Protein 2N99 (pdb70)

CATH classification: 2.10.60.10

Radius of gyration: 12.13 Å; Cα contacts (8 Å, |Δi|>4): 192; chains: 1; bounding box: 21×25×36 Å

Structure (mmCIF, N/CA/C/O backbone):
data_2N99
#
_entry.id   2N99
#
loop_
_atom_site.group_PDB
_atom_site.id
_atom_site.type_symbol
_atom_site.label_atom_id
_atom_site.label_alt_id
_atom_site.label_comp_id
_atom_site.label_asym_id
_atom_site.label_entity_id
_atom_site.label_seq_id
_atom_site.pdbx_PDB_ins_code
_atom_site.Cartn_x
_atom_site.Cartn_y
_atom_site.Cartn_z
_atom_site.occupancy
_atom_site.B_iso_or_equiv
_atom_site.auth_seq_id
_atom_site.auth_comp_id
_atom_site.auth_asym_id
_atom_site.auth_atom_id
_atom_site.pdbx_PDB_model_num
ATOM 1 N N . MET A 1 1 ? 1.329 0.000 0.000 1.00 0.00 100 MET A N 1
ATOM 2 C CA . MET A 1 1 ? 2.093 -0.001 -1.242 1.00 0.00 100 MET A CA 1
ATOM 3 C C . MET A 1 1 ? 2.100 -1.388 -1.875 1.00 0.00 100 MET A C 1
ATOM 4 O O . MET A 1 1 ? 2.326 -2.390 -1.195 1.00 0.00 100 MET A O 1
ATOM 18 N N . ILE A 1 2 ? 1.850 -1.440 -3.179 1.00 0.00 101 ILE A N 1
ATOM 19 C CA . ILE A 1 2 ? 1.829 -2.705 -3.903 1.00 0.00 101 ILE A CA 1
ATOM 20 C C . ILE A 1 2 ? 2.439 -2.554 -5.292 1.00 0.00 101 ILE A C 1
ATOM 21 O O . ILE A 1 2 ? 2.808 -1.454 -5.703 1.00 0.00 101 ILE A O 1
ATOM 37 N N . TRP A 1 3 ? 2.541 -3.666 -6.011 1.00 0.00 102 TRP A N 1
ATOM 38 C CA . TRP A 1 3 ? 3.105 -3.657 -7.356 1.00 0.00 102 TRP A CA 1
ATOM 39 C C . TRP A 1 3 ? 2.003 -3.671 -8.409 1.00 0.00 102 TRP A C 1
ATOM 40 O O . TRP A 1 3 ? 1.027 -4.413 -8.291 1.00 0.00 102 TRP A O 1
ATOM 61 N N . CYS A 1 4 ? 2.163 -2.846 -9.438 1.00 0.00 103 CYS A N 1
ATOM 62 C CA . CYS A 1 4 ? 1.181 -2.762 -10.513 1.00 0.00 103 CYS A CA 1
ATOM 63 C C . CYS A 1 4 ? 1.861 -2.482 -11.850 1.00 0.00 103 CYS A C 1
ATOM 64 O O . CYS A 1 4 ? 3.088 -2.499 -11.951 1.00 0.00 103 CYS A O 1
ATOM 71 N N . HIS A 1 5 ? 1.054 -2.223 -12.875 1.00 0.00 104 HIS A N 1
ATOM 72 C CA . HIS A 1 5 ? 1.577 -1.938 -14.206 1.00 0.00 104 HIS A CA 1
ATOM 73 C C . HIS A 1 5 ? 1.684 -0.433 -14.437 1.00 0.00 104 HIS A C 1
ATOM 74 O O . HIS A 1 5 ? 0.702 0.295 -14.298 1.00 0.00 104 HIS A O 1
ATOM 88 N N . GLN A 1 6 ? 2.881 0.023 -14.788 1.00 0.00 105 GLN A N 1
ATOM 89 C CA . GLN A 1 6 ? 3.115 1.441 -15.035 1.00 0.00 105 GLN A CA 1
ATOM 90 C C . GLN A 1 6 ? 3.615 1.670 -16.458 1.00 0.00 105 GLN A C 1
ATOM 91 O O . GLN A 1 6 ? 4.537 2.453 -16.685 1.00 0.00 105 GLN A O 1
ATOM 105 N N . CYS A 1 7 ? 2.999 0.981 -17.414 1.00 0.00 106 CYS A N 1
ATOM 106 C CA . CYS A 1 7 ? 3.381 1.108 -18.815 1.00 0.00 106 CYS A CA 1
ATOM 107 C C . CYS A 1 7 ? 2.755 2.352 -19.439 1.00 0.00 106 CYS A C 1
ATOM 108 O O . CYS A 1 7 ? 1.835 2.948 -18.876 1.00 0.00 106 CYS A O 1
ATOM 115 N N . THR A 1 8 ? 3.259 2.739 -20.607 1.00 0.00 107 THR A N 1
ATOM 116 C CA . THR A 1 8 ? 2.750 3.912 -21.307 1.00 0.00 107 THR A CA 1
ATOM 117 C C . THR A 1 8 ? 1.441 3.600 -22.023 1.00 0.00 107 THR A C 1
ATOM 118 O O . THR A 1 8 ? 0.431 4.268 -21.808 1.00 0.00 107 THR A O 1
ATOM 129 N N . GLY A 1 9 ? 1.466 2.579 -22.875 1.00 0.00 108 GLY A N 1
ATOM 130 C CA . GLY A 1 9 ? 0.274 2.197 -23.608 1.00 0.00 108 GLY A CA 1
ATOM 131 C C . GLY A 1 9 ? 0.596 1.543 -24.938 1.00 0.00 108 GLY A C 1
ATOM 132 O O . GLY A 1 9 ? 1.192 0.467 -24.980 1.00 0.00 108 GLY A O 1
ATOM 136 N N . PHE A 1 10 ? 0.199 2.193 -26.026 1.00 0.00 109 PHE A N 1
ATOM 137 C CA . PHE A 1 10 ? 0.447 1.667 -27.364 1.00 0.00 109 PHE A CA 1
ATOM 138 C C . PHE A 1 10 ? -0.268 0.335 -27.565 1.00 0.00 109 PHE A C 1
ATOM 139 O O . PHE A 1 10 ? 0.278 -0.591 -28.164 1.00 0.00 109 PHE A O 1
ATOM 156 N N . GLY A 1 11 ? -1.494 0.245 -27.059 1.00 0.00 110 GLY A N 1
ATOM 157 C CA . GLY A 1 11 ? -2.265 -0.978 -27.192 1.00 0.00 110 GLY A CA 1
ATOM 158 C C . GLY A 1 11 ? -2.590 -1.607 -25.852 1.00 0.00 110 GLY A C 1
ATOM 159 O O . GLY A 1 11 ? -3.516 -2.409 -25.744 1.00 0.00 110 GLY A O 1
ATOM 163 N N . GLY A 1 12 ? -1.824 -1.244 -24.827 1.00 0.00 111 GLY A N 1
ATOM 164 C CA . GLY A 1 12 ? -2.051 -1.789 -23.502 1.00 0.00 111 GLY A CA 1
ATOM 165 C C . GLY A 1 12 ? -0.914 -2.678 -23.039 1.00 0.00 111 GLY A C 1
ATOM 166 O O . GLY A 1 12 ? -1.142 -3.736 -22.452 1.00 0.00 111 GLY A O 1
ATOM 170 N N . CYS A 1 13 ? 0.316 -2.249 -23.304 1.00 0.00 112 CYS A N 1
ATOM 171 C CA . CYS A 1 13 ? 1.494 -3.014 -22.912 1.00 0.00 112 CYS A CA 1
ATOM 172 C C . CYS A 1 13 ? 1.478 -3.310 -21.415 1.00 0.00 112 CYS A C 1
ATOM 173 O O . CYS A 1 13 ? 0.584 -2.867 -20.694 1.00 0.00 112 CYS A O 1
ATOM 180 N N . SER A 1 14 ? 2.473 -4.062 -20.956 1.00 0.00 113 SER A N 1
ATOM 181 C CA . SER A 1 14 ? 2.572 -4.420 -19.546 1.00 0.00 113 SER A CA 1
ATOM 182 C C . SER A 1 14 ? 3.952 -4.077 -18.994 1.00 0.00 113 SER A C 1
ATOM 183 O O . SER A 1 14 ? 4.931 -4.004 -19.738 1.00 0.00 113 SER A O 1
ATOM 191 N N . HIS A 1 15 ? 4.023 -3.866 -17.683 1.00 0.00 114 HIS A N 1
ATOM 192 C CA . HIS A 1 15 ? 5.283 -3.531 -17.029 1.00 0.00 114 HIS A CA 1
ATOM 193 C C . HIS A 1 15 ? 5.108 -3.466 -15.515 1.00 0.00 114 HIS A C 1
ATOM 194 O O . HIS A 1 15 ? 4.762 -2.422 -14.964 1.00 0.00 114 HIS A O 1
ATOM 208 N N . GLY A 1 16 ? 5.351 -4.590 -14.847 1.00 0.00 115 GLY A N 1
ATOM 209 C CA . GLY A 1 16 ? 5.214 -4.639 -13.403 1.00 0.00 115 GLY A CA 1
ATOM 210 C C . GLY A 1 16 ? 6.251 -3.790 -12.694 1.00 0.00 115 GLY A C 1
ATOM 211 O O . GLY A 1 16 ? 7.425 -4.155 -12.633 1.00 0.00 115 GLY A O 1
ATOM 215 N N . SER A 1 17 ? 5.817 -2.654 -12.157 1.00 0.00 116 SER A N 1
ATOM 216 C CA . SER A 1 17 ? 6.717 -1.748 -11.454 1.00 0.00 116 SER A CA 1
ATOM 217 C C . SER A 1 17 ? 6.204 -1.457 -10.047 1.00 0.00 116 SER A C 1
ATOM 218 O O . SER A 1 17 ? 5.006 -1.549 -9.779 1.00 0.00 116 SER A O 1
ATOM 226 N N . ARG A 1 18 ? 7.120 -1.105 -9.150 1.00 0.00 117 ARG A N 1
ATOM 227 C CA . ARG A 1 18 ? 6.762 -0.802 -7.770 1.00 0.00 117 ARG A CA 1
ATOM 228 C C . ARG A 1 18 ? 6.066 0.553 -7.675 1.00 0.00 117 ARG A C 1
ATOM 229 O O . ARG A 1 18 ? 6.599 1.570 -8.119 1.00 0.00 117 ARG A O 1
ATOM 250 N N . CYS A 1 19 ? 4.871 0.558 -7.093 1.00 0.00 118 CYS A N 1
ATOM 251 C CA . CYS A 1 19 ? 4.100 1.786 -6.939 1.00 0.00 118 CYS A CA 1
ATOM 252 C C . CYS A 1 19 ? 4.679 2.656 -5.827 1.00 0.00 118 CYS A C 1
ATOM 253 O O . CYS A 1 19 ? 5.733 2.349 -5.268 1.00 0.00 118 CYS A O 1
ATOM 260 N N . LEU A 1 20 ? 3.983 3.742 -5.511 1.00 0.00 119 LEU A N 1
ATOM 261 C CA . LEU A 1 20 ? 4.426 4.658 -4.465 1.00 0.00 119 LEU A CA 1
ATOM 262 C C . LEU A 1 20 ? 4.079 4.114 -3.082 1.00 0.00 119 LEU A C 1
ATOM 263 O O . LEU A 1 20 ? 3.041 3.479 -2.897 1.00 0.00 119 LEU A O 1
ATOM 279 N N . ARG A 1 21 ? 4.953 4.370 -2.115 1.00 0.00 120 ARG A N 1
ATOM 280 C CA . ARG A 1 21 ? 4.738 3.908 -0.749 1.00 0.00 120 ARG A CA 1
ATOM 281 C C . ARG A 1 21 ? 3.365 4.335 -0.240 1.00 0.00 120 ARG A C 1
ATOM 282 O O . ARG A 1 21 ? 2.750 3.643 0.571 1.00 0.00 120 ARG A O 1
ATOM 303 N N . ASP A 1 22 ? 2.891 5.479 -0.721 1.00 0.00 121 ASP A N 1
ATOM 304 C CA . ASP A 1 22 ? 1.590 5.999 -0.316 1.00 0.00 121 ASP A CA 1
ATOM 305 C C . ASP A 1 22 ? 0.474 5.389 -1.159 1.00 0.00 121 ASP A C 1
ATOM 306 O O . ASP A 1 22 ? -0.630 5.154 -0.669 1.00 0.00 121 ASP A O 1
ATOM 315 N N . SER A 1 23 ? 0.771 5.136 -2.430 1.00 0.00 122 SER A N 1
ATOM 316 C CA . SER A 1 23 ? -0.209 4.559 -3.343 1.00 0.00 122 SER A CA 1
ATOM 317 C C . SER A 1 23 ? -0.334 3.054 -3.124 1.00 0.00 122 SER A C 1
ATOM 318 O O . SER A 1 23 ? 0.630 2.307 -3.294 1.00 0.00 122 SER A O 1
ATOM 326 N N . THR A 1 24 ? -1.531 2.615 -2.745 1.00 0.00 123 THR A N 1
ATOM 327 C CA . THR A 1 24 ? -1.784 1.201 -2.501 1.00 0.00 123 THR A CA 1
ATOM 328 C C . THR A 1 24 ? -2.835 0.657 -3.462 1.00 0.00 123 THR A C 1
ATOM 329 O O . THR A 1 24 ? -3.479 -0.356 -3.185 1.00 0.00 123 THR A O 1
ATOM 340 N N . HIS A 1 25 ? -3.005 1.336 -4.592 1.00 0.00 124 HIS A N 1
ATOM 341 C CA . HIS A 1 25 ? -3.979 0.919 -5.595 1.00 0.00 124 HIS A CA 1
ATOM 342 C C . HIS A 1 25 ? -3.445 1.160 -7.004 1.00 0.00 124 HIS A C 1
ATOM 343 O O . HIS A 1 25 ? -2.496 1.921 -7.197 1.00 0.00 124 HIS A O 1
ATOM 357 N N . CYS A 1 26 ? -4.060 0.507 -7.984 1.00 0.00 125 CYS A N 1
ATOM 358 C CA . CYS A 1 26 ? -3.646 0.649 -9.375 1.00 0.00 125 CYS A CA 1
ATOM 359 C C . CYS A 1 26 ? -4.731 1.336 -10.198 1.00 0.00 125 CYS A C 1
ATOM 360 O O . CYS A 1 26 ? -5.916 1.255 -9.874 1.00 0.00 125 CYS A O 1
ATOM 367 N N . VAL A 1 27 ? -4.318 2.014 -11.264 1.00 0.00 126 VAL A N 1
ATOM 368 C CA . VAL A 1 27 ? -5.254 2.715 -12.135 1.00 0.00 126 VAL A CA 1
ATOM 369 C C . VAL A 1 27 ? -4.996 2.382 -13.600 1.00 0.00 126 VAL A C 1
ATOM 370 O O . VAL A 1 27 ? -3.850 2.208 -14.017 1.00 0.00 126 VAL A O 1
ATOM 383 N N . THR A 1 28 ? -6.069 2.296 -14.380 1.00 0.00 127 THR A N 1
ATOM 384 C CA . THR A 1 28 ? -5.960 1.984 -15.799 1.00 0.00 127 THR A CA 1
ATOM 385 C C . THR A 1 28 ? -6.767 2.965 -16.642 1.00 0.00 127 THR A C 1
ATOM 386 O O . THR A 1 28 ? -7.996 2.996 -16.571 1.00 0.00 127 THR A O 1
ATOM 397 N N . THR A 1 29 ? -6.069 3.766 -17.441 1.00 0.00 128 THR A N 1
ATOM 398 C CA . THR A 1 29 ? -6.722 4.749 -18.297 1.00 0.00 128 THR A CA 1
ATOM 399 C C . THR A 1 29 ? -6.643 4.339 -19.763 1.00 0.00 128 THR A C 1
ATOM 400 O O . THR A 1 29 ? -5.583 4.413 -20.383 1.00 0.00 128 THR A O 1
ATOM 411 N N . ALA A 1 30 ? -7.773 3.906 -20.313 1.00 0.00 129 ALA A N 1
ATOM 412 C CA . ALA A 1 30 ? -7.833 3.487 -21.708 1.00 0.00 129 ALA A CA 1
ATOM 413 C C . ALA A 1 30 ? -8.592 4.502 -22.554 1.00 0.00 129 ALA A C 1
ATOM 414 O O . ALA A 1 30 ? -9.821 4.576 -22.502 1.00 0.00 129 ALA A O 1
ATOM 421 N N . THR A 1 31 ? -7.854 5.285 -23.335 1.00 0.00 130 THR A N 1
ATOM 422 C CA . THR A 1 31 ? -8.458 6.298 -24.191 1.00 0.00 130 THR A CA 1
ATOM 423 C C . THR A 1 31 ? -7.509 6.708 -25.312 1.00 0.00 130 THR A C 1
ATOM 424 O O . THR A 1 31 ? -6.356 6.277 -25.350 1.00 0.00 130 THR A O 1
ATOM 435 N N . ARG A 1 32 ? -8.000 7.542 -26.222 1.00 0.00 131 ARG A N 1
ATOM 436 C CA . ARG A 1 32 ? -7.195 8.009 -27.344 1.00 0.00 131 ARG A CA 1
ATOM 437 C C . ARG A 1 32 ? -6.222 9.098 -26.899 1.00 0.00 131 ARG A C 1
ATOM 438 O O . ARG A 1 32 ? -6.152 9.438 -25.718 1.00 0.00 131 ARG A O 1
ATOM 459 N N . VAL A 1 33 ? -5.473 9.640 -27.853 1.00 0.00 132 VAL A N 1
ATOM 460 C CA . VAL A 1 33 ? -4.505 10.691 -27.561 1.00 0.00 132 VAL A CA 1
ATOM 461 C C . VAL A 1 33 ? -4.785 11.942 -28.385 1.00 0.00 132 VAL A C 1
ATOM 462 O O . VAL A 1 33 ? -5.785 12.016 -29.100 1.00 0.00 132 VAL A O 1
ATOM 475 N N . LEU A 1 34 ? -3.896 12.924 -28.281 1.00 0.00 133 LEU A N 1
ATOM 476 C CA . LEU A 1 34 ? -4.047 14.174 -29.018 1.00 0.00 133 LEU A CA 1
ATOM 477 C C . LEU A 1 34 ? -3.694 13.984 -30.490 1.00 0.00 133 LEU A C 1
ATOM 478 O O . LEU A 1 34 ? -4.075 14.790 -31.339 1.00 0.00 133 LEU A O 1
ATOM 494 N N . SER A 1 35 ? -2.965 12.913 -30.785 1.00 0.00 134 SER A N 1
ATOM 495 C CA . SER A 1 35 ? -2.559 12.618 -32.154 1.00 0.00 134 SER A CA 1
ATOM 496 C C . SER A 1 35 ? -3.777 12.411 -33.050 1.00 0.00 134 SER A C 1
ATOM 497 O O . SER A 1 35 ? -4.745 11.760 -32.659 1.00 0.00 134 SER A O 1
ATOM 505 N N . ASN A 1 36 ? -3.720 12.971 -34.254 1.00 0.00 135 ASN A N 1
ATOM 506 C CA . ASN A 1 36 ? -4.818 12.850 -35.206 1.00 0.00 135 ASN A CA 1
ATOM 507 C C . ASN A 1 36 ? -4.677 11.579 -36.039 1.00 0.00 135 ASN A C 1
ATOM 508 O O . ASN A 1 36 ? -5.575 11.221 -36.802 1.00 0.00 135 ASN A O 1
ATOM 519 N N . THR A 1 37 ? -3.544 10.901 -35.888 1.00 0.00 136 THR A N 1
ATOM 520 C CA . THR A 1 37 ? -3.285 9.671 -36.626 1.00 0.00 136 THR A CA 1
ATOM 521 C C . THR A 1 37 ? -2.713 8.592 -35.713 1.00 0.00 136 THR A C 1
ATOM 522 O O . THR A 1 37 ? -1.533 8.624 -35.364 1.00 0.00 136 THR A O 1
ATOM 533 N N . GLU A 1 38 ? -3.556 7.639 -35.331 1.00 0.00 137 GLU A N 1
ATOM 534 C CA . GLU A 1 38 ? -3.133 6.550 -34.458 1.00 0.00 137 GLU A CA 1
ATOM 535 C C . GLU A 1 38 ? -3.669 5.212 -34.958 1.00 0.00 137 GLU A C 1
ATOM 536 O O . GLU A 1 38 ? -4.737 5.147 -35.567 1.00 0.00 137 GLU A O 1
ATOM 548 N N . ASP A 1 39 ? -2.920 4.146 -34.697 1.00 0.00 138 ASP A N 1
ATOM 549 C CA . ASP A 1 39 ? -3.319 2.809 -35.119 1.00 0.00 138 ASP A CA 1
ATOM 550 C C . ASP A 1 39 ? -4.048 2.079 -33.995 1.00 0.00 138 ASP A C 1
ATOM 551 O O . ASP A 1 39 ? -4.847 1.174 -34.243 1.00 0.00 138 ASP A O 1
ATOM 560 N N . LEU A 1 40 ? -3.767 2.476 -32.759 1.00 0.00 139 LEU A N 1
ATOM 561 C CA . LEU A 1 40 ? -4.395 1.859 -31.596 1.00 0.00 139 LEU A CA 1
ATOM 562 C C . LEU A 1 40 ? -4.588 2.877 -30.477 1.00 0.00 139 LEU A C 1
ATOM 563 O O . LEU A 1 40 ? -3.909 3.903 -30.414 1.00 0.00 139 LEU A O 1
ATOM 579 N N . PRO A 1 41 ? -5.534 2.589 -29.571 1.00 0.00 140 PRO A N 1
ATOM 580 C CA . PRO A 1 41 ? -5.836 3.466 -28.436 1.00 0.00 140 PRO A CA 1
ATOM 581 C C . PRO A 1 41 ? -4.714 3.485 -27.403 1.00 0.00 140 PRO A C 1
ATOM 582 O O . PRO A 1 41 ? -3.966 2.516 -27.266 1.00 0.00 140 PRO A O 1
ATOM 593 N N . LEU A 1 42 ? -4.602 4.593 -26.678 1.00 0.00 141 LEU A N 1
ATOM 594 C CA . LEU A 1 42 ? -3.572 4.738 -25.656 1.00 0.00 141 LEU A CA 1
ATOM 595 C C . LEU A 1 42 ? -4.040 4.161 -24.324 1.00 0.00 141 LEU A C 1
ATOM 596 O O . LEU A 1 42 ? -5.195 4.333 -23.934 1.00 0.00 141 LEU A O 1
ATOM 612 N N . VAL A 1 43 ? -3.136 3.478 -23.630 1.00 0.00 142 VAL A N 1
ATOM 613 C CA . VAL A 1 43 ? -3.456 2.879 -22.339 1.00 0.00 142 VAL A CA 1
ATOM 614 C C . VAL A 1 43 ? -2.371 3.178 -21.311 1.00 0.00 142 VAL A C 1
ATOM 615 O O . VAL A 1 43 ? -1.360 2.477 -21.236 1.00 0.00 142 VAL A O 1
ATOM 628 N N . THR A 1 44 ? -2.586 4.222 -20.518 1.00 0.00 143 THR A N 1
ATOM 629 C CA . THR A 1 44 ? -1.626 4.615 -19.493 1.00 0.00 143 THR A CA 1
ATOM 630 C C . THR A 1 44 ? -2.017 4.055 -18.130 1.00 0.00 143 THR A C 1
ATOM 631 O O . THR A 1 44 ? -3.093 4.351 -17.611 1.00 0.00 143 THR A O 1
ATOM 642 N N . LYS A 1 45 ? -1.136 3.244 -17.554 1.00 0.00 144 LYS A N 1
ATOM 643 C CA . LYS A 1 45 ? -1.387 2.644 -16.250 1.00 0.00 144 LYS A CA 1
ATOM 644 C C . LYS A 1 45 ? -0.480 3.254 -15.186 1.00 0.00 144 LYS A C 1
ATOM 645 O O . LYS A 1 45 ? 0.639 3.674 -15.478 1.00 0.00 144 LYS A O 1
ATOM 664 N N . MET A 1 46 ? -0.971 3.299 -13.951 1.00 0.00 145 MET A N 1
ATOM 665 C CA . MET A 1 46 ? -0.203 3.856 -12.844 1.00 0.00 145 MET A CA 1
ATOM 666 C C . MET A 1 46 ? -0.789 3.424 -11.504 1.00 0.00 145 MET A C 1
ATOM 667 O O . MET A 1 46 ? -1.632 2.528 -11.444 1.00 0.00 145 MET A O 1
ATOM 681 N N . CYS A 1 47 ? -0.338 4.065 -10.431 1.00 0.00 146 CYS A N 1
ATOM 682 C CA . CYS A 1 47 ? -0.817 3.747 -9.091 1.00 0.00 146 CYS A CA 1
ATOM 683 C C . CYS A 1 47 ? -1.267 5.008 -8.361 1.00 0.00 146 CYS A C 1
ATOM 684 O O . CYS A 1 47 ? -0.842 6.116 -8.691 1.00 0.00 146 CYS A O 1
ATOM 691 N N . HIS A 1 48 ? -2.130 4.833 -7.365 1.00 0.00 147 HIS A N 1
ATOM 692 C CA . HIS A 1 48 ? -2.638 5.956 -6.586 1.00 0.00 147 HIS A CA 1
ATOM 693 C C . HIS A 1 48 ? -3.312 5.470 -5.307 1.00 0.00 147 HIS A C 1
ATOM 694 O O . HIS A 1 48 ? -3.494 4.269 -5.108 1.00 0.00 147 HIS A O 1
ATOM 708 N N . ILE A 1 49 ? -3.679 6.411 -4.443 1.00 0.00 148 ILE A N 1
ATOM 709 C CA . ILE A 1 49 ? -4.332 6.078 -3.183 1.00 0.00 148 ILE A CA 1
ATOM 710 C C . ILE A 1 49 ? -5.849 6.056 -3.340 1.00 0.00 148 ILE A C 1
ATOM 711 O O . ILE A 1 49 ? -6.578 6.567 -2.491 1.00 0.00 148 ILE A O 1
ATOM 727 N N . GLY A 1 50 ? -6.317 5.459 -4.431 1.00 0.00 149 GLY A N 1
ATOM 728 C CA . GLY A 1 50 ? -7.745 5.380 -4.679 1.00 0.00 149 GLY A CA 1
ATOM 729 C C . GLY A 1 50 ? -8.070 5.211 -6.150 1.00 0.00 149 GLY A C 1
ATOM 730 O O . GLY A 1 50 ? -7.789 4.167 -6.739 1.00 0.00 149 GLY A O 1
ATOM 734 N N . CYS A 1 51 ? -8.666 6.239 -6.744 1.00 0.00 150 CYS A N 1
ATOM 735 C CA . CYS A 1 51 ? -9.032 6.200 -8.155 1.00 0.00 150 CYS A CA 1
ATOM 736 C C . CYS A 1 51 ? -9.346 7.600 -8.675 1.00 0.00 150 CYS A C 1
ATOM 737 O O . CYS A 1 51 ? -10.503 7.973 -8.868 1.00 0.00 150 CYS A O 1
ATOM 744 N N . PRO A 1 52 ? -8.290 8.395 -8.907 1.00 0.00 151 PRO A N 1
ATOM 745 C CA . PRO A 1 52 ? -8.427 9.765 -9.408 1.00 0.00 151 PRO A CA 1
ATOM 746 C C . PRO A 1 52 ? -8.903 9.808 -10.857 1.00 0.00 151 PRO A C 1
ATOM 747 O O . PRO A 1 52 ? -9.303 8.789 -11.419 1.00 0.00 151 PRO A O 1
ATOM 758 N N . ASP A 1 53 ? -8.856 10.994 -11.455 1.00 0.00 152 ASP A N 1
ATOM 759 C CA . ASP A 1 53 ? -9.281 11.169 -12.839 1.00 0.00 152 ASP A CA 1
ATOM 760 C C . ASP A 1 53 ? -8.480 12.277 -13.517 1.00 0.00 152 ASP A C 1
ATOM 761 O O . ASP A 1 53 ? -8.305 13.360 -12.958 1.00 0.00 152 ASP A O 1
ATOM 770 N N . ILE A 1 54 ? -7.996 11.997 -14.722 1.00 0.00 153 ILE A N 1
ATOM 771 C CA . ILE A 1 54 ? -7.215 12.970 -15.475 1.00 0.00 153 ILE A CA 1
ATOM 772 C C . ILE A 1 54 ? -7.474 12.842 -16.973 1.00 0.00 153 ILE A C 1
ATOM 773 O O . ILE A 1 54 ? -6.671 12.284 -17.721 1.00 0.00 153 ILE A O 1
ATOM 789 N N . PRO A 1 55 ? -8.621 13.372 -17.422 1.00 0.00 154 PRO A N 1
ATOM 790 C CA . PRO A 1 55 ? -9.011 13.332 -18.835 1.00 0.00 154 PRO A CA 1
ATOM 791 C C . PRO A 1 55 ? -8.140 14.233 -19.703 1.00 0.00 154 PRO A C 1
ATOM 792 O O . PRO A 1 55 ? -8.257 14.232 -20.928 1.00 0.00 154 PRO A O 1
ATOM 803 N N . SER A 1 56 ? -7.267 15.002 -19.060 1.00 0.00 155 SER A N 1
ATOM 804 C CA . SER A 1 56 ? -6.378 15.911 -19.774 1.00 0.00 155 SER A CA 1
ATOM 805 C C . SER A 1 56 ? -5.368 15.135 -20.614 1.00 0.00 155 SER A C 1
ATOM 806 O O . SER A 1 56 ? -4.705 15.698 -21.486 1.00 0.00 155 SER A O 1
ATOM 814 N N . LEU A 1 57 ? -5.255 13.839 -20.344 1.00 0.00 156 LEU A N 1
ATOM 815 C CA . LEU A 1 57 ? -4.326 12.983 -21.075 1.00 0.00 156 LEU A CA 1
ATOM 816 C C . LEU A 1 57 ? -4.707 12.900 -22.549 1.00 0.00 156 LEU A C 1
ATOM 817 O O . LEU A 1 57 ? -3.911 12.470 -23.383 1.00 0.00 156 LEU A O 1
ATOM 833 N N . GLY A 1 58 ? -5.930 13.316 -22.864 1.00 0.00 157 GLY A N 1
ATOM 834 C CA . GLY A 1 58 ? -6.395 13.281 -24.238 1.00 0.00 157 GLY A CA 1
ATOM 835 C C . GLY A 1 58 ? -7.117 14.553 -24.638 1.00 0.00 157 GLY A C 1
ATOM 836 O O . GLY A 1 58 ? -6.553 15.646 -24.564 1.00 0.00 157 GLY A O 1
ATOM 840 N N . LEU A 1 59 ? -8.367 14.412 -25.065 1.00 0.00 158 LEU A N 1
ATOM 841 C CA . LEU A 1 59 ? -9.168 15.559 -25.480 1.00 0.00 158 LEU A CA 1
ATOM 842 C C . LEU A 1 59 ? -10.239 15.879 -24.442 1.00 0.00 158 LEU A C 1
ATOM 843 O O . LEU A 1 59 ? -11.003 16.831 -24.598 1.00 0.00 158 LEU A O 1
ATOM 859 N N . GLY A 1 60 ? -10.286 15.079 -23.381 1.00 0.00 159 GLY A N 1
ATOM 860 C CA . GLY A 1 60 ? -11.266 15.295 -22.333 1.00 0.00 159 GLY A CA 1
ATOM 861 C C . GLY A 1 60 ? -12.205 14.117 -22.164 1.00 0.00 159 GLY A C 1
ATOM 862 O O . GLY A 1 60 ? -11.983 13.232 -21.337 1.00 0.00 159 GLY A O 1
ATOM 866 N N . PRO A 1 61 ? -13.283 14.096 -22.961 1.00 0.00 160 PRO A N 1
ATOM 867 C CA . PRO A 1 61 ? -14.282 13.024 -22.914 1.00 0.00 160 PRO A CA 1
ATOM 868 C C . PRO A 1 61 ? -13.739 11.703 -23.450 1.00 0.00 160 PRO A C 1
ATOM 869 O O . PRO A 1 61 ? -12.527 11.524 -23.576 1.00 0.00 160 PRO A O 1
ATOM 880 N N . TYR A 1 62 ? -14.643 10.782 -23.764 1.00 0.00 161 TYR A N 1
ATOM 881 C CA . TYR A 1 62 ? -14.254 9.476 -24.285 1.00 0.00 161 TYR A CA 1
ATOM 882 C C . TYR A 1 62 ? -13.097 8.891 -23.480 1.00 0.00 161 TYR A C 1
ATOM 883 O O . TYR A 1 62 ? -12.216 8.229 -24.029 1.00 0.00 161 TYR A O 1
ATOM 901 N N . VAL A 1 63 ? -13.108 9.140 -22.174 1.00 0.00 162 VAL A N 1
ATOM 902 C CA . VAL A 1 63 ? -12.061 8.638 -21.292 1.00 0.00 162 VAL A CA 1
ATOM 903 C C . VAL A 1 63 ? -12.611 7.593 -20.327 1.00 0.00 162 VAL A C 1
ATOM 904 O O . VAL A 1 63 ? -13.679 7.774 -19.743 1.00 0.00 162 VAL A O 1
ATOM 917 N N . SER A 1 64 ? -11.873 6.500 -20.165 1.00 0.00 163 SER A N 1
ATOM 918 C CA . SER A 1 64 ? -12.288 5.423 -19.273 1.00 0.00 163 SER A CA 1
ATOM 919 C C . SER A 1 64 ? -11.244 5.185 -18.186 1.00 0.00 163 SER A C 1
ATOM 920 O O . SER A 1 64 ? -10.048 5.097 -18.468 1.00 0.00 163 SER A O 1
ATOM 928 N N . ILE A 1 65 ? -11.704 5.081 -16.944 1.00 0.00 164 ILE A N 1
ATOM 929 C CA . ILE A 1 65 ? -10.811 4.852 -15.816 1.00 0.00 164 ILE A CA 1
ATOM 930 C C . ILE A 1 65 ? -11.229 3.617 -15.025 1.00 0.00 164 ILE A C 1
ATOM 931 O O . ILE A 1 65 ? -12.345 3.545 -14.512 1.00 0.00 164 ILE A O 1
ATOM 947 N N . ALA A 1 66 ? -10.325 2.647 -14.931 1.00 0.00 165 ALA A N 1
ATOM 948 C CA . ALA A 1 66 ? -10.599 1.416 -14.200 1.00 0.00 165 ALA A CA 1
ATOM 949 C C . ALA A 1 66 ? -9.569 1.192 -13.098 1.00 0.00 165 ALA A C 1
ATOM 950 O O . ALA A 1 66 ? -8.433 0.799 -13.366 1.00 0.00 165 ALA A O 1
ATOM 957 N N . CYS A 1 67 ? -9.973 1.444 -11.857 1.00 0.00 166 CYS A N 1
ATOM 958 C CA . CYS A 1 67 ? -9.086 1.271 -10.713 1.00 0.00 166 CYS A CA 1
ATOM 959 C C . CYS A 1 67 ? -9.508 0.068 -9.874 1.00 0.00 166 CYS A C 1
ATOM 960 O O . CYS A 1 67 ? -10.607 -0.463 -10.039 1.00 0.00 166 CYS A O 1
ATOM 967 N N . CYS A 1 68 ? -8.628 -0.356 -8.974 1.00 0.00 167 CYS A N 1
ATOM 968 C CA . CYS A 1 68 ? -8.907 -1.496 -8.109 1.00 0.00 167 CYS A CA 1
ATOM 969 C C . CYS A 1 68 ? -7.875 -1.594 -6.989 1.00 0.00 167 CYS A C 1
ATOM 970 O O . CYS A 1 68 ? -6.730 -1.174 -7.149 1.00 0.00 167 CYS A O 1
ATOM 977 N N . GLN A 1 69 ? -8.291 -2.153 -5.857 1.00 0.00 168 GLN A N 1
ATOM 978 C CA . GLN A 1 69 ? -7.403 -2.306 -4.710 1.00 0.00 168 GLN A CA 1
ATOM 979 C C . GLN A 1 69 ? -6.710 -3.665 -4.736 1.00 0.00 168 GLN A C 1
ATOM 980 O O . GLN A 1 69 ? -6.695 -4.386 -3.739 1.00 0.00 168 GLN A O 1
ATOM 994 N N . THR A 1 70 ? -6.135 -4.008 -5.885 1.00 0.00 169 THR A N 1
ATOM 995 C CA . THR A 1 70 ? -5.441 -5.280 -6.042 1.00 0.00 169 THR A CA 1
ATOM 996 C C . THR A 1 70 ? -4.140 -5.105 -6.817 1.00 0.00 169 THR A C 1
ATOM 997 O O . THR A 1 70 ? -4.095 -4.396 -7.822 1.00 0.00 169 THR A O 1
ATOM 1008 N N . SER A 1 71 ? -3.082 -5.756 -6.343 1.00 0.00 170 SER A N 1
ATOM 1009 C CA . SER A 1 71 ? -1.778 -5.670 -6.991 1.00 0.00 170 SER A CA 1
ATOM 1010 C C . SER A 1 71 ? -1.860 -6.135 -8.441 1.00 0.00 170 SER A C 1
ATOM 1011 O O . SER A 1 71 ? -2.466 -7.164 -8.743 1.00 0.00 170 SER A O 1
ATOM 1019 N N . LEU A 1 72 ? -1.246 -5.369 -9.337 1.00 0.00 171 LEU A N 1
ATOM 1020 C CA . LEU A 1 72 ? -1.248 -5.701 -10.757 1.00 0.00 171 LEU A CA 1
ATOM 1021 C C . LEU A 1 72 ? -2.653 -6.058 -11.231 1.00 0.00 171 LEU A C 1
ATOM 1022 O O . LEU A 1 72 ? -2.835 -6.976 -12.032 1.00 0.00 171 LEU A O 1
ATOM 1038 N N . CYS A 1 73 ? -3.643 -5.326 -10.733 1.00 0.00 172 CYS A N 1
ATOM 1039 C CA . CYS A 1 73 ? -5.033 -5.563 -11.106 1.00 0.00 172 CYS A CA 1
ATOM 1040 C C . CYS A 1 73 ? -5.356 -4.904 -12.444 1.00 0.00 172 CYS A C 1
ATOM 1041 O O . CYS A 1 73 ? -6.517 -4.631 -12.749 1.00 0.00 172 CYS A O 1
ATOM 1048 N N . ASN A 1 74 ? -4.321 -4.652 -13.239 1.00 0.00 173 ASN A N 1
ATOM 1049 C CA . ASN A 1 74 ? -4.495 -4.026 -14.545 1.00 0.00 173 ASN A CA 1
ATOM 1050 C C . ASN A 1 74 ? -4.375 -5.057 -15.663 1.00 0.00 173 ASN A C 1
ATOM 1051 O O . ASN A 1 74 ? -4.435 -4.716 -16.845 1.00 0.00 173 ASN A O 1
ATOM 1062 N N . HIS A 1 75 ? -4.207 -6.319 -15.281 1.00 0.00 174 HIS A N 1
ATOM 1063 C CA . HIS A 1 75 ? -4.079 -7.400 -16.252 1.00 0.00 174 HIS A CA 1
ATOM 1064 C C . HIS A 1 75 ? -5.358 -7.548 -17.072 1.00 0.00 174 HIS A C 1
ATOM 1065 O O . HIS A 1 75 ? -6.306 -6.781 -16.903 1.00 0.00 174 HIS A O 1
ATOM 1079 N N . ASP A 1 76 ? -5.375 -8.536 -17.959 1.00 0.00 175 ASP A N 1
ATOM 1080 C CA . ASP A 1 76 ? -6.537 -8.784 -18.805 1.00 0.00 175 ASP A CA 1
ATOM 1081 C C . ASP A 1 76 ? -7.389 -9.916 -18.240 1.00 0.00 175 ASP A C 1
ATOM 1082 O O . ASP A 1 76 ? -6.890 -10.783 -17.521 1.00 0.00 175 ASP A O 1
ATOM 1091 N N . MET A 1 1 ? 1.273 -0.448 0.171 1.00 0.00 100 MET A N 2
ATOM 1092 C CA . MET A 1 1 ? 2.018 -0.409 -1.082 1.00 0.00 100 MET A CA 2
ATOM 1093 C C . MET A 1 1 ? 1.953 -1.756 -1.796 1.00 0.00 100 MET A C 2
ATOM 1094 O O . MET A 1 1 ? 2.149 -2.804 -1.181 1.00 0.00 100 MET A O 2
ATOM 1108 N N . ILE A 1 2 ? 1.675 -1.719 -3.094 1.00 0.00 101 ILE A N 2
ATOM 1109 C CA . ILE A 1 2 ? 1.584 -2.936 -3.891 1.00 0.00 101 ILE A CA 2
ATOM 1110 C C . ILE A 1 2 ? 2.302 -2.774 -5.226 1.00 0.00 101 ILE A C 2
ATOM 1111 O O . ILE A 1 2 ? 2.848 -1.712 -5.524 1.00 0.00 101 ILE A O 2
ATOM 1127 N N . TRP A 1 3 ? 2.295 -3.833 -6.027 1.00 0.00 102 TRP A N 2
ATOM 1128 C CA . TRP A 1 3 ? 2.944 -3.808 -7.333 1.00 0.00 102 TRP A CA 2
ATOM 1129 C C . TRP A 1 3 ? 1.916 -3.665 -8.450 1.00 0.00 102 TRP A C 2
ATOM 1130 O O . TRP A 1 3 ? 0.886 -4.340 -8.449 1.00 0.00 102 TRP A O 2
ATOM 1151 N N . CYS A 1 4 ? 2.201 -2.783 -9.402 1.00 0.00 103 CYS A N 2
ATOM 1152 C CA . CYS A 1 4 ? 1.301 -2.552 -10.525 1.00 0.00 103 CYS A CA 2
ATOM 1153 C C . CYS A 1 4 ? 2.086 -2.281 -11.805 1.00 0.00 103 CYS A C 2
ATOM 1154 O O . CYS A 1 4 ? 3.310 -2.413 -11.835 1.00 0.00 103 CYS A O 2
ATOM 1161 N N . HIS A 1 5 ? 1.374 -1.902 -12.861 1.00 0.00 104 HIS A N 2
ATOM 1162 C CA . HIS A 1 5 ? 2.004 -1.611 -14.144 1.00 0.00 104 HIS A CA 2
ATOM 1163 C C . HIS A 1 5 ? 2.271 -0.116 -14.292 1.00 0.00 104 HIS A C 2
ATOM 1164 O O . HIS A 1 5 ? 1.351 0.698 -14.217 1.00 0.00 104 HIS A O 2
ATOM 1178 N N . GLN A 1 6 ? 3.535 0.236 -14.502 1.00 0.00 105 GLN A N 2
ATOM 1179 C CA . GLN A 1 6 ? 3.923 1.633 -14.659 1.00 0.00 105 GLN A CA 2
ATOM 1180 C C . GLN A 1 6 ? 4.357 1.919 -16.092 1.00 0.00 105 GLN A C 2
ATOM 1181 O O . GLN A 1 6 ? 5.287 2.692 -16.327 1.00 0.00 105 GLN A O 2
ATOM 1195 N N . CYS A 1 7 ? 3.679 1.293 -17.047 1.00 0.00 106 CYS A N 2
ATOM 1196 C CA . CYS A 1 7 ? 3.994 1.480 -18.458 1.00 0.00 106 CYS A CA 2
ATOM 1197 C C . CYS A 1 7 ? 3.360 2.761 -18.993 1.00 0.00 106 CYS A C 2
ATOM 1198 O O . CYS A 1 7 ? 2.515 3.370 -18.336 1.00 0.00 106 CYS A O 2
ATOM 1205 N N . THR A 1 8 ? 3.774 3.165 -20.190 1.00 0.00 107 THR A N 2
ATOM 1206 C CA . THR A 1 8 ? 3.248 4.373 -20.813 1.00 0.00 107 THR A CA 2
ATOM 1207 C C . THR A 1 8 ? 1.993 4.072 -21.624 1.00 0.00 107 THR A C 2
ATOM 1208 O O . THR A 1 8 ? 0.955 4.705 -21.437 1.00 0.00 107 THR A O 2
ATOM 1219 N N . GLY A 1 9 ? 2.096 3.100 -22.526 1.00 0.00 108 GLY A N 2
ATOM 1220 C CA . GLY A 1 9 ? 0.961 2.732 -23.351 1.00 0.00 108 GLY A CA 2
ATOM 1221 C C . GLY A 1 9 ? 1.380 2.168 -24.695 1.00 0.00 108 GLY A C 2
ATOM 1222 O O . GLY A 1 9 ? 2.054 1.140 -24.762 1.00 0.00 108 GLY A O 2
ATOM 1226 N N . PHE A 1 10 ? 0.979 2.842 -25.768 1.00 0.00 109 PHE A N 2
ATOM 1227 C CA . PHE A 1 10 ? 1.315 2.401 -27.117 1.00 0.00 109 PHE A CA 2
ATOM 1228 C C . PHE A 1 10 ? 0.678 1.048 -27.421 1.00 0.00 109 PHE A C 2
ATOM 1229 O O . PHE A 1 10 ? 1.314 0.165 -27.995 1.00 0.00 109 PHE A O 2
ATOM 1246 N N . GLY A 1 11 ? -0.584 0.893 -27.031 1.00 0.00 110 GLY A N 2
ATOM 1247 C CA . GLY A 1 11 ? -1.286 -0.354 -27.269 1.00 0.00 110 GLY A CA 2
ATOM 1248 C C . GLY A 1 11 ? -1.559 -1.120 -25.989 1.00 0.00 110 GLY A C 2
ATOM 1249 O O . GLY A 1 11 ? -2.142 -2.203 -26.018 1.00 0.00 110 GLY A O 2
ATOM 1253 N N . GLY A 1 12 ? -1.136 -0.556 -24.862 1.00 0.00 111 GLY A N 2
ATOM 1254 C CA . GLY A 1 12 ? -1.345 -1.207 -23.582 1.00 0.00 111 GLY A CA 2
ATOM 1255 C C . GLY A 1 12 ? -0.204 -2.132 -23.209 1.00 0.00 111 GLY A C 2
ATOM 1256 O O . GLY A 1 12 ? -0.428 -3.269 -22.791 1.00 0.00 111 GLY A O 2
ATOM 1260 N N . CYS A 1 13 ? 1.023 -1.646 -23.360 1.00 0.00 112 CYS A N 2
ATOM 1261 C CA . CYS A 1 13 ? 2.205 -2.437 -23.038 1.00 0.00 112 CYS A CA 2
ATOM 1262 C C . CYS A 1 13 ? 2.146 -2.942 -21.599 1.00 0.00 112 CYS A C 2
ATOM 1263 O O . CYS A 1 13 ? 1.206 -2.641 -20.863 1.00 0.00 112 CYS A O 2
ATOM 1270 N N . SER A 1 14 ? 3.156 -3.710 -21.205 1.00 0.00 113 SER A N 2
ATOM 1271 C CA . SER A 1 14 ? 3.218 -4.260 -19.856 1.00 0.00 113 SER A CA 2
ATOM 1272 C C . SER A 1 14 ? 4.539 -3.899 -19.183 1.00 0.00 113 SER A C 2
ATOM 1273 O O . SER A 1 14 ? 5.562 -3.730 -19.848 1.00 0.00 113 SER A O 2
ATOM 1281 N N . HIS A 1 15 ? 4.509 -3.784 -17.859 1.00 0.00 114 HIS A N 2
ATOM 1282 C CA . HIS A 1 15 ? 5.704 -3.444 -17.094 1.00 0.00 114 HIS A CA 2
ATOM 1283 C C . HIS A 1 15 ? 5.416 -3.473 -15.596 1.00 0.00 114 HIS A C 2
ATOM 1284 O O . HIS A 1 15 ? 5.068 -2.454 -15.001 1.00 0.00 114 HIS A O 2
ATOM 1298 N N . GLY A 1 16 ? 5.564 -4.648 -14.992 1.00 0.00 115 GLY A N 2
ATOM 1299 C CA . GLY A 1 16 ? 5.315 -4.788 -13.569 1.00 0.00 115 GLY A CA 2
ATOM 1300 C C . GLY A 1 16 ? 6.372 -4.104 -12.726 1.00 0.00 115 GLY A C 2
ATOM 1301 O O . GLY A 1 16 ? 7.520 -4.545 -12.680 1.00 0.00 115 GLY A O 2
ATOM 1305 N N . SER A 1 17 ? 5.985 -3.022 -12.058 1.00 0.00 116 SER A N 2
ATOM 1306 C CA . SER A 1 17 ? 6.910 -2.272 -11.216 1.00 0.00 116 SER A CA 2
ATOM 1307 C C . SER A 1 17 ? 6.289 -1.979 -9.854 1.00 0.00 116 SER A C 2
ATOM 1308 O O . SER A 1 17 ? 5.078 -2.102 -9.672 1.00 0.00 116 SER A O 2
ATOM 1316 N N . ARG A 1 18 ? 7.128 -1.590 -8.899 1.00 0.00 117 ARG A N 2
ATOM 1317 C CA . ARG A 1 18 ? 6.663 -1.280 -7.553 1.00 0.00 117 ARG A CA 2
ATOM 1318 C C . ARG A 1 18 ? 5.991 0.089 -7.511 1.00 0.00 117 ARG A C 2
ATOM 1319 O O . ARG A 1 18 ? 6.429 1.028 -8.177 1.00 0.00 117 ARG A O 2
ATOM 1340 N N . CYS A 1 19 ? 4.925 0.196 -6.725 1.00 0.00 118 CYS A N 2
ATOM 1341 C CA . CYS A 1 19 ? 4.191 1.449 -6.597 1.00 0.00 118 CYS A CA 2
ATOM 1342 C C . CYS A 1 19 ? 4.782 2.314 -5.487 1.00 0.00 118 CYS A C 2
ATOM 1343 O O . CYS A 1 19 ? 5.817 1.980 -4.908 1.00 0.00 118 CYS A O 2
ATOM 1350 N N . LEU A 1 20 ? 4.119 3.428 -5.197 1.00 0.00 119 LEU A N 2
ATOM 1351 C CA . LEU A 1 20 ? 4.578 4.342 -4.156 1.00 0.00 119 LEU A CA 2
ATOM 1352 C C . LEU A 1 20 ? 4.083 3.898 -2.784 1.00 0.00 119 LEU A C 2
ATOM 1353 O O . LEU A 1 20 ? 2.977 3.372 -2.652 1.00 0.00 119 LEU A O 2
ATOM 1369 N N . ARG A 1 21 ? 4.907 4.114 -1.764 1.00 0.00 120 ARG A N 2
ATOM 1370 C CA . ARG A 1 21 ? 4.553 3.737 -0.401 1.00 0.00 120 ARG A CA 2
ATOM 1371 C C . ARG A 1 21 ? 3.171 4.269 -0.032 1.00 0.00 120 ARG A C 2
ATOM 1372 O O . ARG A 1 21 ? 2.457 3.666 0.769 1.00 0.00 120 ARG A O 2
ATOM 1393 N N . ASP A 1 22 ? 2.802 5.401 -0.621 1.00 0.00 121 ASP A N 2
ATOM 1394 C CA . ASP A 1 22 ? 1.506 6.014 -0.354 1.00 0.00 121 ASP A CA 2
ATOM 1395 C C . ASP A 1 22 ? 0.408 5.340 -1.171 1.00 0.00 121 ASP A C 2
ATOM 1396 O O . ASP A 1 22 ? -0.685 5.082 -0.667 1.00 0.00 121 ASP A O 2
ATOM 1405 N N . SER A 1 23 ? 0.706 5.060 -2.436 1.00 0.00 122 SER A N 2
ATOM 1406 C CA . SER A 1 23 ? -0.258 4.420 -3.325 1.00 0.00 122 SER A CA 2
ATOM 1407 C C . SER A 1 23 ? -0.440 2.950 -2.961 1.00 0.00 122 SER A C 2
ATOM 1408 O O . SER A 1 23 ? 0.525 2.248 -2.658 1.00 0.00 122 SER A O 2
ATOM 1416 N N . THR A 1 24 ? -1.687 2.490 -2.992 1.00 0.00 123 THR A N 2
ATOM 1417 C CA . THR A 1 24 ? -1.998 1.104 -2.664 1.00 0.00 123 THR A CA 2
ATOM 1418 C C . THR A 1 24 ? -2.932 0.491 -3.701 1.00 0.00 123 THR A C 2
ATOM 1419 O O . THR A 1 24 ? -3.418 -0.628 -3.530 1.00 0.00 123 THR A O 2
ATOM 1430 N N . HIS A 1 25 ? -3.179 1.229 -4.779 1.00 0.00 124 HIS A N 2
ATOM 1431 C CA . HIS A 1 25 ? -4.055 0.756 -5.845 1.00 0.00 124 HIS A CA 2
ATOM 1432 C C . HIS A 1 25 ? -3.420 0.989 -7.213 1.00 0.00 124 HIS A C 2
ATOM 1433 O O . HIS A 1 25 ? -2.333 1.559 -7.316 1.00 0.00 124 HIS A O 2
ATOM 1447 N N . CYS A 1 26 ? -4.104 0.544 -8.261 1.00 0.00 125 CYS A N 2
ATOM 1448 C CA . CYS A 1 26 ? -3.608 0.702 -9.623 1.00 0.00 125 CYS A CA 2
ATOM 1449 C C . CYS A 1 26 ? -4.658 1.362 -10.512 1.00 0.00 125 CYS A C 2
ATOM 1450 O O . CYS A 1 26 ? -5.838 1.015 -10.460 1.00 0.00 125 CYS A O 2
ATOM 1457 N N . VAL A 1 27 ? -4.219 2.316 -11.327 1.00 0.00 126 VAL A N 2
ATOM 1458 C CA . VAL A 1 27 ? -5.120 3.024 -12.229 1.00 0.00 126 VAL A CA 2
ATOM 1459 C C . VAL A 1 27 ? -4.846 2.654 -13.682 1.00 0.00 126 VAL A C 2
ATOM 1460 O O . VAL A 1 27 ? -3.695 2.483 -14.085 1.00 0.00 126 VAL A O 2
ATOM 1473 N N . THR A 1 28 ? -5.912 2.532 -14.467 1.00 0.00 127 THR A N 2
ATOM 1474 C CA . THR A 1 28 ? -5.787 2.182 -15.877 1.00 0.00 127 THR A CA 2
ATOM 1475 C C . THR A 1 28 ? -6.563 3.155 -16.756 1.00 0.00 127 THR A C 2
ATOM 1476 O O . THR A 1 28 ? -7.788 3.074 -16.860 1.00 0.00 127 THR A O 2
ATOM 1487 N N . THR A 1 29 ? -5.844 4.077 -17.389 1.00 0.00 128 THR A N 2
ATOM 1488 C CA . THR A 1 29 ? -6.465 5.067 -18.260 1.00 0.00 128 THR A CA 2
ATOM 1489 C C . THR A 1 29 ? -6.290 4.695 -19.728 1.00 0.00 128 THR A C 2
ATOM 1490 O O . THR A 1 29 ? -5.197 4.812 -20.281 1.00 0.00 128 THR A O 2
ATOM 1501 N N . ALA A 1 30 ? -7.374 4.248 -20.353 1.00 0.00 129 ALA A N 2
ATOM 1502 C CA . ALA A 1 30 ? -7.340 3.862 -21.759 1.00 0.00 129 ALA A CA 2
ATOM 1503 C C . ALA A 1 30 ? -8.010 4.916 -22.634 1.00 0.00 129 ALA A C 2
ATOM 1504 O O . ALA A 1 30 ? -9.237 5.020 -22.670 1.00 0.00 129 ALA A O 2
ATOM 1511 N N . THR A 1 31 ? -7.197 5.698 -23.338 1.00 0.00 130 THR A N 2
ATOM 1512 C CA . THR A 1 31 ? -7.711 6.745 -24.212 1.00 0.00 130 THR A CA 2
ATOM 1513 C C . THR A 1 31 ? -7.377 6.457 -25.671 1.00 0.00 130 THR A C 2
ATOM 1514 O O . THR A 1 31 ? -6.564 5.582 -25.970 1.00 0.00 130 THR A O 2
ATOM 1525 N N . ARG A 1 32 ? -8.007 7.199 -26.575 1.00 0.00 131 ARG A N 2
ATOM 1526 C CA . ARG A 1 32 ? -7.776 7.023 -28.004 1.00 0.00 131 ARG A CA 2
ATOM 1527 C C . ARG A 1 32 ? -7.128 8.266 -28.607 1.00 0.00 131 ARG A C 2
ATOM 1528 O O . ARG A 1 32 ? -6.967 9.284 -27.934 1.00 0.00 131 ARG A O 2
ATOM 1549 N N . VAL A 1 33 ? -6.757 8.175 -29.880 1.00 0.00 132 VAL A N 2
ATOM 1550 C CA . VAL A 1 33 ? -6.128 9.292 -30.575 1.00 0.00 132 VAL A CA 2
ATOM 1551 C C . VAL A 1 33 ? -6.556 9.342 -32.037 1.00 0.00 132 VAL A C 2
ATOM 1552 O O . VAL A 1 33 ? -6.085 8.557 -32.861 1.00 0.00 132 VAL A O 2
ATOM 1565 N N . LEU A 1 34 ? -7.453 10.270 -32.353 1.00 0.00 133 LEU A N 2
ATOM 1566 C CA . LEU A 1 34 ? -7.946 10.423 -33.718 1.00 0.00 133 LEU A CA 2
ATOM 1567 C C . LEU A 1 34 ? -6.825 10.856 -34.657 1.00 0.00 133 LEU A C 2
ATOM 1568 O O . LEU A 1 34 ? -6.899 10.647 -35.867 1.00 0.00 133 LEU A O 2
ATOM 1584 N N . SER A 1 35 ? -5.785 11.459 -34.089 1.00 0.00 134 SER A N 2
ATOM 1585 C CA . SER A 1 35 ? -4.648 11.923 -34.876 1.00 0.00 134 SER A CA 2
ATOM 1586 C C . SER A 1 35 ? -3.965 10.757 -35.584 1.00 0.00 134 SER A C 2
ATOM 1587 O O . SER A 1 35 ? -3.760 9.695 -34.998 1.00 0.00 134 SER A O 2
ATOM 1595 N N . ASN A 1 36 ? -3.616 10.965 -36.850 1.00 0.00 135 ASN A N 2
ATOM 1596 C CA . ASN A 1 36 ? -2.957 9.931 -37.640 1.00 0.00 135 ASN A CA 2
ATOM 1597 C C . ASN A 1 36 ? -1.579 9.608 -37.072 1.00 0.00 135 ASN A C 2
ATOM 1598 O O . ASN A 1 36 ? -0.994 8.569 -37.383 1.00 0.00 135 ASN A O 2
ATOM 1609 N N . THR A 1 37 ? -1.064 10.504 -36.235 1.00 0.00 136 THR A N 2
ATOM 1610 C CA . THR A 1 37 ? 0.245 10.315 -35.624 1.00 0.00 136 THR A CA 2
ATOM 1611 C C . THR A 1 37 ? 0.252 9.101 -34.702 1.00 0.00 136 THR A C 2
ATOM 1612 O O . THR A 1 37 ? 1.312 8.609 -34.316 1.00 0.00 136 THR A O 2
ATOM 1623 N N . GLU A 1 38 ? -0.938 8.621 -34.355 1.00 0.00 137 GLU A N 2
ATOM 1624 C CA . GLU A 1 38 ? -1.068 7.463 -33.478 1.00 0.00 137 GLU A CA 2
ATOM 1625 C C . GLU A 1 38 ? -2.142 6.508 -33.992 1.00 0.00 137 GLU A C 2
ATOM 1626 O O . GLU A 1 38 ? -3.237 6.931 -34.362 1.00 0.00 137 GLU A O 2
ATOM 1638 N N . ASP A 1 39 ? -1.820 5.220 -34.012 1.00 0.00 138 ASP A N 2
ATOM 1639 C CA . ASP A 1 39 ? -2.756 4.205 -34.480 1.00 0.00 138 ASP A CA 2
ATOM 1640 C C . ASP A 1 39 ? -3.518 3.588 -33.311 1.00 0.00 138 ASP A C 2
ATOM 1641 O O . ASP A 1 39 ? -4.739 3.719 -33.213 1.00 0.00 138 ASP A O 2
ATOM 1650 N N . LEU A 1 40 ? -2.791 2.915 -32.427 1.00 0.00 139 LEU A N 2
ATOM 1651 C CA . LEU A 1 40 ? -3.398 2.276 -31.264 1.00 0.00 139 LEU A CA 2
ATOM 1652 C C . LEU A 1 40 ? -3.694 3.300 -30.173 1.00 0.00 139 LEU A C 2
ATOM 1653 O O . LEU A 1 40 ? -3.042 4.340 -30.070 1.00 0.00 139 LEU A O 2
ATOM 1669 N N . PRO A 1 41 ? -4.699 3.001 -29.337 1.00 0.00 140 PRO A N 2
ATOM 1670 C CA . PRO A 1 41 ? -5.103 3.881 -28.237 1.00 0.00 140 PRO A CA 2
ATOM 1671 C C . PRO A 1 41 ? -4.062 3.932 -27.124 1.00 0.00 140 PRO A C 2
ATOM 1672 O O . PRO A 1 41 ? -3.404 2.934 -26.829 1.00 0.00 140 PRO A O 2
ATOM 1683 N N . LEU A 1 42 ? -3.918 5.101 -26.508 1.00 0.00 141 LEU A N 2
ATOM 1684 C CA . LEU A 1 42 ? -2.956 5.282 -25.426 1.00 0.00 141 LEU A CA 2
ATOM 1685 C C . LEU A 1 42 ? -3.465 4.649 -24.134 1.00 0.00 141 LEU A C 2
ATOM 1686 O O . LEU A 1 42 ? -4.639 4.779 -23.787 1.00 0.00 141 LEU A O 2
ATOM 1702 N N . VAL A 1 43 ? -2.573 3.966 -23.425 1.00 0.00 142 VAL A N 2
ATOM 1703 C CA . VAL A 1 43 ? -2.930 3.316 -22.169 1.00 0.00 142 VAL A CA 2
ATOM 1704 C C . VAL A 1 43 ? -1.854 3.533 -21.112 1.00 0.00 142 VAL A C 2
ATOM 1705 O O . VAL A 1 43 ? -0.836 2.840 -21.094 1.00 0.00 142 VAL A O 2
ATOM 1718 N N . THR A 1 44 ? -2.085 4.500 -20.230 1.00 0.00 143 THR A N 2
ATOM 1719 C CA . THR A 1 44 ? -1.135 4.810 -19.169 1.00 0.00 143 THR A CA 2
ATOM 1720 C C . THR A 1 44 ? -1.520 4.118 -17.867 1.00 0.00 143 THR A C 2
ATOM 1721 O O . THR A 1 44 ? -2.627 4.297 -17.360 1.00 0.00 143 THR A O 2
ATOM 1732 N N . LYS A 1 45 ? -0.599 3.326 -17.328 1.00 0.00 144 LYS A N 2
ATOM 1733 C CA . LYS A 1 45 ? -0.840 2.607 -16.083 1.00 0.00 144 LYS A CA 2
ATOM 1734 C C . LYS A 1 45 ? 0.029 3.160 -14.958 1.00 0.00 144 LYS A C 2
ATOM 1735 O O . LYS A 1 45 ? 1.212 3.438 -15.155 1.00 0.00 144 LYS A O 2
ATOM 1754 N N . MET A 1 46 ? -0.564 3.315 -13.779 1.00 0.00 145 MET A N 2
ATOM 1755 C CA . MET A 1 46 ? 0.159 3.832 -12.623 1.00 0.00 145 MET A CA 2
ATOM 1756 C C . MET A 1 46 ? -0.519 3.407 -11.324 1.00 0.00 145 MET A C 2
ATOM 1757 O O . MET A 1 46 ? -1.413 2.560 -11.327 1.00 0.00 145 MET A O 2
ATOM 1771 N N . CYS A 1 47 ? -0.087 3.999 -10.215 1.00 0.00 146 CYS A N 2
ATOM 1772 C CA . CYS A 1 47 ? -0.651 3.681 -8.909 1.00 0.00 146 CYS A CA 2
ATOM 1773 C C . CYS A 1 47 ? -1.192 4.936 -8.231 1.00 0.00 146 CYS A C 2
ATOM 1774 O O . CYS A 1 47 ? -0.747 6.049 -8.513 1.00 0.00 146 CYS A O 2
ATOM 1781 N N . HIS A 1 48 ? -2.155 4.749 -7.334 1.00 0.00 147 HIS A N 2
ATOM 1782 C CA . HIS A 1 48 ? -2.757 5.866 -6.614 1.00 0.00 147 HIS A CA 2
ATOM 1783 C C . HIS A 1 48 ? -3.544 5.371 -5.403 1.00 0.00 147 HIS A C 2
ATOM 1784 O O . HIS A 1 48 ? -3.842 4.182 -5.289 1.00 0.00 147 HIS A O 2
ATOM 1798 N N . ILE A 1 49 ? -3.875 6.291 -4.503 1.00 0.00 148 ILE A N 2
ATOM 1799 C CA . ILE A 1 49 ? -4.626 5.947 -3.302 1.00 0.00 148 ILE A CA 2
ATOM 1800 C C . ILE A 1 49 ? -6.127 6.075 -3.538 1.00 0.00 148 ILE A C 2
ATOM 1801 O O . ILE A 1 49 ? -6.851 6.628 -2.711 1.00 0.00 148 ILE A O 2
ATOM 1817 N N . GLY A 1 50 ? -6.589 5.558 -4.672 1.00 0.00 149 GLY A N 2
ATOM 1818 C CA . GLY A 1 50 ? -8.002 5.623 -4.996 1.00 0.00 149 GLY A CA 2
ATOM 1819 C C . GLY A 1 50 ? -8.267 5.443 -6.478 1.00 0.00 149 GLY A C 2
ATOM 1820 O O . GLY A 1 50 ? -7.940 4.404 -7.052 1.00 0.00 149 GLY A O 2
ATOM 1824 N N . CYS A 1 51 ? -8.861 6.456 -7.099 1.00 0.00 150 CYS A N 2
ATOM 1825 C CA . CYS A 1 51 ? -9.172 6.405 -8.522 1.00 0.00 150 CYS A CA 2
ATOM 1826 C C . CYS A 1 51 ? -9.464 7.800 -9.066 1.00 0.00 150 CYS A C 2
ATOM 1827 O O . CYS A 1 51 ? -10.608 8.156 -9.350 1.00 0.00 150 CYS A O 2
ATOM 1834 N N . PRO A 1 52 ? -8.405 8.611 -9.214 1.00 0.00 151 PRO A N 2
ATOM 1835 C CA . PRO A 1 52 ? -8.522 9.980 -9.726 1.00 0.00 151 PRO A CA 2
ATOM 1836 C C . PRO A 1 52 ? -8.882 10.017 -11.207 1.00 0.00 151 PRO A C 2
ATOM 1837 O O . PRO A 1 52 ? -9.022 8.975 -11.848 1.00 0.00 151 PRO A O 2
ATOM 1848 N N . ASP A 1 53 ? -9.030 11.222 -11.745 1.00 0.00 152 ASP A N 2
ATOM 1849 C CA . ASP A 1 53 ? -9.372 11.395 -13.152 1.00 0.00 152 ASP A CA 2
ATOM 1850 C C . ASP A 1 53 ? -8.275 12.158 -13.888 1.00 0.00 152 ASP A C 2
ATOM 1851 O O . ASP A 1 53 ? -7.780 13.175 -13.402 1.00 0.00 152 ASP A O 2
ATOM 1860 N N . ILE A 1 54 ? -7.901 11.660 -15.062 1.00 0.00 153 ILE A N 2
ATOM 1861 C CA . ILE A 1 54 ? -6.863 12.295 -15.864 1.00 0.00 153 ILE A CA 2
ATOM 1862 C C . ILE A 1 54 ? -7.253 12.332 -17.338 1.00 0.00 153 ILE A C 2
ATOM 1863 O O . ILE A 1 54 ? -6.730 11.582 -18.163 1.00 0.00 153 ILE A O 2
ATOM 1879 N N . PRO A 1 55 ? -8.193 13.225 -17.680 1.00 0.00 154 PRO A N 2
ATOM 1880 C CA . PRO A 1 55 ? -8.673 13.383 -19.056 1.00 0.00 154 PRO A CA 2
ATOM 1881 C C . PRO A 1 55 ? -7.619 13.997 -19.970 1.00 0.00 154 PRO A C 2
ATOM 1882 O O . PRO A 1 55 ? -7.757 13.978 -21.193 1.00 0.00 154 PRO A O 2
ATOM 1893 N N . SER A 1 56 ? -6.565 14.541 -19.370 1.00 0.00 155 SER A N 2
ATOM 1894 C CA . SER A 1 56 ? -5.488 15.163 -20.130 1.00 0.00 155 SER A CA 2
ATOM 1895 C C . SER A 1 56 ? -4.715 14.120 -20.931 1.00 0.00 155 SER A C 2
ATOM 1896 O O . SER A 1 56 ? -4.035 14.447 -21.905 1.00 0.00 155 SER A O 2
ATOM 1904 N N . LEU A 1 57 ? -4.824 12.864 -20.514 1.00 0.00 156 LEU A N 2
ATOM 1905 C CA . LEU A 1 57 ? -4.136 11.770 -21.192 1.00 0.00 156 LEU A CA 2
ATOM 1906 C C . LEU A 1 57 ? -4.839 11.409 -22.496 1.00 0.00 156 LEU A C 2
ATOM 1907 O O . LEU A 1 57 ? -4.222 10.882 -23.421 1.00 0.00 156 LEU A O 2
ATOM 1923 N N . GLY A 1 58 ? -6.135 11.697 -22.563 1.00 0.00 157 GLY A N 2
ATOM 1924 C CA . GLY A 1 58 ? -6.901 11.397 -23.759 1.00 0.00 157 GLY A CA 2
ATOM 1925 C C . GLY A 1 58 ? -7.099 12.614 -24.641 1.00 0.00 157 GLY A C 2
ATOM 1926 O O . GLY A 1 58 ? -6.132 13.262 -25.044 1.00 0.00 157 GLY A O 2
ATOM 1930 N N . LEU A 1 59 ? -8.355 12.925 -24.943 1.00 0.00 158 LEU A N 2
ATOM 1931 C CA . LEU A 1 59 ? -8.677 14.072 -25.785 1.00 0.00 158 LEU A CA 2
ATOM 1932 C C . LEU A 1 59 ? -9.552 15.071 -25.033 1.00 0.00 158 LEU A C 2
ATOM 1933 O O . LEU A 1 59 ? -9.367 16.282 -25.146 1.00 0.00 158 LEU A O 2
ATOM 1949 N N . GLY A 1 60 ? -10.505 14.553 -24.264 1.00 0.00 159 GLY A N 2
ATOM 1950 C CA . GLY A 1 60 ? -11.393 15.413 -23.504 1.00 0.00 159 GLY A CA 2
ATOM 1951 C C . GLY A 1 60 ? -11.708 14.852 -22.131 1.00 0.00 159 GLY A C 2
ATOM 1952 O O . GLY A 1 60 ? -11.005 13.983 -21.616 1.00 0.00 159 GLY A O 2
ATOM 1956 N N . PRO A 1 61 ? -12.789 15.355 -21.516 1.00 0.00 160 PRO A N 2
ATOM 1957 C CA . PRO A 1 61 ? -13.219 14.913 -20.186 1.00 0.00 160 PRO A CA 2
ATOM 1958 C C . PRO A 1 61 ? -13.767 13.490 -20.196 1.00 0.00 160 PRO A C 2
ATOM 1959 O O . PRO A 1 61 ? -13.653 12.764 -19.209 1.00 0.00 160 PRO A O 2
ATOM 1970 N N . TYR A 1 62 ? -14.360 13.098 -21.318 1.00 0.00 161 TYR A N 2
ATOM 1971 C CA . TYR A 1 62 ? -14.927 11.761 -21.456 1.00 0.00 161 TYR A CA 2
ATOM 1972 C C . TYR A 1 62 ? -13.853 10.753 -21.853 1.00 0.00 161 TYR A C 2
ATOM 1973 O O . TYR A 1 62 ? -13.381 10.745 -22.990 1.00 0.00 161 TYR A O 2
ATOM 1991 N N . VAL A 1 63 ? -13.471 9.901 -20.906 1.00 0.00 162 VAL A N 2
ATOM 1992 C CA . VAL A 1 63 ? -12.454 8.886 -21.155 1.00 0.00 162 VAL A CA 2
ATOM 1993 C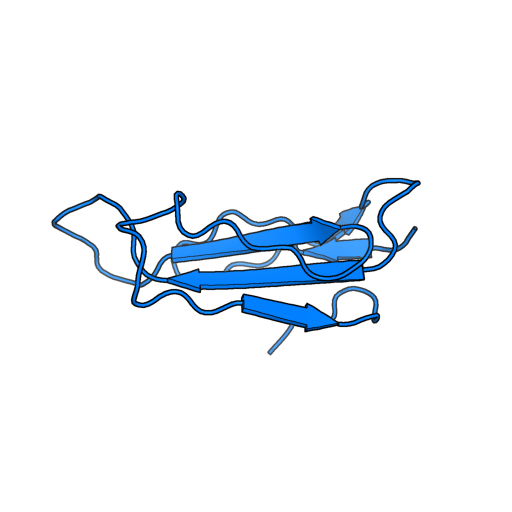 C . VAL A 1 63 ? -12.803 7.577 -20.457 1.00 0.00 162 VAL A C 2
ATOM 1994 O O . VAL A 1 63 ? -13.876 7.441 -19.869 1.00 0.00 162 VAL A O 2
ATOM 2007 N N . SER A 1 64 ? -11.889 6.614 -20.526 1.00 0.00 163 SER A N 2
ATOM 2008 C CA . SER A 1 64 ? -12.101 5.313 -19.903 1.00 0.00 163 SER A CA 2
ATOM 2009 C C . SER A 1 64 ? -11.170 5.124 -18.709 1.00 0.00 163 SER A C 2
ATOM 2010 O O . SER A 1 64 ? -9.970 4.899 -18.873 1.00 0.00 163 SER A O 2
ATOM 2018 N N . ILE A 1 65 ? -11.731 5.217 -17.508 1.00 0.00 164 ILE A N 2
ATOM 2019 C CA . ILE A 1 65 ? -10.953 5.056 -16.287 1.00 0.00 164 ILE A CA 2
ATOM 2020 C C . ILE A 1 65 ? -11.319 3.762 -15.568 1.00 0.00 164 ILE A C 2
ATOM 2021 O O . ILE A 1 65 ? -12.485 3.521 -15.257 1.00 0.00 164 ILE A O 2
ATOM 2037 N N . ALA A 1 66 ? -10.315 2.932 -15.307 1.00 0.00 165 ALA A N 2
ATOM 2038 C CA . ALA A 1 66 ? -10.530 1.663 -14.621 1.00 0.00 165 ALA A CA 2
ATOM 2039 C C . ALA A 1 66 ? -9.541 1.484 -13.475 1.00 0.00 165 ALA A C 2
ATOM 2040 O O . ALA A 1 66 ? -8.349 1.267 -13.698 1.00 0.00 165 ALA A O 2
ATOM 2047 N N . CYS A 1 67 ? -10.041 1.575 -12.248 1.00 0.00 166 CYS A N 2
ATOM 2048 C CA . CYS A 1 67 ? -9.201 1.424 -11.066 1.00 0.00 166 CYS A CA 2
ATOM 2049 C C . CYS A 1 67 ? -9.641 0.221 -10.237 1.00 0.00 166 CYS A C 2
ATOM 2050 O O . CYS A 1 67 ? -10.809 -0.169 -10.259 1.00 0.00 166 CYS A O 2
ATOM 2057 N N . CYS A 1 68 ? -8.697 -0.363 -9.506 1.00 0.00 167 CYS A N 2
ATOM 2058 C CA . CYS A 1 68 ? -8.985 -1.522 -8.669 1.00 0.00 167 CYS A CA 2
ATOM 2059 C C . CYS A 1 68 ? -7.973 -1.638 -7.533 1.00 0.00 167 CYS A C 2
ATOM 2060 O O . CYS A 1 68 ? -6.839 -1.176 -7.650 1.00 0.00 167 CYS A O 2
ATOM 2067 N N . GLN A 1 69 ? -8.394 -2.257 -6.434 1.00 0.00 168 GLN A N 2
ATOM 2068 C CA . GLN A 1 69 ? -7.524 -2.432 -5.277 1.00 0.00 168 GLN A CA 2
ATOM 2069 C C . GLN A 1 69 ? -6.786 -3.764 -5.348 1.00 0.00 168 GLN A C 2
ATOM 2070 O O . GLN A 1 69 ? -6.758 -4.525 -4.379 1.00 0.00 168 GLN A O 2
ATOM 2084 N N . THR A 1 70 ? -6.187 -4.043 -6.502 1.00 0.00 169 THR A N 2
ATOM 2085 C CA . THR A 1 70 ? -5.449 -5.284 -6.700 1.00 0.00 169 THR A CA 2
ATOM 2086 C C . THR A 1 70 ? -4.144 -5.034 -7.449 1.00 0.00 169 THR A C 2
ATOM 2087 O O . THR A 1 70 ? -4.111 -4.284 -8.423 1.00 0.00 169 THR A O 2
ATOM 2098 N N . SER A 1 71 ? -3.072 -5.669 -6.987 1.00 0.00 170 SER A N 2
ATOM 2099 C CA . SER A 1 71 ? -1.763 -5.513 -7.612 1.00 0.00 170 SER A CA 2
ATOM 2100 C C . SER A 1 71 ? -1.803 -5.955 -9.072 1.00 0.00 170 SER A C 2
ATOM 2101 O O . SER A 1 71 ? -2.362 -7.001 -9.401 1.00 0.00 170 SER A O 2
ATOM 2109 N N . LEU A 1 72 ? -1.204 -5.150 -9.943 1.00 0.00 171 LEU A N 2
ATOM 2110 C CA . LEU A 1 72 ? -1.169 -5.456 -11.369 1.00 0.00 171 LEU A CA 2
ATOM 2111 C C . LEU A 1 72 ? -2.558 -5.823 -11.881 1.00 0.00 171 LEU A C 2
ATOM 2112 O O . LEU A 1 72 ? -2.706 -6.704 -12.728 1.00 0.00 171 LEU A O 2
ATOM 2128 N N . CYS A 1 73 ? -3.574 -5.141 -11.363 1.00 0.00 172 CYS A N 2
ATOM 2129 C CA . CYS A 1 73 ? -4.952 -5.393 -11.768 1.00 0.00 172 CYS A CA 2
ATOM 2130 C C . CYS A 1 73 ? -5.272 -4.680 -13.078 1.00 0.00 172 CYS A C 2
ATOM 2131 O O . CYS A 1 73 ? -6.434 -4.421 -13.387 1.00 0.00 172 CYS A O 2
ATOM 2138 N N . ASN A 1 74 ? -4.233 -4.366 -13.845 1.00 0.00 173 ASN A N 2
ATOM 2139 C CA . ASN A 1 74 ? -4.403 -3.683 -15.122 1.00 0.00 173 ASN A CA 2
ATOM 2140 C C . ASN A 1 74 ? -4.453 -4.684 -16.272 1.00 0.00 173 ASN A C 2
ATOM 2141 O O . ASN A 1 74 ? -4.987 -4.390 -17.342 1.00 0.00 173 ASN A O 2
ATOM 2152 N N . HIS A 1 75 ? -3.893 -5.868 -16.043 1.00 0.00 174 HIS A N 2
ATOM 2153 C CA . HIS A 1 75 ? -3.875 -6.913 -17.060 1.00 0.00 174 HIS A CA 2
ATOM 2154 C C . HIS A 1 75 ? -4.047 -8.291 -16.426 1.00 0.00 174 HIS A C 2
ATOM 2155 O O . HIS A 1 75 ? -3.476 -8.575 -15.373 1.00 0.00 174 HIS A O 2
ATOM 2169 N N . ASP A 1 76 ? -4.836 -9.140 -17.074 1.00 0.00 175 ASP A N 2
ATOM 2170 C CA . ASP A 1 76 ? -5.083 -10.488 -16.574 1.00 0.00 175 ASP A CA 2
ATOM 2171 C C . ASP A 1 76 ? -3.772 -11.239 -16.367 1.00 0.00 175 ASP A C 2
ATOM 2172 O O . ASP A 1 76 ? -3.771 -12.425 -16.033 1.00 0.00 175 ASP A O 2
ATOM 2181 N N . MET A 1 1 ? 0.428 0.072 -0.762 1.00 0.00 100 MET A N 3
ATOM 2182 C CA . MET A 1 1 ? 1.728 -0.274 -1.326 1.00 0.00 100 MET A CA 3
ATOM 2183 C C . MET A 1 1 ? 1.694 -1.662 -1.958 1.00 0.00 100 MET A C 3
ATOM 2184 O O . MET A 1 1 ? 1.882 -2.669 -1.276 1.00 0.00 100 MET A O 3
ATOM 2198 N N . ILE A 1 2 ? 1.454 -1.706 -3.264 1.00 0.00 101 ILE A N 3
ATOM 2199 C CA . ILE A 1 2 ? 1.397 -2.970 -3.988 1.00 0.00 101 ILE A CA 3
ATOM 2200 C C . ILE A 1 2 ? 2.118 -2.870 -5.328 1.00 0.00 101 ILE A C 3
ATOM 2201 O O . ILE A 1 2 ? 2.738 -1.853 -5.635 1.00 0.00 101 ILE A O 3
ATOM 2217 N N . TRP A 1 3 ? 2.030 -3.932 -6.121 1.00 0.00 102 TRP A N 3
ATOM 2218 C CA . TRP A 1 3 ? 2.672 -3.962 -7.430 1.00 0.00 102 TRP A CA 3
ATOM 2219 C C . TRP A 1 3 ? 1.648 -3.773 -8.544 1.00 0.00 102 TRP A C 3
ATOM 2220 O O . TRP A 1 3 ? 0.615 -4.441 -8.570 1.00 0.00 102 TRP A O 3
ATOM 2241 N N . CYS A 1 4 ? 1.941 -2.858 -9.462 1.00 0.00 103 CYS A N 3
ATOM 2242 C CA . CYS A 1 4 ? 1.046 -2.581 -10.578 1.00 0.00 103 CYS A CA 3
ATOM 2243 C C . CYS A 1 4 ? 1.836 -2.209 -11.830 1.00 0.00 103 CYS A C 3
ATOM 2244 O O . CYS A 1 4 ? 3.066 -2.141 -11.804 1.00 0.00 103 CYS A O 3
ATOM 2251 N N . HIS A 1 5 ? 1.122 -1.970 -12.925 1.00 0.00 104 HIS A N 3
ATOM 2252 C CA . HIS A 1 5 ? 1.756 -1.604 -14.187 1.00 0.00 104 HIS A CA 3
ATOM 2253 C C . HIS A 1 5 ? 1.953 -0.094 -14.278 1.00 0.00 104 HIS A C 3
ATOM 2254 O O . HIS A 1 5 ? 1.033 0.678 -14.009 1.00 0.00 104 HIS A O 3
ATOM 2268 N N . GLN A 1 6 ? 3.158 0.319 -14.657 1.00 0.00 105 GLN A N 3
ATOM 2269 C CA . GLN A 1 6 ? 3.475 1.737 -14.782 1.00 0.00 105 GLN A CA 3
ATOM 2270 C C . GLN A 1 6 ? 4.048 2.047 -16.161 1.00 0.00 105 GLN A C 3
ATOM 2271 O O . GLN A 1 6 ? 4.891 2.933 -16.310 1.00 0.00 105 GLN A O 3
ATOM 2285 N N . CYS A 1 7 ? 3.584 1.314 -17.167 1.00 0.00 106 CYS A N 3
ATOM 2286 C CA . CYS A 1 7 ? 4.050 1.510 -18.535 1.00 0.00 106 CYS A CA 3
ATOM 2287 C C . CYS A 1 7 ? 3.311 2.667 -19.200 1.00 0.00 106 CYS A C 3
ATOM 2288 O O . CYS A 1 7 ? 2.080 2.685 -19.251 1.00 0.00 106 CYS A O 3
ATOM 2295 N N . THR A 1 8 ? 4.070 3.631 -19.711 1.00 0.00 107 THR A N 3
ATOM 2296 C CA . THR A 1 8 ? 3.488 4.792 -20.372 1.00 0.00 107 THR A CA 3
ATOM 2297 C C . THR A 1 8 ? 3.667 4.710 -21.884 1.00 0.00 107 THR A C 3
ATOM 2298 O O . THR A 1 8 ? 3.705 5.730 -22.571 1.00 0.00 107 THR A O 3
ATOM 2309 N N . GLY A 1 9 ? 3.774 3.488 -22.397 1.00 0.00 108 GLY A N 3
ATOM 2310 C CA . GLY A 1 9 ? 3.947 3.296 -23.825 1.00 0.00 108 GLY A CA 3
ATOM 2311 C C . GLY A 1 9 ? 2.643 3.420 -24.589 1.00 0.00 108 GLY A C 3
ATOM 2312 O O . GLY A 1 9 ? 1.918 4.404 -24.439 1.00 0.00 108 GLY A O 3
ATOM 2316 N N . PHE A 1 10 ? 2.344 2.420 -25.412 1.00 0.00 109 PHE A N 3
ATOM 2317 C CA . PHE A 1 10 ? 1.119 2.423 -26.204 1.00 0.00 109 PHE A CA 3
ATOM 2318 C C . PHE A 1 10 ? 0.605 1.002 -26.414 1.00 0.00 109 PHE A C 3
ATOM 2319 O O . PHE A 1 10 ? 1.163 0.043 -25.883 1.00 0.00 109 PHE A O 3
ATOM 2336 N N . GLY A 1 11 ? -0.465 0.875 -27.193 1.00 0.00 110 GLY A N 3
ATOM 2337 C CA . GLY A 1 11 ? -1.038 -0.431 -27.460 1.00 0.00 110 GLY A CA 3
ATOM 2338 C C . GLY A 1 11 ? -1.262 -1.235 -26.195 1.00 0.00 110 GLY A C 3
ATOM 2339 O O . GLY A 1 11 ? -1.218 -2.465 -26.216 1.00 0.00 110 GLY A O 3
ATOM 2343 N N . GLY A 1 12 ? -1.502 -0.539 -25.088 1.00 0.00 111 GLY A N 3
ATOM 2344 C CA . GLY A 1 12 ? -1.728 -1.213 -23.822 1.00 0.00 111 GLY A CA 3
ATOM 2345 C C . GLY A 1 12 ? -0.435 -1.588 -23.126 1.00 0.00 111 GLY A C 3
ATOM 2346 O O . GLY A 1 12 ? -0.388 -2.558 -22.368 1.00 0.00 111 GLY A O 3
ATOM 2350 N N . CYS A 1 13 ? 0.618 -0.819 -23.382 1.00 0.00 112 CYS A N 3
ATOM 2351 C CA . CYS A 1 13 ? 1.919 -1.076 -22.777 1.00 0.00 112 CYS A CA 3
ATOM 2352 C C . CYS A 1 13 ? 1.770 -1.435 -21.301 1.00 0.00 112 CYS A C 3
ATOM 2353 O O . CYS A 1 13 ? 1.006 -0.803 -20.572 1.00 0.00 112 CYS A O 3
ATOM 2360 N N . SER A 1 14 ? 2.507 -2.453 -20.868 1.00 0.00 113 SER A N 3
ATOM 2361 C CA . SER A 1 14 ? 2.455 -2.899 -19.481 1.00 0.00 113 SER A CA 3
ATOM 2362 C C . SER A 1 14 ? 3.860 -3.080 -18.915 1.00 0.00 113 SER A C 3
ATOM 2363 O O . SER A 1 14 ? 4.823 -3.262 -19.661 1.00 0.00 113 SER A O 3
ATOM 2371 N N . HIS A 1 15 ? 3.970 -3.027 -17.592 1.00 0.00 114 HIS A N 3
ATOM 2372 C CA . HIS A 1 15 ? 5.257 -3.185 -16.924 1.00 0.00 114 HIS A CA 3
ATOM 2373 C C . HIS A 1 15 ? 5.083 -3.218 -15.409 1.00 0.00 114 HIS A C 3
ATOM 2374 O O . HIS A 1 15 ? 4.951 -2.178 -14.766 1.00 0.00 114 HIS A O 3
ATOM 2388 N N . GLY A 1 16 ? 5.085 -4.422 -14.844 1.00 0.00 115 GLY A N 3
ATOM 2389 C CA . GLY A 1 16 ? 4.925 -4.568 -13.409 1.00 0.00 115 GLY A CA 3
ATOM 2390 C C . GLY A 1 16 ? 6.056 -3.924 -12.631 1.00 0.00 115 GLY A C 3
ATOM 2391 O O . GLY A 1 16 ? 7.192 -4.395 -12.671 1.00 0.00 115 GLY A O 3
ATOM 2395 N N . SER A 1 17 ? 5.745 -2.843 -11.924 1.00 0.00 116 SER A N 3
ATOM 2396 C CA . SER A 1 17 ? 6.745 -2.129 -11.138 1.00 0.00 116 SER A CA 3
ATOM 2397 C C . SER A 1 17 ? 6.229 -1.845 -9.731 1.00 0.00 116 SER A C 3
ATOM 2398 O O . SER A 1 17 ? 5.025 -1.891 -9.478 1.00 0.00 116 SER A O 3
ATOM 2406 N N . ARG A 1 18 ? 7.149 -1.552 -8.818 1.00 0.00 117 ARG A N 3
ATOM 2407 C CA . ARG A 1 18 ? 6.788 -1.262 -7.435 1.00 0.00 117 ARG A CA 3
ATOM 2408 C C . ARG A 1 18 ? 6.196 0.138 -7.311 1.00 0.00 117 ARG A C 3
ATOM 2409 O O . ARG A 1 18 ? 6.821 1.126 -7.698 1.00 0.00 117 ARG A O 3
ATOM 2430 N N . CYS A 1 19 ? 4.985 0.217 -6.768 1.00 0.00 118 CYS A N 3
ATOM 2431 C CA . CYS A 1 19 ? 4.306 1.495 -6.592 1.00 0.00 118 CYS A CA 3
ATOM 2432 C C . CYS A 1 19 ? 4.856 2.240 -5.379 1.00 0.00 118 CYS A C 3
ATOM 2433 O O . CYS A 1 19 ? 5.817 1.799 -4.748 1.00 0.00 118 CYS A O 3
ATOM 2440 N N . LEU A 1 20 ? 4.239 3.373 -5.059 1.00 0.00 119 LEU A N 3
ATOM 2441 C CA . LEU A 1 20 ? 4.665 4.180 -3.921 1.00 0.00 119 LEU A CA 3
ATOM 2442 C C . LEU A 1 20 ? 4.042 3.669 -2.627 1.00 0.00 119 LEU A C 3
ATOM 2443 O O . LEU A 1 20 ? 2.907 3.193 -2.618 1.00 0.00 119 LEU A O 3
ATOM 2459 N N . ARG A 1 21 ? 4.792 3.772 -1.534 1.00 0.00 120 ARG A N 3
ATOM 2460 C CA . ARG A 1 21 ? 4.313 3.320 -0.233 1.00 0.00 120 ARG A CA 3
ATOM 2461 C C . ARG A 1 21 ? 2.930 3.892 0.065 1.00 0.00 120 ARG A C 3
ATOM 2462 O O . ARG A 1 21 ? 2.121 3.262 0.746 1.00 0.00 120 ARG A O 3
ATOM 2483 N N . ASP A 1 22 ? 2.667 5.088 -0.449 1.00 0.00 121 ASP A N 3
ATOM 2484 C CA . ASP A 1 22 ? 1.382 5.745 -0.238 1.00 0.00 121 ASP A CA 3
ATOM 2485 C C . ASP A 1 22 ? 0.310 5.145 -1.143 1.00 0.00 121 ASP A C 3
ATOM 2486 O O . ASP A 1 22 ? -0.820 4.913 -0.714 1.00 0.00 121 ASP A O 3
ATOM 2495 N N . SER A 1 23 ? 0.673 4.898 -2.398 1.00 0.00 122 SER A N 3
ATOM 2496 C CA . SER A 1 23 ? -0.259 4.330 -3.365 1.00 0.00 122 SER A CA 3
ATOM 2497 C C . SER A 1 23 ? -0.467 2.841 -3.110 1.00 0.00 122 SER A C 3
ATOM 2498 O O . SER A 1 23 ? 0.479 2.053 -3.153 1.00 0.00 122 SER A O 3
ATOM 2506 N N . THR A 1 24 ? -1.713 2.460 -2.844 1.00 0.00 123 THR A N 3
ATOM 2507 C CA . THR A 1 24 ? -2.046 1.066 -2.580 1.00 0.00 123 THR A CA 3
ATOM 2508 C C . THR A 1 24 ? -3.036 0.534 -3.609 1.00 0.00 123 THR A C 3
ATOM 2509 O O . THR A 1 24 ? -3.582 -0.559 -3.453 1.00 0.00 123 THR A O 3
ATOM 2520 N N . HIS A 1 25 ? -3.264 1.312 -4.663 1.00 0.00 124 HIS A N 3
ATOM 2521 C CA . HIS A 1 25 ? -4.189 0.917 -5.719 1.00 0.00 124 HIS A CA 3
ATOM 2522 C C . HIS A 1 25 ? -3.625 1.267 -7.093 1.00 0.00 124 HIS A C 3
ATOM 2523 O O . HIS A 1 25 ? -2.719 2.092 -7.212 1.00 0.00 124 HIS A O 3
ATOM 2537 N N . CYS A 1 26 ? -4.167 0.634 -8.128 1.00 0.00 125 CYS A N 3
ATOM 2538 C CA . CYS A 1 26 ? -3.718 0.877 -9.494 1.00 0.00 125 CYS A CA 3
ATOM 2539 C C . CYS A 1 26 ? -4.768 1.655 -10.282 1.00 0.00 125 CYS A C 3
ATOM 2540 O O . CYS A 1 26 ? -5.949 1.653 -9.933 1.00 0.00 125 CYS A O 3
ATOM 2547 N N . VAL A 1 27 ? -4.330 2.318 -11.347 1.00 0.00 126 VAL A N 3
ATOM 2548 C CA . VAL A 1 27 ? -5.231 3.100 -12.185 1.00 0.00 126 VAL A CA 3
ATOM 2549 C C . VAL A 1 27 ? -4.994 2.812 -13.664 1.00 0.00 126 VAL A C 3
ATOM 2550 O O . VAL A 1 27 ? -3.854 2.655 -14.102 1.00 0.00 126 VAL A O 3
ATOM 2563 N N . THR A 1 28 ? -6.079 2.744 -14.429 1.00 0.00 127 THR A N 3
ATOM 2564 C CA . THR A 1 28 ? -5.989 2.475 -15.859 1.00 0.00 127 THR A CA 3
ATOM 2565 C C . THR A 1 28 ? -6.580 3.621 -16.672 1.00 0.00 127 THR A C 3
ATOM 2566 O O . THR A 1 28 ? -7.782 3.885 -16.612 1.00 0.00 127 THR A O 3
ATOM 2577 N N . THR A 1 29 ? -5.729 4.301 -17.434 1.00 0.00 128 THR A N 3
ATOM 2578 C CA . THR A 1 29 ? -6.167 5.419 -18.259 1.00 0.00 128 THR A CA 3
ATOM 2579 C C . THR A 1 29 ? -5.854 5.173 -19.731 1.00 0.00 128 THR A C 3
ATOM 2580 O O . THR A 1 29 ? -4.848 4.548 -20.065 1.00 0.00 128 THR A O 3
ATOM 2591 N N . ALA A 1 30 ? -6.722 5.667 -20.607 1.00 0.00 129 ALA A N 3
ATOM 2592 C CA . ALA A 1 30 ? -6.537 5.503 -22.043 1.00 0.00 129 ALA A CA 3
ATOM 2593 C C . ALA A 1 30 ? -7.118 6.685 -22.811 1.00 0.00 129 ALA A C 3
ATOM 2594 O O . ALA A 1 30 ? -8.245 7.111 -22.557 1.00 0.00 129 ALA A O 3
ATOM 2601 N N . THR A 1 31 ? -6.341 7.213 -23.752 1.00 0.00 130 THR A N 3
ATOM 2602 C CA . THR A 1 31 ? -6.777 8.348 -24.555 1.00 0.00 130 THR A CA 3
ATOM 2603 C C . THR A 1 31 ? -7.304 7.891 -25.911 1.00 0.00 130 THR A C 3
ATOM 2604 O O . THR A 1 31 ? -6.603 7.217 -26.665 1.00 0.00 130 THR A O 3
ATOM 2615 N N . ARG A 1 32 ? -8.544 8.263 -26.215 1.00 0.00 131 ARG A N 3
ATOM 2616 C CA . ARG A 1 32 ? -9.165 7.890 -27.480 1.00 0.00 131 ARG A CA 3
ATOM 2617 C C . ARG A 1 32 ? -8.594 8.716 -28.629 1.00 0.00 131 ARG A C 3
ATOM 2618 O O . ARG A 1 32 ? -8.752 9.936 -28.669 1.00 0.00 131 ARG A O 3
ATOM 2639 N N . VAL A 1 33 ? -7.930 8.041 -29.563 1.00 0.00 132 VAL A N 3
ATOM 2640 C CA . VAL A 1 33 ? -7.337 8.712 -30.713 1.00 0.00 132 VAL A CA 3
ATOM 2641 C C . VAL A 1 33 ? -7.156 7.746 -31.879 1.00 0.00 132 VAL A C 3
ATOM 2642 O O . VAL A 1 33 ? -6.305 6.856 -31.837 1.00 0.00 132 VAL A O 3
ATOM 2655 N N . LEU A 1 34 ? -7.961 7.927 -32.920 1.00 0.00 133 LEU A N 3
ATOM 2656 C CA . LEU A 1 34 ? -7.890 7.072 -34.100 1.00 0.00 133 LEU A CA 3
ATOM 2657 C C . LEU A 1 34 ? -6.542 7.218 -34.798 1.00 0.00 133 LEU A C 3
ATOM 2658 O O . LEU A 1 34 ? -6.033 6.268 -35.393 1.00 0.00 133 LEU A O 3
ATOM 2674 N N . SER A 1 35 ? -5.968 8.414 -34.721 1.00 0.00 134 SER A N 3
ATOM 2675 C CA . SER A 1 35 ? -4.679 8.686 -35.347 1.00 0.00 134 SER A CA 3
ATOM 2676 C C . SER A 1 35 ? -3.542 8.518 -34.344 1.00 0.00 134 SER A C 3
ATOM 2677 O O . SER A 1 35 ? -2.854 7.498 -34.334 1.00 0.00 134 SER A O 3
ATOM 2685 N N . ASN A 1 36 ? -3.351 9.528 -33.501 1.00 0.00 135 ASN A N 3
ATOM 2686 C CA . ASN A 1 36 ? -2.297 9.494 -32.493 1.00 0.00 135 ASN A CA 3
ATOM 2687 C C . ASN A 1 36 ? -0.938 9.237 -33.137 1.00 0.00 135 ASN A C 3
ATOM 2688 O O . ASN A 1 36 ? -0.007 8.767 -32.482 1.00 0.00 135 ASN A O 3
ATOM 2699 N N . THR A 1 37 ? -0.830 9.549 -34.424 1.00 0.00 136 THR A N 3
ATOM 2700 C CA . THR A 1 37 ? 0.414 9.352 -35.157 1.00 0.00 136 THR A CA 3
ATOM 2701 C C . THR A 1 37 ? 0.909 7.917 -35.025 1.00 0.00 136 THR A C 3
ATOM 2702 O O . THR A 1 37 ? 2.102 7.647 -35.162 1.00 0.00 136 THR A O 3
ATOM 2713 N N . GLU A 1 38 ? -0.015 6.999 -34.758 1.00 0.00 137 GLU A N 3
ATOM 2714 C CA . GLU A 1 38 ? 0.329 5.590 -34.607 1.00 0.00 137 GLU A CA 3
ATOM 2715 C C . GLU A 1 38 ? -0.798 4.697 -35.117 1.00 0.00 137 GLU A C 3
ATOM 2716 O O . GLU A 1 38 ? -1.808 5.184 -35.627 1.00 0.00 137 GLU A O 3
ATOM 2728 N N . ASP A 1 39 ? -0.618 3.389 -34.975 1.00 0.00 138 ASP A N 3
ATOM 2729 C CA . ASP A 1 39 ? -1.620 2.426 -35.420 1.00 0.00 138 ASP A CA 3
ATOM 2730 C C . ASP A 1 39 ? -2.536 2.023 -34.269 1.00 0.00 138 ASP A C 3
ATOM 2731 O O . ASP A 1 39 ? -3.451 1.218 -34.442 1.00 0.00 138 ASP A O 3
ATOM 2740 N N . LEU A 1 40 ? -2.283 2.588 -33.093 1.00 0.00 139 LEU A N 3
ATOM 2741 C CA . LEU A 1 40 ? -3.084 2.287 -31.912 1.00 0.00 139 LEU A CA 3
ATOM 2742 C C . LEU A 1 40 ? -3.235 3.520 -31.027 1.00 0.00 139 LEU A C 3
ATOM 2743 O O . LEU A 1 40 ? -2.448 4.465 -31.097 1.00 0.00 139 LEU A O 3
ATOM 2759 N N . PRO A 1 41 ? -4.269 3.514 -30.174 1.00 0.00 140 PRO A N 3
ATOM 2760 C CA . PRO A 1 41 ? -4.547 4.624 -29.257 1.00 0.00 140 PRO A CA 3
ATOM 2761 C C . PRO A 1 41 ? -3.506 4.734 -28.148 1.00 0.00 140 PRO A C 3
ATOM 2762 O O . PRO A 1 41 ? -2.508 4.012 -28.146 1.00 0.00 140 PRO A O 3
ATOM 2773 N N . LEU A 1 42 ? -3.744 5.640 -27.207 1.00 0.00 141 LEU A N 3
ATOM 2774 C CA . LEU A 1 42 ? -2.827 5.844 -26.091 1.00 0.00 141 LEU A CA 3
ATOM 2775 C C . LEU A 1 42 ? -3.345 5.163 -24.829 1.00 0.00 141 LEU A C 3
ATOM 2776 O O . LEU A 1 42 ? -4.526 5.265 -24.496 1.00 0.00 141 LEU A O 3
ATOM 2792 N N . VAL A 1 43 ? -2.454 4.469 -24.128 1.00 0.00 142 VAL A N 3
ATOM 2793 C CA . VAL A 1 43 ? -2.820 3.774 -22.901 1.00 0.00 142 VAL A CA 3
ATOM 2794 C C . VAL A 1 43 ? -1.688 3.826 -21.881 1.00 0.00 142 VAL A C 3
ATOM 2795 O O . VAL A 1 43 ? -0.579 3.357 -22.142 1.00 0.00 142 VAL A O 3
ATOM 2808 N N . THR A 1 44 ? -1.974 4.400 -20.716 1.00 0.00 143 THR A N 3
ATOM 2809 C CA . THR A 1 44 ? -0.980 4.514 -19.656 1.00 0.00 143 THR A CA 3
ATOM 2810 C C . THR A 1 44 ? -1.522 3.983 -18.334 1.00 0.00 143 THR A C 3
ATOM 2811 O O . THR A 1 44 ? -2.699 4.161 -18.017 1.00 0.00 143 THR A O 3
ATOM 2822 N N . LYS A 1 45 ? -0.658 3.331 -17.565 1.00 0.00 144 LYS A N 3
ATOM 2823 C CA . LYS A 1 45 ? -1.049 2.775 -16.275 1.00 0.00 144 LYS A CA 3
ATOM 2824 C C . LYS A 1 45 ? -0.185 3.343 -15.153 1.00 0.00 144 LYS A C 3
ATOM 2825 O O . LYS A 1 45 ? 0.960 3.733 -15.377 1.00 0.00 144 LYS A O 3
ATOM 2844 N N . MET A 1 46 ? -0.741 3.384 -13.947 1.00 0.00 145 MET A N 3
ATOM 2845 C CA . MET A 1 46 ? -0.020 3.902 -12.790 1.00 0.00 145 MET A CA 3
ATOM 2846 C C . MET A 1 46 ? -0.693 3.469 -11.492 1.00 0.00 145 MET A C 3
ATOM 2847 O O . MET A 1 46 ? -1.580 2.615 -11.495 1.00 0.00 145 MET A O 3
ATOM 2861 N N . CYS A 1 47 ? -0.265 4.063 -10.382 1.00 0.00 146 CYS A N 3
ATOM 2862 C CA . CYS A 1 47 ? -0.825 3.739 -9.076 1.00 0.00 146 CYS A CA 3
ATOM 2863 C C . CYS A 1 47 ? -1.331 4.996 -8.374 1.00 0.00 146 CYS A C 3
ATOM 2864 O O . CYS A 1 47 ? -0.902 6.108 -8.684 1.00 0.00 146 CYS A O 3
ATOM 2871 N N . HIS A 1 48 ? -2.244 4.811 -7.426 1.00 0.00 147 HIS A N 3
ATOM 2872 C CA . HIS A 1 48 ? -2.808 5.929 -6.678 1.00 0.00 147 HIS A CA 3
ATOM 2873 C C . HIS A 1 48 ? -3.544 5.436 -5.436 1.00 0.00 147 HIS A C 3
ATOM 2874 O O . HIS A 1 48 ? -3.822 4.245 -5.300 1.00 0.00 147 HIS A O 3
ATOM 2888 N N . ILE A 1 49 ? -3.857 6.360 -4.534 1.00 0.00 148 ILE A N 3
ATOM 2889 C CA . ILE A 1 49 ? -4.561 6.019 -3.305 1.00 0.00 148 ILE A CA 3
ATOM 2890 C C . ILE A 1 49 ? -6.071 6.139 -3.484 1.00 0.00 148 ILE A C 3
ATOM 2891 O O . ILE A 1 49 ? -6.774 6.632 -2.604 1.00 0.00 148 ILE A O 3
ATOM 2907 N N . GLY A 1 50 ? -6.563 5.682 -4.632 1.00 0.00 149 GLY A N 3
ATOM 2908 C CA . GLY A 1 50 ? -7.986 5.746 -4.907 1.00 0.00 149 GLY A CA 3
ATOM 2909 C C . GLY A 1 50 ? -8.301 5.582 -6.380 1.00 0.00 149 GLY A C 3
ATOM 2910 O O . GLY A 1 50 ? -8.100 4.509 -6.950 1.00 0.00 149 GLY A O 3
ATOM 2914 N N . CYS A 1 51 ? -8.797 6.648 -7.000 1.00 0.00 150 CYS A N 3
ATOM 2915 C CA . CYS A 1 51 ? -9.142 6.618 -8.416 1.00 0.00 150 CYS A CA 3
ATOM 2916 C C . CYS A 1 51 ? -9.335 8.031 -8.958 1.00 0.00 150 CYS A C 3
ATOM 2917 O O . CYS A 1 51 ? -10.457 8.510 -9.128 1.00 0.00 150 CYS A O 3
ATOM 2924 N N . PRO A 1 52 ? -8.217 8.716 -9.237 1.00 0.00 151 PRO A N 3
ATOM 2925 C CA . PRO A 1 52 ? -8.236 10.084 -9.765 1.00 0.00 151 PRO A CA 3
ATOM 2926 C C . PRO A 1 52 ? -8.748 10.144 -11.200 1.00 0.00 151 PRO A C 3
ATOM 2927 O O . PRO A 1 52 ? -8.582 9.196 -11.968 1.00 0.00 151 PRO A O 3
ATOM 2938 N N . ASP A 1 53 ? -9.368 11.263 -11.556 1.00 0.00 152 ASP A N 3
ATOM 2939 C CA . ASP A 1 53 ? -9.903 11.447 -12.900 1.00 0.00 152 ASP A CA 3
ATOM 2940 C C . ASP A 1 53 ? -8.815 11.927 -13.856 1.00 0.00 152 ASP A C 3
ATOM 2941 O O . ASP A 1 53 ? -8.637 11.369 -14.940 1.00 0.00 152 ASP A O 3
ATOM 2950 N N . ILE A 1 54 ? -8.092 12.964 -13.449 1.00 0.00 153 ILE A N 3
ATOM 2951 C CA . ILE A 1 54 ? -7.022 13.519 -14.269 1.00 0.00 153 ILE A CA 3
ATOM 2952 C C . ILE A 1 54 ? -7.506 13.796 -15.689 1.00 0.00 153 ILE A C 3
ATOM 2953 O O . ILE A 1 54 ? -7.220 13.049 -16.625 1.00 0.00 153 ILE A O 3
ATOM 2969 N N . PRO A 1 55 ? -8.255 14.896 -15.854 1.00 0.00 154 PRO A N 3
ATOM 2970 C CA . PRO A 1 55 ? -8.792 15.299 -17.157 1.00 0.00 154 PRO A CA 3
ATOM 2971 C C . PRO A 1 55 ? -7.703 15.778 -18.110 1.00 0.00 154 PRO A C 3
ATOM 2972 O O . PRO A 1 55 ? -7.951 15.985 -19.298 1.00 0.00 154 PRO A O 3
ATOM 2983 N N . SER A 1 56 ? -6.495 15.953 -17.582 1.00 0.00 155 SER A N 3
ATOM 2984 C CA . SER A 1 56 ? -5.368 16.411 -18.386 1.00 0.00 155 SER A CA 3
ATOM 2985 C C . SER A 1 56 ? -4.957 15.349 -19.400 1.00 0.00 155 SER A C 3
ATOM 2986 O O . SER A 1 56 ? -4.272 15.643 -20.381 1.00 0.00 155 SER A O 3
ATOM 2994 N N . LEU A 1 57 ? -5.379 14.113 -19.158 1.00 0.00 156 LEU A N 3
ATOM 2995 C CA . LEU A 1 57 ? -5.055 13.005 -20.049 1.00 0.00 156 LEU A CA 3
ATOM 2996 C C . LEU A 1 57 ? -5.896 13.065 -21.321 1.00 0.00 156 LEU A C 3
ATOM 2997 O O . LEU A 1 57 ? -5.481 12.585 -22.375 1.00 0.00 156 LEU A O 3
ATOM 3013 N N . GLY A 1 58 ? -7.080 13.661 -21.214 1.00 0.00 157 GLY A N 3
ATOM 3014 C CA . GLY A 1 58 ? -7.959 13.776 -22.362 1.00 0.00 157 GLY A CA 3
ATOM 3015 C C . GLY A 1 58 ? -8.983 14.882 -22.201 1.00 0.00 157 GLY A C 3
ATOM 3016 O O . GLY A 1 58 ? -8.627 16.044 -22.000 1.00 0.00 157 GLY A O 3
ATOM 3020 N N . LEU A 1 59 ? -10.259 14.522 -22.290 1.00 0.00 158 LEU A N 3
ATOM 3021 C CA . LEU A 1 59 ? -11.339 15.494 -22.153 1.00 0.00 158 LEU A CA 3
ATOM 3022 C C . LEU A 1 59 ? -12.279 15.107 -21.017 1.00 0.00 158 LEU A C 3
ATOM 3023 O O . LEU A 1 59 ? -12.694 15.952 -20.225 1.00 0.00 158 LEU A O 3
ATOM 3039 N N . GLY A 1 60 ? -12.611 13.821 -20.942 1.00 0.00 159 GLY A N 3
ATOM 3040 C CA . GLY A 1 60 ? -13.499 13.344 -19.898 1.00 0.00 159 GLY A CA 3
ATOM 3041 C C . GLY A 1 60 ? -14.315 12.143 -20.334 1.00 0.00 159 GLY A C 3
ATOM 3042 O O . GLY A 1 60 ? -14.108 11.022 -19.869 1.00 0.00 159 GLY A O 3
ATOM 3046 N N . PRO A 1 61 ? -15.269 12.373 -21.248 1.00 0.00 160 PRO A N 3
ATOM 3047 C CA . PRO A 1 61 ? -16.140 11.313 -21.767 1.00 0.00 160 PRO A CA 3
ATOM 3048 C C . PRO A 1 61 ? -15.388 10.329 -22.656 1.00 0.00 160 PRO A C 3
ATOM 3049 O O . PRO A 1 61 ? -15.670 9.130 -22.648 1.00 0.00 160 PRO A O 3
ATOM 3060 N N . TYR A 1 62 ? -14.430 10.841 -23.420 1.00 0.00 161 TYR A N 3
ATOM 3061 C CA . TYR A 1 62 ? -13.638 10.007 -24.316 1.00 0.00 161 TYR A CA 3
ATOM 3062 C C . TYR A 1 62 ? -12.618 9.184 -23.536 1.00 0.00 161 TYR A C 3
ATOM 3063 O O . TYR A 1 62 ? -12.660 7.954 -23.540 1.00 0.00 161 TYR A O 3
ATOM 3081 N N . VAL A 1 63 ? -11.701 9.874 -22.864 1.00 0.00 162 VAL A N 3
ATOM 3082 C CA . VAL A 1 63 ? -10.670 9.210 -22.076 1.00 0.00 162 VAL A CA 3
ATOM 3083 C C . VAL A 1 63 ? -11.282 8.215 -21.097 1.00 0.00 162 VAL A C 3
ATOM 3084 O O . VAL A 1 63 ? -12.158 8.566 -20.306 1.00 0.00 162 VAL A O 3
ATOM 3097 N N . SER A 1 64 ? -10.815 6.972 -21.154 1.00 0.00 163 SER A N 3
ATOM 3098 C CA . SER A 1 64 ? -11.319 5.924 -20.274 1.00 0.00 163 SER A CA 3
ATOM 3099 C C . SER A 1 64 ? -10.551 5.906 -18.956 1.00 0.00 163 SER A C 3
ATOM 3100 O O . SER A 1 64 ? -9.365 6.235 -18.912 1.00 0.00 163 SER A O 3
ATOM 3108 N N . ILE A 1 65 ? -11.235 5.519 -17.885 1.00 0.00 164 ILE A N 3
ATOM 3109 C CA . ILE A 1 65 ? -10.618 5.457 -16.566 1.00 0.00 164 ILE A CA 3
ATOM 3110 C C . ILE A 1 65 ? -11.142 4.267 -15.770 1.00 0.00 164 ILE A C 3
ATOM 3111 O O . ILE A 1 65 ? -12.323 4.207 -15.428 1.00 0.00 164 ILE A O 3
ATOM 3127 N N . ALA A 1 66 ? -10.255 3.322 -15.475 1.00 0.00 165 ALA A N 3
ATOM 3128 C CA . ALA A 1 66 ? -10.627 2.135 -14.715 1.00 0.00 165 ALA A CA 3
ATOM 3129 C C . ALA A 1 66 ? -9.639 1.876 -13.583 1.00 0.00 165 ALA A C 3
ATOM 3130 O O . ALA A 1 66 ? -8.474 1.557 -13.822 1.00 0.00 165 ALA A O 3
ATOM 3137 N N . CYS A 1 67 ? -10.111 2.017 -12.349 1.00 0.00 166 CYS A N 3
ATOM 3138 C CA . CYS A 1 67 ? -9.269 1.800 -11.178 1.00 0.00 166 CYS A CA 3
ATOM 3139 C C . CYS A 1 67 ? -9.713 0.557 -10.412 1.00 0.00 166 CYS A C 3
ATOM 3140 O O . CYS A 1 67 ? -10.813 0.045 -10.621 1.00 0.00 166 CYS 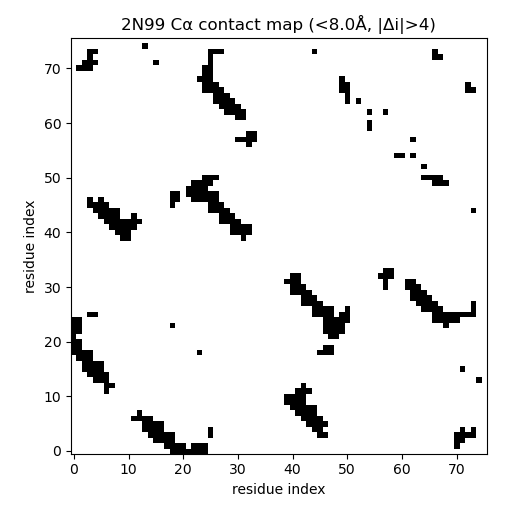A O 3
ATOM 3147 N N . CYS A 1 68 ? -8.850 0.077 -9.523 1.00 0.00 167 CYS A N 3
ATOM 3148 C CA . CYS A 1 68 ? -9.151 -1.105 -8.725 1.00 0.00 167 CYS A CA 3
ATOM 3149 C C . CYS A 1 68 ? -8.132 -1.278 -7.603 1.00 0.00 167 CYS A C 3
ATOM 3150 O O . CYS A 1 68 ? -6.971 -0.895 -7.742 1.00 0.00 167 CYS A O 3
ATOM 3157 N N . GLN A 1 69 ? -8.576 -1.857 -6.492 1.00 0.00 168 GLN A N 3
ATOM 3158 C CA . GLN A 1 69 ? -7.703 -2.079 -5.345 1.00 0.00 168 GLN A CA 3
ATOM 3159 C C . GLN A 1 69 ? -7.041 -3.451 -5.424 1.00 0.00 168 GLN A C 3
ATOM 3160 O O . GLN A 1 69 ? -7.004 -4.192 -4.441 1.00 0.00 168 GLN A O 3
ATOM 3174 N N . THR A 1 70 ? -6.518 -3.784 -6.600 1.00 0.00 169 THR A N 3
ATOM 3175 C CA . THR A 1 70 ? -5.858 -5.067 -6.807 1.00 0.00 169 THR A CA 3
ATOM 3176 C C . THR A 1 70 ? -4.529 -4.891 -7.533 1.00 0.00 169 THR A C 3
ATOM 3177 O O . THR A 1 70 ? -4.429 -4.120 -8.487 1.00 0.00 169 THR A O 3
ATOM 3188 N N . SER A 1 71 ? -3.510 -5.611 -7.074 1.00 0.00 170 SER A N 3
ATOM 3189 C CA . SER A 1 71 ? -2.185 -5.531 -7.678 1.00 0.00 170 SER A CA 3
ATOM 3190 C C . SER A 1 71 ? -2.240 -5.897 -9.158 1.00 0.00 170 SER A C 3
ATOM 3191 O O . SER A 1 71 ? -2.872 -6.881 -9.544 1.00 0.00 170 SER A O 3
ATOM 3199 N N . LEU A 1 72 ? -1.575 -5.096 -9.984 1.00 0.00 171 LEU A N 3
ATOM 3200 C CA . LEU A 1 72 ? -1.546 -5.334 -11.423 1.00 0.00 171 LEU A CA 3
ATOM 3201 C C . LEU A 1 72 ? -2.948 -5.612 -11.956 1.00 0.00 171 LEU A C 3
ATOM 3202 O O . LEU A 1 72 ? -3.137 -6.468 -12.821 1.00 0.00 171 LEU A O 3
ATOM 3218 N N . CYS A 1 73 ? -3.929 -4.880 -11.437 1.00 0.00 172 CYS A N 3
ATOM 3219 C CA . CYS A 1 73 ? -5.314 -5.046 -11.862 1.00 0.00 172 CYS A CA 3
ATOM 3220 C C . CYS A 1 73 ? -5.586 -4.265 -13.144 1.00 0.00 172 CYS A C 3
ATOM 3221 O O . CYS A 1 73 ? -6.731 -3.934 -13.450 1.00 0.00 172 CYS A O 3
ATOM 3228 N N . ASN A 1 74 ? -4.526 -3.974 -13.890 1.00 0.00 173 ASN A N 3
ATOM 3229 C CA . ASN A 1 74 ? -4.650 -3.231 -15.139 1.00 0.00 173 ASN A CA 3
ATOM 3230 C C . ASN A 1 74 ? -4.510 -4.160 -16.341 1.00 0.00 173 ASN A C 3
ATOM 3231 O O . ASN A 1 74 ? -4.641 -3.733 -17.488 1.00 0.00 173 ASN A O 3
ATOM 3242 N N . HIS A 1 75 ? -4.244 -5.434 -16.069 1.00 0.00 174 HIS A N 3
ATOM 3243 C CA . HIS A 1 75 ? -4.087 -6.425 -17.128 1.00 0.00 174 HIS A CA 3
ATOM 3244 C C . HIS A 1 75 ? -4.671 -7.769 -16.705 1.00 0.00 174 HIS A C 3
ATOM 3245 O O . HIS A 1 75 ? -4.623 -8.136 -15.531 1.00 0.00 174 HIS A O 3
ATOM 3259 N N . ASP A 1 76 ? -5.224 -8.498 -17.669 1.00 0.00 175 ASP A N 3
ATOM 3260 C CA . ASP A 1 76 ? -5.817 -9.802 -17.396 1.00 0.00 175 ASP A CA 3
ATOM 3261 C C . ASP A 1 76 ? -4.820 -10.716 -16.692 1.00 0.00 175 ASP A C 3
ATOM 3262 O O . ASP A 1 76 ? -3.844 -11.166 -17.293 1.00 0.00 175 ASP A O 3
ATOM 3271 N N . MET A 1 1 ? 1.678 -0.470 0.185 1.00 0.00 100 MET A N 4
ATOM 3272 C CA . MET A 1 1 ? 1.916 -0.392 -1.252 1.00 0.00 100 MET A CA 4
ATOM 3273 C C . MET A 1 1 ? 1.886 -1.780 -1.884 1.00 0.00 100 MET A C 4
ATOM 3274 O O . MET A 1 1 ? 2.135 -2.782 -1.215 1.00 0.00 100 MET A O 4
ATOM 3288 N N . ILE A 1 2 ? 1.579 -1.830 -3.176 1.00 0.00 101 ILE A N 4
ATOM 3289 C CA . ILE A 1 2 ? 1.518 -3.095 -3.898 1.00 0.00 101 ILE A CA 4
ATOM 3290 C C . ILE A 1 2 ? 2.171 -2.977 -5.271 1.00 0.00 101 ILE A C 4
ATOM 3291 O O . ILE A 1 2 ? 2.654 -1.910 -5.650 1.00 0.00 101 ILE A O 4
ATOM 3307 N N . TRP A 1 3 ? 2.180 -4.079 -6.011 1.00 0.00 102 TRP A N 4
ATOM 3308 C CA . TRP A 1 3 ? 2.773 -4.099 -7.344 1.00 0.00 102 TRP A CA 4
ATOM 3309 C C . TRP A 1 3 ? 1.703 -3.929 -8.418 1.00 0.00 102 TRP A C 4
ATOM 3310 O O . TRP A 1 3 ? 0.669 -4.596 -8.388 1.00 0.00 102 TRP A O 4
ATOM 3331 N N . CYS A 1 4 ? 1.959 -3.034 -9.365 1.00 0.00 103 CYS A N 4
ATOM 3332 C CA . CYS A 1 4 ? 1.018 -2.776 -10.449 1.00 0.00 103 CYS A CA 4
ATOM 3333 C C . CYS A 1 4 ? 1.756 -2.430 -11.739 1.00 0.00 103 CYS A C 4
ATOM 3334 O O . CYS A 1 4 ? 2.986 -2.396 -11.773 1.00 0.00 103 CYS A O 4
ATOM 3341 N N . HIS A 1 5 ? 0.995 -2.175 -12.799 1.00 0.00 104 HIS A N 4
ATOM 3342 C CA . HIS A 1 5 ? 1.576 -1.831 -14.092 1.00 0.00 104 HIS A CA 4
ATOM 3343 C C . HIS A 1 5 ? 1.638 -0.317 -14.274 1.00 0.00 104 HIS A C 4
ATOM 3344 O O . HIS A 1 5 ? 0.635 0.378 -14.108 1.00 0.00 104 HIS A O 4
ATOM 3358 N N . GLN A 1 6 ? 2.820 0.186 -14.615 1.00 0.00 105 GLN A N 4
ATOM 3359 C CA . GLN A 1 6 ? 3.011 1.617 -14.817 1.00 0.00 105 GLN A CA 4
ATOM 3360 C C . GLN A 1 6 ? 3.604 1.897 -16.194 1.00 0.00 105 GLN A C 4
ATOM 3361 O O . GLN A 1 6 ? 4.460 2.769 -16.348 1.00 0.00 105 GLN A O 4
ATOM 3375 N N . CYS A 1 7 ? 3.144 1.153 -17.194 1.00 0.00 106 CYS A N 4
ATOM 3376 C CA . CYS A 1 7 ? 3.628 1.320 -18.559 1.00 0.00 106 CYS A CA 4
ATOM 3377 C C . CYS A 1 7 ? 2.904 2.468 -19.256 1.00 0.00 106 CYS A C 4
ATOM 3378 O O . CYS A 1 7 ? 1.876 2.950 -18.780 1.00 0.00 106 CYS A O 4
ATOM 3385 N N . THR A 1 8 ? 3.449 2.903 -20.388 1.00 0.00 107 THR A N 4
ATOM 3386 C CA . THR A 1 8 ? 2.857 3.995 -21.151 1.00 0.00 107 THR A CA 4
ATOM 3387 C C . THR A 1 8 ? 1.857 3.471 -22.175 1.00 0.00 107 THR A C 4
ATOM 3388 O O . THR A 1 8 ? 1.597 2.270 -22.246 1.00 0.00 107 THR A O 4
ATOM 3399 N N . GLY A 1 9 ? 1.297 4.379 -22.968 1.00 0.00 108 GLY A N 4
ATOM 3400 C CA . GLY A 1 9 ? 0.331 3.989 -23.978 1.00 0.00 108 GLY A CA 4
ATOM 3401 C C . GLY A 1 9 ? 0.951 3.153 -25.081 1.00 0.00 108 GLY A C 4
ATOM 3402 O O . GLY A 1 9 ? 1.695 2.210 -24.811 1.00 0.00 108 GLY A O 4
ATOM 3406 N N . PHE A 1 10 ? 0.644 3.498 -26.326 1.00 0.00 109 PHE A N 4
ATOM 3407 C CA . PHE A 1 10 ? 1.174 2.772 -27.474 1.00 0.00 109 PHE A CA 4
ATOM 3408 C C . PHE A 1 10 ? 0.616 1.352 -27.525 1.00 0.00 109 PHE A C 4
ATOM 3409 O O . PHE A 1 10 ? 1.286 0.426 -27.979 1.00 0.00 109 PHE A O 4
ATOM 3426 N N . GLY A 1 11 ? -0.617 1.191 -27.053 1.00 0.00 110 GLY A N 4
ATOM 3427 C CA . GLY A 1 11 ? -1.245 -0.117 -27.053 1.00 0.00 110 GLY A CA 4
ATOM 3428 C C . GLY A 1 11 ? -1.332 -0.719 -25.664 1.00 0.00 110 GLY A C 4
ATOM 3429 O O . GLY A 1 11 ? -1.441 -1.935 -25.512 1.00 0.00 110 GLY A O 4
ATOM 3433 N N . GLY A 1 12 ? -1.281 0.136 -24.647 1.00 0.00 111 GLY A N 4
ATOM 3434 C CA . GLY A 1 12 ? -1.354 -0.337 -23.277 1.00 0.00 111 GLY A CA 4
ATOM 3435 C C . GLY A 1 12 ? -0.332 -1.417 -22.981 1.00 0.00 111 GLY A C 4
ATOM 3436 O O . GLY A 1 12 ? -0.687 -2.523 -22.572 1.00 0.00 111 GLY A O 4
ATOM 3440 N N . CYS A 1 13 ? 0.941 -1.097 -23.189 1.00 0.00 112 CYS A N 4
ATOM 3441 C CA . CYS A 1 13 ? 2.018 -2.048 -22.945 1.00 0.00 112 CYS A CA 4
ATOM 3442 C C . CYS A 1 13 ? 2.002 -2.528 -21.496 1.00 0.00 112 CYS A C 4
ATOM 3443 O O . CYS A 1 13 ? 1.310 -1.961 -20.651 1.00 0.00 112 CYS A O 4
ATOM 3450 N N . SER A 1 14 ? 2.770 -3.577 -21.218 1.00 0.00 113 SER A N 4
ATOM 3451 C CA . SER A 1 14 ? 2.842 -4.136 -19.873 1.00 0.00 113 SER A CA 4
ATOM 3452 C C . SER A 1 14 ? 4.188 -3.825 -19.226 1.00 0.00 113 SER A C 4
ATOM 3453 O O . SER A 1 14 ? 5.209 -3.723 -19.908 1.00 0.00 113 SER A O 4
ATOM 3461 N N . HIS A 1 15 ? 4.183 -3.675 -17.905 1.00 0.00 114 HIS A N 4
ATOM 3462 C CA . HIS A 1 15 ? 5.403 -3.376 -17.165 1.00 0.00 114 HIS A CA 4
ATOM 3463 C C . HIS A 1 15 ? 5.140 -3.374 -15.662 1.00 0.00 114 HIS A C 4
ATOM 3464 O O . HIS A 1 15 ? 4.646 -2.393 -15.110 1.00 0.00 114 HIS A O 4
ATOM 3478 N N . GLY A 1 16 ? 5.474 -4.482 -15.006 1.00 0.00 115 GLY A N 4
ATOM 3479 C CA . GLY A 1 16 ? 5.266 -4.587 -13.574 1.00 0.00 115 GLY A CA 4
ATOM 3480 C C . GLY A 1 16 ? 6.277 -3.782 -12.780 1.00 0.00 115 GLY A C 4
ATOM 3481 O O . GLY A 1 16 ? 7.478 -4.042 -12.849 1.00 0.00 115 GLY A O 4
ATOM 3485 N N . SER A 1 17 ? 5.790 -2.802 -12.026 1.00 0.00 116 SER A N 4
ATOM 3486 C CA . SER A 1 17 ? 6.660 -1.953 -11.221 1.00 0.00 116 SER A CA 4
ATOM 3487 C C . SER A 1 17 ? 6.043 -1.687 -9.851 1.00 0.00 116 SER A C 4
ATOM 3488 O O . SER A 1 17 ? 4.822 -1.696 -9.696 1.00 0.00 116 SER A O 4
ATOM 3496 N N . ARG A 1 18 ? 6.897 -1.451 -8.860 1.00 0.00 117 ARG A N 4
ATOM 3497 C CA . ARG A 1 18 ? 6.437 -1.183 -7.503 1.00 0.00 117 ARG A CA 4
ATOM 3498 C C . ARG A 1 18 ? 5.882 0.233 -7.386 1.00 0.00 117 ARG A C 4
ATOM 3499 O O . ARG A 1 18 ? 6.482 1.189 -7.880 1.00 0.00 117 ARG A O 4
ATOM 3520 N N . CYS A 1 19 ? 4.734 0.362 -6.730 1.00 0.00 118 CYS A N 4
ATOM 3521 C CA . CYS A 1 19 ? 4.097 1.661 -6.549 1.00 0.00 118 CYS A CA 4
ATOM 3522 C C . CYS A 1 19 ? 4.621 2.353 -5.294 1.00 0.00 118 CYS A C 4
ATOM 3523 O O . CYS A 1 19 ? 5.306 1.740 -4.474 1.00 0.00 118 CYS A O 4
ATOM 3530 N N . LEU A 1 20 ? 4.295 3.633 -5.151 1.00 0.00 119 LEU A N 4
ATOM 3531 C CA . LEU A 1 20 ? 4.732 4.409 -3.996 1.00 0.00 119 LEU A CA 4
ATOM 3532 C C . LEU A 1 20 ? 4.223 3.790 -2.699 1.00 0.00 119 LEU A C 4
ATOM 3533 O O . LEU A 1 20 ? 3.136 3.213 -2.660 1.00 0.00 119 LEU A O 4
ATOM 3549 N N . ARG A 1 21 ? 5.016 3.914 -1.639 1.00 0.00 120 ARG A N 4
ATOM 3550 C CA . ARG A 1 21 ? 4.645 3.367 -0.340 1.00 0.00 120 ARG A CA 4
ATOM 3551 C C . ARG A 1 21 ? 3.238 3.808 0.054 1.00 0.00 120 ARG A C 4
ATOM 3552 O O . ARG A 1 21 ? 2.464 3.027 0.609 1.00 0.00 120 ARG A O 4
ATOM 3573 N N . ASP A 1 22 ? 2.914 5.063 -0.236 1.00 0.00 121 ASP A N 4
ATOM 3574 C CA . ASP A 1 22 ? 1.601 5.608 0.088 1.00 0.00 121 ASP A CA 4
ATOM 3575 C C . ASP A 1 22 ? 0.541 5.077 -0.872 1.00 0.00 121 ASP A C 4
ATOM 3576 O O . ASP A 1 22 ? -0.604 4.845 -0.482 1.00 0.00 121 ASP A O 4
ATOM 3585 N N . SER A 1 23 ? 0.929 4.888 -2.129 1.00 0.00 122 SER A N 4
ATOM 3586 C CA . SER A 1 23 ? 0.011 4.389 -3.146 1.00 0.00 122 SER A CA 4
ATOM 3587 C C . SER A 1 23 ? -0.173 2.880 -3.019 1.00 0.00 122 SER A C 4
ATOM 3588 O O . SER A 1 23 ? 0.771 2.109 -3.197 1.00 0.00 122 SER A O 4
ATOM 3596 N N . THR A 1 24 ? -1.397 2.463 -2.709 1.00 0.00 123 THR A N 4
ATOM 3597 C CA . THR A 1 24 ? -1.707 1.047 -2.556 1.00 0.00 123 THR A CA 4
ATOM 3598 C C . THR A 1 24 ? -2.797 0.615 -3.529 1.00 0.00 123 THR A C 4
ATOM 3599 O O . THR A 1 24 ? -3.529 -0.342 -3.272 1.00 0.00 123 THR A O 4
ATOM 3610 N N . HIS A 1 25 ? -2.900 1.324 -4.649 1.00 0.00 124 HIS A N 4
ATOM 3611 C CA . HIS A 1 25 ? -3.901 1.012 -5.663 1.00 0.00 124 HIS A CA 4
ATOM 3612 C C . HIS A 1 25 ? -3.357 1.279 -7.063 1.00 0.00 124 HIS A C 4
ATOM 3613 O O . HIS A 1 25 ? -2.414 2.051 -7.238 1.00 0.00 124 HIS A O 4
ATOM 3627 N N . CYS A 1 26 ? -3.958 0.635 -8.058 1.00 0.00 125 CYS A N 4
ATOM 3628 C CA . CYS A 1 26 ? -3.534 0.801 -9.443 1.00 0.00 125 CYS A CA 4
ATOM 3629 C C . CYS A 1 26 ? -4.584 1.564 -10.245 1.00 0.00 125 CYS A C 4
ATOM 3630 O O . CYS A 1 26 ? -5.779 1.485 -9.959 1.00 0.00 125 CYS A O 4
ATOM 3637 N N . VAL A 1 27 ? -4.130 2.304 -11.252 1.00 0.00 126 VAL A N 4
ATOM 3638 C CA . VAL A 1 27 ? -5.029 3.081 -12.097 1.00 0.00 126 VAL A CA 4
ATOM 3639 C C . VAL A 1 27 ? -4.694 2.895 -13.572 1.00 0.00 126 VAL A C 4
ATOM 3640 O O . VAL A 1 27 ? -3.533 2.707 -13.939 1.00 0.00 126 VAL A O 4
ATOM 3653 N N . THR A 1 28 ? -5.718 2.950 -14.418 1.00 0.00 127 THR A N 4
ATOM 3654 C CA . THR A 1 28 ? -5.534 2.788 -15.854 1.00 0.00 127 THR A CA 4
ATOM 3655 C C . THR A 1 28 ? -6.266 3.877 -16.629 1.00 0.00 127 THR A C 4
ATOM 3656 O O . THR A 1 28 ? -7.463 4.093 -16.437 1.00 0.00 127 THR A O 4
ATOM 3667 N N . THR A 1 29 ? -5.540 4.562 -17.508 1.00 0.00 128 THR A N 4
ATOM 3668 C CA . THR A 1 29 ? -6.120 5.629 -18.312 1.00 0.00 128 THR A CA 4
ATOM 3669 C C . THR A 1 29 ? -6.017 5.315 -19.800 1.00 0.00 128 THR A C 4
ATOM 3670 O O . THR A 1 29 ? -4.966 5.499 -20.412 1.00 0.00 128 THR A O 4
ATOM 3681 N N . ALA A 1 30 ? -7.116 4.839 -20.377 1.00 0.00 129 ALA A N 4
ATOM 3682 C CA . ALA A 1 30 ? -7.150 4.502 -21.795 1.00 0.00 129 ALA A CA 4
ATOM 3683 C C . ALA A 1 30 ? -7.833 5.599 -22.604 1.00 0.00 129 ALA A C 4
ATOM 3684 O O . ALA A 1 30 ? -9.059 5.714 -22.605 1.00 0.00 129 ALA A O 4
ATOM 3691 N N . THR A 1 31 ? -7.031 6.406 -23.293 1.00 0.00 130 THR A N 4
ATOM 3692 C CA . THR A 1 31 ? -7.558 7.495 -24.105 1.00 0.00 130 THR A CA 4
ATOM 3693 C C . THR A 1 31 ? -7.468 7.167 -25.591 1.00 0.00 130 THR A C 4
ATOM 3694 O O . THR A 1 31 ? -6.439 6.690 -26.070 1.00 0.00 130 THR A O 4
ATOM 3705 N N . ARG A 1 32 ? -8.551 7.426 -26.316 1.00 0.00 131 ARG A N 4
ATOM 3706 C CA . ARG A 1 32 ? -8.594 7.157 -27.749 1.00 0.00 131 ARG A CA 4
ATOM 3707 C C . ARG A 1 32 ? -8.129 8.373 -28.544 1.00 0.00 131 ARG A C 4
ATOM 3708 O O . ARG A 1 32 ? -8.774 9.422 -28.528 1.00 0.00 131 ARG A O 4
ATOM 3729 N N . VAL A 1 33 ? -7.006 8.225 -29.240 1.00 0.00 132 VAL A N 4
ATOM 3730 C CA . VAL A 1 33 ? -6.455 9.310 -30.043 1.00 0.00 132 VAL A CA 4
ATOM 3731 C C . VAL A 1 33 ? -6.170 8.850 -31.468 1.00 0.00 132 VAL A C 4
ATOM 3732 O O . VAL A 1 33 ? -5.095 8.324 -31.759 1.00 0.00 132 VAL A O 4
ATOM 3745 N N . LEU A 1 34 ? -7.139 9.051 -32.353 1.00 0.00 133 LEU A N 4
ATOM 3746 C CA . LEU A 1 34 ? -6.993 8.657 -33.750 1.00 0.00 133 LEU A CA 4
ATOM 3747 C C . LEU A 1 34 ? -6.154 9.673 -34.518 1.00 0.00 133 LEU A C 4
ATOM 3748 O O . LEU A 1 34 ? -6.504 10.851 -34.593 1.00 0.00 133 LEU A O 4
ATOM 3764 N N . SER A 1 35 ? -5.047 9.209 -35.088 1.00 0.00 134 SER A N 4
ATOM 3765 C CA . SER A 1 35 ? -4.157 10.078 -35.849 1.00 0.00 134 SER A CA 4
ATOM 3766 C C . SER A 1 35 ? -3.548 9.331 -37.031 1.00 0.00 134 SER A C 4
ATOM 3767 O O . SER A 1 35 ? -3.275 8.134 -36.949 1.00 0.00 134 SER A O 4
ATOM 3775 N N . ASN A 1 36 ? -3.337 10.047 -38.131 1.00 0.00 135 ASN A N 4
ATOM 3776 C CA . ASN A 1 36 ? -2.760 9.452 -39.331 1.00 0.00 135 ASN A CA 4
ATOM 3777 C C . ASN A 1 36 ? -1.343 8.953 -39.065 1.00 0.00 135 ASN A C 4
ATOM 3778 O O . ASN A 1 36 ? -0.803 8.149 -39.824 1.00 0.00 135 ASN A O 4
ATOM 3789 N N . THR A 1 37 ? -0.746 9.436 -37.979 1.00 0.00 136 THR A N 4
ATOM 3790 C CA . THR A 1 37 ? 0.607 9.041 -37.612 1.00 0.00 136 THR A CA 4
ATOM 3791 C C . THR A 1 37 ? 0.591 7.960 -36.537 1.00 0.00 136 THR A C 4
ATOM 3792 O O . THR A 1 37 ? 1.579 7.254 -36.340 1.00 0.00 136 THR A O 4
ATOM 3803 N N . GLU A 1 38 ? -0.537 7.837 -35.844 1.00 0.00 137 GLU A N 4
ATOM 3804 C CA . GLU A 1 38 ? -0.679 6.842 -34.788 1.00 0.00 137 GLU A CA 4
ATOM 3805 C C . GLU A 1 38 ? -1.559 5.683 -35.249 1.00 0.00 137 GLU A C 4
ATOM 3806 O O . GLU A 1 38 ? -2.646 5.891 -35.787 1.00 0.00 137 GLU A O 4
ATOM 3818 N N . ASP A 1 39 ? -1.080 4.463 -35.034 1.00 0.00 138 ASP A N 4
ATOM 3819 C CA . ASP A 1 39 ? -1.821 3.270 -35.426 1.00 0.00 138 ASP A CA 4
ATOM 3820 C C . ASP A 1 39 ? -2.620 2.716 -34.250 1.00 0.00 138 ASP A C 4
ATOM 3821 O O . ASP A 1 39 ? -3.503 1.875 -34.427 1.00 0.00 138 ASP A O 4
ATOM 3830 N N . LEU A 1 40 ? -2.303 3.190 -33.050 1.00 0.00 139 LEU A N 4
ATOM 3831 C CA . LEU A 1 40 ? -2.990 2.741 -31.844 1.00 0.00 139 LEU A CA 4
ATOM 3832 C C . LEU A 1 40 ? -3.147 3.887 -30.849 1.00 0.00 139 LEU A C 4
ATOM 3833 O O . LEU A 1 40 ? -2.450 4.900 -30.916 1.00 0.00 139 LEU A O 4
ATOM 3849 N N . PRO A 1 41 ? -4.082 3.723 -29.902 1.00 0.00 140 PRO A N 4
ATOM 3850 C CA . PRO A 1 41 ? -4.351 4.732 -28.872 1.00 0.00 140 PRO A CA 4
ATOM 3851 C C . PRO A 1 41 ? -3.212 4.851 -27.866 1.00 0.00 140 PRO A C 4
ATOM 3852 O O . PRO A 1 41 ? -2.102 4.375 -28.109 1.00 0.00 140 PRO A O 4
ATOM 3863 N N . LEU A 1 42 ? -3.492 5.487 -26.734 1.00 0.00 141 LEU A N 4
ATOM 3864 C CA . LEU A 1 42 ? -2.491 5.668 -25.689 1.00 0.00 141 LEU A CA 4
ATOM 3865 C C . LEU A 1 42 ? -3.055 5.292 -24.323 1.00 0.00 141 LEU A C 4
ATOM 3866 O O . LEU A 1 42 ? -3.772 6.075 -23.699 1.00 0.00 141 LEU A O 4
ATOM 3882 N N . VAL A 1 43 ? -2.726 4.089 -23.862 1.00 0.00 142 VAL A N 4
ATOM 3883 C CA . VAL A 1 43 ? -3.198 3.611 -22.568 1.00 0.00 142 VAL A CA 4
ATOM 3884 C C . VAL A 1 43 ? -2.085 3.656 -21.527 1.00 0.00 142 VAL A C 4
ATOM 3885 O O . VAL A 1 43 ? -1.219 2.780 -21.488 1.00 0.00 142 VAL A O 4
ATOM 3898 N N . THR A 1 44 ? -2.113 4.682 -20.682 1.00 0.00 143 THR A N 4
ATOM 3899 C CA . THR A 1 44 ? -1.107 4.842 -19.640 1.00 0.00 143 THR A CA 4
ATOM 3900 C C . THR A 1 44 ? -1.633 4.367 -18.290 1.00 0.00 143 THR A C 4
ATOM 3901 O O . THR A 1 44 ? -2.757 4.686 -17.903 1.00 0.00 143 THR A O 4
ATOM 3912 N N . LYS A 1 45 ? -0.812 3.605 -17.576 1.00 0.00 144 LYS A N 4
ATOM 3913 C CA . LYS A 1 45 ? -1.193 3.087 -16.267 1.00 0.00 144 LYS A CA 4
ATOM 3914 C C . LYS A 1 45 ? -0.291 3.653 -15.175 1.00 0.00 144 LYS A C 4
ATOM 3915 O O . LYS A 1 45 ? 0.831 4.082 -15.444 1.00 0.00 144 LYS A O 4
ATOM 3934 N N . MET A 1 46 ? -0.787 3.649 -13.942 1.00 0.00 145 MET A N 4
ATOM 3935 C CA . MET A 1 46 ? -0.024 4.160 -12.809 1.00 0.00 145 MET A CA 4
ATOM 3936 C C . MET A 1 46 ? -0.605 3.658 -11.491 1.00 0.00 145 MET A C 4
ATOM 3937 O O . MET A 1 46 ? -1.423 2.737 -11.472 1.00 0.00 145 MET A O 4
ATOM 3951 N N . CYS A 1 47 ? -0.177 4.267 -10.391 1.00 0.00 146 CYS A N 4
ATOM 3952 C CA . CYS A 1 47 ? -0.654 3.882 -9.068 1.00 0.00 146 CYS A CA 4
ATOM 3953 C C . CYS A 1 47 ? -1.068 5.109 -8.260 1.00 0.00 146 CYS A C 4
ATOM 3954 O O . CYS A 1 47 ? -0.620 6.223 -8.531 1.00 0.00 146 CYS A O 4
ATOM 3961 N N . HIS A 1 48 ? -1.925 4.895 -7.267 1.00 0.00 147 HIS A N 4
ATOM 3962 C CA . HIS A 1 48 ? -2.399 5.983 -6.419 1.00 0.00 147 HIS A CA 4
ATOM 3963 C C . HIS A 1 48 ? -3.083 5.438 -5.168 1.00 0.00 147 HIS A C 4
ATOM 3964 O O . HIS A 1 48 ? -3.256 4.228 -5.022 1.00 0.00 147 HIS A O 4
ATOM 3978 N N . ILE A 1 49 ? -3.468 6.339 -4.270 1.00 0.00 148 ILE A N 4
ATOM 3979 C CA . ILE A 1 49 ? -4.132 5.948 -3.033 1.00 0.00 148 ILE A CA 4
ATOM 3980 C C . ILE A 1 49 ? -5.647 5.934 -3.204 1.00 0.00 148 ILE A C 4
ATOM 3981 O O . ILE A 1 49 ? -6.385 6.390 -2.332 1.00 0.00 148 ILE A O 4
ATOM 3997 N N . GLY A 1 50 ? -6.105 5.404 -4.334 1.00 0.00 149 GLY A N 4
ATOM 3998 C CA . GLY A 1 50 ? -7.531 5.338 -4.598 1.00 0.00 149 GLY A CA 4
ATOM 3999 C C . GLY A 1 50 ? -7.850 5.402 -6.079 1.00 0.00 149 GLY A C 4
ATOM 4000 O O . GLY A 1 50 ? -7.554 4.469 -6.826 1.00 0.00 149 GLY A O 4
ATOM 4004 N N . CYS A 1 51 ? -8.456 6.505 -6.505 1.00 0.00 150 CYS A N 4
ATOM 4005 C CA . CYS A 1 51 ? -8.818 6.687 -7.905 1.00 0.00 150 CYS A CA 4
ATOM 4006 C C . CYS A 1 51 ? -8.710 8.155 -8.308 1.00 0.00 150 CYS A C 4
ATOM 4007 O O . CYS A 1 51 ? -9.684 8.907 -8.277 1.00 0.00 150 CYS A O 4
ATOM 4014 N N . PRO A 1 52 ? -7.496 8.574 -8.697 1.00 0.00 151 PRO A N 4
ATOM 4015 C CA . PRO A 1 52 ? -7.231 9.954 -9.114 1.00 0.00 151 PRO A CA 4
ATOM 4016 C C . PRO A 1 52 ? -7.883 10.290 -10.451 1.00 0.00 151 PRO A C 4
ATOM 4017 O O . PRO A 1 52 ? -7.216 10.328 -11.485 1.00 0.00 151 PRO A O 4
ATOM 4028 N N . ASP A 1 53 ? -9.188 10.533 -10.423 1.00 0.00 152 ASP A N 4
ATOM 4029 C CA . ASP A 1 53 ? -9.930 10.868 -11.633 1.00 0.00 152 ASP A CA 4
ATOM 4030 C C . ASP A 1 53 ? -9.407 12.162 -12.251 1.00 0.00 152 ASP A C 4
ATOM 4031 O O . ASP A 1 53 ? -9.629 13.249 -11.717 1.00 0.00 152 ASP A O 4
ATOM 4040 N N . ILE A 1 54 ? -8.713 12.036 -13.376 1.00 0.00 153 ILE A N 4
ATOM 4041 C CA . ILE A 1 54 ? -8.159 13.194 -14.065 1.00 0.00 153 ILE A CA 4
ATOM 4042 C C . ILE A 1 54 ? -8.623 13.244 -15.517 1.00 0.00 153 ILE A C 4
ATOM 4043 O O . ILE A 1 54 ? -7.915 12.830 -16.436 1.00 0.00 153 ILE A O 4
ATOM 4059 N N . PRO A 1 55 ? -9.841 13.764 -15.732 1.00 0.00 154 PRO A N 4
ATOM 4060 C CA . PRO A 1 55 ? -10.426 13.883 -17.070 1.00 0.00 154 PRO A CA 4
ATOM 4061 C C . PRO A 1 55 ? -9.720 14.934 -17.921 1.00 0.00 154 PRO A C 4
ATOM 4062 O O . PRO A 1 55 ? -9.987 15.061 -19.116 1.00 0.00 154 PRO A O 4
ATOM 4073 N N . SER A 1 56 ? -8.817 15.684 -17.297 1.00 0.00 155 SER A N 4
ATOM 4074 C CA . SER A 1 56 ? -8.075 16.726 -17.997 1.00 0.00 155 SER A CA 4
ATOM 4075 C C . SER A 1 56 ? -7.071 16.117 -18.971 1.00 0.00 155 SER A C 4
ATOM 4076 O O . SER A 1 56 ? -6.636 16.769 -19.921 1.00 0.00 155 SER A O 4
ATOM 4084 N N . LEU A 1 57 ? -6.707 14.863 -18.728 1.00 0.00 156 LEU A N 4
ATOM 4085 C CA . LEU A 1 57 ? -5.754 14.164 -19.583 1.00 0.00 156 LEU A CA 4
ATOM 4086 C C . LEU A 1 57 ? -6.320 13.973 -20.987 1.00 0.00 156 LEU A C 4
ATOM 4087 O O . LEU A 1 57 ? -5.584 13.688 -21.931 1.00 0.00 156 LEU A O 4
ATOM 4103 N N . GLY A 1 58 ? -7.633 14.135 -21.117 1.00 0.00 157 GLY A N 4
ATOM 4104 C CA . GLY A 1 58 ? -8.276 13.979 -22.409 1.00 0.00 157 GLY A CA 4
ATOM 4105 C C . GLY A 1 58 ? -9.757 13.679 -22.288 1.00 0.00 157 GLY A C 4
ATOM 4106 O O . GLY A 1 58 ? -10.162 12.516 -22.263 1.00 0.00 157 GLY A O 4
ATOM 4110 N N . LEU A 1 59 ? -10.567 14.729 -22.212 1.00 0.00 158 LEU A N 4
ATOM 4111 C CA . LEU A 1 59 ? -12.012 14.573 -22.091 1.00 0.00 158 LEU A CA 4
ATOM 4112 C C . LEU A 1 59 ? -12.660 14.419 -23.464 1.00 0.00 158 LEU A C 4
ATOM 4113 O O . LEU A 1 59 ? -13.731 13.827 -23.593 1.00 0.00 158 LEU A O 4
ATOM 4129 N N . GLY A 1 60 ? -12.000 14.953 -24.487 1.00 0.00 159 GLY A N 4
ATOM 4130 C CA . GLY A 1 60 ? -12.526 14.863 -25.837 1.00 0.00 159 GLY A CA 4
ATOM 4131 C C . GLY A 1 60 ? -12.974 13.459 -26.191 1.00 0.00 159 GLY A C 4
ATOM 4132 O O . GLY A 1 60 ? -14.164 13.186 -26.355 1.00 0.00 159 GLY A O 4
ATOM 4136 N N . PRO A 1 61 ? -12.007 12.538 -26.316 1.00 0.00 160 PRO A N 4
ATOM 4137 C CA . PRO A 1 61 ? -12.284 11.139 -26.656 1.00 0.00 160 PRO A CA 4
ATOM 4138 C C . PRO A 1 61 ? -12.981 10.395 -25.523 1.00 0.00 160 PRO A C 4
ATOM 4139 O O . PRO A 1 61 ? -13.369 9.236 -25.674 1.00 0.00 160 PRO A O 4
ATOM 4150 N N . TYR A 1 62 ? -13.137 11.067 -24.388 1.00 0.00 161 TYR A N 4
ATOM 4151 C CA . TYR A 1 62 ? -13.787 10.468 -23.228 1.00 0.00 161 TYR A CA 4
ATOM 4152 C C . TYR A 1 62 ? -12.979 9.285 -22.702 1.00 0.00 161 TYR A C 4
ATOM 4153 O O . TYR A 1 62 ? -13.446 8.146 -22.711 1.00 0.00 161 TYR A O 4
ATOM 4171 N N . VAL A 1 63 ? -11.763 9.565 -22.242 1.00 0.00 162 VAL A N 4
ATOM 4172 C CA . VAL A 1 63 ? -10.890 8.526 -21.710 1.00 0.00 162 VAL A CA 4
ATOM 4173 C C . VAL A 1 63 ? -11.512 7.857 -20.490 1.00 0.00 162 VAL A C 4
ATOM 4174 O O . VAL A 1 63 ? -11.944 8.528 -19.553 1.00 0.00 162 VAL A O 4
ATOM 4187 N N . SER A 1 64 ? -11.553 6.528 -20.507 1.00 0.00 163 SER A N 4
ATOM 4188 C CA . SER A 1 64 ? -12.126 5.767 -19.403 1.00 0.00 163 SER A CA 4
ATOM 4189 C C . SER A 1 64 ? -11.054 5.403 -18.381 1.00 0.00 163 SER A C 4
ATOM 4190 O O . SER A 1 64 ? -9.975 4.929 -18.738 1.00 0.00 163 SER A O 4
ATOM 4198 N N . ILE A 1 65 ? -11.358 5.629 -17.107 1.00 0.00 164 ILE A N 4
ATOM 4199 C CA . ILE A 1 65 ? -10.422 5.325 -16.032 1.00 0.00 164 ILE A CA 4
ATOM 4200 C C . ILE A 1 65 ? -10.756 3.990 -15.374 1.00 0.00 164 ILE A C 4
ATOM 4201 O O . ILE A 1 65 ? -11.925 3.635 -15.226 1.00 0.00 164 ILE A O 4
ATOM 4217 N N . ALA A 1 66 ? -9.721 3.256 -14.979 1.00 0.00 165 ALA A N 4
ATOM 4218 C CA . ALA A 1 66 ? -9.905 1.963 -14.332 1.00 0.00 165 ALA A CA 4
ATOM 4219 C C . ALA A 1 66 ? -9.138 1.893 -13.016 1.00 0.00 165 ALA A C 4
ATOM 4220 O O . ALA A 1 66 ? -7.927 1.669 -13.002 1.00 0.00 165 ALA A O 4
ATOM 4227 N N . CYS A 1 67 ? -9.850 2.088 -11.911 1.00 0.00 166 CYS A N 4
ATOM 4228 C CA . CYS A 1 67 ? -9.237 2.049 -10.589 1.00 0.00 166 CYS A CA 4
ATOM 4229 C C . CYS A 1 67 ? -9.674 0.803 -9.823 1.00 0.00 166 CYS A C 4
ATOM 4230 O O . CYS A 1 67 ? -10.858 0.466 -9.788 1.00 0.00 166 CYS A O 4
ATOM 4237 N N . CYS A 1 68 ? -8.711 0.124 -9.210 1.00 0.00 167 CYS A N 4
ATOM 4238 C CA . CYS A 1 68 ? -8.995 -1.084 -8.445 1.00 0.00 167 CYS A CA 4
ATOM 4239 C C . CYS A 1 68 ? -7.971 -1.274 -7.329 1.00 0.00 167 CYS A C 4
ATOM 4240 O O . CYS A 1 68 ? -6.803 -0.916 -7.478 1.00 0.00 167 CYS A O 4
ATOM 4247 N N . GLN A 1 69 ? -8.419 -1.840 -6.213 1.00 0.00 168 GLN A N 4
ATOM 4248 C CA . GLN A 1 69 ? -7.543 -2.077 -5.072 1.00 0.00 168 GLN A CA 4
ATOM 4249 C C . GLN A 1 69 ? -6.899 -3.457 -5.158 1.00 0.00 168 GLN A C 4
ATOM 4250 O O . GLN A 1 69 ? -6.701 -4.126 -4.143 1.00 0.00 168 GLN A O 4
ATOM 4264 N N . THR A 1 70 ? -6.573 -3.878 -6.376 1.00 0.00 169 THR A N 4
ATOM 4265 C CA . THR A 1 70 ? -5.953 -5.179 -6.594 1.00 0.00 169 THR A CA 4
ATOM 4266 C C . THR A 1 70 ? -4.603 -5.034 -7.287 1.00 0.00 169 THR A C 4
ATOM 4267 O O . THR A 1 70 ? -4.465 -4.276 -8.247 1.00 0.00 169 THR A O 4
ATOM 4278 N N . SER A 1 71 ? -3.609 -5.767 -6.795 1.00 0.00 170 SER A N 4
ATOM 4279 C CA . SER A 1 71 ? -2.268 -5.718 -7.366 1.00 0.00 170 SER A CA 4
ATOM 4280 C C . SER A 1 71 ? -2.293 -6.088 -8.846 1.00 0.00 170 SER A C 4
ATOM 4281 O O . SER A 1 71 ? -2.920 -7.072 -9.241 1.00 0.00 170 SER A O 4
ATOM 4289 N N . LEU A 1 72 ? -1.608 -5.293 -9.660 1.00 0.00 171 LEU A N 4
ATOM 4290 C CA . LEU A 1 72 ? -1.551 -5.536 -11.097 1.00 0.00 171 LEU A CA 4
ATOM 4291 C C . LEU A 1 72 ? -2.946 -5.776 -11.665 1.00 0.00 171 LEU A C 4
ATOM 4292 O O . LEU A 1 72 ? -3.138 -6.636 -12.526 1.00 0.00 171 LEU A O 4
ATOM 4308 N N . CYS A 1 73 ? -3.917 -5.011 -11.178 1.00 0.00 172 CYS A N 4
ATOM 4309 C CA . CYS A 1 73 ? -5.295 -5.138 -11.638 1.00 0.00 172 CYS A CA 4
ATOM 4310 C C . CYS A 1 73 ? -5.502 -4.387 -12.950 1.00 0.00 172 CYS A C 4
ATOM 4311 O O . CYS A 1 73 ? -6.625 -4.023 -13.297 1.00 0.00 172 CYS A O 4
ATOM 4318 N N . ASN A 1 74 ? -4.412 -4.158 -13.673 1.00 0.00 173 ASN A N 4
ATOM 4319 C CA . ASN A 1 74 ? -4.474 -3.450 -14.947 1.00 0.00 173 ASN A CA 4
ATOM 4320 C C . ASN A 1 74 ? -4.317 -4.417 -16.116 1.00 0.00 173 ASN A C 4
ATOM 4321 O O . ASN A 1 74 ? -4.254 -4.004 -17.274 1.00 0.00 173 ASN A O 4
ATOM 4332 N N . HIS A 1 75 ? -4.256 -5.708 -15.804 1.00 0.00 174 HIS A N 4
ATOM 4333 C CA . HIS A 1 75 ? -4.109 -6.736 -16.829 1.00 0.00 174 HIS A CA 4
ATOM 4334 C C . HIS A 1 75 ? -5.317 -6.752 -17.761 1.00 0.00 174 HIS A C 4
ATOM 4335 O O . HIS A 1 75 ? -6.211 -5.913 -17.648 1.00 0.00 174 HIS A O 4
ATOM 4349 N N . ASP A 1 76 ? -5.336 -7.710 -18.680 1.00 0.00 175 ASP A N 4
ATOM 4350 C CA . ASP A 1 76 ? -6.435 -7.835 -19.632 1.00 0.00 175 ASP A CA 4
ATOM 4351 C C . ASP A 1 76 ? -7.098 -9.204 -19.518 1.00 0.00 175 ASP A C 4
ATOM 4352 O O . ASP A 1 76 ? -6.512 -10.146 -18.984 1.00 0.00 175 ASP A O 4
ATOM 4361 N N . MET A 1 1 ? 1.883 0.373 -1.218 1.00 0.00 100 MET A N 5
ATOM 4362 C CA . MET A 1 1 ? 3.201 0.028 -1.736 1.00 0.00 100 MET A CA 5
ATOM 4363 C C . MET A 1 1 ? 3.177 -1.337 -2.418 1.00 0.00 100 MET A C 5
ATOM 4364 O O . MET A 1 1 ? 4.113 -2.125 -2.281 1.00 0.00 100 MET A O 5
ATOM 4378 N N . ILE A 1 2 ? 2.103 -1.608 -3.151 1.00 0.00 101 ILE A N 5
ATOM 4379 C CA . ILE A 1 2 ? 1.959 -2.877 -3.854 1.00 0.00 101 ILE A CA 5
ATOM 4380 C C . ILE A 1 2 ? 2.576 -2.807 -5.246 1.00 0.00 101 ILE A C 5
ATOM 4381 O O . ILE A 1 2 ? 3.026 -1.748 -5.684 1.00 0.00 101 ILE A O 5
ATOM 4397 N N . TRP A 1 3 ? 2.592 -3.940 -5.938 1.00 0.00 102 TRP A N 5
ATOM 4398 C CA . TRP A 1 3 ? 3.152 -4.007 -7.283 1.00 0.00 102 TRP A CA 5
ATOM 4399 C C . TRP A 1 3 ? 2.067 -3.809 -8.335 1.00 0.00 102 TRP A C 5
ATOM 4400 O O . TRP A 1 3 ? 0.982 -4.383 -8.238 1.00 0.00 102 TRP A O 5
ATOM 4421 N N . CYS A 1 4 ? 2.365 -2.993 -9.341 1.00 0.00 103 CYS A N 5
ATOM 4422 C CA . CYS A 1 4 ? 1.415 -2.719 -10.411 1.00 0.00 103 CYS A CA 5
ATOM 4423 C C . CYS A 1 4 ? 2.136 -2.523 -11.742 1.00 0.00 103 CYS A C 5
ATOM 4424 O O . CYS A 1 4 ? 3.366 -2.494 -11.795 1.00 0.00 103 CYS A O 5
ATOM 4431 N N . HIS A 1 5 ? 1.362 -2.388 -12.814 1.00 0.00 104 HIS A N 5
ATOM 4432 C CA . HIS A 1 5 ? 1.926 -2.193 -14.145 1.00 0.00 104 HIS A CA 5
ATOM 4433 C C . HIS A 1 5 ? 2.005 -0.709 -14.490 1.00 0.00 104 HIS A C 5
ATOM 4434 O O . HIS A 1 5 ? 0.992 -0.079 -14.791 1.00 0.00 104 HIS A O 5
ATOM 4448 N N . GLN A 1 6 ? 3.214 -0.159 -14.443 1.00 0.00 105 GLN A N 5
ATOM 4449 C CA . GLN A 1 6 ? 3.423 1.251 -14.749 1.00 0.00 105 GLN A CA 5
ATOM 4450 C C . GLN A 1 6 ? 3.990 1.425 -16.154 1.00 0.00 105 GLN A C 5
ATOM 4451 O O . GLN A 1 6 ? 4.920 2.204 -16.368 1.00 0.00 105 GLN A O 5
ATOM 4465 N N . CYS A 1 7 ? 3.425 0.694 -17.110 1.00 0.00 106 CYS A N 5
ATOM 4466 C CA . CYS A 1 7 ? 3.874 0.766 -18.495 1.00 0.00 106 CYS A CA 5
ATOM 4467 C C . CYS A 1 7 ? 3.151 1.882 -19.244 1.00 0.00 106 CYS A C 5
ATOM 4468 O O . CYS A 1 7 ? 2.197 2.471 -18.734 1.00 0.00 106 CYS A O 5
ATOM 4475 N N . THR A 1 8 ? 3.611 2.167 -20.458 1.00 0.00 107 THR A N 5
ATOM 4476 C CA . THR A 1 8 ? 3.010 3.211 -21.278 1.00 0.00 107 THR A CA 5
ATOM 4477 C C . THR A 1 8 ? 1.661 2.767 -21.831 1.00 0.00 107 THR A C 5
ATOM 4478 O O . THR A 1 8 ? 0.613 3.102 -21.281 1.00 0.00 107 THR A O 5
ATOM 4489 N N . GLY A 1 9 ? 1.694 2.010 -22.923 1.00 0.00 108 GLY A N 5
ATOM 4490 C CA . GLY A 1 9 ? 0.467 1.532 -23.533 1.00 0.00 108 GLY A CA 5
ATOM 4491 C C . GLY A 1 9 ? 0.678 1.033 -24.948 1.00 0.00 108 GLY A C 5
ATOM 4492 O O . GLY A 1 9 ? 1.111 -0.100 -25.157 1.00 0.00 108 GLY A O 5
ATOM 4496 N N . PHE A 1 10 ? 0.370 1.881 -25.925 1.00 0.00 109 PHE A N 5
ATOM 4497 C CA . PHE A 1 10 ? 0.527 1.519 -27.329 1.00 0.00 109 PHE A CA 5
ATOM 4498 C C . PHE A 1 10 ? -0.319 0.296 -27.672 1.00 0.00 109 PHE A C 5
ATOM 4499 O O . PHE A 1 10 ? -0.026 -0.428 -28.622 1.00 0.00 109 PHE A O 5
ATOM 4516 N N . GLY A 1 11 ? -1.372 0.073 -26.891 1.00 0.00 110 GLY A N 5
ATOM 4517 C CA . GLY A 1 11 ? -2.244 -1.062 -27.128 1.00 0.00 110 GLY A CA 5
ATOM 4518 C C . GLY A 1 11 ? -2.492 -1.875 -25.872 1.00 0.00 110 GLY A C 5
ATOM 4519 O O . GLY A 1 11 ? -3.518 -2.541 -25.748 1.00 0.00 110 GLY A O 5
ATOM 4523 N N . GLY A 1 12 ? -1.547 -1.821 -24.938 1.00 0.00 111 GLY A N 5
ATOM 4524 C CA . GLY A 1 12 ? -1.686 -2.563 -23.699 1.00 0.00 111 GLY A CA 5
ATOM 4525 C C . GLY A 1 12 ? -0.347 -2.932 -23.091 1.00 0.00 111 GLY A C 5
ATOM 4526 O O . GLY A 1 12 ? -0.156 -4.056 -22.625 1.00 0.00 111 GLY A O 5
ATOM 4530 N N . CYS A 1 13 ? 0.584 -1.983 -23.095 1.00 0.00 112 CYS A N 5
ATOM 4531 C CA . CYS A 1 13 ? 1.913 -2.213 -22.542 1.00 0.00 112 CYS A CA 5
ATOM 4532 C C . CYS A 1 13 ? 1.823 -2.801 -21.136 1.00 0.00 112 CYS A C 5
ATOM 4533 O O . CYS A 1 13 ? 0.814 -2.643 -20.450 1.00 0.00 112 CYS A O 5
ATOM 4540 N N . SER A 1 14 ? 2.885 -3.480 -20.716 1.00 0.00 113 SER A N 5
ATOM 4541 C CA . SER A 1 14 ? 2.926 -4.094 -19.394 1.00 0.00 113 SER A CA 5
ATOM 4542 C C . SER A 1 14 ? 4.311 -3.953 -18.771 1.00 0.00 113 SER A C 5
ATOM 4543 O O . SER A 1 14 ? 5.323 -3.945 -19.474 1.00 0.00 113 SER A O 5
ATOM 4551 N N . HIS A 1 15 ? 4.349 -3.841 -17.447 1.00 0.00 114 HIS A N 5
ATOM 4552 C CA . HIS A 1 15 ? 5.611 -3.701 -16.728 1.00 0.00 114 HIS A CA 5
ATOM 4553 C C . HIS A 1 15 ? 5.382 -3.732 -15.219 1.00 0.00 114 HIS A C 5
ATOM 4554 O O . HIS A 1 15 ? 5.154 -2.697 -14.595 1.00 0.00 114 HIS A O 5
ATOM 4568 N N . GLY A 1 16 ? 5.445 -4.928 -14.641 1.00 0.00 115 GLY A N 5
ATOM 4569 C CA . GLY A 1 16 ? 5.242 -5.071 -13.211 1.00 0.00 115 GLY A CA 5
ATOM 4570 C C . GLY A 1 16 ? 6.319 -4.379 -12.400 1.00 0.00 115 GLY A C 5
ATOM 4571 O O . GLY A 1 16 ? 7.418 -4.908 -12.236 1.00 0.00 115 GLY A O 5
ATOM 4575 N N . SER A 1 17 ? 6.005 -3.191 -11.893 1.00 0.00 116 SER A N 5
ATOM 4576 C CA . SER A 1 17 ? 6.956 -2.423 -11.099 1.00 0.00 116 SER A CA 5
ATOM 4577 C C . SER A 1 17 ? 6.329 -1.974 -9.783 1.00 0.00 116 SER A C 5
ATOM 4578 O O . SER A 1 17 ? 5.141 -1.655 -9.726 1.00 0.00 116 SER A O 5
ATOM 4586 N N . ARG A 1 18 ? 7.136 -1.951 -8.727 1.00 0.00 117 ARG A N 5
ATOM 4587 C CA . ARG A 1 18 ? 6.660 -1.543 -7.411 1.00 0.00 117 ARG A CA 5
ATOM 4588 C C . ARG A 1 18 ? 6.199 -0.088 -7.427 1.00 0.00 117 ARG A C 5
ATOM 4589 O O . ARG A 1 18 ? 6.680 0.718 -8.224 1.00 0.00 117 ARG A O 5
ATOM 4610 N N . CYS A 1 19 ? 5.264 0.240 -6.542 1.00 0.00 118 CYS A N 5
ATOM 4611 C CA . CYS A 1 19 ? 4.736 1.596 -6.454 1.00 0.00 118 CYS A CA 5
ATOM 4612 C C . CYS A 1 19 ? 5.318 2.329 -5.248 1.00 0.00 118 CYS A C 5
ATOM 4613 O O . CYS A 1 19 ? 6.136 1.780 -4.509 1.00 0.00 118 CYS A O 5
ATOM 4620 N N . LEU A 1 20 ? 4.890 3.572 -5.055 1.00 0.00 119 LEU A N 5
ATOM 4621 C CA . LEU A 1 20 ? 5.367 4.381 -3.939 1.00 0.00 119 LEU A CA 5
ATOM 4622 C C . LEU A 1 20 ? 4.636 4.017 -2.651 1.00 0.00 119 LEU A C 5
ATOM 4623 O O . LEU A 1 20 ? 3.549 3.439 -2.684 1.00 0.00 119 LEU A O 5
ATOM 4639 N N . ARG A 1 21 ? 5.237 4.362 -1.517 1.00 0.00 120 ARG A N 5
ATOM 4640 C CA . ARG A 1 21 ? 4.643 4.073 -0.218 1.00 0.00 120 ARG A CA 5
ATOM 4641 C C . ARG A 1 21 ? 3.180 4.506 -0.181 1.00 0.00 120 ARG A C 5
ATOM 4642 O O . ARG A 1 21 ? 2.313 3.762 0.277 1.00 0.00 120 ARG A O 5
ATOM 4663 N N . ASP A 1 22 ? 2.914 5.714 -0.666 1.00 0.00 121 ASP A N 5
ATOM 4664 C CA . ASP A 1 22 ? 1.556 6.247 -0.689 1.00 0.00 121 ASP A CA 5
ATOM 4665 C C . ASP A 1 22 ? 0.682 5.464 -1.665 1.00 0.00 121 ASP A C 5
ATOM 4666 O O . ASP A 1 22 ? -0.492 5.213 -1.397 1.00 0.00 121 ASP A O 5
ATOM 4675 N N . SER A 1 23 ? 1.264 5.083 -2.797 1.00 0.00 122 SER A N 5
ATOM 4676 C CA . SER A 1 23 ? 0.537 4.333 -3.815 1.00 0.00 122 SER A CA 5
ATOM 4677 C C . SER A 1 23 ? 0.228 2.919 -3.332 1.00 0.00 122 SER A C 5
ATOM 4678 O O . SER A 1 23 ? 1.118 2.072 -3.245 1.00 0.00 122 SER A O 5
ATOM 4686 N N . THR A 1 24 ? -1.039 2.671 -3.018 1.00 0.00 123 THR A N 5
ATOM 4687 C CA . THR A 1 24 ? -1.467 1.362 -2.542 1.00 0.00 123 THR A CA 5
ATOM 4688 C C . THR A 1 24 ? -2.457 0.722 -3.508 1.00 0.00 123 THR A C 5
ATOM 4689 O O . THR A 1 24 ? -2.950 -0.380 -3.268 1.00 0.00 123 THR A O 5
ATOM 4700 N N . HIS A 1 25 ? -2.745 1.420 -4.602 1.00 0.00 124 HIS A N 5
ATOM 4701 C CA . HIS A 1 25 ? -3.676 0.919 -5.606 1.00 0.00 124 HIS A CA 5
ATOM 4702 C C . HIS A 1 25 ? -3.136 1.153 -7.013 1.00 0.00 124 HIS A C 5
ATOM 4703 O O . HIS A 1 25 ? -2.179 1.903 -7.205 1.00 0.00 124 HIS A O 5
ATOM 4717 N N . CYS A 1 26 ? -3.755 0.505 -7.995 1.00 0.00 125 CYS A N 5
ATOM 4718 C CA . CYS A 1 26 ? -3.336 0.641 -9.385 1.00 0.00 125 CYS A CA 5
ATOM 4719 C C . CYS A 1 26 ? -4.445 1.263 -10.229 1.00 0.00 125 CYS A C 5
ATOM 4720 O O . CYS A 1 26 ? -5.620 1.216 -9.862 1.00 0.00 125 CYS A O 5
ATOM 4727 N N . VAL A 1 27 ? -4.064 1.846 -11.361 1.00 0.00 126 VAL A N 5
ATOM 4728 C CA . VAL A 1 27 ? -5.025 2.476 -12.258 1.00 0.00 126 VAL A CA 5
ATOM 4729 C C . VAL A 1 27 ? -4.720 2.139 -13.713 1.00 0.00 126 VAL A C 5
ATOM 4730 O O . VAL A 1 27 ? -3.559 2.084 -14.120 1.00 0.00 126 VAL A O 5
ATOM 4743 N N . THR A 1 28 ? -5.771 1.915 -14.496 1.00 0.00 127 THR A N 5
ATOM 4744 C CA . THR A 1 28 ? -5.617 1.583 -15.906 1.00 0.00 127 THR A CA 5
ATOM 4745 C C . THR A 1 28 ? -6.485 2.482 -16.780 1.00 0.00 127 THR A C 5
ATOM 4746 O O . THR A 1 28 ? -7.649 2.177 -17.040 1.00 0.00 127 THR A O 5
ATOM 4757 N N . THR A 1 29 ? -5.910 3.592 -17.234 1.00 0.00 128 THR A N 5
ATOM 4758 C CA . THR A 1 29 ? -6.631 4.535 -18.079 1.00 0.00 128 THR A CA 5
ATOM 4759 C C . THR A 1 29 ? -6.289 4.328 -19.550 1.00 0.00 128 THR A C 5
ATOM 4760 O O . THR A 1 29 ? -5.197 3.872 -19.885 1.00 0.00 128 THR A O 5
ATOM 4771 N N . ALA A 1 30 ? -7.231 4.667 -20.425 1.00 0.00 129 ALA A N 5
ATOM 4772 C CA . ALA A 1 30 ? -7.028 4.520 -21.861 1.00 0.00 129 ALA A CA 5
ATOM 4773 C C . ALA A 1 30 ? -7.823 5.564 -22.637 1.00 0.00 129 ALA A C 5
ATOM 4774 O O . ALA A 1 30 ? -9.052 5.600 -22.571 1.00 0.00 129 ALA A O 5
ATOM 4781 N N . THR A 1 31 ? -7.114 6.415 -23.373 1.00 0.00 130 THR A N 5
ATOM 4782 C CA . THR A 1 31 ? -7.754 7.461 -24.160 1.00 0.00 130 THR A CA 5
ATOM 4783 C C . THR A 1 31 ? -6.924 7.808 -25.391 1.00 0.00 130 THR A C 5
ATOM 4784 O O . THR A 1 31 ? -5.754 7.436 -25.487 1.00 0.00 130 THR A O 5
ATOM 4795 N N . ARG A 1 32 ? -7.536 8.523 -26.329 1.00 0.00 131 ARG A N 5
ATOM 4796 C CA . ARG A 1 32 ? -6.852 8.920 -27.555 1.00 0.00 131 ARG A CA 5
ATOM 4797 C C . ARG A 1 32 ? -7.098 10.394 -27.861 1.00 0.00 131 ARG A C 5
ATOM 4798 O O . ARG A 1 32 ? -8.243 10.834 -27.970 1.00 0.00 131 ARG A O 5
ATOM 4819 N N . VAL A 1 33 ? -6.015 11.153 -27.999 1.00 0.00 132 VAL A N 5
ATOM 4820 C CA . VAL A 1 33 ? -6.113 12.578 -28.293 1.00 0.00 132 VAL A CA 5
ATOM 4821 C C . VAL A 1 33 ? -5.779 12.861 -29.754 1.00 0.00 132 VAL A C 5
ATOM 4822 O O . VAL A 1 33 ? -6.184 13.884 -30.307 1.00 0.00 132 VAL A O 5
ATOM 4835 N N . LEU A 1 34 ? -5.039 11.948 -30.373 1.00 0.00 133 LEU A N 5
ATOM 4836 C CA . LEU A 1 34 ? -4.651 12.099 -31.771 1.00 0.00 133 LEU A CA 5
ATOM 4837 C C . LEU A 1 34 ? -4.714 10.761 -32.501 1.00 0.00 133 LEU A C 5
ATOM 4838 O O . LEU A 1 34 ? -4.042 9.803 -32.122 1.00 0.00 133 LEU A O 5
ATOM 4854 N N . SER A 1 35 ? -5.526 10.704 -33.553 1.00 0.00 134 SER A N 5
ATOM 4855 C CA . SER A 1 35 ? -5.679 9.484 -34.335 1.00 0.00 134 SER A CA 5
ATOM 4856 C C . SER A 1 35 ? -4.754 9.497 -35.549 1.00 0.00 134 SER A C 5
ATOM 4857 O O . SER A 1 35 ? -4.691 8.529 -36.306 1.00 0.00 134 SER A O 5
ATOM 4865 N N . ASN A 1 36 ? -4.039 10.603 -35.727 1.00 0.00 135 ASN A N 5
ATOM 4866 C CA . ASN A 1 36 ? -3.117 10.745 -36.849 1.00 0.00 135 ASN A CA 5
ATOM 4867 C C . ASN A 1 36 ? -1.716 10.279 -36.464 1.00 0.00 135 ASN A C 5
ATOM 4868 O O . ASN A 1 36 ? -0.790 10.324 -37.275 1.00 0.00 135 ASN A O 5
ATOM 4879 N N . THR A 1 37 ? -1.567 9.833 -35.221 1.00 0.00 136 THR A N 5
ATOM 4880 C CA . THR A 1 37 ? -0.280 9.360 -34.728 1.00 0.00 136 THR A CA 5
ATOM 4881 C C . THR A 1 37 ? -0.255 7.839 -34.626 1.00 0.00 136 THR A C 5
ATOM 4882 O O . THR A 1 37 ? 0.785 7.212 -34.823 1.00 0.00 136 THR A O 5
ATOM 4893 N N . GLU A 1 38 ? -1.408 7.252 -34.318 1.00 0.00 137 GLU A N 5
ATOM 4894 C CA . GLU A 1 38 ? -1.516 5.803 -34.191 1.00 0.00 137 GLU A CA 5
ATOM 4895 C C . GLU A 1 38 ? -2.952 5.343 -34.426 1.00 0.00 137 GLU A C 5
ATOM 4896 O O . GLU A 1 38 ? -3.904 6.056 -34.109 1.00 0.00 137 GLU A O 5
ATOM 4908 N N . ASP A 1 39 ? -3.099 4.146 -34.984 1.00 0.00 138 ASP A N 5
ATOM 4909 C CA . ASP A 1 39 ? -4.417 3.589 -35.262 1.00 0.00 138 ASP A CA 5
ATOM 4910 C C . ASP A 1 39 ? -5.103 3.147 -33.973 1.00 0.00 138 ASP A C 5
ATOM 4911 O O . ASP A 1 39 ? -6.330 3.178 -33.868 1.00 0.00 138 ASP A O 5
ATOM 4920 N N . LEU A 1 40 ? -4.304 2.734 -32.995 1.00 0.00 139 LEU A N 5
ATOM 4921 C CA . LEU A 1 40 ? -4.833 2.285 -31.713 1.00 0.00 139 LEU A CA 5
ATOM 4922 C C . LEU A 1 40 ? -4.829 3.420 -30.694 1.00 0.00 139 LEU A C 5
ATOM 4923 O O . LEU A 1 40 ? -4.037 4.358 -30.777 1.00 0.00 139 LEU A O 5
ATOM 4939 N N . PRO A 1 41 ? -5.734 3.333 -29.707 1.00 0.00 140 PRO A N 5
ATOM 4940 C CA . PRO A 1 41 ? -5.853 4.342 -28.651 1.00 0.00 140 PRO A CA 5
ATOM 4941 C C . PRO A 1 41 ? -4.664 4.325 -27.696 1.00 0.00 140 PRO A C 5
ATOM 4942 O O . PRO A 1 41 ? -4.022 3.291 -27.506 1.00 0.00 140 PRO A O 5
ATOM 4953 N N . LEU A 1 42 ? -4.377 5.475 -27.096 1.00 0.00 141 LEU A N 5
ATOM 4954 C CA . LEU A 1 42 ? -3.265 5.592 -26.158 1.00 0.00 141 LEU A CA 5
ATOM 4955 C C . LEU A 1 42 ? -3.667 5.095 -24.773 1.00 0.00 141 LEU A C 5
ATOM 4956 O O . LEU A 1 42 ? -4.782 5.340 -24.313 1.00 0.00 141 LEU A O 5
ATOM 4972 N N . VAL A 1 43 ? -2.749 4.396 -24.112 1.00 0.00 142 VAL A N 5
ATOM 4973 C CA . VAL A 1 43 ? -3.006 3.868 -22.778 1.00 0.00 142 VAL A CA 5
ATOM 4974 C C . VAL A 1 43 ? -1.964 4.362 -21.781 1.00 0.00 142 VAL A C 5
ATOM 4975 O O . VAL A 1 43 ? -0.881 4.805 -22.165 1.00 0.00 142 VAL A O 5
ATOM 4988 N N . THR A 1 44 ? -2.298 4.284 -20.496 1.00 0.00 143 THR A N 5
ATOM 4989 C CA . THR A 1 44 ? -1.392 4.725 -19.443 1.00 0.00 143 THR A CA 5
ATOM 4990 C C . THR A 1 44 ? -1.765 4.103 -18.102 1.00 0.00 143 THR A C 5
ATOM 4991 O O . THR A 1 44 ? -2.820 4.399 -17.540 1.00 0.00 143 THR A O 5
ATOM 5002 N N . LYS A 1 45 ? -0.893 3.240 -17.592 1.00 0.00 144 LYS A N 5
ATOM 5003 C CA . LYS A 1 45 ? -1.129 2.578 -16.315 1.00 0.00 144 LYS A CA 5
ATOM 5004 C C . LYS A 1 45 ? -0.141 3.064 -15.259 1.00 0.00 144 LYS A C 5
ATOM 5005 O O . LYS A 1 45 ? 1.036 3.274 -15.547 1.00 0.00 144 LYS A O 5
ATOM 5024 N N . MET A 1 46 ? -0.629 3.239 -14.035 1.00 0.00 145 MET A N 5
ATOM 5025 C CA . MET A 1 46 ? 0.213 3.697 -12.936 1.00 0.00 145 MET A CA 5
ATOM 5026 C C . MET A 1 46 ? -0.444 3.407 -11.590 1.00 0.00 145 MET A C 5
ATOM 5027 O O . MET A 1 46 ? -1.517 2.806 -11.528 1.00 0.00 145 MET A O 5
ATOM 5041 N N . CYS A 1 47 ? 0.206 3.837 -10.514 1.00 0.00 146 CYS A N 5
ATOM 5042 C CA . CYS A 1 47 ? -0.314 3.622 -9.169 1.00 0.00 146 CYS A CA 5
ATOM 5043 C C . CYS A 1 47 ? -0.790 4.935 -8.555 1.00 0.00 146 CYS A C 5
ATOM 5044 O O . CYS A 1 47 ? -0.357 6.016 -8.957 1.00 0.00 146 CYS A O 5
ATOM 5051 N N . HIS A 1 48 ? -1.685 4.834 -7.577 1.00 0.00 147 HIS A N 5
ATOM 5052 C CA . HIS A 1 48 ? -2.220 6.013 -6.905 1.00 0.00 147 HIS A CA 5
ATOM 5053 C C . HIS A 1 48 ? -2.934 5.626 -5.614 1.00 0.00 147 HIS A C 5
ATOM 5054 O O . HIS A 1 48 ? -3.115 4.443 -5.324 1.00 0.00 147 HIS A O 5
ATOM 5068 N N . ILE A 1 49 ? -3.338 6.630 -4.843 1.00 0.00 148 ILE A N 5
ATOM 5069 C CA . ILE A 1 49 ? -4.032 6.393 -3.583 1.00 0.00 148 ILE A CA 5
ATOM 5070 C C . ILE A 1 49 ? -5.541 6.331 -3.790 1.00 0.00 148 ILE A C 5
ATOM 5071 O O . ILE A 1 49 ? -6.305 6.970 -3.068 1.00 0.00 148 ILE A O 5
ATOM 5087 N N . GLY A 1 50 ? -5.965 5.554 -4.782 1.00 0.00 149 GLY A N 5
ATOM 5088 C CA . GLY A 1 50 ? -7.382 5.420 -5.067 1.00 0.00 149 GLY A CA 5
ATOM 5089 C C . GLY A 1 50 ? -7.676 5.397 -6.553 1.00 0.00 149 GLY A C 5
ATOM 5090 O O . GLY A 1 50 ? -7.176 4.537 -7.279 1.00 0.00 149 GLY A O 5
ATOM 5094 N N . CYS A 1 51 ? -8.490 6.343 -7.009 1.00 0.00 150 CYS A N 5
ATOM 5095 C CA . CYS A 1 51 ? -8.852 6.427 -8.419 1.00 0.00 150 CYS A CA 5
ATOM 5096 C C . CYS A 1 51 ? -9.463 7.788 -8.743 1.00 0.00 150 CYS A C 5
ATOM 5097 O O . CYS A 1 51 ? -10.678 7.934 -8.879 1.00 0.00 150 CYS A O 5
ATOM 5104 N N . PRO A 1 52 ? -8.602 8.808 -8.870 1.00 0.00 151 PRO A N 5
ATOM 5105 C CA . PRO A 1 52 ? -9.033 10.174 -9.180 1.00 0.00 151 PRO A CA 5
ATOM 5106 C C . PRO A 1 52 ? -9.554 10.308 -10.607 1.00 0.00 151 PRO A C 5
ATOM 5107 O O . PRO A 1 52 ? -9.360 9.417 -11.435 1.00 0.00 151 PRO A O 5
ATOM 5118 N N . ASP A 1 53 ? -10.214 11.425 -10.889 1.00 0.00 152 ASP A N 5
ATOM 5119 C CA . ASP A 1 53 ? -10.762 11.676 -12.217 1.00 0.00 152 ASP A CA 5
ATOM 5120 C C . ASP A 1 53 ? -9.941 12.731 -12.952 1.00 0.00 152 ASP A C 5
ATOM 5121 O O . ASP A 1 53 ? -9.958 13.908 -12.590 1.00 0.00 152 ASP A O 5
ATOM 5130 N N . ILE A 1 54 ? -9.224 12.302 -13.985 1.00 0.00 153 ILE A N 5
ATOM 5131 C CA . ILE A 1 54 ? -8.398 13.210 -14.771 1.00 0.00 153 ILE A CA 5
ATOM 5132 C C . ILE A 1 54 ? -8.610 12.993 -16.265 1.00 0.00 153 ILE A C 5
ATOM 5133 O O . ILE A 1 54 ? -7.845 12.294 -16.930 1.00 0.00 153 ILE A O 5
ATOM 5149 N N . PRO A 1 55 ? -9.671 13.607 -16.808 1.00 0.00 154 PRO A N 5
ATOM 5150 C CA . PRO A 1 55 ? -10.008 13.497 -18.230 1.00 0.00 154 PRO A CA 5
ATOM 5151 C C . PRO A 1 55 ? -9.008 14.228 -19.120 1.00 0.00 154 PRO A C 5
ATOM 5152 O O . PRO A 1 55 ? -9.069 14.133 -20.346 1.00 0.00 154 PRO A O 5
ATOM 5163 N N . SER A 1 56 ? -8.087 14.955 -18.495 1.00 0.00 155 SER A N 5
ATOM 5164 C CA . SER A 1 56 ? -7.076 15.704 -19.231 1.00 0.00 155 SER A CA 5
ATOM 5165 C C . SER A 1 56 ? -6.166 14.763 -20.015 1.00 0.00 155 SER A C 5
ATOM 5166 O O . SER A 1 56 ? -5.557 15.156 -21.011 1.00 0.00 155 SER A O 5
ATOM 5174 N N . LEU A 1 57 ? -6.078 13.519 -19.558 1.00 0.00 156 LEU A N 5
ATOM 5175 C CA . LEU A 1 57 ? -5.243 12.519 -20.215 1.00 0.00 156 LEU A CA 5
ATOM 5176 C C . LEU A 1 57 ? -5.853 12.090 -21.546 1.00 0.00 156 LEU A C 5
ATOM 5177 O O . LEU A 1 57 ? -5.153 11.602 -22.432 1.00 0.00 156 LEU A O 5
ATOM 5193 N N . GLY A 1 58 ? -7.163 12.277 -21.679 1.00 0.00 157 GLY A N 5
ATOM 5194 C CA . GLY A 1 58 ? -7.844 11.906 -22.905 1.00 0.00 157 GLY A CA 5
ATOM 5195 C C . GLY A 1 58 ? -8.440 13.101 -23.622 1.00 0.00 157 GLY A C 5
ATOM 5196 O O . GLY A 1 58 ? -7.734 14.057 -23.943 1.00 0.00 157 GLY A O 5
ATOM 5200 N N . LEU A 1 59 ? -9.743 13.047 -23.875 1.00 0.00 158 LEU A N 5
ATOM 5201 C CA . LEU A 1 59 ? -10.434 14.134 -24.561 1.00 0.00 158 LEU A CA 5
ATOM 5202 C C . LEU A 1 59 ? -10.848 15.223 -23.576 1.00 0.00 158 LEU A C 5
ATOM 5203 O O . LEU A 1 59 ? -10.362 16.351 -23.643 1.00 0.00 158 LEU A O 5
ATOM 5219 N N . GLY A 1 60 ? -11.749 14.876 -22.662 1.00 0.00 159 GLY A N 5
ATOM 5220 C CA . GLY A 1 60 ? -12.212 15.834 -21.675 1.00 0.00 159 GLY A CA 5
ATOM 5221 C C . GLY A 1 60 ? -13.547 15.446 -21.072 1.00 0.00 159 GLY A C 5
ATOM 5222 O O . GLY A 1 60 ? -13.645 15.109 -19.892 1.00 0.00 159 GLY A O 5
ATOM 5226 N N . PRO A 1 61 ? -14.607 15.493 -21.892 1.00 0.00 160 PRO A N 5
ATOM 5227 C CA . PRO A 1 61 ? -15.963 15.148 -21.454 1.00 0.00 160 PRO A CA 5
ATOM 5228 C C . PRO A 1 61 ? -16.121 13.657 -21.176 1.00 0.00 160 PRO A C 5
ATOM 5229 O O . PRO A 1 61 ? -16.642 13.262 -20.133 1.00 0.00 160 PRO A O 5
ATOM 5240 N N . TYR A 1 62 ? -15.667 12.834 -22.115 1.00 0.00 161 TYR A N 5
ATOM 5241 C CA . TYR A 1 62 ? -15.760 11.386 -21.971 1.00 0.00 161 TYR A CA 5
ATOM 5242 C C . TYR A 1 62 ? -14.374 10.761 -21.845 1.00 0.00 161 TYR A C 5
ATOM 5243 O O . TYR A 1 62 ? -13.462 11.084 -22.607 1.00 0.00 161 TYR A O 5
ATOM 5261 N N . VAL A 1 63 ? -14.223 9.864 -20.876 1.00 0.00 162 VAL A N 5
ATOM 5262 C CA . VAL A 1 63 ? -12.949 9.191 -20.648 1.00 0.00 162 VAL A CA 5
ATOM 5263 C C . VAL A 1 63 ? -13.157 7.822 -20.011 1.00 0.00 162 VAL A C 5
ATOM 5264 O O . VAL A 1 63 ? -13.995 7.659 -19.124 1.00 0.00 162 VAL A O 5
ATOM 5277 N N . SER A 1 64 ? -12.389 6.839 -20.470 1.00 0.00 163 SER A N 5
ATOM 5278 C CA . SER A 1 64 ? -12.490 5.482 -19.947 1.00 0.00 163 SER A CA 5
ATOM 5279 C C . SER A 1 64 ? -11.397 5.213 -18.918 1.00 0.00 163 SER A C 5
ATOM 5280 O O . SER A 1 64 ? -10.207 5.291 -19.225 1.00 0.00 163 SER A O 5
ATOM 5288 N N . ILE A 1 65 ? -11.809 4.896 -17.695 1.00 0.00 164 ILE A N 5
ATOM 5289 C CA . ILE A 1 65 ? -10.866 4.614 -16.621 1.00 0.00 164 ILE A CA 5
ATOM 5290 C C . ILE A 1 65 ? -11.206 3.302 -15.920 1.00 0.00 164 ILE A C 5
ATOM 5291 O O . ILE A 1 65 ? -12.377 2.960 -15.755 1.00 0.00 164 ILE A O 5
ATOM 5307 N N . ALA A 1 66 ? -10.174 2.573 -15.509 1.00 0.00 165 ALA A N 5
ATOM 5308 C CA . ALA A 1 66 ? -10.363 1.301 -14.823 1.00 0.00 165 ALA A CA 5
ATOM 5309 C C . ALA A 1 66 ? -9.375 1.145 -13.672 1.00 0.00 165 ALA A C 5
ATOM 5310 O O . ALA A 1 66 ? -8.214 0.792 -13.881 1.00 0.00 165 ALA A O 5
ATOM 5317 N N . CYS A 1 67 ? -9.842 1.412 -12.457 1.00 0.00 166 CYS A N 5
ATOM 5318 C CA . CYS A 1 67 ? -8.999 1.304 -11.272 1.00 0.00 166 CYS A CA 5
ATOM 5319 C C . CYS A 1 67 ? -9.399 0.096 -10.430 1.00 0.00 166 CYS A C 5
ATOM 5320 O O . CYS A 1 67 ? -10.472 -0.478 -10.617 1.00 0.00 166 CYS A O 5
ATOM 5327 N N . CYS A 1 68 ? -8.528 -0.285 -9.501 1.00 0.00 167 CYS A N 5
ATOM 5328 C CA . CYS A 1 68 ? -8.788 -1.424 -8.629 1.00 0.00 167 CYS A CA 5
ATOM 5329 C C . CYS A 1 68 ? -7.746 -1.506 -7.517 1.00 0.00 167 CYS A C 5
ATOM 5330 O O . CYS A 1 68 ? -6.602 -1.088 -7.693 1.00 0.00 167 CYS A O 5
ATOM 5337 N N . GLN A 1 69 ? -8.152 -2.048 -6.373 1.00 0.00 168 GLN A N 5
ATOM 5338 C CA . GLN A 1 69 ? -7.254 -2.185 -5.232 1.00 0.00 168 GLN A CA 5
ATOM 5339 C C . GLN A 1 69 ? -6.542 -3.533 -5.258 1.00 0.00 168 GLN A C 5
ATOM 5340 O O . GLN A 1 69 ? -6.442 -4.215 -4.238 1.00 0.00 168 GLN A O 5
ATOM 5354 N N . THR A 1 70 ? -6.047 -3.913 -6.433 1.00 0.00 169 THR A N 5
ATOM 5355 C CA . THR A 1 70 ? -5.345 -5.180 -6.593 1.00 0.00 169 THR A CA 5
ATOM 5356 C C . THR A 1 70 ? -4.018 -4.986 -7.316 1.00 0.00 169 THR A C 5
ATOM 5357 O O . THR A 1 70 ? -3.934 -4.235 -8.288 1.00 0.00 169 THR A O 5
ATOM 5368 N N . SER A 1 71 ? -2.982 -5.667 -6.837 1.00 0.00 170 SER A N 5
ATOM 5369 C CA . SER A 1 71 ? -1.657 -5.567 -7.437 1.00 0.00 170 SER A CA 5
ATOM 5370 C C . SER A 1 71 ? -1.684 -6.023 -8.892 1.00 0.00 170 SER A C 5
ATOM 5371 O O . SER A 1 71 ? -2.268 -7.057 -9.221 1.00 0.00 170 SER A O 5
ATOM 5379 N N . LEU A 1 72 ? -1.047 -5.246 -9.761 1.00 0.00 171 LEU A N 5
ATOM 5380 C CA . LEU A 1 72 ? -0.996 -5.569 -11.183 1.00 0.00 171 LEU A CA 5
ATOM 5381 C C . LEU A 1 72 ? -2.391 -5.871 -11.723 1.00 0.00 171 LEU A C 5
ATOM 5382 O O . LEU A 1 72 ? -2.562 -6.740 -12.578 1.00 0.00 171 LEU A O 5
ATOM 5398 N N . CYS A 1 73 ? -3.384 -5.146 -11.219 1.00 0.00 172 CYS A N 5
ATOM 5399 C CA . CYS A 1 73 ? -4.764 -5.334 -11.652 1.00 0.00 172 CYS A CA 5
ATOM 5400 C C . CYS A 1 73 ? -5.041 -4.562 -12.938 1.00 0.00 172 CYS A C 5
ATOM 5401 O O . CYS A 1 73 ? -6.188 -4.239 -13.245 1.00 0.00 172 CYS A O 5
ATOM 5408 N N . ASN A 1 74 ? -3.982 -4.269 -13.686 1.00 0.00 173 ASN A N 5
ATOM 5409 C CA . ASN A 1 74 ? -4.111 -3.534 -14.939 1.00 0.00 173 ASN A CA 5
ATOM 5410 C C . ASN A 1 74 ? -3.939 -4.464 -16.135 1.00 0.00 173 ASN A C 5
ATOM 5411 O O . ASN A 1 74 ? -4.232 -4.092 -17.272 1.00 0.00 173 ASN A O 5
ATOM 5422 N N . HIS A 1 75 ? -3.462 -5.677 -15.872 1.00 0.00 174 HIS A N 5
ATOM 5423 C CA . HIS A 1 75 ? -3.252 -6.662 -16.927 1.00 0.00 174 HIS A CA 5
ATOM 5424 C C . HIS A 1 75 ? -4.581 -7.093 -17.540 1.00 0.00 174 HIS A C 5
ATOM 5425 O O . HIS A 1 75 ? -5.519 -7.448 -16.826 1.00 0.00 174 HIS A O 5
ATOM 5439 N N . ASP A 1 76 ? -4.653 -7.058 -18.866 1.00 0.00 175 ASP A N 5
ATOM 5440 C CA . ASP A 1 76 ? -5.867 -7.445 -19.575 1.00 0.00 175 ASP A CA 5
ATOM 5441 C C . ASP A 1 76 ? -5.947 -8.961 -19.729 1.00 0.00 175 ASP A C 5
ATOM 5442 O O . ASP A 1 76 ? -4.924 -9.638 -19.839 1.00 0.00 175 ASP A O 5
ATOM 5451 N N . MET A 1 1 ? 1.035 -0.092 -1.572 1.00 0.00 100 MET A N 6
ATOM 5452 C CA . MET A 1 1 ? 2.147 -0.976 -1.244 1.00 0.00 100 MET A CA 6
ATOM 5453 C C . MET A 1 1 ? 2.045 -2.288 -2.016 1.00 0.00 100 MET A C 6
ATOM 5454 O O . MET A 1 1 ? 2.554 -3.319 -1.575 1.00 0.00 100 MET A O 6
ATOM 5468 N N . ILE A 1 2 ? 1.385 -2.242 -3.168 1.00 0.00 101 ILE A N 6
ATOM 5469 C CA . ILE A 1 2 ? 1.217 -3.427 -4.000 1.00 0.00 101 ILE A CA 6
ATOM 5470 C C . ILE A 1 2 ? 1.946 -3.272 -5.330 1.00 0.00 101 ILE A C 6
ATOM 5471 O O . ILE A 1 2 ? 2.414 -2.185 -5.670 1.00 0.00 101 ILE A O 6
ATOM 5487 N N . TRP A 1 3 ? 2.037 -4.365 -6.079 1.00 0.00 102 TRP A N 6
ATOM 5488 C CA . TRP A 1 3 ? 2.707 -4.350 -7.374 1.00 0.00 102 TRP A CA 6
ATOM 5489 C C . TRP A 1 3 ? 1.705 -4.138 -8.504 1.00 0.00 102 TRP A C 6
ATOM 5490 O O . TRP A 1 3 ? 0.660 -4.788 -8.550 1.00 0.00 102 TRP A O 6
ATOM 5511 N N . CYS A 1 4 ? 2.029 -3.226 -9.414 1.00 0.00 103 CYS A N 6
ATOM 5512 C CA . CYS A 1 4 ? 1.157 -2.928 -10.544 1.00 0.00 103 CYS A CA 6
ATOM 5513 C C . CYS A 1 4 ? 1.972 -2.681 -11.810 1.00 0.00 103 CYS A C 6
ATOM 5514 O O . CYS A 1 4 ? 3.194 -2.836 -11.815 1.00 0.00 103 CYS A O 6
ATOM 5521 N N . HIS A 1 5 ? 1.288 -2.295 -12.882 1.00 0.00 104 HIS A N 6
ATOM 5522 C CA . HIS A 1 5 ? 1.948 -2.024 -14.154 1.00 0.00 104 HIS A CA 6
ATOM 5523 C C . HIS A 1 5 ? 2.232 -0.534 -14.313 1.00 0.00 104 HIS A C 6
ATOM 5524 O O . HIS A 1 5 ? 1.315 0.265 -14.500 1.00 0.00 104 HIS A O 6
ATOM 5538 N N . GLN A 1 6 ? 3.507 -0.168 -14.236 1.00 0.00 105 GLN A N 6
ATOM 5539 C CA . GLN A 1 6 ? 3.911 1.227 -14.370 1.00 0.00 105 GLN A CA 6
ATOM 5540 C C . GLN A 1 6 ? 4.325 1.539 -15.804 1.00 0.00 105 GLN A C 6
ATOM 5541 O O . GLN A 1 6 ? 5.229 2.341 -16.040 1.00 0.00 105 GLN A O 6
ATOM 5555 N N . CYS A 1 7 ? 3.658 0.900 -16.760 1.00 0.00 106 CYS A N 6
ATOM 5556 C CA . CYS A 1 7 ? 3.956 1.107 -18.171 1.00 0.00 106 CYS A CA 6
ATOM 5557 C C . CYS A 1 7 ? 3.281 2.374 -18.689 1.00 0.00 106 CYS A C 6
ATOM 5558 O O . CYS A 1 7 ? 2.423 2.952 -18.021 1.00 0.00 106 CYS A O 6
ATOM 5565 N N . THR A 1 8 ? 3.675 2.801 -19.885 1.00 0.00 107 THR A N 6
ATOM 5566 C CA . THR A 1 8 ? 3.110 3.999 -20.493 1.00 0.00 107 THR A CA 6
ATOM 5567 C C . THR A 1 8 ? 2.106 3.641 -21.583 1.00 0.00 107 THR A C 6
ATOM 5568 O O . THR A 1 8 ? 1.984 2.480 -21.972 1.00 0.00 107 THR A O 6
ATOM 5579 N N . GLY A 1 9 ? 1.388 4.647 -22.074 1.00 0.00 108 GLY A N 6
ATOM 5580 C CA . GLY A 1 9 ? 0.404 4.417 -23.116 1.00 0.00 108 GLY A CA 6
ATOM 5581 C C . GLY A 1 9 ? 1.026 4.352 -24.497 1.00 0.00 108 GLY A C 6
ATOM 5582 O O . GLY A 1 9 ? 1.296 5.383 -25.113 1.00 0.00 108 GLY A O 6
ATOM 5586 N N . PHE A 1 10 ? 1.256 3.137 -24.984 1.00 0.00 109 PHE A N 6
ATOM 5587 C CA . PHE A 1 10 ? 1.853 2.941 -26.300 1.00 0.00 109 PHE A CA 6
ATOM 5588 C C . PHE A 1 10 ? 1.464 1.583 -26.877 1.00 0.00 109 PHE A C 6
ATOM 5589 O O . PHE A 1 10 ? 2.294 0.881 -27.452 1.00 0.00 109 PHE A O 6
ATOM 5606 N N . GLY A 1 11 ? 0.196 1.219 -26.716 1.00 0.00 110 GLY A N 6
ATOM 5607 C CA . GLY A 1 11 ? -0.281 -0.053 -27.225 1.00 0.00 110 GLY A CA 6
ATOM 5608 C C . GLY A 1 11 ? -0.752 -0.979 -26.121 1.00 0.00 110 GLY A C 6
ATOM 5609 O O . GLY A 1 11 ? -0.984 -2.165 -26.353 1.00 0.00 110 GLY A O 6
ATOM 5613 N N . GLY A 1 12 ? -0.891 -0.438 -24.915 1.00 0.00 111 GLY A N 6
ATOM 5614 C CA . GLY A 1 12 ? -1.334 -1.238 -23.789 1.00 0.00 111 GLY A CA 6
ATOM 5615 C C . GLY A 1 12 ? -0.225 -2.099 -23.218 1.00 0.00 111 GLY A C 6
ATOM 5616 O O . GLY A 1 12 ? -0.483 -3.163 -22.653 1.00 0.00 111 GLY A O 6
ATOM 5620 N N . CYS A 1 13 ? 1.013 -1.641 -23.366 1.00 0.00 112 CYS A N 6
ATOM 5621 C CA . CYS A 1 13 ? 2.167 -2.378 -22.863 1.00 0.00 112 CYS A CA 6
ATOM 5622 C C . CYS A 1 13 ? 2.030 -2.647 -21.368 1.00 0.00 112 CYS A C 6
ATOM 5623 O O . CYS A 1 13 ? 1.120 -2.137 -20.715 1.00 0.00 112 CYS A O 6
ATOM 5630 N N . SER A 1 14 ? 2.942 -3.451 -20.831 1.00 0.00 113 SER A N 6
ATOM 5631 C CA . SER A 1 14 ? 2.922 -3.792 -19.413 1.00 0.00 113 SER A CA 6
ATOM 5632 C C . SER A 1 14 ? 4.314 -3.657 -18.803 1.00 0.00 113 SER A C 6
ATOM 5633 O O . SER A 1 14 ? 5.311 -3.553 -19.518 1.00 0.00 113 SER A O 6
ATOM 5641 N N . HIS A 1 15 ? 4.373 -3.658 -17.475 1.00 0.00 114 HIS A N 6
ATOM 5642 C CA . HIS A 1 15 ? 5.642 -3.537 -16.766 1.00 0.00 114 HIS A CA 6
ATOM 5643 C C . HIS A 1 15 ? 5.440 -3.688 -15.261 1.00 0.00 114 HIS A C 6
ATOM 5644 O O . HIS A 1 15 ? 5.351 -2.699 -14.534 1.00 0.00 114 HIS A O 6
ATOM 5658 N N . GLY A 1 16 ? 5.368 -4.933 -14.800 1.00 0.00 115 GLY A N 6
ATOM 5659 C CA . GLY A 1 16 ? 5.177 -5.191 -13.385 1.00 0.00 115 GLY A CA 6
ATOM 5660 C C . GLY A 1 16 ? 6.234 -4.526 -12.526 1.00 0.00 115 GLY A C 6
ATOM 5661 O O . GLY A 1 16 ? 7.358 -5.018 -12.421 1.00 0.00 115 GLY A O 6
ATOM 5665 N N . SER A 1 17 ? 5.876 -3.403 -11.912 1.00 0.00 116 SER A N 6
ATOM 5666 C CA . SER A 1 17 ? 6.804 -2.666 -11.063 1.00 0.00 116 SER A CA 6
ATOM 5667 C C . SER A 1 17 ? 6.183 -2.381 -9.699 1.00 0.00 116 SER A C 6
ATOM 5668 O O . SER A 1 17 ? 4.965 -2.443 -9.534 1.00 0.00 116 SER A O 6
ATOM 5676 N N . ARG A 1 18 ? 7.030 -2.070 -8.723 1.00 0.00 117 ARG A N 6
ATOM 5677 C CA . ARG A 1 18 ? 6.566 -1.777 -7.373 1.00 0.00 117 ARG A CA 6
ATOM 5678 C C . ARG A 1 18 ? 5.956 -0.380 -7.299 1.00 0.00 117 ARG A C 6
ATOM 5679 O O . ARG A 1 18 ? 6.562 0.598 -7.738 1.00 0.00 117 ARG A O 6
ATOM 5700 N N . CYS A 1 19 ? 4.753 -0.294 -6.741 1.00 0.00 118 CYS A N 6
ATOM 5701 C CA . CYS A 1 19 ? 4.060 0.982 -6.610 1.00 0.00 118 CYS A CA 6
ATOM 5702 C C . CYS A 1 19 ? 4.673 1.822 -5.493 1.00 0.00 118 CYS A C 6
ATOM 5703 O O . CYS A 1 19 ? 5.654 1.420 -4.866 1.00 0.00 118 CYS A O 6
ATOM 5710 N N . LEU A 1 20 ? 4.088 2.989 -5.250 1.00 0.00 119 LEU A N 6
ATOM 5711 C CA . LEU A 1 20 ? 4.575 3.887 -4.208 1.00 0.00 119 LEU A CA 6
ATOM 5712 C C . LEU A 1 20 ? 4.013 3.495 -2.845 1.00 0.00 119 LEU A C 6
ATOM 5713 O O . LEU A 1 20 ? 2.843 3.130 -2.727 1.00 0.00 119 LEU A O 6
ATOM 5729 N N . ARG A 1 21 ? 4.853 3.576 -1.819 1.00 0.00 120 ARG A N 6
ATOM 5730 C CA . ARG A 1 21 ? 4.440 3.231 -0.464 1.00 0.00 120 ARG A CA 6
ATOM 5731 C C . ARG A 1 21 ? 3.110 3.894 -0.116 1.00 0.00 120 ARG A C 6
ATOM 5732 O O . ARG A 1 21 ? 2.310 3.343 0.642 1.00 0.00 120 ARG A O 6
ATOM 5753 N N . ASP A 1 22 ? 2.881 5.078 -0.673 1.00 0.00 121 ASP A N 6
ATOM 5754 C CA . ASP A 1 22 ? 1.649 5.815 -0.422 1.00 0.00 121 ASP A CA 6
ATOM 5755 C C . ASP A 1 22 ? 0.482 5.202 -1.190 1.00 0.00 121 ASP A C 6
ATOM 5756 O O . ASP A 1 22 ? -0.594 4.984 -0.634 1.00 0.00 121 ASP A O 6
ATOM 5765 N N . SER A 1 23 ? 0.703 4.926 -2.472 1.00 0.00 122 SER A N 6
ATOM 5766 C CA . SER A 1 23 ? -0.331 4.342 -3.317 1.00 0.00 122 SER A CA 6
ATOM 5767 C C . SER A 1 23 ? -0.566 2.879 -2.955 1.00 0.00 122 SER A C 6
ATOM 5768 O O . SER A 1 23 ? 0.317 2.036 -3.118 1.00 0.00 122 SER A O 6
ATOM 5776 N N . THR A 1 24 ? -1.765 2.583 -2.464 1.00 0.00 123 THR A N 6
ATOM 5777 C CA . THR A 1 24 ? -2.119 1.223 -2.077 1.00 0.00 123 THR A CA 6
ATOM 5778 C C . THR A 1 24 ? -3.075 0.596 -3.084 1.00 0.00 123 THR A C 6
ATOM 5779 O O . THR A 1 24 ? -3.721 -0.413 -2.798 1.00 0.00 123 THR A O 6
ATOM 5790 N N . HIS A 1 25 ? -3.162 1.198 -4.266 1.00 0.00 124 HIS A N 6
ATOM 5791 C CA . HIS A 1 25 ? -4.040 0.697 -5.317 1.00 0.00 124 HIS A CA 6
ATOM 5792 C C . HIS A 1 25 ? -3.438 0.953 -6.696 1.00 0.00 124 HIS A C 6
ATOM 5793 O O . HIS A 1 25 ? -2.416 1.627 -6.823 1.00 0.00 124 HIS A O 6
ATOM 5807 N N . CYS A 1 26 ? -4.078 0.409 -7.725 1.00 0.00 125 CYS A N 6
ATOM 5808 C CA . CYS A 1 26 ? -3.606 0.576 -9.095 1.00 0.00 125 CYS A CA 6
ATOM 5809 C C . CYS A 1 26 ? -4.645 1.304 -9.943 1.00 0.00 125 CYS A C 6
ATOM 5810 O O . CYS A 1 26 ? -5.848 1.104 -9.778 1.00 0.00 125 CYS A O 6
ATOM 5817 N N . VAL A 1 27 ? -4.170 2.151 -10.852 1.00 0.00 126 VAL A N 6
ATOM 5818 C CA . VAL A 1 27 ? -5.057 2.908 -11.727 1.00 0.00 126 VAL A CA 6
ATOM 5819 C C . VAL A 1 27 ? -4.781 2.594 -13.193 1.00 0.00 126 VAL A C 6
ATOM 5820 O O . VAL A 1 27 ? -3.666 2.223 -13.562 1.00 0.00 126 VAL A O 6
ATOM 5833 N N . THR A 1 28 ? -5.805 2.744 -14.028 1.00 0.00 127 THR A N 6
ATOM 5834 C CA . THR A 1 28 ? -5.674 2.476 -15.455 1.00 0.00 127 THR A CA 6
ATOM 5835 C C . THR A 1 28 ? -6.306 3.589 -16.283 1.00 0.00 127 THR A C 6
ATOM 5836 O O . THR A 1 28 ? -7.495 3.880 -16.147 1.00 0.00 127 THR A O 6
ATOM 5847 N N . THR A 1 29 ? -5.504 4.208 -17.145 1.00 0.00 128 THR A N 6
ATOM 5848 C CA . THR A 1 29 ? -5.985 5.289 -17.996 1.00 0.00 128 THR A CA 6
ATOM 5849 C C . THR A 1 29 ? -5.779 4.961 -19.470 1.00 0.00 128 THR A C 6
ATOM 5850 O O . THR A 1 29 ? -4.648 4.889 -19.947 1.00 0.00 128 THR A O 6
ATOM 5861 N N . ALA A 1 30 ? -6.881 4.763 -20.187 1.00 0.00 129 ALA A N 6
ATOM 5862 C CA . ALA A 1 30 ? -6.821 4.446 -21.608 1.00 0.00 129 ALA A CA 6
ATOM 5863 C C . ALA A 1 30 ? -7.369 5.592 -22.451 1.00 0.00 129 ALA A C 6
ATOM 5864 O O . ALA A 1 30 ? -8.559 5.630 -22.769 1.00 0.00 129 ALA A O 6
ATOM 5871 N N . THR A 1 31 ? -6.496 6.528 -22.809 1.00 0.00 130 THR A N 6
ATOM 5872 C CA . THR A 1 31 ? -6.893 7.677 -23.613 1.00 0.00 130 THR A CA 6
ATOM 5873 C C . THR A 1 31 ? -6.955 7.317 -25.093 1.00 0.00 130 THR A C 6
ATOM 5874 O O . THR A 1 31 ? -6.212 6.456 -25.565 1.00 0.00 130 THR A O 6
ATOM 5885 N N . ARG A 1 32 ? -7.847 7.981 -25.822 1.00 0.00 131 ARG A N 6
ATOM 5886 C CA . ARG A 1 32 ? -8.006 7.730 -27.249 1.00 0.00 131 ARG A CA 6
ATOM 5887 C C . ARG A 1 32 ? -7.690 8.984 -28.060 1.00 0.00 131 ARG A C 6
ATOM 5888 O O . ARG A 1 32 ? -8.056 10.094 -27.675 1.00 0.00 131 ARG A O 6
ATOM 5909 N N . VAL A 1 33 ? -7.007 8.797 -29.186 1.00 0.00 132 VAL A N 6
ATOM 5910 C CA . VAL A 1 33 ? -6.642 9.912 -30.051 1.00 0.00 132 VAL A CA 6
ATOM 5911 C C . VAL A 1 33 ? -6.848 9.558 -31.520 1.00 0.00 132 VAL A C 6
ATOM 5912 O O . VAL A 1 33 ? -6.004 8.906 -32.137 1.00 0.00 132 VAL A O 6
ATOM 5925 N N . LEU A 1 34 ? -7.974 9.992 -32.074 1.00 0.00 133 LEU A N 6
ATOM 5926 C CA . LEU A 1 34 ? -8.292 9.721 -33.472 1.00 0.00 133 LEU A CA 6
ATOM 5927 C C . LEU A 1 34 ? -7.285 10.392 -34.400 1.00 0.00 133 LEU A C 6
ATOM 5928 O O . LEU A 1 34 ? -7.182 11.619 -34.438 1.00 0.00 133 LEU A O 6
ATOM 5944 N N . SER A 1 35 ? -6.544 9.581 -35.147 1.00 0.00 134 SER A N 6
ATOM 5945 C CA . SER A 1 35 ? -5.542 10.096 -36.074 1.00 0.00 134 SER A CA 6
ATOM 5946 C C . SER A 1 35 ? -5.463 9.227 -37.325 1.00 0.00 134 SER A C 6
ATOM 5947 O O . SER A 1 35 ? -5.505 8.000 -37.246 1.00 0.00 134 SER A O 6
ATOM 5955 N N . ASN A 1 36 ? -5.347 9.874 -38.481 1.00 0.00 135 ASN A N 6
ATOM 5956 C CA . ASN A 1 36 ? -5.262 9.162 -39.750 1.00 0.00 135 ASN A CA 6
ATOM 5957 C C . ASN A 1 36 ? -4.010 8.292 -39.804 1.00 0.00 135 ASN A C 6
ATOM 5958 O O . ASN A 1 36 ? -3.912 7.373 -40.617 1.00 0.00 135 ASN A O 6
ATOM 5969 N N . THR A 1 37 ? -3.053 8.588 -38.930 1.00 0.00 136 THR A N 6
ATOM 5970 C CA . THR A 1 37 ? -1.806 7.835 -38.877 1.00 0.00 136 THR A CA 6
ATOM 5971 C C . THR A 1 37 ? -1.804 6.858 -37.706 1.00 0.00 136 THR A C 6
ATOM 5972 O O . THR A 1 37 ? -2.756 6.804 -36.929 1.00 0.00 136 THR A O 6
ATOM 5983 N N . GLU A 1 38 ? -0.726 6.089 -37.585 1.00 0.00 137 GLU A N 6
ATOM 5984 C CA . GLU A 1 38 ? -0.601 5.114 -36.508 1.00 0.00 137 GLU A CA 6
ATOM 5985 C C . GLU A 1 38 ? -0.246 5.800 -35.192 1.00 0.00 137 GLU A C 6
ATOM 5986 O O . GLU A 1 38 ? 0.919 5.842 -34.796 1.00 0.00 137 GLU A O 6
ATOM 5998 N N . ASP A 1 39 ? -1.258 6.338 -34.520 1.00 0.00 138 ASP A N 6
ATOM 5999 C CA . ASP A 1 39 ? -1.054 7.022 -33.249 1.00 0.00 138 ASP A CA 6
ATOM 6000 C C . ASP A 1 39 ? -1.335 6.087 -32.077 1.00 0.00 138 ASP A C 6
ATOM 6001 O O . ASP A 1 39 ? -0.585 6.054 -31.101 1.00 0.00 138 ASP A O 6
ATOM 6010 N N . LEU A 1 40 ? -2.421 5.328 -32.180 1.00 0.00 139 LEU A N 6
ATOM 6011 C CA . LEU A 1 40 ? -2.802 4.392 -31.128 1.00 0.00 139 LEU A CA 6
ATOM 6012 C C . LEU A 1 40 ? -3.122 5.129 -29.832 1.00 0.00 139 LEU A C 6
ATOM 6013 O O . LEU A 1 40 ? -2.614 6.219 -29.568 1.00 0.00 139 LEU A O 6
ATOM 6029 N N . PRO A 1 41 ? -3.983 4.522 -29.002 1.00 0.00 140 PRO A N 6
ATOM 6030 C CA . PRO A 1 41 ? -4.388 5.102 -27.718 1.00 0.00 140 PRO A CA 6
ATOM 6031 C C . PRO A 1 41 ? -3.253 5.103 -26.699 1.00 0.00 140 PRO A C 6
ATOM 6032 O O . PRO A 1 41 ? -2.332 4.289 -26.780 1.00 0.00 140 PRO A O 6
ATOM 6043 N N . LEU A 1 42 ? -3.326 6.019 -25.740 1.00 0.00 141 LEU A N 6
ATOM 6044 C CA . LEU A 1 42 ? -2.305 6.125 -24.704 1.00 0.00 141 LEU A CA 6
ATOM 6045 C C . LEU A 1 42 ? -2.756 5.431 -23.423 1.00 0.00 141 LEU A C 6
ATOM 6046 O O . LEU A 1 42 ? -3.257 6.073 -22.499 1.00 0.00 141 LEU A O 6
ATOM 6062 N N . VAL A 1 43 ? -2.571 4.115 -23.372 1.00 0.00 142 VAL A N 6
ATOM 6063 C CA . VAL A 1 43 ? -2.956 3.334 -22.203 1.00 0.00 142 VAL A CA 6
ATOM 6064 C C . VAL A 1 43 ? -1.856 3.348 -21.147 1.00 0.00 142 VAL A C 6
ATOM 6065 O O . VAL A 1 43 ? -0.968 2.495 -21.146 1.00 0.00 142 VAL A O 6
ATOM 6078 N N . THR A 1 44 ? -1.921 4.325 -20.246 1.00 0.00 143 THR A N 6
ATOM 6079 C CA . THR A 1 44 ? -0.931 4.451 -19.184 1.00 0.00 143 THR A CA 6
ATOM 6080 C C . THR A 1 44 ? -1.436 3.836 -17.885 1.00 0.00 143 THR A C 6
ATOM 6081 O O . THR A 1 44 ? -2.555 4.111 -17.449 1.00 0.00 143 THR A O 6
ATOM 6092 N N . LYS A 1 45 ? -0.606 3.002 -17.268 1.00 0.00 144 LYS A N 6
ATOM 6093 C CA . LYS A 1 45 ? -0.968 2.348 -16.016 1.00 0.00 144 LYS A CA 6
ATOM 6094 C C . LYS A 1 45 ? -0.037 2.781 -14.888 1.00 0.00 144 LYS A C 6
ATOM 6095 O O . LYS A 1 45 ? 1.183 2.794 -15.048 1.00 0.00 144 LYS A O 6
ATOM 6114 N N . MET A 1 46 ? -0.621 3.133 -13.747 1.00 0.00 145 MET A N 6
ATOM 6115 C CA . MET A 1 46 ? 0.158 3.563 -12.592 1.00 0.00 145 MET A CA 6
ATOM 6116 C C . MET A 1 46 ? -0.544 3.183 -11.291 1.00 0.00 145 MET A C 6
ATOM 6117 O O . MET A 1 46 ? -1.464 2.365 -11.287 1.00 0.00 145 MET A O 6
ATOM 6131 N N . CYS A 1 47 ? -0.103 3.782 -10.190 1.00 0.00 146 CYS A N 6
ATOM 6132 C CA . CYS A 1 47 ? -0.687 3.505 -8.883 1.00 0.00 146 CYS A CA 6
ATOM 6133 C C . CYS A 1 47 ? -1.114 4.798 -8.194 1.00 0.00 146 CYS A C 6
ATOM 6134 O O . CYS A 1 47 ? -0.652 5.884 -8.546 1.00 0.00 146 CYS A O 6
ATOM 6141 N N . HIS A 1 48 ? -1.998 4.673 -7.209 1.00 0.00 147 HIS A N 6
ATOM 6142 C CA . HIS A 1 48 ? -2.487 5.831 -6.469 1.00 0.00 147 HIS A CA 6
ATOM 6143 C C . HIS A 1 48 ? -3.146 5.402 -5.162 1.00 0.00 147 HIS A C 6
ATOM 6144 O O . HIS A 1 48 ? -3.366 4.213 -4.928 1.00 0.00 147 HIS A O 6
ATOM 6158 N N . ILE A 1 49 ? -3.458 6.377 -4.314 1.00 0.00 148 ILE A N 6
ATOM 6159 C CA . ILE A 1 49 ? -4.092 6.099 -3.031 1.00 0.00 148 ILE A CA 6
ATOM 6160 C C . ILE A 1 49 ? -5.611 6.139 -3.149 1.00 0.00 148 ILE A C 6
ATOM 6161 O O . ILE A 1 49 ? -6.299 6.652 -2.268 1.00 0.00 148 ILE A O 6
ATOM 6177 N N . GLY A 1 50 ? -6.130 5.592 -4.244 1.00 0.00 149 GLY A N 6
ATOM 6178 C CA . GLY A 1 50 ? -7.565 5.573 -4.457 1.00 0.00 149 GLY A CA 6
ATOM 6179 C C . GLY A 1 50 ? -7.933 5.368 -5.913 1.00 0.00 149 GLY A C 6
ATOM 6180 O O . GLY A 1 50 ? -7.686 4.303 -6.479 1.00 0.00 149 GLY A O 6
ATOM 6184 N N . CYS A 1 51 ? -8.527 6.390 -6.521 1.00 0.00 150 CYS A N 6
ATOM 6185 C CA . CYS A 1 51 ? -8.932 6.317 -7.919 1.00 0.00 150 CYS A CA 6
ATOM 6186 C C . CYS A 1 51 ? -9.055 7.713 -8.523 1.00 0.00 150 CYS A C 6
ATOM 6187 O O . CYS A 1 51 ? -10.143 8.282 -8.618 1.00 0.00 150 CYS A O 6
ATOM 6194 N N . PRO A 1 52 ? -7.914 8.279 -8.943 1.00 0.00 151 PRO A N 6
ATOM 6195 C CA . PRO A 1 52 ? -7.867 9.614 -9.545 1.00 0.00 151 PRO A CA 6
ATOM 6196 C C . PRO A 1 52 ? -8.507 9.649 -10.929 1.00 0.00 151 PRO A C 6
ATOM 6197 O O . PRO A 1 52 ? -8.620 8.621 -11.597 1.00 0.00 151 PRO A O 6
ATOM 6208 N N . ASP A 1 53 ? -8.923 10.837 -11.354 1.00 0.00 152 ASP A N 6
ATOM 6209 C CA . ASP A 1 53 ? -9.551 11.005 -12.659 1.00 0.00 152 ASP A CA 6
ATOM 6210 C C . ASP A 1 53 ? -8.640 11.784 -13.603 1.00 0.00 152 ASP A C 6
ATOM 6211 O O . ASP A 1 53 ? -8.036 11.213 -14.511 1.00 0.00 152 ASP A O 6
ATOM 6220 N N . ILE A 1 54 ? -8.549 13.092 -13.384 1.00 0.00 153 ILE A N 6
ATOM 6221 C CA . ILE A 1 54 ? -7.713 13.949 -14.215 1.00 0.00 153 ILE A CA 6
ATOM 6222 C C . ILE A 1 54 ? -7.943 13.671 -15.696 1.00 0.00 153 ILE A C 6
ATOM 6223 O O . ILE A 1 54 ? -7.150 13.002 -16.359 1.00 0.00 153 ILE A O 6
ATOM 6239 N N . PRO A 1 55 ? -9.054 14.198 -16.231 1.00 0.00 154 PRO A N 6
ATOM 6240 C CA . PRO A 1 55 ? -9.414 14.023 -17.642 1.00 0.00 154 PRO A CA 6
ATOM 6241 C C . PRO A 1 55 ? -8.483 14.788 -18.577 1.00 0.00 154 PRO A C 6
ATOM 6242 O O . PRO A 1 55 ? -8.543 14.627 -19.796 1.00 0.00 154 PRO A O 6
ATOM 6253 N N . SER A 1 56 ? -7.623 15.620 -17.998 1.00 0.00 155 SER A N 6
ATOM 6254 C CA . SER A 1 56 ? -6.682 16.412 -18.780 1.00 0.00 155 SER A CA 6
ATOM 6255 C C . SER A 1 56 ? -5.633 15.519 -19.436 1.00 0.00 155 SER A C 6
ATOM 6256 O O . SER A 1 56 ? -4.938 15.935 -20.363 1.00 0.00 155 SER A O 6
ATOM 6264 N N . LEU A 1 57 ? -5.525 14.288 -18.947 1.00 0.00 156 LEU A N 6
ATOM 6265 C CA . LEU A 1 57 ? -4.562 13.334 -19.485 1.00 0.00 156 LEU A CA 6
ATOM 6266 C C . LEU A 1 57 ? -5.050 12.754 -20.809 1.00 0.00 156 LEU A C 6
ATOM 6267 O O . LEU A 1 57 ? -4.252 12.343 -21.650 1.00 0.00 156 LEU A O 6
ATOM 6283 N N . GLY A 1 58 ? -6.367 12.727 -20.987 1.00 0.00 157 GLY A N 6
ATOM 6284 C CA . GLY A 1 58 ? -6.939 12.198 -22.212 1.00 0.00 157 GLY A CA 6
ATOM 6285 C C . GLY A 1 58 ? -7.275 13.286 -23.212 1.00 0.00 157 GLY A C 6
ATOM 6286 O O . GLY A 1 58 ? -6.382 13.936 -23.758 1.00 0.00 157 GLY A O 6
ATOM 6290 N N . LEU A 1 59 ? -8.565 13.486 -23.455 1.00 0.00 158 LEU A N 6
ATOM 6291 C CA . LEU A 1 59 ? -9.018 14.503 -24.398 1.00 0.00 158 LEU A CA 6
ATOM 6292 C C . LEU A 1 59 ? -10.029 15.440 -23.745 1.00 0.00 158 LEU A C 6
ATOM 6293 O O . LEU A 1 59 ? -10.033 16.643 -24.004 1.00 0.00 158 LEU A O 6
ATOM 6309 N N . GLY A 1 60 ? -10.884 14.880 -22.896 1.00 0.00 159 GLY A N 6
ATOM 6310 C CA . GLY A 1 60 ? -11.887 15.680 -22.217 1.00 0.00 159 GLY A CA 6
ATOM 6311 C C . GLY A 1 60 ? -13.062 14.852 -21.737 1.00 0.00 159 GLY A C 6
ATOM 6312 O O . GLY A 1 60 ? -13.037 14.269 -20.652 1.00 0.00 159 GLY A O 6
ATOM 6316 N N . PRO A 1 61 ? -14.123 14.793 -22.555 1.00 0.00 160 PRO A N 6
ATOM 6317 C CA . PRO A 1 61 ? -15.334 14.033 -22.228 1.00 0.00 160 PRO A CA 6
ATOM 6318 C C . PRO A 1 61 ? -15.100 12.527 -22.262 1.00 0.00 160 PRO A C 6
ATOM 6319 O O . PRO A 1 61 ? -15.468 11.810 -21.331 1.00 0.00 160 PRO A O 6
ATOM 6330 N N . TYR A 1 62 ? -14.486 12.053 -23.341 1.00 0.00 161 TYR A N 6
ATOM 6331 C CA . TYR A 1 62 ? -14.204 10.631 -23.497 1.00 0.00 161 TYR A CA 6
ATOM 6332 C C . TYR A 1 62 ? -12.859 10.270 -22.875 1.00 0.00 161 TYR A C 6
ATOM 6333 O O . TYR A 1 62 ? -11.811 10.743 -23.316 1.00 0.00 161 TYR A O 6
ATOM 6351 N N . VAL A 1 63 ? -12.896 9.427 -21.848 1.00 0.00 162 VAL A N 6
ATOM 6352 C CA . VAL A 1 63 ? -11.680 9.000 -21.165 1.00 0.00 162 VAL A CA 6
ATOM 6353 C C . VAL A 1 63 ? -11.923 7.734 -20.351 1.00 0.00 162 VAL A C 6
ATOM 6354 O O . VAL A 1 63 ? -12.790 7.702 -19.478 1.00 0.00 162 VAL A O 6
ATOM 6367 N N . SER A 1 64 ? -11.150 6.693 -20.642 1.00 0.00 163 SER A N 6
ATOM 6368 C CA . SER A 1 64 ? -11.283 5.422 -19.938 1.00 0.00 163 SER A CA 6
ATOM 6369 C C . SER A 1 64 ? -10.518 5.449 -18.619 1.00 0.00 163 SER A C 6
ATOM 6370 O O . SER A 1 64 ? -9.338 5.798 -18.580 1.00 0.00 163 SER A O 6
ATOM 6378 N N . ILE A 1 65 ? -11.200 5.079 -17.540 1.00 0.00 164 ILE A N 6
ATOM 6379 C CA . ILE A 1 65 ? -10.585 5.060 -16.218 1.00 0.00 164 ILE A CA 6
ATOM 6380 C C . ILE A 1 65 ? -11.058 3.857 -15.409 1.00 0.00 164 ILE A C 6
ATOM 6381 O O . ILE A 1 65 ? -12.252 3.699 -15.153 1.00 0.00 164 ILE A O 6
ATOM 6397 N N . ALA A 1 66 ? -10.114 3.012 -15.009 1.00 0.00 165 ALA A N 6
ATOM 6398 C CA . ALA A 1 66 ? -10.434 1.825 -14.226 1.00 0.00 165 ALA A CA 6
ATOM 6399 C C . ALA A 1 66 ? -9.494 1.684 -13.033 1.00 0.00 165 ALA A C 6
ATOM 6400 O O . ALA A 1 66 ? -8.283 1.535 -13.199 1.00 0.00 165 ALA A O 6
ATOM 6407 N N . CYS A 1 67 ? -10.058 1.732 -11.832 1.00 0.00 166 CYS A N 6
ATOM 6408 C CA . CYS A 1 67 ? -9.271 1.611 -10.611 1.00 0.00 166 CYS A CA 6
ATOM 6409 C C . CYS A 1 67 ? -9.689 0.379 -9.813 1.00 0.00 166 CYS A C 6
ATOM 6410 O O . CYS A 1 67 ? -10.817 -0.099 -9.935 1.00 0.00 166 CYS A O 6
ATOM 6417 N N . CYS A 1 68 ? -8.772 -0.130 -8.998 1.00 0.00 167 CYS A N 6
ATOM 6418 C CA . CYS A 1 68 ? -9.043 -1.306 -8.180 1.00 0.00 167 CYS A CA 6
ATOM 6419 C C . CYS A 1 68 ? -7.957 -1.499 -7.126 1.00 0.00 167 CYS A C 6
ATOM 6420 O O . CYS A 1 68 ? -6.805 -1.118 -7.332 1.00 0.00 167 CYS A O 6
ATOM 6427 N N . GLN A 1 69 ? -8.333 -2.092 -5.998 1.00 0.00 168 GLN A N 6
ATOM 6428 C CA . GLN A 1 69 ? -7.391 -2.334 -4.912 1.00 0.00 168 GLN A CA 6
ATOM 6429 C C . GLN A 1 69 ? -6.737 -3.704 -5.054 1.00 0.00 168 GLN A C 6
ATOM 6430 O O . GLN A 1 69 ? -6.634 -4.459 -4.086 1.00 0.00 168 GLN A O 6
ATOM 6444 N N . THR A 1 70 ? -6.295 -4.021 -6.267 1.00 0.00 169 THR A N 6
ATOM 6445 C CA . THR A 1 70 ? -5.652 -5.301 -6.537 1.00 0.00 169 THR A CA 6
ATOM 6446 C C . THR A 1 70 ? -4.367 -5.113 -7.335 1.00 0.00 169 THR A C 6
ATOM 6447 O O . THR A 1 70 ? -4.330 -4.348 -8.298 1.00 0.00 169 THR A O 6
ATOM 6458 N N . SER A 1 71 ? -3.315 -5.816 -6.928 1.00 0.00 170 SER A N 6
ATOM 6459 C CA . SER A 1 71 ? -2.026 -5.725 -7.604 1.00 0.00 170 SER A CA 6
ATOM 6460 C C . SER A 1 71 ? -2.154 -6.116 -9.073 1.00 0.00 170 SER A C 6
ATOM 6461 O O . SER A 1 71 ? -2.774 -7.127 -9.407 1.00 0.00 170 SER A O 6
ATOM 6469 N N . LEU A 1 72 ? -1.564 -5.309 -9.947 1.00 0.00 171 LEU A N 6
ATOM 6470 C CA . LEU A 1 72 ? -1.611 -5.570 -11.382 1.00 0.00 171 LEU A CA 6
ATOM 6471 C C . LEU A 1 72 ? -3.041 -5.834 -11.841 1.00 0.00 171 LEU A C 6
ATOM 6472 O O . LEU A 1 72 ? -3.283 -6.690 -12.692 1.00 0.00 171 LEU A O 6
ATOM 6488 N N . CYS A 1 73 ? -3.986 -5.091 -11.274 1.00 0.00 172 CYS A N 6
ATOM 6489 C CA . CYS A 1 73 ? -5.392 -5.243 -11.625 1.00 0.00 172 CYS A CA 6
ATOM 6490 C C . CYS A 1 73 ? -5.730 -4.439 -12.878 1.00 0.00 172 CYS A C 6
ATOM 6491 O O . CYS A 1 73 ? -6.888 -4.101 -13.117 1.00 0.00 172 CYS A O 6
ATOM 6498 N N . ASN A 1 74 ? -4.709 -4.139 -13.674 1.00 0.00 173 ASN A N 6
ATOM 6499 C CA . ASN A 1 74 ? -4.896 -3.374 -14.902 1.00 0.00 173 ASN A CA 6
ATOM 6500 C C . ASN A 1 74 ? -4.695 -4.259 -16.129 1.00 0.00 173 ASN A C 6
ATOM 6501 O O . ASN A 1 74 ? -4.960 -3.843 -17.257 1.00 0.00 173 ASN A O 6
ATOM 6512 N N . HIS A 1 75 ? -4.225 -5.481 -15.900 1.00 0.00 174 HIS A N 6
ATOM 6513 C CA . HIS A 1 75 ? -3.989 -6.425 -16.987 1.00 0.00 174 HIS A CA 6
ATOM 6514 C C . HIS A 1 75 ? -5.285 -7.122 -17.391 1.00 0.00 174 HIS A C 6
ATOM 6515 O O . HIS A 1 75 ? -6.361 -6.793 -16.892 1.00 0.00 174 HIS A O 6
ATOM 6529 N N . ASP A 1 76 ? -5.173 -8.086 -18.299 1.00 0.00 175 ASP A N 6
ATOM 6530 C CA . ASP A 1 76 ? -6.335 -8.830 -18.771 1.00 0.00 175 ASP A CA 6
ATOM 6531 C C . ASP A 1 76 ? -5.988 -10.299 -18.989 1.00 0.00 175 ASP A C 6
ATOM 6532 O O . ASP A 1 76 ? -5.049 -10.624 -19.717 1.00 0.00 175 ASP A O 6
ATOM 6541 N N . MET A 1 1 ? 1.956 -0.259 -0.786 1.00 0.00 100 MET A N 7
ATOM 6542 C CA . MET A 1 1 ? 3.247 -0.766 -1.236 1.00 0.00 100 MET A CA 7
ATOM 6543 C C . MET A 1 1 ? 3.075 -2.043 -2.052 1.00 0.00 100 MET A C 7
ATOM 6544 O O . MET A 1 1 ? 3.614 -3.093 -1.700 1.00 0.00 100 MET A O 7
ATOM 6558 N N . ILE A 1 2 ? 2.322 -1.946 -3.143 1.00 0.00 101 ILE A N 7
ATOM 6559 C CA . ILE A 1 2 ? 2.080 -3.093 -4.009 1.00 0.00 101 ILE A CA 7
ATOM 6560 C C . ILE A 1 2 ? 2.680 -2.873 -5.393 1.00 0.00 101 ILE A C 7
ATOM 6561 O O . ILE A 1 2 ? 3.112 -1.769 -5.725 1.00 0.00 101 ILE A O 7
ATOM 6577 N N . TRP A 1 3 ? 2.703 -3.930 -6.196 1.00 0.00 102 TRP A N 7
ATOM 6578 C CA . TRP A 1 3 ? 3.249 -3.852 -7.547 1.00 0.00 102 TRP A CA 7
ATOM 6579 C C . TRP A 1 3 ? 2.132 -3.764 -8.581 1.00 0.00 102 TRP A C 7
ATOM 6580 O O . TRP A 1 3 ? 1.123 -4.463 -8.481 1.00 0.00 102 TRP A O 7
ATOM 6601 N N . CYS A 1 4 ? 2.318 -2.902 -9.575 1.00 0.00 103 CYS A N 7
ATOM 6602 C CA . CYS A 1 4 ? 1.326 -2.722 -10.628 1.00 0.00 103 CYS A CA 7
ATOM 6603 C C . CYS A 1 4 ? 2.000 -2.473 -11.974 1.00 0.00 103 CYS A C 7
ATOM 6604 O O . CYS A 1 4 ? 3.219 -2.598 -12.102 1.00 0.00 103 CYS A O 7
ATOM 6611 N N . HIS A 1 5 ? 1.200 -2.119 -12.974 1.00 0.00 104 HIS A N 7
ATOM 6612 C CA . HIS A 1 5 ? 1.719 -1.850 -14.310 1.00 0.00 104 HIS A CA 7
ATOM 6613 C C . HIS A 1 5 ? 1.964 -0.357 -14.508 1.00 0.00 104 HIS A C 7
ATOM 6614 O O . HIS A 1 5 ? 1.099 0.467 -14.214 1.00 0.00 104 HIS A O 7
ATOM 6628 N N . GLN A 1 6 ? 3.149 -0.018 -15.007 1.00 0.00 105 GLN A N 7
ATOM 6629 C CA . GLN A 1 6 ? 3.507 1.376 -15.242 1.00 0.00 105 GLN A CA 7
ATOM 6630 C C . GLN A 1 6 ? 3.934 1.591 -16.690 1.00 0.00 105 GLN A C 7
ATOM 6631 O O . GLN A 1 6 ? 4.966 2.206 -16.960 1.00 0.00 105 GLN A O 7
ATOM 6645 N N . CYS A 1 7 ? 3.132 1.081 -17.620 1.00 0.00 106 CYS A N 7
ATOM 6646 C CA . CYS A 1 7 ? 3.426 1.217 -19.041 1.00 0.00 106 CYS A CA 7
ATOM 6647 C C . CYS A 1 7 ? 2.988 2.584 -19.560 1.00 0.00 106 CYS A C 7
ATOM 6648 O O . CYS A 1 7 ? 2.208 3.284 -18.914 1.00 0.00 106 CYS A O 7
ATOM 6655 N N . THR A 1 8 ? 3.495 2.957 -20.730 1.00 0.00 107 THR A N 7
ATOM 6656 C CA . THR A 1 8 ? 3.157 4.239 -21.336 1.00 0.00 107 THR A CA 7
ATOM 6657 C C . THR A 1 8 ? 1.745 4.221 -21.909 1.00 0.00 107 THR A C 7
ATOM 6658 O O . THR A 1 8 ? 0.900 5.032 -21.531 1.00 0.00 107 THR A O 7
ATOM 6669 N N . GLY A 1 9 ? 1.494 3.290 -22.824 1.00 0.00 108 GLY A N 7
ATOM 6670 C CA . GLY A 1 9 ? 0.182 3.184 -23.435 1.00 0.00 108 GLY A CA 7
ATOM 6671 C C . GLY A 1 9 ? 0.255 2.933 -24.928 1.00 0.00 108 GLY A C 7
ATOM 6672 O O . GLY A 1 9 ? 0.272 3.873 -25.723 1.00 0.00 108 GLY A O 7
ATOM 6676 N N . PHE A 1 10 ? 0.301 1.662 -25.311 1.00 0.00 109 PHE A N 7
ATOM 6677 C CA . PHE A 1 10 ? 0.377 1.290 -26.719 1.00 0.00 109 PHE A CA 7
ATOM 6678 C C . PHE A 1 10 ? -0.255 -0.079 -26.955 1.00 0.00 109 PHE A C 7
ATOM 6679 O O . PHE A 1 10 ? 0.444 -1.075 -27.132 1.00 0.00 109 PHE A O 7
ATOM 6696 N N . GLY A 1 11 ? -1.585 -0.119 -26.955 1.00 0.00 110 GLY A N 7
ATOM 6697 C CA . GLY A 1 11 ? -2.289 -1.369 -27.169 1.00 0.00 110 GLY A CA 7
ATOM 6698 C C . GLY A 1 11 ? -2.447 -2.171 -25.893 1.00 0.00 110 GLY A C 7
ATOM 6699 O O . GLY A 1 11 ? -2.476 -3.401 -25.924 1.00 0.00 110 GLY A O 7
ATOM 6703 N N . GLY A 1 12 ? -2.547 -1.474 -24.765 1.00 0.00 111 GLY A N 7
ATOM 6704 C CA . GLY A 1 12 ? -2.699 -2.146 -23.488 1.00 0.00 111 GLY A CA 7
ATOM 6705 C C . GLY A 1 12 ? -1.446 -2.890 -23.072 1.00 0.00 111 GLY A C 7
ATOM 6706 O O . GLY A 1 12 ? -1.522 -3.970 -22.486 1.00 0.00 111 GLY A O 7
ATOM 6710 N N . CYS A 1 13 ? -0.289 -2.313 -23.376 1.00 0.00 112 CYS A N 7
ATOM 6711 C CA . CYS A 1 13 ? 0.987 -2.928 -23.032 1.00 0.00 112 CYS A CA 7
ATOM 6712 C C . CYS A 1 13 ? 1.064 -3.222 -21.536 1.00 0.00 112 CYS A C 7
ATOM 6713 O O . CYS A 1 13 ? 0.143 -2.906 -20.783 1.00 0.00 112 CYS A O 7
ATOM 6720 N N . SER A 1 14 ? 2.169 -3.827 -21.114 1.00 0.00 113 SER A N 7
ATOM 6721 C CA . SER A 1 14 ? 2.365 -4.167 -19.709 1.00 0.00 113 SER A CA 7
ATOM 6722 C C . SER A 1 14 ? 3.771 -3.789 -19.250 1.00 0.00 113 SER A C 7
ATOM 6723 O O . SER A 1 14 ? 4.687 -3.656 -20.063 1.00 0.00 113 SER A O 7
ATOM 6731 N N . HIS A 1 15 ? 3.933 -3.619 -17.942 1.00 0.00 114 HIS A N 7
ATOM 6732 C CA . HIS A 1 15 ? 5.227 -3.257 -17.373 1.00 0.00 114 HIS A CA 7
ATOM 6733 C C . HIS A 1 15 ? 5.191 -3.334 -15.850 1.00 0.00 114 HIS A C 7
ATOM 6734 O O . HIS A 1 15 ? 4.991 -2.327 -15.172 1.00 0.00 114 HIS A O 7
ATOM 6748 N N . GLY A 1 16 ? 5.387 -4.537 -15.318 1.00 0.00 115 GLY A N 7
ATOM 6749 C CA . GLY A 1 16 ? 5.372 -4.723 -13.879 1.00 0.00 115 GLY A CA 7
ATOM 6750 C C . GLY A 1 16 ? 6.405 -3.867 -13.173 1.00 0.00 115 GLY A C 7
ATOM 6751 O O . GLY A 1 16 ? 7.605 -4.122 -13.273 1.00 0.00 115 GLY A O 7
ATOM 6755 N N . SER A 1 17 ? 5.939 -2.848 -12.459 1.00 0.00 116 SER A N 7
ATOM 6756 C CA . SER A 1 17 ? 6.832 -1.948 -11.738 1.00 0.00 116 SER A CA 7
ATOM 6757 C C . SER A 1 17 ? 6.300 -1.664 -10.336 1.00 0.00 116 SER A C 7
ATOM 6758 O O . SER A 1 17 ? 5.093 -1.701 -10.099 1.00 0.00 116 SER A O 7
ATOM 6766 N N . ARG A 1 18 ? 7.212 -1.380 -9.412 1.00 0.00 117 ARG A N 7
ATOM 6767 C CA . ARG A 1 18 ? 6.837 -1.090 -8.033 1.00 0.00 117 ARG A CA 7
ATOM 6768 C C . ARG A 1 18 ? 6.231 0.305 -7.916 1.00 0.00 117 ARG A C 7
ATOM 6769 O O . ARG A 1 18 ? 6.788 1.280 -8.421 1.00 0.00 117 ARG A O 7
ATOM 6790 N N . CYS A 1 19 ? 5.086 0.393 -7.247 1.00 0.00 118 CYS A N 7
ATOM 6791 C CA . CYS A 1 19 ? 4.403 1.668 -7.063 1.00 0.00 118 CYS A CA 7
ATOM 6792 C C . CYS A 1 19 ? 5.040 2.469 -5.931 1.00 0.00 118 CYS A C 7
ATOM 6793 O O . CYS A 1 19 ? 5.854 1.947 -5.169 1.00 0.00 118 CYS A O 7
ATOM 6800 N N . LEU A 1 20 ? 4.663 3.739 -5.828 1.00 0.00 119 LEU A N 7
ATOM 6801 C CA . LEU A 1 20 ? 5.197 4.613 -4.789 1.00 0.00 119 LEU A CA 7
ATOM 6802 C C . LEU A 1 20 ? 4.962 4.018 -3.404 1.00 0.00 119 LEU A C 7
ATOM 6803 O O . LEU A 1 20 ? 3.967 3.332 -3.173 1.00 0.00 119 LEU A O 7
ATOM 6819 N N . ARG A 1 21 ? 5.884 4.289 -2.485 1.00 0.00 120 ARG A N 7
ATOM 6820 C CA . ARG A 1 21 ? 5.776 3.782 -1.123 1.00 0.00 120 ARG A CA 7
ATOM 6821 C C . ARG A 1 21 ? 4.389 4.055 -0.549 1.00 0.00 120 ARG A C 7
ATOM 6822 O O . ARG A 1 21 ? 3.890 3.297 0.283 1.00 0.00 120 ARG A O 7
ATOM 6843 N N . ASP A 1 22 ? 3.772 5.141 -0.999 1.00 0.00 121 ASP A N 7
ATOM 6844 C CA . ASP A 1 22 ? 2.442 5.514 -0.531 1.00 0.00 121 ASP A CA 7
ATOM 6845 C C . ASP A 1 22 ? 1.362 4.809 -1.345 1.00 0.00 121 ASP A C 7
ATOM 6846 O O . ASP A 1 22 ? 0.351 4.364 -0.801 1.00 0.00 121 ASP A O 7
ATOM 6855 N N . SER A 1 23 ? 1.582 4.713 -2.653 1.00 0.00 122 SER A N 7
ATOM 6856 C CA . SER A 1 23 ? 0.625 4.066 -3.543 1.00 0.00 122 SER A CA 7
ATOM 6857 C C . SER A 1 23 ? 0.212 2.702 -2.998 1.00 0.00 122 SER A C 7
ATOM 6858 O O . SER A 1 23 ? 1.057 1.868 -2.672 1.00 0.00 122 SER A O 7
ATOM 6866 N N . THR A 1 24 ? -1.096 2.481 -2.902 1.00 0.00 123 THR A N 7
ATOM 6867 C CA . THR A 1 24 ? -1.623 1.220 -2.396 1.00 0.00 123 THR A CA 7
ATOM 6868 C C . THR A 1 24 ? -2.585 0.586 -3.395 1.00 0.00 123 THR A C 7
ATOM 6869 O O . THR A 1 24 ? -3.019 -0.552 -3.217 1.00 0.00 123 THR A O 7
ATOM 6880 N N . HIS A 1 25 ? -2.915 1.330 -4.446 1.00 0.00 124 HIS A N 7
ATOM 6881 C CA . HIS A 1 25 ? -3.826 0.840 -5.474 1.00 0.00 124 HIS A CA 7
ATOM 6882 C C . HIS A 1 25 ? -3.301 1.171 -6.868 1.00 0.00 124 HIS A C 7
ATOM 6883 O O . HIS A 1 25 ? -2.429 2.025 -7.027 1.00 0.00 124 HIS A O 7
ATOM 6897 N N . CYS A 1 26 ? -3.838 0.490 -7.874 1.00 0.00 125 CYS A N 7
ATOM 6898 C CA . CYS A 1 26 ? -3.424 0.710 -9.255 1.00 0.00 125 CYS A CA 7
ATOM 6899 C C . CYS A 1 26 ? -4.519 1.421 -10.044 1.00 0.00 125 CYS A C 7
ATOM 6900 O O . CYS A 1 26 ? -5.699 1.338 -9.703 1.00 0.00 125 CYS A O 7
ATOM 6907 N N . VAL A 1 27 ? -4.119 2.120 -11.102 1.00 0.00 126 VAL A N 7
ATOM 6908 C CA . VAL A 1 27 ? -5.066 2.845 -11.941 1.00 0.00 126 VAL A CA 7
ATOM 6909 C C . VAL A 1 27 ? -4.751 2.649 -13.420 1.00 0.00 126 VAL A C 7
ATOM 6910 O O . VAL A 1 27 ? -3.587 2.628 -13.821 1.00 0.00 126 VAL A O 7
ATOM 6923 N N . THR A 1 28 ? -5.796 2.507 -14.228 1.00 0.00 127 THR A N 7
ATOM 6924 C CA . THR A 1 28 ? -5.632 2.313 -15.663 1.00 0.00 127 THR A CA 7
ATOM 6925 C C . THR A 1 28 ? -6.469 3.312 -16.453 1.00 0.00 127 THR A C 7
ATOM 6926 O O . THR A 1 28 ? -7.696 3.327 -16.353 1.00 0.00 127 THR A O 7
ATOM 6937 N N . THR A 1 29 ? -5.798 4.147 -17.241 1.00 0.00 128 THR A N 7
ATOM 6938 C CA . THR A 1 29 ? -6.480 5.151 -18.048 1.00 0.00 128 THR A CA 7
ATOM 6939 C C . THR A 1 29 ? -6.205 4.943 -19.533 1.00 0.00 128 THR A C 7
ATOM 6940 O O . THR A 1 29 ? -5.103 5.209 -20.012 1.00 0.00 128 THR A O 7
ATOM 6951 N N . ALA A 1 30 ? -7.213 4.466 -20.256 1.00 0.00 129 ALA A N 7
ATOM 6952 C CA . ALA A 1 30 ? -7.079 4.224 -21.687 1.00 0.00 129 ALA A CA 7
ATOM 6953 C C . ALA A 1 30 ? -7.770 5.318 -22.495 1.00 0.00 129 ALA A C 7
ATOM 6954 O O . ALA A 1 30 ? -8.984 5.282 -22.698 1.00 0.00 129 ALA A O 7
ATOM 6961 N N . THR A 1 31 ? -6.989 6.291 -22.954 1.00 0.00 130 THR A N 7
ATOM 6962 C CA . THR A 1 31 ? -7.526 7.396 -23.738 1.00 0.00 130 THR A CA 7
ATOM 6963 C C . THR A 1 31 ? -7.118 7.281 -25.202 1.00 0.00 130 THR A C 7
ATOM 6964 O O . THR A 1 31 ? -5.994 6.884 -25.513 1.00 0.00 130 THR A O 7
ATOM 6975 N N . ARG A 1 32 ? -8.036 7.631 -26.097 1.00 0.00 131 ARG A N 7
ATOM 6976 C CA . ARG A 1 32 ? -7.771 7.566 -27.529 1.00 0.00 131 ARG A CA 7
ATOM 6977 C C . ARG A 1 32 ? -6.657 8.533 -27.920 1.00 0.00 131 ARG A C 7
ATOM 6978 O O . ARG A 1 32 ? -6.138 9.270 -27.082 1.00 0.00 131 ARG A O 7
ATOM 6999 N N . VAL A 1 33 ? -6.295 8.524 -29.199 1.00 0.00 132 VAL A N 7
ATOM 7000 C CA . VAL A 1 33 ? -5.244 9.400 -29.702 1.00 0.00 132 VAL A CA 7
ATOM 7001 C C . VAL A 1 33 ? -5.587 9.930 -31.089 1.00 0.00 132 VAL A C 7
ATOM 7002 O O . VAL A 1 33 ? -5.555 9.190 -32.074 1.00 0.00 132 VAL A O 7
ATOM 7015 N N . LEU A 1 34 ? -5.915 11.215 -31.162 1.00 0.00 133 LEU A N 7
ATOM 7016 C CA . LEU A 1 34 ? -6.263 11.846 -32.430 1.00 0.00 133 LEU A CA 7
ATOM 7017 C C . LEU A 1 34 ? -5.075 11.841 -33.386 1.00 0.00 133 LEU A C 7
ATOM 7018 O O . LEU A 1 34 ? -5.244 11.898 -34.604 1.00 0.00 133 LEU A O 7
ATOM 7034 N N . SER A 1 35 ? -3.871 11.772 -32.825 1.00 0.00 134 SER A N 7
ATOM 7035 C CA . SER A 1 35 ? -2.654 11.762 -33.627 1.00 0.00 134 SER A CA 7
ATOM 7036 C C . SER A 1 35 ? -2.607 10.531 -34.528 1.00 0.00 134 SER A C 7
ATOM 7037 O O . SER A 1 35 ? -2.649 9.398 -34.052 1.00 0.00 134 SER A O 7
ATOM 7045 N N . ASN A 1 36 ? -2.521 10.765 -35.834 1.00 0.00 135 ASN A N 7
ATOM 7046 C CA . ASN A 1 36 ? -2.470 9.677 -36.803 1.00 0.00 135 ASN A CA 7
ATOM 7047 C C . ASN A 1 36 ? -1.199 8.851 -36.627 1.00 0.00 135 ASN A C 7
ATOM 7048 O O . ASN A 1 36 ? -1.085 7.745 -37.156 1.00 0.00 135 ASN A O 7
ATOM 7059 N N . THR A 1 37 ? -0.245 9.395 -35.878 1.00 0.00 136 THR A N 7
ATOM 7060 C CA . THR A 1 37 ? 1.018 8.710 -35.631 1.00 0.00 136 THR A CA 7
ATOM 7061 C C . THR A 1 37 ? 0.801 7.425 -34.841 1.00 0.00 136 THR A C 7
ATOM 7062 O O . THR A 1 37 ? 1.684 6.571 -34.773 1.00 0.00 136 THR A O 7
ATOM 7073 N N . GLU A 1 38 ? -0.381 7.294 -34.246 1.00 0.00 137 GLU A N 7
ATOM 7074 C CA . GLU A 1 38 ? -0.713 6.112 -33.459 1.00 0.00 137 GLU A CA 7
ATOM 7075 C C . GLU A 1 38 ? -2.106 5.598 -33.811 1.00 0.00 137 GLU A C 7
ATOM 7076 O O . GLU A 1 38 ? -3.090 6.332 -33.726 1.00 0.00 137 GLU A O 7
ATOM 7088 N N . ASP A 1 39 ? -2.180 4.332 -34.208 1.00 0.00 138 ASP A N 7
ATOM 7089 C CA . ASP A 1 39 ? -3.452 3.718 -34.572 1.00 0.00 138 ASP A CA 7
ATOM 7090 C C . ASP A 1 39 ? -4.200 3.240 -33.332 1.00 0.00 138 ASP A C 7
ATOM 7091 O O . ASP A 1 39 ? -5.430 3.280 -33.281 1.00 0.00 138 ASP A O 7
ATOM 7100 N N . LEU A 1 40 ? -3.450 2.786 -32.334 1.00 0.00 139 LEU A N 7
ATOM 7101 C CA . LEU A 1 40 ? -4.042 2.298 -31.093 1.00 0.00 139 LEU A CA 7
ATOM 7102 C C . LEU A 1 40 ? -4.068 3.395 -30.034 1.00 0.00 139 LEU A C 7
ATOM 7103 O O . LEU A 1 40 ? -3.316 4.369 -30.094 1.00 0.00 139 LEU A O 7
ATOM 7119 N N . PRO A 1 41 ? -4.952 3.236 -29.038 1.00 0.00 140 PRO A N 7
ATOM 7120 C CA . PRO A 1 41 ? -5.095 4.202 -27.944 1.00 0.00 140 PRO A CA 7
ATOM 7121 C C . PRO A 1 41 ? -3.892 4.200 -27.008 1.00 0.00 140 PRO A C 7
ATOM 7122 O O . PRO A 1 41 ? -3.078 3.276 -27.028 1.00 0.00 140 PRO A O 7
ATOM 7133 N N . LEU A 1 42 ? -3.785 5.240 -26.188 1.00 0.00 141 LEU A N 7
ATOM 7134 C CA . LEU A 1 42 ? -2.680 5.358 -25.243 1.00 0.00 141 LEU A CA 7
ATOM 7135 C C . LEU A 1 42 ? -3.131 4.996 -23.831 1.00 0.00 141 LEU A C 7
ATOM 7136 O O . LEU A 1 42 ? -3.763 5.799 -23.145 1.00 0.00 141 LEU A O 7
ATOM 7152 N N . VAL A 1 43 ? -2.799 3.782 -23.403 1.00 0.00 142 VAL A N 7
ATOM 7153 C CA . VAL A 1 43 ? -3.166 3.314 -22.072 1.00 0.00 142 VAL A CA 7
ATOM 7154 C C . VAL A 1 43 ? -2.109 3.700 -21.043 1.00 0.00 142 VAL A C 7
ATOM 7155 O O . VAL A 1 43 ? -1.090 3.024 -20.898 1.00 0.00 142 VAL A O 7
ATOM 7168 N N . THR A 1 44 ? -2.358 4.794 -20.328 1.00 0.00 143 THR A N 7
ATOM 7169 C CA . THR A 1 44 ? -1.428 5.271 -19.313 1.00 0.00 143 THR A CA 7
ATOM 7170 C C . THR A 1 44 ? -1.656 4.562 -17.983 1.00 0.00 143 THR A C 7
ATOM 7171 O O . THR A 1 44 ? -2.632 4.831 -17.282 1.00 0.00 143 THR A O 7
ATOM 7182 N N . LYS A 1 45 ? -0.748 3.655 -17.638 1.00 0.00 144 LYS A N 7
ATOM 7183 C CA . LYS A 1 45 ? -0.847 2.908 -16.390 1.00 0.00 144 LYS A CA 7
ATOM 7184 C C . LYS A 1 45 ? -0.123 3.635 -15.262 1.00 0.00 144 LYS A C 7
ATOM 7185 O O . LYS A 1 45 ? 1.033 4.031 -15.408 1.00 0.00 144 LYS A O 7
ATOM 7204 N N . MET A 1 46 ? -0.809 3.805 -14.136 1.00 0.00 145 MET A N 7
ATOM 7205 C CA . MET A 1 46 ? -0.229 4.482 -12.982 1.00 0.00 145 MET A CA 7
ATOM 7206 C C . MET A 1 46 ? -0.953 4.086 -11.699 1.00 0.00 145 MET A C 7
ATOM 7207 O O . MET A 1 46 ? -2.143 3.772 -11.718 1.00 0.00 145 MET A O 7
ATOM 7221 N N . CYS A 1 47 ? -0.226 4.102 -10.587 1.00 0.00 146 CYS A N 7
ATOM 7222 C CA . CYS A 1 47 ? -0.798 3.744 -9.294 1.00 0.00 146 CYS A CA 7
ATOM 7223 C C . CYS A 1 47 ? -1.294 4.984 -8.556 1.00 0.00 146 CYS A C 7
ATOM 7224 O O . CYS A 1 47 ? -0.826 6.096 -8.804 1.00 0.00 146 CYS A O 7
ATOM 7231 N N . HIS A 1 48 ? -2.244 4.785 -7.648 1.00 0.00 147 HIS A N 7
ATOM 7232 C CA . HIS A 1 48 ? -2.803 5.887 -6.873 1.00 0.00 147 HIS A CA 7
ATOM 7233 C C . HIS A 1 48 ? -3.443 5.376 -5.585 1.00 0.00 147 HIS A C 7
ATOM 7234 O O . HIS A 1 48 ? -3.573 4.168 -5.383 1.00 0.00 147 HIS A O 7
ATOM 7248 N N . ILE A 1 49 ? -3.840 6.302 -4.719 1.00 0.00 148 ILE A N 7
ATOM 7249 C CA . ILE A 1 49 ? -4.466 5.944 -3.453 1.00 0.00 148 ILE A CA 7
ATOM 7250 C C . ILE A 1 49 ? -5.986 5.920 -3.578 1.00 0.00 148 ILE A C 7
ATOM 7251 O O . ILE A 1 49 ? -6.692 6.599 -2.835 1.00 0.00 148 ILE A O 7
ATOM 7267 N N . GLY A 1 50 ? -6.483 5.129 -4.525 1.00 0.00 149 GLY A N 7
ATOM 7268 C CA . GLY A 1 50 ? -7.916 5.029 -4.730 1.00 0.00 149 GLY A CA 7
ATOM 7269 C C . GLY A 1 50 ? -8.286 4.923 -6.196 1.00 0.00 149 GLY A C 7
ATOM 7270 O O . GLY A 1 50 ? -8.041 3.899 -6.834 1.00 0.00 149 GLY A O 7
ATOM 7274 N N . CYS A 1 51 ? -8.879 5.984 -6.733 1.00 0.00 150 CYS A N 7
ATOM 7275 C CA . CYS A 1 51 ? -9.286 6.007 -8.133 1.00 0.00 150 CYS A CA 7
ATOM 7276 C C . CYS A 1 51 ? -9.600 7.430 -8.585 1.00 0.00 150 CYS A C 7
ATOM 7277 O O . CYS A 1 51 ? -10.748 7.876 -8.564 1.00 0.00 150 CYS A O 7
ATOM 7284 N N . PRO A 1 52 ? -8.557 8.161 -9.005 1.00 0.00 151 PRO A N 7
ATOM 7285 C CA . PRO A 1 52 ? -8.696 9.543 -9.472 1.00 0.00 151 PRO A CA 7
ATOM 7286 C C . PRO A 1 52 ? -9.423 9.634 -10.809 1.00 0.00 151 PRO A C 7
ATOM 7287 O O . PRO A 1 52 ? -9.338 8.725 -11.635 1.00 0.00 151 PRO A O 7
ATOM 7298 N N . ASP A 1 53 ? -10.137 10.735 -11.016 1.00 0.00 152 ASP A N 7
ATOM 7299 C CA . ASP A 1 53 ? -10.878 10.945 -12.254 1.00 0.00 152 ASP A CA 7
ATOM 7300 C C . ASP A 1 53 ? -10.221 12.027 -13.104 1.00 0.00 152 ASP A C 7
ATOM 7301 O O . ASP A 1 53 ? -10.797 12.493 -14.088 1.00 0.00 152 ASP A O 7
ATOM 7310 N N . ILE A 1 54 ? -9.013 12.425 -12.717 1.00 0.00 153 ILE A N 7
ATOM 7311 C CA . ILE A 1 54 ? -8.278 13.453 -13.444 1.00 0.00 153 ILE A CA 7
ATOM 7312 C C . ILE A 1 54 ? -8.410 13.261 -14.951 1.00 0.00 153 ILE A C 7
ATOM 7313 O O . ILE A 1 54 ? -7.777 12.390 -15.548 1.00 0.00 153 ILE A O 7
ATOM 7329 N N . PRO A 1 55 ? -9.251 14.094 -15.582 1.00 0.00 154 PRO A N 7
ATOM 7330 C CA . PRO A 1 55 ? -9.484 14.038 -17.028 1.00 0.00 154 PRO A CA 7
ATOM 7331 C C . PRO A 1 55 ? -8.271 14.498 -17.829 1.00 0.00 154 PRO A C 7
ATOM 7332 O O . PRO A 1 55 ? -8.230 14.353 -19.051 1.00 0.00 154 PRO A O 7
ATOM 7343 N N . SER A 1 56 ? -7.284 15.053 -17.133 1.00 0.00 155 SER A N 7
ATOM 7344 C CA . SER A 1 56 ? -6.070 15.538 -17.780 1.00 0.00 155 SER A CA 7
ATOM 7345 C C . SER A 1 56 ? -5.280 14.383 -18.387 1.00 0.00 155 SER A C 7
ATOM 7346 O O . SER A 1 56 ? -4.409 14.588 -19.234 1.00 0.00 155 SER A O 7
ATOM 7354 N N . LEU A 1 57 ? -5.589 13.168 -17.949 1.00 0.00 156 LEU A N 7
ATOM 7355 C CA . LEU A 1 57 ? -4.909 11.978 -18.448 1.00 0.00 156 LEU A CA 7
ATOM 7356 C C . LEU A 1 57 ? -5.203 11.763 -19.929 1.00 0.00 156 LEU A C 7
ATOM 7357 O O . LEU A 1 57 ? -4.397 11.182 -20.655 1.00 0.00 156 LEU A O 7
ATOM 7373 N N . GLY A 1 58 ? -6.363 12.239 -20.372 1.00 0.00 157 GLY A N 7
ATOM 7374 C CA . GLY A 1 58 ? -6.742 12.091 -21.765 1.00 0.00 157 GLY A CA 7
ATOM 7375 C C . GLY A 1 58 ? -7.372 13.348 -22.331 1.00 0.00 157 GLY A C 7
ATOM 7376 O O . GLY A 1 58 ? -6.792 14.432 -22.251 1.00 0.00 157 GLY A O 7
ATOM 7380 N N . LEU A 1 59 ? -8.561 13.205 -22.907 1.00 0.00 158 LEU A N 7
ATOM 7381 C CA . LEU A 1 59 ? -9.270 14.339 -23.490 1.00 0.00 158 LEU A CA 7
ATOM 7382 C C . LEU A 1 59 ? -10.217 14.970 -22.475 1.00 0.00 158 LEU A C 7
ATOM 7383 O O . LEU A 1 59 ? -10.034 16.117 -22.070 1.00 0.00 158 LEU A O 7
ATOM 7399 N N . GLY A 1 60 ? -11.230 14.211 -22.067 1.00 0.00 159 GLY A N 7
ATOM 7400 C CA . GLY A 1 60 ? -12.190 14.712 -21.101 1.00 0.00 159 GLY A CA 7
ATOM 7401 C C . GLY A 1 60 ? -13.546 14.047 -21.232 1.00 0.00 159 GLY A C 7
ATOM 7402 O O . GLY A 1 60 ? -13.970 13.277 -20.371 1.00 0.00 159 GLY A O 7
ATOM 7406 N N . PRO A 1 61 ? -14.251 14.347 -22.333 1.00 0.00 160 PRO A N 7
ATOM 7407 C CA . PRO A 1 61 ? -15.578 13.785 -22.600 1.00 0.00 160 PRO A CA 7
ATOM 7408 C C . PRO A 1 61 ? -15.523 12.295 -22.922 1.00 0.00 160 PRO A C 7
ATOM 7409 O O . PRO A 1 61 ? -16.425 11.539 -22.563 1.00 0.00 160 PRO A O 7
ATOM 7420 N N . TYR A 1 62 ? -14.458 11.881 -23.601 1.00 0.00 161 TYR A N 7
ATOM 7421 C CA . TYR A 1 62 ? -14.286 10.482 -23.973 1.00 0.00 161 TYR A CA 7
ATOM 7422 C C . TYR A 1 62 ? -12.970 9.932 -23.431 1.00 0.00 161 TYR A C 7
ATOM 7423 O O . TYR A 1 62 ? -11.918 10.086 -24.050 1.00 0.00 161 TYR A O 7
ATOM 7441 N N . VAL A 1 63 ? -13.039 9.288 -22.270 1.00 0.00 162 VAL A N 7
ATOM 7442 C CA . VAL A 1 63 ? -11.854 8.713 -21.644 1.00 0.00 162 VAL A CA 7
ATOM 7443 C C . VAL A 1 63 ? -12.212 7.484 -20.815 1.00 0.00 162 VAL A C 7
ATOM 7444 O O . VAL A 1 63 ? -13.229 7.465 -20.122 1.00 0.00 162 VAL A O 7
ATOM 7457 N N . SER A 1 64 ? -11.369 6.459 -20.891 1.00 0.00 163 SER A N 7
ATOM 7458 C CA . SER A 1 64 ? -11.598 5.225 -20.150 1.00 0.00 163 SER A CA 7
ATOM 7459 C C . SER A 1 64 ? -10.772 5.199 -18.868 1.00 0.00 163 SER A C 7
ATOM 7460 O O . SER A 1 64 ? -9.602 5.584 -18.863 1.00 0.00 163 SER A O 7
ATOM 7468 N N . ILE A 1 65 ? -11.389 4.743 -17.783 1.00 0.00 164 ILE A N 7
ATOM 7469 C CA . ILE A 1 65 ? -10.711 4.666 -16.495 1.00 0.00 164 ILE A CA 7
ATOM 7470 C C . ILE A 1 65 ? -11.112 3.405 -15.738 1.00 0.00 164 ILE A C 7
ATOM 7471 O O . ILE A 1 65 ? -12.297 3.114 -15.579 1.00 0.00 164 ILE A O 7
ATOM 7487 N N . ALA A 1 66 ? -10.115 2.661 -15.270 1.00 0.00 165 ALA A N 7
ATOM 7488 C CA . ALA A 1 66 ? -10.364 1.432 -14.525 1.00 0.00 165 ALA A CA 7
ATOM 7489 C C . ALA A 1 66 ? -9.404 1.301 -13.348 1.00 0.00 165 ALA A C 7
ATOM 7490 O O . ALA A 1 66 ? -8.208 1.071 -13.531 1.00 0.00 165 ALA A O 7
ATOM 7497 N N . CYS A 1 67 ? -9.934 1.449 -12.138 1.00 0.00 166 CYS A N 7
ATOM 7498 C CA . CYS A 1 67 ? -9.125 1.348 -10.930 1.00 0.00 166 CYS A CA 7
ATOM 7499 C C . CYS A 1 67 ? -9.467 0.081 -10.151 1.00 0.00 166 CYS A C 7
ATOM 7500 O O . CYS A 1 67 ? -10.529 -0.511 -10.342 1.00 0.00 166 CYS A O 7
ATOM 7507 N N . CYS A 1 68 ? -8.559 -0.329 -9.271 1.00 0.00 167 CYS A N 7
ATOM 7508 C CA . CYS A 1 68 ? -8.762 -1.525 -8.463 1.00 0.00 167 CYS A CA 7
ATOM 7509 C C . CYS A 1 68 ? -7.701 -1.630 -7.371 1.00 0.00 167 CYS A C 7
ATOM 7510 O O . CYS A 1 68 ? -6.564 -1.196 -7.553 1.00 0.00 167 CYS A O 7
ATOM 7517 N N . GLN A 1 69 ? -8.082 -2.210 -6.237 1.00 0.00 168 GLN A N 7
ATOM 7518 C CA . GLN A 1 69 ? -7.163 -2.372 -5.116 1.00 0.00 168 GLN A CA 7
ATOM 7519 C C . GLN A 1 69 ? -6.438 -3.711 -5.196 1.00 0.00 168 GLN A C 7
ATOM 7520 O O . GLN A 1 69 ? -6.316 -4.424 -4.200 1.00 0.00 168 GLN A O 7
ATOM 7534 N N . THR A 1 70 ? -5.956 -4.047 -6.389 1.00 0.00 169 THR A N 7
ATOM 7535 C CA . THR A 1 70 ? -5.244 -5.301 -6.599 1.00 0.00 169 THR A CA 7
ATOM 7536 C C . THR A 1 70 ? -3.939 -5.072 -7.353 1.00 0.00 169 THR A C 7
ATOM 7537 O O . THR A 1 70 ? -3.890 -4.299 -8.309 1.00 0.00 169 THR A O 7
ATOM 7548 N N . SER A 1 71 ? -2.882 -5.750 -6.916 1.00 0.00 170 SER A N 7
ATOM 7549 C CA . SER A 1 71 ? -1.574 -5.618 -7.549 1.00 0.00 170 SER A CA 7
ATOM 7550 C C . SER A 1 71 ? -1.636 -6.032 -9.016 1.00 0.00 170 SER A C 7
ATOM 7551 O O . SER A 1 71 ? -2.206 -7.069 -9.357 1.00 0.00 170 SER A O 7
ATOM 7559 N N . LEU A 1 72 ? -1.046 -5.213 -9.880 1.00 0.00 171 LEU A N 7
ATOM 7560 C CA . LEU A 1 72 ? -1.033 -5.492 -11.312 1.00 0.00 171 LEU A CA 7
ATOM 7561 C C . LEU A 1 72 ? -2.439 -5.791 -11.821 1.00 0.00 171 LEU A C 7
ATOM 7562 O O . LEU A 1 72 ? -2.627 -6.635 -12.699 1.00 0.00 171 LEU A O 7
ATOM 7578 N N . CYS A 1 73 ? -3.425 -5.093 -11.267 1.00 0.00 172 CYS A N 7
ATOM 7579 C CA . CYS A 1 73 ? -4.814 -5.282 -11.666 1.00 0.00 172 CYS A CA 7
ATOM 7580 C C . CYS A 1 73 ? -5.132 -4.480 -12.925 1.00 0.00 172 CYS A C 7
ATOM 7581 O O . CYS A 1 73 ? -6.291 -4.172 -13.200 1.00 0.00 172 CYS A O 7
ATOM 7588 N N . ASN A 1 74 ? -4.095 -4.147 -13.685 1.00 0.00 173 ASN A N 7
ATOM 7589 C CA . ASN A 1 74 ? -4.263 -3.381 -14.915 1.00 0.00 173 ASN A CA 7
ATOM 7590 C C . ASN A 1 74 ? -4.174 -4.289 -16.138 1.00 0.00 173 ASN A C 7
ATOM 7591 O O . ASN A 1 74 ? -4.361 -3.844 -17.270 1.00 0.00 173 ASN A O 7
ATOM 7602 N N . HIS A 1 75 ? -3.888 -5.566 -15.901 1.00 0.00 174 HIS A N 7
ATOM 7603 C CA . HIS A 1 75 ? -3.776 -6.538 -16.982 1.00 0.00 174 HIS A CA 7
ATOM 7604 C C . HIS A 1 75 ? -5.112 -6.711 -17.698 1.00 0.00 174 HIS A C 7
ATOM 7605 O O . HIS A 1 75 ? -6.074 -5.993 -17.421 1.00 0.00 174 HIS A O 7
ATOM 7619 N N . ASP A 1 76 ? -5.164 -7.665 -18.621 1.00 0.00 175 ASP A N 7
ATOM 7620 C CA . ASP A 1 76 ? -6.383 -7.932 -19.376 1.00 0.00 175 ASP A CA 7
ATOM 7621 C C . ASP A 1 76 ? -7.207 -9.029 -18.709 1.00 0.00 175 ASP A C 7
ATOM 7622 O O . ASP A 1 76 ? -6.714 -10.132 -18.471 1.00 0.00 175 ASP A O 7
ATOM 7631 N N . MET A 1 1 ? 1.795 -0.949 0.058 1.00 0.00 100 MET A N 8
ATOM 7632 C CA . MET A 1 1 ? 1.859 -0.752 -1.386 1.00 0.00 100 MET A CA 8
ATOM 7633 C C . MET A 1 1 ? 1.911 -2.091 -2.115 1.00 0.00 100 MET A C 8
ATOM 7634 O O . MET A 1 1 ? 2.479 -3.060 -1.612 1.00 0.00 100 MET A O 8
ATOM 7648 N N . ILE A 1 2 ? 1.315 -2.136 -3.302 1.00 0.00 101 ILE A N 8
ATOM 7649 C CA . ILE A 1 2 ? 1.295 -3.356 -4.100 1.00 0.00 101 ILE A CA 8
ATOM 7650 C C . ILE A 1 2 ? 2.083 -3.180 -5.393 1.00 0.00 101 ILE A C 8
ATOM 7651 O O . ILE A 1 2 ? 2.760 -2.171 -5.586 1.00 0.00 101 ILE A O 8
ATOM 7667 N N . TRP A 1 3 ? 1.987 -4.167 -6.276 1.00 0.00 102 TRP A N 8
ATOM 7668 C CA . TRP A 1 3 ? 2.690 -4.120 -7.554 1.00 0.00 102 TRP A CA 8
ATOM 7669 C C . TRP A 1 3 ? 1.710 -3.940 -8.708 1.00 0.00 102 TRP A C 8
ATOM 7670 O O . TRP A 1 3 ? 0.698 -4.637 -8.790 1.00 0.00 102 TRP A O 8
ATOM 7691 N N . CYS A 1 4 ? 2.016 -3.002 -9.597 1.00 0.00 103 CYS A N 8
ATOM 7692 C CA . CYS A 1 4 ? 1.162 -2.730 -10.747 1.00 0.00 103 CYS A CA 8
ATOM 7693 C C . CYS A 1 4 ? 1.998 -2.383 -11.976 1.00 0.00 103 CYS A C 8
ATOM 7694 O O . CYS A 1 4 ? 3.226 -2.460 -11.946 1.00 0.00 103 CYS A O 8
ATOM 7701 N N . HIS A 1 5 ? 1.323 -2.000 -13.055 1.00 0.00 104 HIS A N 8
ATOM 7702 C CA . HIS A 1 5 ? 2.003 -1.640 -14.294 1.00 0.00 104 HIS A CA 8
ATOM 7703 C C . HIS A 1 5 ? 2.414 -0.170 -14.281 1.00 0.00 104 HIS A C 8
ATOM 7704 O O . HIS A 1 5 ? 1.615 0.704 -13.946 1.00 0.00 104 HIS A O 8
ATOM 7718 N N . GLN A 1 6 ? 3.665 0.093 -14.646 1.00 0.00 105 GLN A N 8
ATOM 7719 C CA . GLN A 1 6 ? 4.181 1.456 -14.674 1.00 0.00 105 GLN A CA 8
ATOM 7720 C C . GLN A 1 6 ? 4.650 1.832 -16.076 1.00 0.00 105 GLN A C 8
ATOM 7721 O O . GLN A 1 6 ? 5.508 2.699 -16.243 1.00 0.00 105 GLN A O 8
ATOM 7735 N N . CYS A 1 7 ? 4.081 1.174 -17.080 1.00 0.00 106 CYS A N 8
ATOM 7736 C CA . CYS A 1 7 ? 4.440 1.438 -18.469 1.00 0.00 106 CYS A CA 8
ATOM 7737 C C . CYS A 1 7 ? 3.640 2.613 -19.023 1.00 0.00 106 CYS A C 8
ATOM 7738 O O . CYS A 1 7 ? 2.677 3.070 -18.406 1.00 0.00 106 CYS A O 8
ATOM 7745 N N . THR A 1 8 ? 4.045 3.098 -20.193 1.00 0.00 107 THR A N 8
ATOM 7746 C CA . THR A 1 8 ? 3.368 4.220 -20.831 1.00 0.00 107 THR A CA 8
ATOM 7747 C C . THR A 1 8 ? 2.362 3.736 -21.870 1.00 0.00 107 THR A C 8
ATOM 7748 O O . THR A 1 8 ? 2.026 4.460 -22.807 1.00 0.00 107 THR A O 8
ATOM 7759 N N . GLY A 1 9 ? 1.885 2.507 -21.698 1.00 0.00 108 GLY A N 8
ATOM 7760 C CA . GLY A 1 9 ? 0.921 1.949 -22.628 1.00 0.00 108 GLY A CA 8
ATOM 7761 C C . GLY A 1 9 ? 1.512 1.717 -24.005 1.00 0.00 108 GLY A C 8
ATOM 7762 O O . GLY A 1 9 ? 2.172 0.705 -24.243 1.00 0.00 108 GLY A O 8
ATOM 7766 N N . PHE A 1 10 ? 1.275 2.655 -24.915 1.00 0.00 109 PHE A N 8
ATOM 7767 C CA . PHE A 1 10 ? 1.786 2.547 -26.276 1.00 0.00 109 PHE A CA 8
ATOM 7768 C C . PHE A 1 10 ? 1.268 1.282 -26.953 1.00 0.00 109 PHE A C 8
ATOM 7769 O O . PHE A 1 10 ? 1.852 0.799 -27.922 1.00 0.00 109 PHE A O 8
ATOM 7786 N N . GLY A 1 11 ? 0.167 0.748 -26.433 1.00 0.00 110 GLY A N 8
ATOM 7787 C CA . GLY A 1 11 ? -0.411 -0.458 -26.998 1.00 0.00 110 GLY A CA 8
ATOM 7788 C C . GLY A 1 11 ? -0.616 -1.544 -25.960 1.00 0.00 110 GLY A C 8
ATOM 7789 O O . GLY A 1 11 ? -0.525 -2.731 -26.268 1.00 0.00 110 GLY A O 8
ATOM 7793 N N . GLY A 1 12 ? -0.893 -1.136 -24.725 1.00 0.00 111 GLY A N 8
ATOM 7794 C CA . GLY A 1 12 ? -1.106 -2.095 -23.658 1.00 0.00 111 GLY A CA 8
ATOM 7795 C C . GLY A 1 12 ? 0.188 -2.720 -23.174 1.00 0.00 111 GLY A C 8
ATOM 7796 O O . GLY A 1 12 ? 0.221 -3.897 -22.813 1.00 0.00 111 GLY A O 8
ATOM 7800 N N . CYS A 1 13 ? 1.258 -1.932 -23.167 1.00 0.00 112 CYS A N 8
ATOM 7801 C CA . CYS A 1 13 ? 2.561 -2.415 -22.727 1.00 0.00 112 CYS A CA 8
ATOM 7802 C C . CYS A 1 13 ? 2.474 -3.016 -21.327 1.00 0.00 112 CYS A C 8
ATOM 7803 O O . CYS A 1 13 ? 1.796 -2.479 -20.451 1.00 0.00 112 CYS A O 8
ATOM 7810 N N . SER A 1 14 ? 3.165 -4.133 -21.124 1.00 0.00 113 SER A N 8
ATOM 7811 C CA . SER A 1 14 ? 3.163 -4.809 -19.832 1.00 0.00 113 SER A CA 8
ATOM 7812 C C . SER A 1 14 ? 4.492 -4.605 -19.110 1.00 0.00 113 SER A C 8
ATOM 7813 O O . SER A 1 14 ? 5.560 -4.687 -19.717 1.00 0.00 113 SER A O 8
ATOM 7821 N N . HIS A 1 15 ? 4.417 -4.337 -17.811 1.00 0.00 114 HIS A N 8
ATOM 7822 C CA . HIS A 1 15 ? 5.613 -4.121 -17.004 1.00 0.00 114 HIS A CA 8
ATOM 7823 C C . HIS A 1 15 ? 5.252 -3.962 -15.530 1.00 0.00 114 HIS A C 8
ATOM 7824 O O . HIS A 1 15 ? 4.976 -2.858 -15.063 1.00 0.00 114 HIS A O 8
ATOM 7838 N N . GLY A 1 16 ? 5.257 -5.075 -14.801 1.00 0.00 115 GLY A N 8
ATOM 7839 C CA . GLY A 1 16 ? 4.928 -5.037 -13.388 1.00 0.00 115 GLY A CA 8
ATOM 7840 C C . GLY A 1 16 ? 6.048 -4.457 -12.548 1.00 0.00 115 GLY A C 8
ATOM 7841 O O . GLY A 1 16 ? 7.094 -5.083 -12.378 1.00 0.00 115 GLY A O 8
ATOM 7845 N N . SER A 1 17 ? 5.830 -3.256 -12.022 1.00 0.00 116 SER A N 8
ATOM 7846 C CA . SER A 1 17 ? 6.832 -2.588 -11.199 1.00 0.00 116 SER A CA 8
ATOM 7847 C C . SER A 1 17 ? 6.273 -2.268 -9.816 1.00 0.00 116 SER A C 8
ATOM 7848 O O . SER A 1 17 ? 5.074 -2.402 -9.573 1.00 0.00 116 SER A O 8
ATOM 7856 N N . ARG A 1 18 ? 7.151 -1.843 -8.914 1.00 0.00 117 ARG A N 8
ATOM 7857 C CA . ARG A 1 18 ? 6.747 -1.504 -7.555 1.00 0.00 117 ARG A CA 8
ATOM 7858 C C . ARG A 1 18 ? 6.032 -0.157 -7.520 1.00 0.00 117 ARG A C 8
ATOM 7859 O O . ARG A 1 18 ? 6.509 0.826 -8.089 1.00 0.00 117 ARG A O 8
ATOM 7880 N N . CYS A 1 19 ? 4.886 -0.118 -6.849 1.00 0.00 118 CYS A N 8
ATOM 7881 C CA . CYS A 1 19 ? 4.104 1.108 -6.741 1.00 0.00 118 CYS A CA 8
ATOM 7882 C C . CYS A 1 19 ? 4.674 2.022 -5.660 1.00 0.00 118 CYS A C 8
ATOM 7883 O O . CYS A 1 19 ? 5.713 1.729 -5.067 1.00 0.00 118 CYS A O 8
ATOM 7890 N N . LEU A 1 20 ? 3.987 3.132 -5.410 1.00 0.00 119 LEU A N 8
ATOM 7891 C CA . LEU A 1 20 ? 4.424 4.090 -4.401 1.00 0.00 119 LEU A CA 8
ATOM 7892 C C . LEU A 1 20 ? 4.070 3.604 -2.999 1.00 0.00 119 LEU A C 8
ATOM 7893 O O . LEU A 1 20 ? 3.056 2.934 -2.801 1.00 0.00 119 LEU A O 8
ATOM 7909 N N . ARG A 1 21 ? 4.912 3.948 -2.029 1.00 0.00 120 ARG A N 8
ATOM 7910 C CA . ARG A 1 21 ? 4.687 3.547 -0.645 1.00 0.00 120 ARG A CA 8
ATOM 7911 C C . ARG A 1 21 ? 3.264 3.880 -0.207 1.00 0.00 120 ARG A C 8
ATOM 7912 O O . ARG A 1 21 ? 2.641 3.125 0.539 1.00 0.00 120 ARG A O 8
ATOM 7933 N N . ASP A 1 22 ? 2.757 5.015 -0.675 1.00 0.00 121 ASP A N 8
ATOM 7934 C CA . ASP A 1 22 ? 1.407 5.448 -0.332 1.00 0.00 121 ASP A CA 8
ATOM 7935 C C . ASP A 1 22 ? 0.380 4.818 -1.267 1.00 0.00 121 ASP A C 8
ATOM 7936 O O . ASP A 1 22 ? -0.754 4.550 -0.870 1.00 0.00 121 ASP A O 8
ATOM 7945 N N . SER A 1 23 ? 0.785 4.584 -2.511 1.00 0.00 122 SER A N 8
ATOM 7946 C CA . SER A 1 23 ? -0.102 3.989 -3.505 1.00 0.00 122 SER A CA 8
ATOM 7947 C C . SER A 1 23 ? -0.335 2.511 -3.209 1.00 0.00 122 SER A C 8
ATOM 7948 O O . SER A 1 23 ? 0.605 1.716 -3.176 1.00 0.00 122 SER A O 8
ATOM 7956 N N . THR A 1 24 ? -1.596 2.149 -2.994 1.00 0.00 123 THR A N 8
ATOM 7957 C CA . THR A 1 24 ? -1.955 0.767 -2.700 1.00 0.00 123 THR A CA 8
ATOM 7958 C C . THR A 1 24 ? -2.963 0.233 -3.711 1.00 0.00 123 THR A C 8
ATOM 7959 O O . THR A 1 24 ? -3.605 -0.791 -3.481 1.00 0.00 123 THR A O 8
ATOM 7970 N N . HIS A 1 25 ? -3.096 0.934 -4.833 1.00 0.00 124 HIS A N 8
ATOM 7971 C CA . HIS A 1 25 ? -4.026 0.529 -5.881 1.00 0.00 124 HIS A CA 8
ATOM 7972 C C . HIS A 1 25 ? -3.475 0.878 -7.261 1.00 0.00 124 HIS A C 8
ATOM 7973 O O . HIS A 1 25 ? -2.544 1.674 -7.386 1.00 0.00 124 HIS A O 8
ATOM 7987 N N . CYS A 1 26 ? -4.056 0.277 -8.294 1.00 0.00 125 CYS A N 8
ATOM 7988 C CA . CYS A 1 26 ? -3.623 0.523 -9.664 1.00 0.00 125 CYS A CA 8
ATOM 7989 C C . CYS A 1 26 ? -4.647 1.369 -10.415 1.00 0.00 125 CYS A C 8
ATOM 7990 O O . CYS A 1 26 ? -5.854 1.171 -10.276 1.00 0.00 125 CYS A O 8
ATOM 7997 N N . VAL A 1 27 ? -4.157 2.313 -11.212 1.00 0.00 126 VAL A N 8
ATOM 7998 C CA . VAL A 1 27 ? -5.028 3.189 -11.986 1.00 0.00 126 VAL A CA 8
ATOM 7999 C C . VAL A 1 27 ? -4.829 2.978 -13.483 1.00 0.00 126 VAL A C 8
ATOM 8000 O O . VAL A 1 27 ? -3.789 3.333 -14.039 1.00 0.00 126 VAL A O 8
ATOM 8013 N N . THR A 1 28 ? -5.835 2.399 -14.132 1.00 0.00 127 THR A N 8
ATOM 8014 C CA . THR A 1 28 ? -5.771 2.140 -15.565 1.00 0.00 127 THR A CA 8
ATOM 8015 C C . THR A 1 28 ? -6.377 3.292 -16.359 1.00 0.00 127 THR A C 8
ATOM 8016 O O . THR A 1 28 ? -7.583 3.324 -16.605 1.00 0.00 127 THR A O 8
ATOM 8027 N N . THR A 1 29 ? -5.533 4.238 -16.759 1.00 0.00 128 THR A N 8
ATOM 8028 C CA . THR A 1 29 ? -5.986 5.392 -17.526 1.00 0.00 128 THR A CA 8
ATOM 8029 C C . THR A 1 29 ? -5.867 5.138 -19.024 1.00 0.00 128 THR A C 8
ATOM 8030 O O . THR A 1 29 ? -4.764 5.057 -19.564 1.00 0.00 128 THR A O 8
ATOM 8041 N N . ALA A 1 30 ? -7.009 5.013 -19.691 1.00 0.00 129 ALA A N 8
ATOM 8042 C CA . ALA A 1 30 ? -7.033 4.771 -21.128 1.00 0.00 129 ALA A CA 8
ATOM 8043 C C . ALA A 1 30 ? -7.761 5.892 -21.862 1.00 0.00 129 ALA A C 8
ATOM 8044 O O . ALA A 1 30 ? -8.980 6.029 -21.755 1.00 0.00 129 ALA A O 8
ATOM 8051 N N . THR A 1 31 ? -7.006 6.693 -22.607 1.00 0.00 130 THR A N 8
ATOM 8052 C CA . THR A 1 31 ? -7.580 7.803 -23.358 1.00 0.00 130 THR A CA 8
ATOM 8053 C C . THR A 1 31 ? -7.372 7.619 -24.857 1.00 0.00 130 THR A C 8
ATOM 8054 O O . THR A 1 31 ? -6.284 7.256 -25.302 1.00 0.00 130 THR A O 8
ATOM 8065 N N . ARG A 1 32 ? -8.423 7.872 -25.630 1.00 0.00 131 ARG A N 8
ATOM 8066 C CA . ARG A 1 32 ? -8.356 7.733 -27.080 1.00 0.00 131 ARG A CA 8
ATOM 8067 C C . ARG A 1 32 ? -7.586 8.895 -27.702 1.00 0.00 131 ARG A C 8
ATOM 8068 O O . ARG A 1 32 ? -7.561 9.999 -27.158 1.00 0.00 131 ARG A O 8
ATOM 8089 N N . VAL A 1 33 ? -6.959 8.638 -28.845 1.00 0.00 132 VAL A N 8
ATOM 8090 C CA . VAL A 1 33 ? -6.189 9.661 -29.542 1.00 0.00 132 VAL A CA 8
ATOM 8091 C C . VAL A 1 33 ? -6.400 9.576 -31.050 1.00 0.00 132 VAL A C 8
ATOM 8092 O O . VAL A 1 33 ? -5.777 8.760 -31.730 1.00 0.00 132 VAL A O 8
ATOM 8105 N N . LEU A 1 34 ? -7.282 10.425 -31.567 1.00 0.00 133 LEU A N 8
ATOM 8106 C CA . LEU A 1 34 ? -7.575 10.447 -32.996 1.00 0.00 133 LEU A CA 8
ATOM 8107 C C . LEU A 1 34 ? -6.346 10.864 -33.797 1.00 0.00 133 LEU A C 8
ATOM 8108 O O . LEU A 1 34 ? -5.788 11.940 -33.582 1.00 0.00 133 LEU A O 8
ATOM 8124 N N . SER A 1 35 ? -5.931 10.006 -34.724 1.00 0.00 134 SER A N 8
ATOM 8125 C CA . SER A 1 35 ? -4.768 10.284 -35.557 1.00 0.00 134 SER A CA 8
ATOM 8126 C C . SER A 1 35 ? -4.967 9.737 -36.968 1.00 0.00 134 SER A C 8
ATOM 8127 O O . SER A 1 35 ? -5.583 8.690 -37.158 1.00 0.00 134 SER A O 8
ATOM 8135 N N . ASN A 1 36 ? -4.439 10.456 -37.954 1.00 0.00 135 ASN A N 8
ATOM 8136 C CA . ASN A 1 36 ? -4.559 10.045 -39.348 1.00 0.00 135 ASN A CA 8
ATOM 8137 C C . ASN A 1 36 ? -3.836 8.723 -39.589 1.00 0.00 135 ASN A C 8
ATOM 8138 O O . ASN A 1 36 ? -4.077 8.043 -40.587 1.00 0.00 135 ASN A O 8
ATOM 8149 N N . THR A 1 37 ? -2.948 8.364 -38.667 1.00 0.00 136 THR A N 8
ATOM 8150 C CA . THR A 1 37 ? -2.189 7.125 -38.779 1.00 0.00 136 THR A CA 8
ATOM 8151 C C . THR A 1 37 ? -1.884 6.541 -37.404 1.00 0.00 136 THR A C 8
ATOM 8152 O O . THR A 1 37 ? -0.745 6.582 -36.942 1.00 0.00 136 THR A O 8
ATOM 8163 N N . GLU A 1 38 ? -2.910 5.997 -36.757 1.00 0.00 137 GLU A N 8
ATOM 8164 C CA . GLU A 1 38 ? -2.750 5.404 -35.434 1.00 0.00 137 GLU A CA 8
ATOM 8165 C C . GLU A 1 38 ? -3.250 3.963 -35.419 1.00 0.00 137 GLU A C 8
ATOM 8166 O O . GLU A 1 38 ? -4.293 3.650 -35.994 1.00 0.00 137 GLU A O 8
ATOM 8178 N N . ASP A 1 39 ? -2.498 3.089 -34.758 1.00 0.00 138 ASP A N 8
ATOM 8179 C CA . ASP A 1 39 ? -2.864 1.680 -34.668 1.00 0.00 138 ASP A CA 8
ATOM 8180 C C . ASP A 1 39 ? -3.616 1.397 -33.371 1.00 0.00 138 ASP A C 8
ATOM 8181 O O . ASP A 1 39 ? -4.447 0.489 -33.308 1.00 0.00 138 ASP A O 8
ATOM 8190 N N . LEU A 1 40 ? -3.319 2.178 -32.338 1.00 0.00 139 LEU A N 8
ATOM 8191 C CA . LEU A 1 40 ? -3.966 2.010 -31.041 1.00 0.00 139 LEU A CA 8
ATOM 8192 C C . LEU A 1 40 ? -3.925 3.308 -30.241 1.00 0.00 139 LEU A C 8
ATOM 8193 O O . LEU A 1 40 ? -3.073 4.171 -30.454 1.00 0.00 139 LEU A O 8
ATOM 8209 N N . PRO A 1 41 ? -4.866 3.451 -29.296 1.00 0.00 140 PRO A N 8
ATOM 8210 C CA . PRO A 1 41 ? -4.957 4.639 -28.442 1.00 0.00 140 PRO A CA 8
ATOM 8211 C C . PRO A 1 41 ? -3.805 4.727 -27.447 1.00 0.00 140 PRO A C 8
ATOM 8212 O O . PRO A 1 41 ? -2.903 3.889 -27.450 1.00 0.00 140 PRO A O 8
ATOM 8223 N N . LEU A 1 42 ? -3.841 5.747 -26.596 1.00 0.00 141 LEU A N 8
ATOM 8224 C CA . LEU A 1 42 ? -2.800 5.944 -25.594 1.00 0.00 141 LEU A CA 8
ATOM 8225 C C . LEU A 1 42 ? -3.221 5.361 -24.249 1.00 0.00 141 LEU A C 8
ATOM 8226 O O . LEU A 1 42 ? -4.366 5.519 -23.823 1.00 0.00 141 LEU A O 8
ATOM 8242 N N . VAL A 1 43 ? -2.288 4.689 -23.582 1.00 0.00 142 VAL A N 8
ATOM 8243 C CA . VAL A 1 43 ? -2.561 4.085 -22.284 1.00 0.00 142 VAL A CA 8
ATOM 8244 C C . VAL A 1 43 ? -1.458 4.411 -21.283 1.00 0.00 142 VAL A C 8
ATOM 8245 O O . VAL A 1 43 ? -0.291 4.549 -21.652 1.00 0.00 142 VAL A O 8
ATOM 8258 N N . THR A 1 44 ? -1.834 4.532 -20.014 1.00 0.00 143 THR A N 8
ATOM 8259 C CA . THR A 1 44 ? -0.877 4.842 -18.959 1.00 0.00 143 THR A CA 8
ATOM 8260 C C . THR A 1 44 ? -1.258 4.155 -17.653 1.00 0.00 143 THR A C 8
ATOM 8261 O O . THR A 1 44 ? -2.311 4.430 -17.078 1.00 0.00 143 THR A O 8
ATOM 8272 N N . LYS A 1 45 ? -0.393 3.260 -17.187 1.00 0.00 144 LYS A N 8
ATOM 8273 C CA . LYS A 1 45 ? -0.637 2.534 -15.946 1.00 0.00 144 LYS A CA 8
ATOM 8274 C C . LYS A 1 45 ? 0.158 3.142 -14.795 1.00 0.00 144 LYS A C 8
ATOM 8275 O O . LYS A 1 45 ? 1.389 3.127 -14.802 1.00 0.00 144 LYS A O 8
ATOM 8294 N N . MET A 1 46 ? -0.553 3.676 -13.807 1.00 0.00 145 MET A N 8
ATOM 8295 C CA . MET A 1 46 ? 0.087 4.287 -12.648 1.00 0.00 145 MET A CA 8
ATOM 8296 C C . MET A 1 46 ? -0.626 3.887 -11.360 1.00 0.00 145 MET A C 8
ATOM 8297 O O . MET A 1 46 ? -1.819 3.584 -11.367 1.00 0.00 145 MET A O 8
ATOM 8311 N N . CYS A 1 47 ? 0.113 3.890 -10.255 1.00 0.00 146 CYS A N 8
ATOM 8312 C CA . CYS A 1 47 ? -0.448 3.527 -8.959 1.00 0.00 146 CYS A CA 8
ATOM 8313 C C . CYS A 1 47 ? -0.923 4.767 -8.206 1.00 0.00 146 CYS A C 8
ATOM 8314 O O . CYS A 1 47 ? -0.449 5.876 -8.453 1.00 0.00 146 CYS A O 8
ATOM 8321 N N . HIS A 1 48 ? -1.861 4.570 -7.286 1.00 0.00 147 HIS A N 8
ATOM 8322 C CA . HIS A 1 48 ? -2.400 5.671 -6.495 1.00 0.00 147 HIS A CA 8
ATOM 8323 C C . HIS A 1 48 ? -3.176 5.147 -5.291 1.00 0.00 147 HIS A C 8
ATOM 8324 O O . HIS A 1 48 ? -3.414 3.945 -5.170 1.00 0.00 147 HIS A O 8
ATOM 8338 N N . ILE A 1 49 ? -3.566 6.055 -4.403 1.00 0.00 148 ILE A N 8
ATOM 8339 C CA . ILE A 1 49 ? -4.315 5.683 -3.209 1.00 0.00 148 ILE A CA 8
ATOM 8340 C C . ILE A 1 49 ? -5.818 5.763 -3.456 1.00 0.00 148 ILE A C 8
ATOM 8341 O O . ILE A 1 49 ? -6.550 6.394 -2.695 1.00 0.00 148 ILE A O 8
ATOM 8357 N N . GLY A 1 50 ? -6.272 5.117 -4.525 1.00 0.00 149 GLY A N 8
ATOM 8358 C CA . GLY A 1 50 ? -7.686 5.125 -4.853 1.00 0.00 149 GLY A CA 8
ATOM 8359 C C . GLY A 1 50 ? -7.935 5.211 -6.345 1.00 0.00 149 GLY A C 8
ATOM 8360 O O . GLY A 1 50 ? -7.510 4.339 -7.104 1.00 0.00 149 GLY A O 8
ATOM 8364 N N . CYS A 1 51 ? -8.626 6.264 -6.769 1.00 0.00 150 CYS A N 8
ATOM 8365 C CA . CYS A 1 51 ? -8.933 6.461 -8.180 1.00 0.00 150 CYS A CA 8
ATOM 8366 C C . CYS A 1 51 ? -9.402 7.889 -8.441 1.00 0.00 150 CYS A C 8
ATOM 8367 O O . CYS A 1 51 ? -10.590 8.156 -8.625 1.00 0.00 150 CYS A O 8
ATOM 8374 N N . PRO A 1 52 ? -8.447 8.831 -8.459 1.00 0.00 151 PRO A N 8
ATOM 8375 C CA . PRO A 1 52 ? -8.737 10.248 -8.697 1.00 0.00 151 PRO A CA 8
ATOM 8376 C C . PRO A 1 52 ? -9.166 10.518 -10.135 1.00 0.00 151 PRO A C 8
ATOM 8377 O O . PRO A 1 52 ? -8.924 9.706 -11.028 1.00 0.00 151 PRO A O 8
ATOM 8388 N N . ASP A 1 53 ? -9.803 11.663 -10.352 1.00 0.00 152 ASP A N 8
ATOM 8389 C CA . ASP A 1 53 ? -10.265 12.041 -11.683 1.00 0.00 152 ASP A CA 8
ATOM 8390 C C . ASP A 1 53 ? -9.414 13.171 -12.253 1.00 0.00 152 ASP A C 8
ATOM 8391 O O . ASP A 1 53 ? -9.450 14.298 -11.758 1.00 0.00 152 ASP A O 8
ATOM 8400 N N . ILE A 1 54 ? -8.649 12.861 -13.294 1.00 0.00 153 ILE A N 8
ATOM 8401 C CA . ILE A 1 54 ? -7.789 13.851 -13.931 1.00 0.00 153 ILE A CA 8
ATOM 8402 C C . ILE A 1 54 ? -7.738 13.644 -15.441 1.00 0.00 153 ILE A C 8
ATOM 8403 O O . ILE A 1 54 ? -6.833 13.002 -15.974 1.00 0.00 153 ILE A O 8
ATOM 8419 N N . PRO A 1 55 ? -8.731 14.202 -16.149 1.00 0.00 154 PRO A N 8
ATOM 8420 C CA . PRO A 1 55 ? -8.820 14.095 -17.608 1.00 0.00 154 PRO A CA 8
ATOM 8421 C C . PRO A 1 55 ? -7.734 14.897 -18.316 1.00 0.00 154 PRO A C 8
ATOM 8422 O O . PRO A 1 55 ? -7.611 14.848 -19.540 1.00 0.00 154 PRO A O 8
ATOM 8433 N N . SER A 1 56 ? -6.947 15.634 -17.538 1.00 0.00 155 SER A N 8
ATOM 8434 C CA . SER A 1 56 ? -5.872 16.449 -18.092 1.00 0.00 155 SER A CA 8
ATOM 8435 C C . SER A 1 56 ? -4.880 15.586 -18.867 1.00 0.00 155 SER A C 8
ATOM 8436 O O . SER A 1 56 ? -4.214 16.061 -19.787 1.00 0.00 155 SER A O 8
ATOM 8444 N N . LEU A 1 57 ? -4.788 14.317 -18.488 1.00 0.00 156 LEU A N 8
ATOM 8445 C CA . LEU A 1 57 ? -3.878 13.386 -19.146 1.00 0.00 156 LEU A CA 8
ATOM 8446 C C . LEU A 1 57 ? -4.611 12.558 -20.196 1.00 0.00 156 LEU A C 8
ATOM 8447 O O . LEU A 1 57 ? -4.263 11.405 -20.447 1.00 0.00 156 LEU A O 8
ATOM 8463 N N . GLY A 1 58 ? -5.629 13.156 -20.809 1.00 0.00 157 GLY A N 8
ATOM 8464 C CA . GLY A 1 58 ? -6.394 12.460 -21.827 1.00 0.00 157 GLY A CA 8
ATOM 8465 C C . GLY A 1 58 ? -6.862 13.384 -22.934 1.00 0.00 157 GLY A C 8
ATOM 8466 O O . GLY A 1 58 ? -6.057 14.081 -23.553 1.00 0.00 157 GLY A O 8
ATOM 8470 N N . LEU A 1 59 ? -8.167 13.390 -23.185 1.00 0.00 158 LEU A N 8
ATOM 8471 C CA . LEU A 1 59 ? -8.741 14.234 -24.226 1.00 0.00 158 LEU A CA 8
ATOM 8472 C C . LEU A 1 59 ? -9.654 15.297 -23.623 1.00 0.00 158 LEU A C 8
ATOM 8473 O O . LEU A 1 59 ? -10.053 16.244 -24.300 1.00 0.00 158 LEU A O 8
ATOM 8489 N N . GLY A 1 60 ? -9.980 15.134 -22.344 1.00 0.00 159 GLY A N 8
ATOM 8490 C CA . GLY A 1 60 ? -10.842 16.088 -21.671 1.00 0.00 159 GLY A CA 8
ATOM 8491 C C . GLY A 1 60 ? -12.174 15.484 -21.271 1.00 0.00 159 GLY A C 8
ATOM 8492 O O . GLY A 1 60 ? -12.294 14.819 -20.242 1.00 0.00 159 GLY A O 8
ATOM 8496 N N . PRO A 1 61 ? -13.205 15.717 -22.097 1.00 0.00 160 PRO A N 8
ATOM 8497 C CA . PRO A 1 61 ? -14.553 15.201 -21.844 1.00 0.00 160 PRO A CA 8
ATOM 8498 C C . PRO A 1 61 ? -14.636 13.688 -22.009 1.00 0.00 160 PRO A C 8
ATOM 8499 O O . PRO A 1 61 ? -15.259 12.998 -21.202 1.00 0.00 160 PRO A O 8
ATOM 8510 N N . TYR A 1 62 ? -14.003 13.177 -23.060 1.00 0.00 161 TYR A N 8
ATOM 8511 C CA . TYR A 1 62 ? -14.007 11.745 -23.332 1.00 0.00 161 TYR A CA 8
ATOM 8512 C C . TYR A 1 62 ? -12.742 11.084 -22.791 1.00 0.00 161 TYR A C 8
ATOM 8513 O O . TYR A 1 62 ? -11.712 11.043 -23.465 1.00 0.00 161 TYR A O 8
ATOM 8531 N N . VAL A 1 63 ? -12.828 10.568 -21.570 1.00 0.00 162 VAL A N 8
ATOM 8532 C CA . VAL A 1 63 ? -11.693 9.907 -20.937 1.00 0.00 162 VAL A CA 8
ATOM 8533 C C . VAL A 1 63 ? -12.154 8.780 -20.020 1.00 0.00 162 VAL A C 8
ATOM 8534 O O . VAL A 1 63 ? -12.886 9.009 -19.057 1.00 0.00 162 VAL A O 8
ATOM 8547 N N . SER A 1 64 ? -11.721 7.561 -20.326 1.00 0.00 163 SER A N 8
ATOM 8548 C CA . SER A 1 64 ? -12.092 6.396 -19.531 1.00 0.00 163 SER A CA 8
ATOM 8549 C C . SER A 1 64 ? -11.002 6.060 -18.518 1.00 0.00 163 SER A C 8
ATOM 8550 O O . SER A 1 64 ? -9.812 6.211 -18.797 1.00 0.00 163 SER A O 8
ATOM 8558 N N . ILE A 1 65 ? -11.417 5.605 -17.341 1.00 0.00 164 ILE A N 8
ATOM 8559 C CA . ILE A 1 65 ? -10.477 5.246 -16.286 1.00 0.00 164 ILE A CA 8
ATOM 8560 C C . ILE A 1 65 ? -10.988 4.062 -15.473 1.00 0.00 164 ILE A C 8
ATOM 8561 O O . ILE A 1 65 ? -11.992 4.167 -14.768 1.00 0.00 164 ILE A O 8
ATOM 8577 N N . ALA A 1 66 ? -10.290 2.936 -15.575 1.00 0.00 165 ALA A N 8
ATOM 8578 C CA . ALA A 1 66 ? -10.671 1.732 -14.846 1.00 0.00 165 ALA A CA 8
ATOM 8579 C C . ALA A 1 66 ? -9.697 1.448 -13.708 1.00 0.00 165 ALA A C 8
ATOM 8580 O O . ALA A 1 66 ? -8.594 0.949 -13.932 1.00 0.00 165 ALA A O 8
ATOM 8587 N N . CYS A 1 67 ? -10.110 1.770 -12.487 1.00 0.00 166 CYS A N 8
ATOM 8588 C CA . CYS A 1 67 ? -9.274 1.551 -11.313 1.00 0.00 166 CYS A CA 8
ATOM 8589 C C . CYS A 1 67 ? -9.735 0.320 -10.539 1.00 0.00 166 CYS A C 8
ATOM 8590 O O . CYS A 1 67 ? -10.910 -0.047 -10.576 1.00 0.00 166 CYS A O 8
ATOM 8597 N N . CYS A 1 68 ? -8.802 -0.315 -9.838 1.00 0.00 167 CYS A N 8
ATOM 8598 C CA . CYS A 1 68 ? -9.111 -1.505 -9.054 1.00 0.00 167 CYS A CA 8
ATOM 8599 C C . CYS A 1 68 ? -8.111 -1.680 -7.914 1.00 0.00 167 CYS A C 8
ATOM 8600 O O . CYS A 1 68 ? -6.962 -1.252 -8.013 1.00 0.00 167 CYS A O 8
ATOM 8607 N N . GLN A 1 69 ? -8.559 -2.312 -6.834 1.00 0.00 168 GLN A N 8
ATOM 8608 C CA . GLN A 1 69 ? -7.705 -2.543 -5.675 1.00 0.00 168 GLN A CA 8
ATOM 8609 C C . GLN A 1 69 ? -7.006 -3.895 -5.775 1.00 0.00 168 GLN A C 8
ATOM 8610 O O . GLN A 1 69 ? -6.943 -4.647 -4.801 1.00 0.00 168 GLN A O 8
ATOM 8624 N N . THR A 1 70 ? -6.483 -4.200 -6.959 1.00 0.00 169 THR A N 8
ATOM 8625 C CA . THR A 1 70 ? -5.791 -5.462 -7.186 1.00 0.00 169 THR A CA 8
ATOM 8626 C C . THR A 1 70 ? -4.459 -5.239 -7.892 1.00 0.00 169 THR A C 8
ATOM 8627 O O . THR A 1 70 ? -4.377 -4.483 -8.860 1.00 0.00 169 THR A O 8
ATOM 8638 N N . SER A 1 71 ? -3.416 -5.901 -7.401 1.00 0.00 170 SER A N 8
ATOM 8639 C CA . SER A 1 71 ? -2.085 -5.772 -7.984 1.00 0.00 170 SER A CA 8
ATOM 8640 C C . SER A 1 71 ? -2.104 -6.135 -9.466 1.00 0.00 170 SER A C 8
ATOM 8641 O O . SER A 1 71 ? -2.676 -7.151 -9.862 1.00 0.00 170 SER A O 8
ATOM 8649 N N . LEU A 1 72 ? -1.474 -5.296 -10.281 1.00 0.00 171 LEU A N 8
ATOM 8650 C CA . LEU A 1 72 ? -1.417 -5.526 -11.721 1.00 0.00 171 LEU A CA 8
ATOM 8651 C C . LEU A 1 72 ? -2.798 -5.863 -12.274 1.00 0.00 171 LEU A C 8
ATOM 8652 O O . LEU A 1 72 ? -2.941 -6.743 -13.123 1.00 0.00 171 LEU A O 8
ATOM 8668 N N . CYS A 1 73 ? -3.813 -5.155 -11.788 1.00 0.00 172 CYS A N 8
ATOM 8669 C CA . CYS A 1 73 ? -5.183 -5.377 -12.234 1.00 0.00 172 CYS A CA 8
ATOM 8670 C C . CYS A 1 73 ? -5.465 -4.612 -13.524 1.00 0.00 172 CYS A C 8
ATOM 8671 O O . CYS A 1 73 ? -6.618 -4.335 -13.854 1.00 0.00 172 CYS A O 8
ATOM 8678 N N . ASN A 1 74 ? -4.404 -4.273 -14.249 1.00 0.00 173 ASN A N 8
ATOM 8679 C CA . ASN A 1 74 ? -4.537 -3.540 -15.502 1.00 0.00 173 ASN A CA 8
ATOM 8680 C C . ASN A 1 74 ? -4.208 -4.434 -16.694 1.00 0.00 173 ASN A C 8
ATOM 8681 O O . ASN A 1 74 ? -4.395 -4.045 -17.847 1.00 0.00 173 ASN A O 8
ATOM 8692 N N . HIS A 1 75 ? -3.718 -5.636 -16.407 1.00 0.00 174 HIS A N 8
ATOM 8693 C CA . HIS A 1 75 ? -3.364 -6.587 -17.454 1.00 0.00 174 HIS A CA 8
ATOM 8694 C C . HIS A 1 75 ? -4.615 -7.195 -18.082 1.00 0.00 174 HIS A C 8
ATOM 8695 O O . HIS A 1 75 ? -5.736 -6.800 -17.762 1.00 0.00 174 HIS A O 8
ATOM 8709 N N . ASP A 1 76 ? -4.415 -8.156 -18.976 1.00 0.00 175 ASP A N 8
ATOM 8710 C CA . ASP A 1 76 ? -5.526 -8.819 -19.649 1.00 0.00 175 ASP A CA 8
ATOM 8711 C C . ASP A 1 76 ? -5.471 -10.328 -19.432 1.00 0.00 175 ASP A C 8
ATOM 8712 O O . ASP A 1 76 ? -4.392 -10.921 -19.401 1.00 0.00 175 ASP A O 8
ATOM 8721 N N . MET A 1 1 ? 0.970 0.637 -0.220 1.00 0.00 100 MET A N 9
ATOM 8722 C CA . MET A 1 1 ? 1.891 0.489 -1.341 1.00 0.00 100 MET A CA 9
ATOM 8723 C C . MET A 1 1 ? 1.857 -0.934 -1.889 1.00 0.00 100 MET A C 9
ATOM 8724 O O . MET A 1 1 ? 2.090 -1.896 -1.158 1.00 0.00 100 MET A O 9
ATOM 8738 N N . ILE A 1 2 ? 1.564 -1.059 -3.179 1.00 0.00 101 ILE A N 9
ATOM 8739 C CA . ILE A 1 2 ? 1.499 -2.365 -3.824 1.00 0.00 101 ILE A CA 9
ATOM 8740 C C . ILE A 1 2 ? 2.163 -2.333 -5.197 1.00 0.00 101 ILE A C 9
ATOM 8741 O O . ILE A 1 2 ? 2.690 -1.304 -5.619 1.00 0.00 101 ILE A O 9
ATOM 8757 N N . TRP A 1 3 ? 2.130 -3.466 -5.889 1.00 0.00 102 TRP A N 9
ATOM 8758 C CA . TRP A 1 3 ? 2.727 -3.567 -7.217 1.00 0.00 102 TRP A CA 9
ATOM 8759 C C . TRP A 1 3 ? 1.668 -3.409 -8.303 1.00 0.00 102 TRP A C 9
ATOM 8760 O O . TRP A 1 3 ? 0.588 -3.994 -8.220 1.00 0.00 102 TRP A O 9
ATOM 8781 N N . CYS A 1 4 ? 1.985 -2.617 -9.321 1.00 0.00 103 CYS A N 9
ATOM 8782 C CA . CYS A 1 4 ? 1.061 -2.382 -10.424 1.00 0.00 103 CYS A CA 9
ATOM 8783 C C . CYS A 1 4 ? 1.816 -2.208 -11.738 1.00 0.00 103 CYS A C 9
ATOM 8784 O O . CYS A 1 4 ? 3.041 -2.330 -11.784 1.00 0.00 103 CYS A O 9
ATOM 8791 N N . HIS A 1 5 ? 1.077 -1.921 -12.805 1.00 0.00 104 HIS A N 9
ATOM 8792 C CA . HIS A 1 5 ? 1.677 -1.728 -14.121 1.00 0.00 104 HIS A CA 9
ATOM 8793 C C . HIS A 1 5 ? 1.916 -0.247 -14.398 1.00 0.00 104 HIS A C 9
ATOM 8794 O O . HIS A 1 5 ? 1.022 0.579 -14.214 1.00 0.00 104 HIS A O 9
ATOM 8808 N N . GLN A 1 6 ? 3.126 0.080 -14.840 1.00 0.00 105 GLN A N 9
ATOM 8809 C CA . GLN A 1 6 ? 3.481 1.462 -15.140 1.00 0.00 105 GLN A CA 9
ATOM 8810 C C . GLN A 1 6 ? 4.039 1.586 -16.554 1.00 0.00 105 GLN A C 9
ATOM 8811 O O . GLN A 1 6 ? 4.978 2.345 -16.798 1.00 0.00 105 GLN A O 9
ATOM 8825 N N . CYS A 1 7 ? 3.456 0.835 -17.482 1.00 0.00 106 CYS A N 9
ATOM 8826 C CA . CYS A 1 7 ? 3.895 0.860 -18.872 1.00 0.00 106 CYS A CA 9
ATOM 8827 C C . CYS A 1 7 ? 3.293 2.051 -19.612 1.00 0.00 106 CYS A C 9
ATOM 8828 O O . CYS A 1 7 ? 2.246 2.573 -19.226 1.00 0.00 106 CYS A O 9
ATOM 8835 N N . THR A 1 8 ? 3.962 2.478 -20.679 1.00 0.00 107 THR A N 9
ATOM 8836 C CA . THR A 1 8 ? 3.495 3.608 -21.472 1.00 0.00 107 THR A CA 9
ATOM 8837 C C . THR A 1 8 ? 2.287 3.223 -22.318 1.00 0.00 107 THR A C 9
ATOM 8838 O O . THR A 1 8 ? 1.682 4.070 -22.974 1.00 0.00 107 THR A O 9
ATOM 8849 N N . GLY A 1 9 ? 1.940 1.940 -22.298 1.00 0.00 108 GLY A N 9
ATOM 8850 C CA . GLY A 1 9 ? 0.804 1.466 -23.067 1.00 0.00 108 GLY A CA 9
ATOM 8851 C C . GLY A 1 9 ? 0.972 1.704 -24.555 1.00 0.00 108 GLY A C 9
ATOM 8852 O O . GLY A 1 9 ? 0.874 2.837 -25.025 1.00 0.00 108 GLY A O 9
ATOM 8856 N N . PHE A 1 10 ? 1.227 0.632 -25.298 1.00 0.00 109 PHE A N 9
ATOM 8857 C CA . PHE A 1 10 ? 1.412 0.730 -26.742 1.00 0.00 109 PHE A CA 9
ATOM 8858 C C . PHE A 1 10 ? 0.740 -0.440 -27.456 1.00 0.00 109 PHE A C 9
ATOM 8859 O O . PHE A 1 10 ? 1.326 -1.059 -28.343 1.00 0.00 109 PHE A O 9
ATOM 8876 N N . GLY A 1 11 ? -0.495 -0.736 -27.061 1.00 0.00 110 GLY A N 9
ATOM 8877 C CA . GLY A 1 11 ? -1.226 -1.830 -27.672 1.00 0.00 110 GLY A CA 9
ATOM 8878 C C . GLY A 1 11 ? -1.553 -2.933 -26.685 1.00 0.00 110 GLY A C 9
ATOM 8879 O O . GLY A 1 11 ? -2.124 -3.958 -27.055 1.00 0.00 110 GLY A O 9
ATOM 8883 N N . GLY A 1 12 ? -1.188 -2.723 -25.423 1.00 0.00 111 GLY A N 9
ATOM 8884 C CA . GLY A 1 12 ? -1.453 -3.716 -24.399 1.00 0.00 111 GLY A CA 9
ATOM 8885 C C . GLY A 1 12 ? -0.182 -4.297 -23.812 1.00 0.00 111 GLY A C 9
ATOM 8886 O O . GLY A 1 12 ? -0.155 -5.454 -23.393 1.00 0.00 111 GLY A O 9
ATOM 8890 N N . CYS A 1 13 ? 0.876 -3.492 -23.783 1.00 0.00 112 CYS A N 9
ATOM 8891 C CA . CYS A 1 13 ? 2.157 -3.932 -23.246 1.00 0.00 112 CYS A CA 9
ATOM 8892 C C . CYS A 1 13 ? 2.007 -4.409 -21.804 1.00 0.00 112 CYS A C 9
ATOM 8893 O O . CYS A 1 13 ? 0.908 -4.410 -21.250 1.00 0.00 112 CYS A O 9
ATOM 8900 N N . SER A 1 14 ? 3.121 -4.814 -21.202 1.00 0.00 113 SER A N 9
ATOM 8901 C CA . SER A 1 14 ? 3.114 -5.297 -19.825 1.00 0.00 113 SER A CA 9
ATOM 8902 C C . SER A 1 14 ? 4.406 -4.916 -19.110 1.00 0.00 113 SER A C 9
ATOM 8903 O O . SER A 1 14 ? 5.497 -5.036 -19.668 1.00 0.00 113 SER A O 9
ATOM 8911 N N . HIS A 1 15 ? 4.275 -4.458 -17.869 1.00 0.00 114 HIS A N 9
ATOM 8912 C CA . HIS A 1 15 ? 5.432 -4.060 -17.075 1.00 0.00 114 HIS A CA 9
ATOM 8913 C C . HIS A 1 15 ? 5.027 -3.763 -15.634 1.00 0.00 114 HIS A C 9
ATOM 8914 O O . HIS A 1 15 ? 4.481 -2.701 -15.339 1.00 0.00 114 HIS A O 9
ATOM 8928 N N . GLY A 1 16 ? 5.297 -4.711 -14.741 1.00 0.00 115 GLY A N 9
ATOM 8929 C CA . GLY A 1 16 ? 4.952 -4.532 -13.343 1.00 0.00 115 GLY A CA 9
ATOM 8930 C C . GLY A 1 16 ? 6.073 -3.894 -12.546 1.00 0.00 115 GLY A C 9
ATOM 8931 O O . GLY A 1 16 ? 7.202 -4.385 -12.548 1.00 0.00 115 GLY A O 9
ATOM 8935 N N . SER A 1 17 ? 5.762 -2.796 -11.865 1.00 0.00 116 SER A N 9
ATOM 8936 C CA . SER A 1 17 ? 6.753 -2.086 -11.065 1.00 0.00 116 SER A CA 9
ATOM 8937 C C . SER A 1 17 ? 6.162 -1.651 -9.728 1.00 0.00 116 SER A C 9
ATOM 8938 O O . SER A 1 17 ? 4.943 -1.616 -9.558 1.00 0.00 116 SER A O 9
ATOM 8946 N N . ARG A 1 18 ? 7.034 -1.319 -8.782 1.00 0.00 117 ARG A N 9
ATOM 8947 C CA . ARG A 1 18 ? 6.599 -0.887 -7.460 1.00 0.00 117 ARG A CA 9
ATOM 8948 C C . ARG A 1 18 ? 6.079 0.547 -7.500 1.00 0.00 117 ARG A C 9
ATOM 8949 O O . ARG A 1 18 ? 6.689 1.423 -8.114 1.00 0.00 117 ARG A O 9
ATOM 8970 N N . CYS A 1 19 ? 4.949 0.780 -6.842 1.00 0.00 118 CYS A N 9
ATOM 8971 C CA . CYS A 1 19 ? 4.345 2.106 -6.802 1.00 0.00 118 CYS A CA 9
ATOM 8972 C C . CYS A 1 19 ? 4.854 2.900 -5.602 1.00 0.00 118 CYS A C 9
ATOM 8973 O O . CYS A 1 19 ? 5.404 2.333 -4.657 1.00 0.00 118 CYS A O 9
ATOM 8980 N N . LEU A 1 20 ? 4.665 4.214 -5.646 1.00 0.00 119 LEU A N 9
ATOM 8981 C CA . LEU A 1 20 ? 5.104 5.086 -4.562 1.00 0.00 119 LEU A CA 9
ATOM 8982 C C . LEU A 1 20 ? 4.512 4.639 -3.229 1.00 0.00 119 LEU A C 9
ATOM 8983 O O . LEU A 1 20 ? 3.385 4.147 -3.173 1.00 0.00 119 LEU A O 9
ATOM 8999 N N . ARG A 1 21 ? 5.279 4.815 -2.159 1.00 0.00 120 ARG A N 9
ATOM 9000 C CA . ARG A 1 21 ? 4.831 4.431 -0.826 1.00 0.00 120 ARG A CA 9
ATOM 9001 C C . ARG A 1 21 ? 3.458 5.025 -0.522 1.00 0.00 120 ARG A C 9
ATOM 9002 O O . ARG A 1 21 ? 2.652 4.420 0.186 1.00 0.00 120 ARG A O 9
ATOM 9023 N N . ASP A 1 22 ? 3.201 6.212 -1.060 1.00 0.00 121 ASP A N 9
ATOM 9024 C CA . ASP A 1 22 ? 1.926 6.887 -0.847 1.00 0.00 121 ASP A CA 9
ATOM 9025 C C . ASP A 1 22 ? 0.815 6.218 -1.650 1.00 0.00 121 ASP A C 9
ATOM 9026 O O . ASP A 1 22 ? -0.296 6.030 -1.154 1.00 0.00 121 ASP A O 9
ATOM 9035 N N . SER A 1 23 ? 1.123 5.863 -2.893 1.00 0.00 122 SER A N 9
ATOM 9036 C CA . SER A 1 23 ? 0.149 5.219 -3.767 1.00 0.00 122 SER A CA 9
ATOM 9037 C C . SER A 1 23 ? -0.129 3.790 -3.311 1.00 0.00 122 SER A C 9
ATOM 9038 O O . SER A 1 23 ? 0.760 2.938 -3.321 1.00 0.00 122 SER A O 9
ATOM 9046 N N . THR A 1 24 ? -1.371 3.534 -2.911 1.00 0.00 123 THR A N 9
ATOM 9047 C CA . THR A 1 24 ? -1.767 2.209 -2.450 1.00 0.00 123 THR A CA 9
ATOM 9048 C C . THR A 1 24 ? -2.922 1.661 -3.281 1.00 0.00 123 THR A C 9
ATOM 9049 O O . THR A 1 24 ? -3.716 0.852 -2.800 1.00 0.00 123 THR A O 9
ATOM 9060 N N . HIS A 1 25 ? -3.009 2.106 -4.530 1.00 0.00 124 HIS A N 9
ATOM 9061 C CA . HIS A 1 25 ? -4.067 1.658 -5.429 1.00 0.00 124 HIS A CA 9
ATOM 9062 C C . HIS A 1 25 ? -3.550 1.534 -6.859 1.00 0.00 124 HIS A C 9
ATOM 9063 O O . HIS A 1 25 ? -2.553 2.158 -7.226 1.00 0.00 124 HIS A O 9
ATOM 9077 N N . CYS A 1 26 ? -4.232 0.725 -7.662 1.00 0.00 125 CYS A N 9
ATOM 9078 C CA . CYS A 1 26 ? -3.842 0.518 -9.051 1.00 0.00 125 CYS A CA 9
ATOM 9079 C C . CYS A 1 26 ? -4.805 1.228 -9.999 1.00 0.00 125 CYS A C 9
ATOM 9080 O O . CYS A 1 26 ? -6.023 1.125 -9.855 1.00 0.00 125 CYS A O 9
ATOM 9087 N N . VAL A 1 27 ? -4.249 1.948 -10.968 1.00 0.00 126 VAL A N 9
ATOM 9088 C CA . VAL A 1 27 ? -5.058 2.674 -11.940 1.00 0.00 126 VAL A CA 9
ATOM 9089 C C . VAL A 1 27 ? -4.722 2.245 -13.364 1.00 0.00 126 VAL A C 9
ATOM 9090 O O . VAL A 1 27 ? -3.571 1.938 -13.677 1.00 0.00 126 VAL A O 9
ATOM 9103 N N . THR A 1 28 ? -5.734 2.226 -14.225 1.00 0.00 127 THR A N 9
ATOM 9104 C CA . THR A 1 28 ? -5.547 1.835 -15.617 1.00 0.00 127 THR A CA 9
ATOM 9105 C C . THR A 1 28 ? -6.385 2.702 -16.549 1.00 0.00 127 THR A C 9
ATOM 9106 O O . THR A 1 28 ? -7.613 2.619 -16.556 1.00 0.00 127 THR A O 9
ATOM 9117 N N . THR A 1 29 ? -5.712 3.536 -17.338 1.00 0.00 128 THR A N 9
ATOM 9118 C CA . THR A 1 29 ? -6.395 4.419 -18.274 1.00 0.00 128 THR A CA 9
ATOM 9119 C C . THR A 1 29 ? -6.170 3.973 -19.715 1.00 0.00 128 THR A C 9
ATOM 9120 O O . THR A 1 29 ? -5.324 3.121 -19.985 1.00 0.00 128 THR A O 9
ATOM 9131 N N . ALA A 1 30 ? -6.932 4.554 -20.635 1.00 0.00 129 ALA A N 9
ATOM 9132 C CA . ALA A 1 30 ? -6.814 4.217 -22.048 1.00 0.00 129 ALA A CA 9
ATOM 9133 C C . ALA A 1 30 ? -7.436 5.299 -22.924 1.00 0.00 129 ALA A C 9
ATOM 9134 O O . ALA A 1 30 ? -8.646 5.525 -22.886 1.00 0.00 129 ALA A O 9
ATOM 9141 N N . THR A 1 31 ? -6.601 5.968 -23.714 1.00 0.00 130 THR A N 9
ATOM 9142 C CA . THR A 1 31 ? -7.069 7.028 -24.598 1.00 0.00 130 THR A CA 9
ATOM 9143 C C . THR A 1 31 ? -7.171 6.538 -26.038 1.00 0.00 130 THR A C 9
ATOM 9144 O O . THR A 1 31 ? -6.920 5.367 -26.324 1.00 0.00 130 THR A O 9
ATOM 9155 N N . ARG A 1 32 ? -7.539 7.440 -26.941 1.00 0.00 131 ARG A N 9
ATOM 9156 C CA . ARG A 1 32 ? -7.674 7.099 -28.352 1.00 0.00 131 ARG A CA 9
ATOM 9157 C C . ARG A 1 32 ? -6.628 7.829 -29.190 1.00 0.00 131 ARG A C 9
ATOM 9158 O O . ARG A 1 32 ? -5.623 7.245 -29.594 1.00 0.00 131 ARG A O 9
ATOM 9179 N N . VAL A 1 33 ? -6.874 9.110 -29.449 1.00 0.00 132 VAL A N 9
ATOM 9180 C CA . VAL A 1 33 ? -5.954 9.920 -30.238 1.00 0.00 132 VAL A CA 9
ATOM 9181 C C . VAL A 1 33 ? -5.804 11.317 -29.645 1.00 0.00 132 VAL A C 9
ATOM 9182 O O . VAL A 1 33 ? -6.589 12.218 -29.943 1.00 0.00 132 VAL A O 9
ATOM 9195 N N . LEU A 1 34 ? -4.791 11.490 -28.803 1.00 0.00 133 LEU A N 9
ATOM 9196 C CA . LEU A 1 34 ? -4.536 12.778 -28.167 1.00 0.00 133 LEU A CA 9
ATOM 9197 C C . LEU A 1 34 ? -3.472 13.561 -28.929 1.00 0.00 133 LEU A C 9
ATOM 9198 O O . LEU A 1 34 ? -3.789 14.433 -29.738 1.00 0.00 133 LEU A O 9
ATOM 9214 N N . SER A 1 35 ? -2.209 13.242 -28.667 1.00 0.00 134 SER A N 9
ATOM 9215 C CA . SER A 1 35 ? -1.097 13.916 -29.327 1.00 0.00 134 SER A CA 9
ATOM 9216 C C . SER A 1 35 ? -0.575 13.086 -30.496 1.00 0.00 134 SER A C 9
ATOM 9217 O O . SER A 1 35 ? -0.226 13.624 -31.546 1.00 0.00 134 SER A O 9
ATOM 9225 N N . ASN A 1 36 ? -0.524 11.772 -30.304 1.00 0.00 135 ASN A N 9
ATOM 9226 C CA . ASN A 1 36 ? -0.043 10.866 -31.341 1.00 0.00 135 ASN A CA 9
ATOM 9227 C C . ASN A 1 36 ? -0.972 10.884 -32.552 1.00 0.00 135 ASN A C 9
ATOM 9228 O O . ASN A 1 36 ? -0.520 10.822 -33.696 1.00 0.00 135 ASN A O 9
ATOM 9239 N N . THR A 1 37 ? -2.273 10.970 -32.292 1.00 0.00 136 THR A N 9
ATOM 9240 C CA . THR A 1 37 ? -3.265 10.996 -33.359 1.00 0.00 136 THR A CA 9
ATOM 9241 C C . THR A 1 37 ? -3.044 9.853 -34.343 1.00 0.00 136 THR A C 9
ATOM 9242 O O . THR A 1 37 ? -3.306 9.992 -35.538 1.00 0.00 136 THR A O 9
ATOM 9253 N N . GLU A 1 38 ? -2.559 8.725 -33.834 1.00 0.00 137 GLU A N 9
ATOM 9254 C CA . GLU A 1 38 ? -2.303 7.558 -34.671 1.00 0.00 137 GLU A CA 9
ATOM 9255 C C . GLU A 1 38 ? -3.590 6.779 -34.927 1.00 0.00 137 GLU A C 9
ATOM 9256 O O . GLU A 1 38 ? -4.672 7.194 -34.513 1.00 0.00 137 GLU A O 9
ATOM 9268 N N . ASP A 1 39 ? -3.463 5.649 -35.614 1.00 0.00 138 ASP A N 9
ATOM 9269 C CA . ASP A 1 39 ? -4.614 4.811 -35.926 1.00 0.00 138 ASP A CA 9
ATOM 9270 C C . ASP A 1 39 ? -5.054 4.013 -34.702 1.00 0.00 138 ASP A C 9
ATOM 9271 O O . ASP A 1 39 ? -6.244 3.767 -34.502 1.00 0.00 138 ASP A O 9
ATOM 9280 N N . LEU A 1 40 ? -4.086 3.610 -33.887 1.00 0.00 139 LEU A N 9
ATOM 9281 C CA . LEU A 1 40 ? -4.372 2.838 -32.682 1.00 0.00 139 LEU A CA 9
ATOM 9282 C C . LEU A 1 40 ? -4.453 3.747 -31.460 1.00 0.00 139 LEU A C 9
ATOM 9283 O O . LEU A 1 40 ? -3.919 4.856 -31.444 1.00 0.00 139 LEU A O 9
ATOM 9299 N N . PRO A 1 41 ? -5.135 3.267 -30.409 1.00 0.00 140 PRO A N 9
ATOM 9300 C CA . PRO A 1 41 ? -5.300 4.019 -29.162 1.00 0.00 140 PRO A CA 9
ATOM 9301 C C . PRO A 1 41 ? -3.995 4.142 -28.382 1.00 0.00 140 PRO A C 9
ATOM 9302 O O . PRO A 1 41 ? -2.941 3.698 -28.842 1.00 0.00 140 PRO A O 9
ATOM 9313 N N . LEU A 1 42 ? -4.071 4.746 -27.202 1.00 0.00 141 LEU A N 9
ATOM 9314 C CA . LEU A 1 42 ? -2.895 4.926 -26.357 1.00 0.00 141 LEU A CA 9
ATOM 9315 C C . LEU A 1 42 ? -3.198 4.545 -24.912 1.00 0.00 141 LEU A C 9
ATOM 9316 O O . LEU A 1 42 ? -3.900 5.266 -24.203 1.00 0.00 141 LEU A O 9
ATOM 9332 N N . VAL A 1 43 ? -2.664 3.407 -24.481 1.00 0.00 142 VAL A N 9
ATOM 9333 C CA . VAL A 1 43 ? -2.874 2.931 -23.119 1.00 0.00 142 VAL A CA 9
ATOM 9334 C C . VAL A 1 43 ? -1.887 3.575 -22.153 1.00 0.00 142 VAL A C 9
ATOM 9335 O O . VAL A 1 43 ? -0.808 4.016 -22.551 1.00 0.00 142 VAL A O 9
ATOM 9348 N N . THR A 1 44 ? -2.262 3.627 -20.878 1.00 0.00 143 THR A N 9
ATOM 9349 C CA . THR A 1 44 ? -1.410 4.218 -19.854 1.00 0.00 143 THR A CA 9
ATOM 9350 C C . THR A 1 44 ? -1.749 3.668 -18.473 1.00 0.00 143 THR A C 9
ATOM 9351 O O . THR A 1 44 ? -2.876 3.809 -17.997 1.00 0.00 143 THR A O 9
ATOM 9362 N N . LYS A 1 45 ? -0.768 3.042 -17.833 1.00 0.00 144 LYS A N 9
ATOM 9363 C CA . LYS A 1 45 ? -0.960 2.473 -16.505 1.00 0.00 144 LYS A CA 9
ATOM 9364 C C . LYS A 1 45 ? -0.109 3.203 -15.471 1.00 0.00 144 LYS A C 9
ATOM 9365 O O . LYS A 1 45 ? 1.012 3.622 -15.761 1.00 0.00 144 LYS A O 9
ATOM 9384 N N . MET A 1 46 ? -0.647 3.350 -14.265 1.00 0.00 145 MET A N 9
ATOM 9385 C CA . MET A 1 46 ? 0.066 4.027 -13.188 1.00 0.00 145 MET A CA 9
ATOM 9386 C C . MET A 1 46 ? -0.528 3.665 -11.831 1.00 0.00 145 MET A C 9
ATOM 9387 O O . MET A 1 46 ? -1.368 2.770 -11.728 1.00 0.00 145 MET A O 9
ATOM 9401 N N . CYS A 1 47 ? -0.087 4.365 -10.791 1.00 0.00 146 CYS A N 9
ATOM 9402 C CA . CYS A 1 47 ? -0.575 4.117 -9.439 1.00 0.00 146 CYS A CA 9
ATOM 9403 C C . CYS A 1 47 ? -0.968 5.422 -8.755 1.00 0.00 146 CYS A C 9
ATOM 9404 O O . CYS A 1 47 ? -0.527 6.502 -9.152 1.00 0.00 146 CYS A O 9
ATOM 9411 N N . HIS A 1 48 ? -1.799 5.316 -7.723 1.00 0.00 147 HIS A N 9
ATOM 9412 C CA . HIS A 1 48 ? -2.252 6.488 -6.982 1.00 0.00 147 HIS A CA 9
ATOM 9413 C C . HIS A 1 48 ? -2.906 6.080 -5.665 1.00 0.00 147 HIS A C 9
ATOM 9414 O O . HIS A 1 48 ? -3.095 4.893 -5.398 1.00 0.00 147 HIS A O 9
ATOM 9428 N N . ILE A 1 49 ? -3.247 7.070 -4.848 1.00 0.00 148 ILE A N 9
ATOM 9429 C CA . ILE A 1 49 ? -3.880 6.812 -3.560 1.00 0.00 148 ILE A CA 9
ATOM 9430 C C . ILE A 1 49 ? -5.400 6.805 -3.686 1.00 0.00 148 ILE A C 9
ATOM 9431 O O . ILE A 1 49 ? -6.108 7.294 -2.808 1.00 0.00 148 ILE A O 9
ATOM 9447 N N . GLY A 1 50 ? -5.894 6.243 -4.785 1.00 0.00 149 GLY A N 9
ATOM 9448 C CA . GLY A 1 50 ? -7.327 6.180 -5.005 1.00 0.00 149 GLY A CA 9
ATOM 9449 C C . GLY A 1 50 ? -7.682 6.013 -6.470 1.00 0.00 149 GLY A C 9
ATOM 9450 O O . GLY A 1 50 ? -7.453 4.953 -7.054 1.00 0.00 149 GLY A O 9
ATOM 9454 N N . CYS A 1 51 ? -8.244 7.059 -7.064 1.00 0.00 150 CYS A N 9
ATOM 9455 C CA . CYS A 1 51 ? -8.634 7.024 -8.469 1.00 0.00 150 CYS A CA 9
ATOM 9456 C C . CYS A 1 51 ? -8.911 8.430 -8.992 1.00 0.00 150 CYS A C 9
ATOM 9457 O O . CYS A 1 51 ? -10.059 8.847 -9.148 1.00 0.00 150 CYS A O 9
ATOM 9464 N N . PRO A 1 52 ? -7.834 9.180 -9.271 1.00 0.00 151 PRO A N 9
ATOM 9465 C CA . PRO A 1 52 ? -7.935 10.551 -9.781 1.00 0.00 151 PRO A CA 9
ATOM 9466 C C . PRO A 1 52 ? -8.460 10.599 -11.212 1.00 0.00 151 PRO A C 9
ATOM 9467 O O . PRO A 1 52 ? -8.909 9.588 -11.753 1.00 0.00 151 PRO A O 9
ATOM 9478 N N . ASP A 1 53 ? -8.400 11.779 -11.820 1.00 0.00 152 ASP A N 9
ATOM 9479 C CA . ASP A 1 53 ? -8.869 11.958 -13.189 1.00 0.00 152 ASP A CA 9
ATOM 9480 C C . ASP A 1 53 ? -7.861 12.760 -14.007 1.00 0.00 152 ASP A C 9
ATOM 9481 O O . ASP A 1 53 ? -7.261 13.713 -13.510 1.00 0.00 152 ASP A O 9
ATOM 9490 N N . ILE A 1 54 ? -7.680 12.366 -15.263 1.00 0.00 153 ILE A N 9
ATOM 9491 C CA . ILE A 1 54 ? -6.746 13.047 -16.150 1.00 0.00 153 ILE A CA 9
ATOM 9492 C C . ILE A 1 54 ? -7.345 13.237 -17.539 1.00 0.00 153 ILE A C 9
ATOM 9493 O O . ILE A 1 54 ? -6.998 12.540 -18.493 1.00 0.00 153 ILE A O 9
ATOM 9509 N N . PRO A 1 55 ? -8.265 14.205 -17.659 1.00 0.00 154 PRO A N 9
ATOM 9510 C CA . PRO A 1 55 ? -8.931 14.512 -18.929 1.00 0.00 154 PRO A CA 9
ATOM 9511 C C . PRO A 1 55 ? -7.985 15.151 -19.940 1.00 0.00 154 PRO A C 9
ATOM 9512 O O . PRO A 1 55 ? -8.303 15.250 -21.125 1.00 0.00 154 PRO A O 9
ATOM 9523 N N . SER A 1 56 ? -6.821 15.582 -19.464 1.00 0.00 155 SER A N 9
ATOM 9524 C CA . SER A 1 56 ? -5.830 16.215 -20.326 1.00 0.00 155 SER A CA 9
ATOM 9525 C C . SER A 1 56 ? -5.163 15.185 -21.233 1.00 0.00 155 SER A C 9
ATOM 9526 O O . SER A 1 56 ? -4.412 15.537 -22.144 1.00 0.00 155 SER A O 9
ATOM 9534 N N . LEU A 1 57 ? -5.442 13.912 -20.978 1.00 0.00 156 LEU A N 9
ATOM 9535 C CA . LEU A 1 57 ? -4.870 12.829 -21.770 1.00 0.00 156 LEU A CA 9
ATOM 9536 C C . LEU A 1 57 ? -5.664 12.616 -23.055 1.00 0.00 156 LEU A C 9
ATOM 9537 O O . LEU A 1 57 ? -5.345 11.738 -23.855 1.00 0.00 156 LEU A O 9
ATOM 9553 N N . GLY A 1 58 ? -6.700 13.428 -23.246 1.00 0.00 157 GLY A N 9
ATOM 9554 C CA . GLY A 1 58 ? -7.522 13.314 -24.437 1.00 0.00 157 GLY A CA 9
ATOM 9555 C C . GLY A 1 58 ? -8.625 12.285 -24.282 1.00 0.00 157 GLY A C 9
ATOM 9556 O O . GLY A 1 58 ? -8.416 11.098 -24.533 1.00 0.00 157 GLY A O 9
ATOM 9560 N N . LEU A 1 59 ? -9.802 12.740 -23.867 1.00 0.00 158 LEU A N 9
ATOM 9561 C CA . LEU A 1 59 ? -10.943 11.851 -23.678 1.00 0.00 158 LEU A CA 9
ATOM 9562 C C . LEU A 1 59 ? -12.032 12.136 -24.707 1.00 0.00 158 LEU A C 9
ATOM 9563 O O . LEU A 1 59 ? -12.945 11.334 -24.897 1.00 0.00 158 LEU A O 9
ATOM 9579 N N . GLY A 1 60 ? -11.927 13.284 -25.370 1.00 0.00 159 GLY A N 9
ATOM 9580 C CA . GLY A 1 60 ? -12.908 13.653 -26.374 1.00 0.00 159 GLY A CA 9
ATOM 9581 C C . GLY A 1 60 ? -14.328 13.356 -25.933 1.00 0.00 159 GLY A C 9
ATOM 9582 O O . GLY A 1 60 ? -14.917 14.085 -25.135 1.00 0.00 159 GLY A O 9
ATOM 9586 N N . PRO A 1 61 ? -14.899 12.264 -26.461 1.00 0.00 160 PRO A N 9
ATOM 9587 C CA . PRO A 1 61 ? -16.266 11.849 -26.133 1.00 0.00 160 PRO A CA 9
ATOM 9588 C C . PRO A 1 61 ? -16.389 11.340 -24.701 1.00 0.00 160 PRO A C 9
ATOM 9589 O O . PRO A 1 61 ? -17.303 11.725 -23.971 1.00 0.00 160 PRO A O 9
ATOM 9600 N N . TYR A 1 62 ? -15.464 10.474 -24.304 1.00 0.00 161 TYR A N 9
ATOM 9601 C CA . TYR A 1 62 ? -15.470 9.911 -22.959 1.00 0.00 161 TYR A CA 9
ATOM 9602 C C . TYR A 1 62 ? -14.086 9.394 -22.578 1.00 0.00 161 TYR A C 9
ATOM 9603 O O . TYR A 1 62 ? -13.338 8.906 -23.425 1.00 0.00 161 TYR A O 9
ATOM 9621 N N . VAL A 1 63 ? -13.752 9.505 -21.296 1.00 0.00 162 VAL A N 9
ATOM 9622 C CA . VAL A 1 63 ? -12.459 9.048 -20.801 1.00 0.00 162 VAL A CA 9
ATOM 9623 C C . VAL A 1 63 ? -12.547 7.622 -20.270 1.00 0.00 162 VAL A C 9
ATOM 9624 O O . VAL A 1 63 ? -13.528 7.247 -19.628 1.00 0.00 162 VAL A O 9
ATOM 9637 N N . SER A 1 64 ? -11.515 6.830 -20.543 1.00 0.00 163 SER A N 9
ATOM 9638 C CA . SER A 1 64 ? -11.476 5.443 -20.096 1.00 0.00 163 SER A CA 9
ATOM 9639 C C . SER A 1 64 ? -10.601 5.296 -18.855 1.00 0.00 163 SER A C 9
ATOM 9640 O O . SER A 1 64 ? -9.381 5.456 -18.920 1.00 0.00 163 SER A O 9
ATOM 9648 N N . ILE A 1 65 ? -11.231 4.990 -17.726 1.00 0.00 164 ILE A N 9
ATOM 9649 C CA . ILE A 1 65 ? -10.510 4.821 -16.471 1.00 0.00 164 ILE A CA 9
ATOM 9650 C C . ILE A 1 65 ? -10.864 3.493 -15.809 1.00 0.00 164 ILE A C 9
ATOM 9651 O O . ILE A 1 65 ? -11.990 3.010 -15.927 1.00 0.00 164 ILE A O 9
ATOM 9667 N N . ALA A 1 66 ? -9.895 2.909 -15.111 1.00 0.00 165 ALA A N 9
ATOM 9668 C CA . ALA A 1 66 ? -10.105 1.640 -14.427 1.00 0.00 165 ALA A CA 9
ATOM 9669 C C . ALA A 1 66 ? -9.520 1.672 -13.019 1.00 0.00 165 ALA A C 9
ATOM 9670 O O . ALA A 1 66 ? -8.306 1.576 -12.838 1.00 0.00 165 ALA A O 9
ATOM 9677 N N . CYS A 1 67 ? -10.391 1.807 -12.025 1.00 0.00 166 CYS A N 9
ATOM 9678 C CA . CYS A 1 67 ? -9.961 1.853 -10.632 1.00 0.00 166 CYS A CA 9
ATOM 9679 C C . CYS A 1 67 ? -10.192 0.509 -9.947 1.00 0.00 166 CYS A C 9
ATOM 9680 O O . CYS A 1 67 ? -11.309 -0.009 -9.931 1.00 0.00 166 CYS A O 9
ATOM 9687 N N . CYS A 1 68 ? -9.128 -0.051 -9.382 1.00 0.00 167 CYS A N 9
ATOM 9688 C CA . CYS A 1 68 ? -9.213 -1.334 -8.695 1.00 0.00 167 CYS A CA 9
ATOM 9689 C C . CYS A 1 68 ? -8.178 -1.422 -7.577 1.00 0.00 167 CYS A C 9
ATOM 9690 O O . CYS A 1 68 ? -7.041 -0.977 -7.734 1.00 0.00 167 CYS A O 9
ATOM 9697 N N . GLN A 1 69 ? -8.581 -2.000 -6.449 1.00 0.00 168 GLN A N 9
ATOM 9698 C CA . GLN A 1 69 ? -7.689 -2.145 -5.305 1.00 0.00 168 GLN A CA 9
ATOM 9699 C C . GLN A 1 69 ? -6.953 -3.480 -5.355 1.00 0.00 168 GLN A C 9
ATOM 9700 O O . GLN A 1 69 ? -6.888 -4.204 -4.360 1.00 0.00 168 GLN A O 9
ATOM 9714 N N . THR A 1 70 ? -6.400 -3.803 -6.520 1.00 0.00 169 THR A N 9
ATOM 9715 C CA . THR A 1 70 ? -5.670 -5.051 -6.700 1.00 0.00 169 THR A CA 9
ATOM 9716 C C . THR A 1 70 ? -4.337 -4.813 -7.400 1.00 0.00 169 THR A C 9
ATOM 9717 O O . THR A 1 70 ? -4.262 -4.065 -8.375 1.00 0.00 169 THR A O 9
ATOM 9728 N N . SER A 1 71 ? -3.287 -5.454 -6.897 1.00 0.00 170 SER A N 9
ATOM 9729 C CA . SER A 1 71 ? -1.955 -5.309 -7.473 1.00 0.00 170 SER A CA 9
ATOM 9730 C C . SER A 1 71 ? -1.933 -5.794 -8.919 1.00 0.00 170 SER A C 9
ATOM 9731 O O . SER A 1 71 ? -2.429 -6.877 -9.231 1.00 0.00 170 SER A O 9
ATOM 9739 N N . LEU A 1 72 ? -1.354 -4.984 -9.799 1.00 0.00 171 LEU A N 9
ATOM 9740 C CA . LEU A 1 72 ? -1.266 -5.329 -11.214 1.00 0.00 171 LEU A CA 9
ATOM 9741 C C . LEU A 1 72 ? -2.644 -5.651 -11.783 1.00 0.00 171 LEU A C 9
ATOM 9742 O O . LEU A 1 72 ? -2.785 -6.526 -12.638 1.00 0.00 171 LEU A O 9
ATOM 9758 N N . CYS A 1 73 ? -3.657 -4.937 -11.305 1.00 0.00 172 CYS A N 9
ATOM 9759 C CA . CYS A 1 73 ? -5.024 -5.144 -11.766 1.00 0.00 172 CYS A CA 9
ATOM 9760 C C . CYS A 1 73 ? -5.266 -4.427 -13.091 1.00 0.00 172 CYS A C 9
ATOM 9761 O O . CYS A 1 73 ? -6.407 -4.159 -13.464 1.00 0.00 172 CYS A O 9
ATOM 9768 N N . ASN A 1 74 ? -4.183 -4.120 -13.797 1.00 0.00 173 ASN A N 9
ATOM 9769 C CA . ASN A 1 74 ? -4.276 -3.433 -15.081 1.00 0.00 173 ASN A CA 9
ATOM 9770 C C . ASN A 1 74 ? -4.407 -4.434 -16.225 1.00 0.00 173 ASN A C 9
ATOM 9771 O O . ASN A 1 74 ? -4.865 -4.091 -17.315 1.00 0.00 173 ASN A O 9
ATOM 9782 N N . HIS A 1 75 ? -4.002 -5.674 -15.969 1.00 0.00 174 HIS A N 9
ATOM 9783 C CA . HIS A 1 75 ? -4.075 -6.726 -16.977 1.00 0.00 174 HIS A CA 9
ATOM 9784 C C . HIS A 1 75 ? -5.453 -7.381 -16.980 1.00 0.00 174 HIS A C 9
ATOM 9785 O O . HIS A 1 75 ? -6.339 -6.989 -16.220 1.00 0.00 174 HIS A O 9
ATOM 9799 N N . ASP A 1 76 ? -5.626 -8.378 -17.839 1.00 0.00 175 ASP A N 9
ATOM 9800 C CA . ASP A 1 76 ? -6.896 -9.088 -17.941 1.00 0.00 175 ASP A CA 9
ATOM 9801 C C . ASP A 1 76 ? -7.213 -9.825 -16.644 1.00 0.00 175 ASP A C 9
ATOM 9802 O O . ASP A 1 76 ? -6.531 -10.786 -16.282 1.00 0.00 175 ASP A O 9
ATOM 9811 N N . MET A 1 1 ? 0.051 0.014 -0.434 1.00 0.00 100 MET A N 10
ATOM 9812 C CA . MET A 1 1 ? 1.303 -0.232 -1.141 1.00 0.00 100 MET A CA 10
ATOM 9813 C C . MET A 1 1 ? 1.253 -1.559 -1.890 1.00 0.00 100 MET A C 10
ATOM 9814 O O . MET A 1 1 ? 1.557 -2.612 -1.328 1.00 0.00 100 MET A O 10
ATOM 9828 N N . ILE A 1 2 ? 0.867 -1.502 -3.161 1.00 0.00 101 ILE A N 10
ATOM 9829 C CA . ILE A 1 2 ? 0.778 -2.700 -3.986 1.00 0.00 101 ILE A CA 10
ATOM 9830 C C . ILE A 1 2 ? 1.597 -2.550 -5.263 1.00 0.00 101 ILE A C 10
ATOM 9831 O O . ILE A 1 2 ? 2.263 -1.535 -5.469 1.00 0.00 101 ILE A O 10
ATOM 9847 N N . TRP A 1 3 ? 1.541 -3.564 -6.118 1.00 0.00 102 TRP A N 10
ATOM 9848 C CA . TRP A 1 3 ? 2.276 -3.544 -7.378 1.00 0.00 102 TRP A CA 10
ATOM 9849 C C . TRP A 1 3 ? 1.326 -3.392 -8.560 1.00 0.00 102 TRP A C 10
ATOM 9850 O O . TRP A 1 3 ? 0.299 -4.067 -8.635 1.00 0.00 102 TRP A O 10
ATOM 9871 N N . CYS A 1 4 ? 1.675 -2.503 -9.484 1.00 0.00 103 CYS A N 10
ATOM 9872 C CA . CYS A 1 4 ? 0.854 -2.262 -10.664 1.00 0.00 103 CYS A CA 10
ATOM 9873 C C . CYS A 1 4 ? 1.724 -1.971 -11.883 1.00 0.00 103 CYS A C 10
ATOM 9874 O O . CYS A 1 4 ? 2.953 -1.963 -11.794 1.00 0.00 103 CYS A O 10
ATOM 9881 N N . HIS A 1 5 ? 1.079 -1.731 -13.020 1.00 0.00 104 HIS A N 10
ATOM 9882 C CA . HIS A 1 5 ? 1.794 -1.438 -14.257 1.00 0.00 104 HIS A CA 10
ATOM 9883 C C . HIS A 1 5 ? 2.031 0.062 -14.405 1.00 0.00 104 HIS A C 10
ATOM 9884 O O . HIS A 1 5 ? 1.133 0.868 -14.166 1.00 0.00 104 HIS A O 10
ATOM 9898 N N . GLN A 1 6 ? 3.247 0.428 -14.800 1.00 0.00 105 GLN A N 10
ATOM 9899 C CA . GLN A 1 6 ? 3.601 1.831 -14.978 1.00 0.00 105 GLN A CA 10
ATOM 9900 C C . GLN A 1 6 ? 4.247 2.060 -16.341 1.00 0.00 105 GLN A C 10
ATOM 9901 O O . GLN A 1 6 ? 5.041 2.985 -16.516 1.00 0.00 105 GLN A O 10
ATOM 9915 N N . CYS A 1 7 ? 3.900 1.213 -17.304 1.00 0.00 106 CYS A N 10
ATOM 9916 C CA . CYS A 1 7 ? 4.446 1.322 -18.652 1.00 0.00 106 CYS A CA 10
ATOM 9917 C C . CYS A 1 7 ? 3.685 2.367 -19.464 1.00 0.00 106 CYS A C 10
ATOM 9918 O O . CYS A 1 7 ? 2.621 2.833 -19.055 1.00 0.00 106 CYS A O 10
ATOM 9925 N N . THR A 1 8 ? 4.238 2.730 -20.617 1.00 0.00 107 THR A N 10
ATOM 9926 C CA . THR A 1 8 ? 3.614 3.719 -21.486 1.00 0.00 107 THR A CA 10
ATOM 9927 C C . THR A 1 8 ? 2.408 3.132 -22.210 1.00 0.00 107 THR A C 10
ATOM 9928 O O . THR A 1 8 ? 1.313 3.692 -22.169 1.00 0.00 107 THR A O 10
ATOM 9939 N N . GLY A 1 9 ? 2.616 1.998 -22.874 1.00 0.00 108 GLY A N 10
ATOM 9940 C CA . GLY A 1 9 ? 1.537 1.353 -23.597 1.00 0.00 108 GLY A CA 10
ATOM 9941 C C . GLY A 1 9 ? 1.977 0.829 -24.950 1.00 0.00 108 GLY A C 10
ATOM 9942 O O . GLY A 1 9 ? 2.655 -0.195 -25.036 1.00 0.00 108 GLY A O 10
ATOM 9946 N N . PHE A 1 10 ? 1.590 1.531 -26.009 1.00 0.00 109 PHE A N 10
ATOM 9947 C CA . PHE A 1 10 ? 1.948 1.129 -27.365 1.00 0.00 109 PHE A CA 10
ATOM 9948 C C . PHE A 1 10 ? 1.412 -0.265 -27.677 1.00 0.00 109 PHE A C 10
ATOM 9949 O O . PHE A 1 10 ? 2.141 -1.126 -28.169 1.00 0.00 109 PHE A O 10
ATOM 9966 N N . GLY A 1 11 ? 0.133 -0.480 -27.387 1.00 0.00 110 GLY A N 10
ATOM 9967 C CA . GLY A 1 11 ? -0.479 -1.771 -27.643 1.00 0.00 110 GLY A CA 10
ATOM 9968 C C . GLY A 1 11 ? -0.824 -2.512 -26.366 1.00 0.00 110 GLY A C 10
ATOM 9969 O O . GLY A 1 11 ? -1.626 -3.445 -26.380 1.00 0.00 110 GLY A O 10
ATOM 9973 N N . GLY A 1 12 ? -0.217 -2.096 -25.259 1.00 0.00 111 GLY A N 10
ATOM 9974 C CA . GLY A 1 12 ? -0.476 -2.739 -23.984 1.00 0.00 111 GLY A CA 10
ATOM 9975 C C . GLY A 1 12 ? 0.796 -3.189 -23.293 1.00 0.00 111 GLY A C 10
ATOM 9976 O O . GLY A 1 12 ? 0.853 -4.286 -22.735 1.00 0.00 111 GLY A O 10
ATOM 9980 N N . CYS A 1 13 ? 1.818 -2.342 -23.329 1.00 0.00 112 CYS A N 10
ATOM 9981 C CA . CYS A 1 13 ? 3.097 -2.658 -22.703 1.00 0.00 112 CYS A CA 10
ATOM 9982 C C . CYS A 1 13 ? 2.904 -3.045 -21.239 1.00 0.00 112 CYS A C 10
ATOM 9983 O O . CYS A 1 13 ? 2.063 -2.479 -20.542 1.00 0.00 112 CYS A O 10
ATOM 9990 N N . SER A 1 14 ? 3.690 -4.014 -20.781 1.00 0.00 113 SER A N 10
ATOM 9991 C CA . SER A 1 14 ? 3.605 -4.480 -19.402 1.00 0.00 113 SER A CA 10
ATOM 9992 C C . SER A 1 14 ? 4.820 -4.026 -18.599 1.00 0.00 113 SER A C 10
ATOM 9993 O O . SER A 1 14 ? 5.921 -3.896 -19.136 1.00 0.00 113 SER A O 10
ATOM 10001 N N . HIS A 1 15 ? 4.613 -3.786 -17.308 1.00 0.00 114 HIS A N 10
ATOM 10002 C CA . HIS A 1 15 ? 5.691 -3.347 -16.429 1.00 0.00 114 HIS A CA 10
ATOM 10003 C C . HIS A 1 15 ? 5.214 -3.270 -14.982 1.00 0.00 114 HIS A C 10
ATOM 10004 O O . HIS A 1 15 ? 5.017 -2.183 -14.440 1.00 0.00 114 HIS A O 10
ATOM 10018 N N . GLY A 1 16 ? 5.031 -4.431 -14.361 1.00 0.00 115 GLY A N 10
ATOM 10019 C CA . GLY A 1 16 ? 4.578 -4.472 -12.983 1.00 0.00 115 GLY A CA 10
ATOM 10020 C C . GLY A 1 16 ? 5.652 -4.036 -12.006 1.00 0.00 115 GLY A C 10
ATOM 10021 O O . GLY A 1 16 ? 6.559 -4.804 -11.686 1.00 0.00 115 GLY A O 10
ATOM 10025 N N . SER A 1 17 ? 5.552 -2.798 -11.533 1.00 0.00 116 SER A N 10
ATOM 10026 C CA . SER A 1 17 ? 6.526 -2.258 -10.591 1.00 0.00 116 SER A CA 10
ATOM 10027 C C . SER A 1 17 ? 5.843 -1.804 -9.305 1.00 0.00 116 SER A C 10
ATOM 10028 O O . SER A 1 17 ? 4.621 -1.875 -9.179 1.00 0.00 116 SER A O 10
ATOM 10036 N N . ARG A 1 18 ? 6.643 -1.337 -8.351 1.00 0.00 117 ARG A N 10
ATOM 10037 C CA . ARG A 1 18 ? 6.118 -0.872 -7.073 1.00 0.00 117 ARG A CA 10
ATOM 10038 C C . ARG A 1 18 ? 5.482 0.507 -7.216 1.00 0.00 117 ARG A C 10
ATOM 10039 O O . ARG A 1 18 ? 5.985 1.362 -7.945 1.00 0.00 117 ARG A O 10
ATOM 10060 N N . CYS A 1 19 ? 4.372 0.717 -6.516 1.00 0.00 118 CYS A N 10
ATOM 10061 C CA . CYS A 1 19 ? 3.666 1.991 -6.565 1.00 0.00 118 CYS A CA 10
ATOM 10062 C C . CYS A 1 19 ? 4.052 2.873 -5.381 1.00 0.00 118 CYS A C 10
ATOM 10063 O O . CYS A 1 19 ? 4.698 2.416 -4.437 1.00 0.00 118 CYS A O 10
ATOM 10070 N N . LEU A 1 20 ? 3.653 4.139 -5.438 1.00 0.00 119 LEU A N 10
ATOM 10071 C CA . LEU A 1 20 ? 3.957 5.086 -4.371 1.00 0.00 119 LEU A CA 10
ATOM 10072 C C . LEU A 1 20 ? 3.208 4.724 -3.092 1.00 0.00 119 LEU A C 10
ATOM 10073 O O . LEU A 1 20 ? 2.102 4.186 -3.140 1.00 0.00 119 LEU A O 10
ATOM 10089 N N . ARG A 1 21 ? 3.818 5.025 -1.951 1.00 0.00 120 ARG A N 10
ATOM 10090 C CA . ARG A 1 21 ? 3.210 4.733 -0.659 1.00 0.00 120 ARG A CA 10
ATOM 10091 C C . ARG A 1 21 ? 1.774 5.248 -0.605 1.00 0.00 120 ARG A C 10
ATOM 10092 O O . ARG A 1 21 ? 0.870 4.549 -0.148 1.00 0.00 120 ARG A O 10
ATOM 10113 N N . ASP A 1 22 ? 1.574 6.475 -1.074 1.00 0.00 121 ASP A N 10
ATOM 10114 C CA . ASP A 1 22 ? 0.249 7.084 -1.080 1.00 0.00 121 ASP A CA 10
ATOM 10115 C C . ASP A 1 22 ? -0.696 6.321 -2.003 1.00 0.00 121 ASP A C 10
ATOM 10116 O O . ASP A 1 22 ? -1.868 6.123 -1.682 1.00 0.00 121 ASP A O 10
ATOM 10125 N N . SER A 1 23 ? -0.178 5.895 -3.150 1.00 0.00 122 SER A N 10
ATOM 10126 C CA . SER A 1 23 ? -0.977 5.157 -4.122 1.00 0.00 122 SER A CA 10
ATOM 10127 C C . SER A 1 23 ? -1.116 3.694 -3.712 1.00 0.00 122 SER A C 10
ATOM 10128 O O . SER A 1 23 ? -0.216 2.885 -3.939 1.00 0.00 122 SER A O 10
ATOM 10136 N N . THR A 1 24 ? -2.252 3.360 -3.107 1.00 0.00 123 THR A N 10
ATOM 10137 C CA . THR A 1 24 ? -2.510 1.996 -2.664 1.00 0.00 123 THR A CA 10
ATOM 10138 C C . THR A 1 24 ? -3.508 1.299 -3.582 1.00 0.00 123 THR A C 10
ATOM 10139 O O . THR A 1 24 ? -4.065 0.258 -3.234 1.00 0.00 123 THR A O 10
ATOM 10150 N N . HIS A 1 25 ? -3.730 1.880 -4.757 1.00 0.00 124 HIS A N 10
ATOM 10151 C CA . HIS A 1 25 ? -4.661 1.314 -5.726 1.00 0.00 124 HIS A CA 10
ATOM 10152 C C . HIS A 1 25 ? -4.034 1.265 -7.117 1.00 0.00 124 HIS A C 10
ATOM 10153 O O . HIS A 1 25 ? -2.908 1.721 -7.318 1.00 0.00 124 HIS A O 10
ATOM 10167 N N . CYS A 1 26 ? -4.771 0.708 -8.073 1.00 0.00 125 CYS A N 10
ATOM 10168 C CA . CYS A 1 26 ? -4.288 0.598 -9.444 1.00 0.00 125 CYS A CA 10
ATOM 10169 C C . CYS A 1 26 ? -5.200 1.356 -10.405 1.00 0.00 125 CYS A C 10
ATOM 10170 O O . CYS A 1 26 ? -6.421 1.359 -10.246 1.00 0.00 125 CYS A O 10
ATOM 10177 N N . VAL A 1 27 ? -4.599 1.997 -11.401 1.00 0.00 126 VAL A N 10
ATOM 10178 C CA . VAL A 1 27 ? -5.356 2.757 -12.389 1.00 0.00 126 VAL A CA 10
ATOM 10179 C C . VAL A 1 27 ? -4.945 2.378 -13.807 1.00 0.00 126 VAL A C 10
ATOM 10180 O O . VAL A 1 27 ? -3.790 2.036 -14.061 1.00 0.00 126 VAL A O 10
ATOM 10193 N N . THR A 1 28 ? -5.900 2.441 -14.731 1.00 0.00 127 THR A N 10
ATOM 10194 C CA . THR A 1 28 ? -5.638 2.104 -16.124 1.00 0.00 127 THR A CA 10
ATOM 10195 C C . THR A 1 28 ? -6.290 3.111 -17.065 1.00 0.00 127 THR A C 10
ATOM 10196 O O . THR A 1 28 ? -7.396 3.589 -16.811 1.00 0.00 127 THR A O 10
ATOM 10207 N N . THR A 1 29 ? -5.598 3.430 -18.154 1.00 0.00 128 THR A N 10
ATOM 10208 C CA . THR A 1 29 ? -6.109 4.380 -19.134 1.00 0.00 128 THR A CA 10
ATOM 10209 C C . THR A 1 29 ? -5.913 3.865 -20.555 1.00 0.00 128 THR A C 10
ATOM 10210 O O . THR A 1 29 ? -4.786 3.637 -20.992 1.00 0.00 128 THR A O 10
ATOM 10221 N N . ALA A 1 30 ? -7.018 3.684 -21.271 1.00 0.00 129 ALA A N 10
ATOM 10222 C CA . ALA A 1 30 ? -6.966 3.198 -22.644 1.00 0.00 129 ALA A CA 10
ATOM 10223 C C . ALA A 1 30 ? -7.539 4.228 -23.613 1.00 0.00 129 ALA A C 10
ATOM 10224 O O . ALA A 1 30 ? -8.521 4.905 -23.307 1.00 0.00 129 ALA A O 10
ATOM 10231 N N . THR A 1 31 ? -6.919 4.341 -24.784 1.00 0.00 130 THR A N 10
ATOM 10232 C CA . THR A 1 31 ? -7.367 5.289 -25.796 1.00 0.00 130 THR A CA 10
ATOM 10233 C C . THR A 1 31 ? -7.569 4.602 -27.142 1.00 0.00 130 THR A C 10
ATOM 10234 O O . THR A 1 31 ? -6.634 4.032 -27.705 1.00 0.00 130 THR A O 10
ATOM 10245 N N . ARG A 1 32 ? -8.794 4.660 -27.653 1.00 0.00 131 ARG A N 10
ATOM 10246 C CA . ARG A 1 32 ? -9.118 4.042 -28.933 1.00 0.00 131 ARG A CA 10
ATOM 10247 C C . ARG A 1 32 ? -8.618 4.899 -30.092 1.00 0.00 131 ARG A C 10
ATOM 10248 O O . ARG A 1 32 ? -8.679 4.490 -31.252 1.00 0.00 131 ARG A O 10
ATOM 10269 N N . VAL A 1 33 ? -8.124 6.090 -29.771 1.00 0.00 132 VAL A N 10
ATOM 10270 C CA . VAL A 1 33 ? -7.613 7.005 -30.785 1.00 0.00 132 VAL A CA 10
ATOM 10271 C C . VAL A 1 33 ? -8.728 7.477 -31.711 1.00 0.00 132 VAL A C 10
ATOM 10272 O O . VAL A 1 33 ? -8.602 7.413 -32.935 1.00 0.00 132 VAL A O 10
ATOM 10285 N N . LEU A 1 34 ? -9.820 7.950 -31.121 1.00 0.00 133 LEU A N 10
ATOM 10286 C CA . LEU A 1 34 ? -10.959 8.434 -31.893 1.00 0.00 133 LEU A CA 10
ATOM 10287 C C . LEU A 1 34 ? -10.602 9.709 -32.650 1.00 0.00 133 LEU A C 10
ATOM 10288 O O . LEU A 1 34 ? -11.223 10.038 -33.660 1.00 0.00 133 LEU A O 10
ATOM 10304 N N . SER A 1 35 ? -9.596 10.423 -32.154 1.00 0.00 134 SER A N 10
ATOM 10305 C CA . SER A 1 35 ? -9.156 11.663 -32.782 1.00 0.00 134 SER A CA 10
ATOM 10306 C C . SER A 1 35 ? -8.241 11.377 -33.968 1.00 0.00 134 SER A C 10
ATOM 10307 O O . SER A 1 35 ? -7.852 12.286 -34.700 1.00 0.00 134 SER A O 10
ATOM 10315 N N . ASN A 1 36 ? -7.900 10.105 -34.152 1.00 0.00 135 ASN A N 10
ATOM 10316 C CA . ASN A 1 36 ? -7.029 9.698 -35.248 1.00 0.00 135 ASN A CA 10
ATOM 10317 C C . ASN A 1 36 ? -5.654 10.345 -35.121 1.00 0.00 135 ASN A C 10
ATOM 10318 O O . ASN A 1 36 ? -4.901 10.429 -36.092 1.00 0.00 135 ASN A O 10
ATOM 10329 N N . THR A 1 37 ? -5.331 10.803 -33.915 1.00 0.00 136 THR A N 10
ATOM 10330 C CA . THR A 1 37 ? -4.047 11.443 -33.659 1.00 0.00 136 THR A CA 10
ATOM 10331 C C . THR A 1 37 ? -2.937 10.409 -33.506 1.00 0.00 136 THR A C 10
ATOM 10332 O O . THR A 1 37 ? -1.775 10.758 -33.306 1.00 0.00 136 THR A O 10
ATOM 10343 N N . GLU A 1 38 ? -3.305 9.135 -33.601 1.00 0.00 137 GLU A N 10
ATOM 10344 C CA . GLU A 1 38 ? -2.339 8.050 -33.472 1.00 0.00 137 GLU A CA 10
ATOM 10345 C C . GLU A 1 38 ? -2.674 6.907 -34.426 1.00 0.00 137 GLU A C 10
ATOM 10346 O O . GLU A 1 38 ? -3.776 6.842 -34.971 1.00 0.00 137 GLU A O 10
ATOM 10358 N N . ASP A 1 39 ? -1.715 6.009 -34.623 1.00 0.00 138 ASP A N 10
ATOM 10359 C CA . ASP A 1 39 ? -1.907 4.868 -35.511 1.00 0.00 138 ASP A CA 10
ATOM 10360 C C . ASP A 1 39 ? -2.335 3.633 -34.724 1.00 0.00 138 ASP A C 10
ATOM 10361 O O . ASP A 1 39 ? -2.793 2.645 -35.299 1.00 0.00 138 ASP A O 10
ATOM 10370 N N . LEU A 1 40 ? -2.183 3.696 -33.405 1.00 0.00 139 LEU A N 10
ATOM 10371 C CA . LEU A 1 40 ? -2.553 2.583 -32.538 1.00 0.00 139 LEU A CA 10
ATOM 10372 C C . LEU A 1 40 ? -3.129 3.088 -31.219 1.00 0.00 139 LEU A C 10
ATOM 10373 O O . LEU A 1 40 ? -2.918 4.234 -30.820 1.00 0.00 139 LEU A O 10
ATOM 10389 N N . PRO A 1 41 ? -3.871 2.214 -30.524 1.00 0.00 140 PRO A N 10
ATOM 10390 C CA . PRO A 1 41 ? -4.490 2.548 -29.238 1.00 0.00 140 PRO A CA 10
ATOM 10391 C C . PRO A 1 41 ? -3.461 2.709 -28.124 1.00 0.00 140 PRO A C 10
ATOM 10392 O O . PRO A 1 41 ? -2.576 1.869 -27.956 1.00 0.00 140 PRO A O 10
ATOM 10403 N N . LEU A 1 42 ? -3.582 3.793 -27.365 1.00 0.00 141 LEU A N 10
ATOM 10404 C CA . LEU A 1 42 ? -2.662 4.064 -26.266 1.00 0.00 141 LEU A CA 10
ATOM 10405 C C . LEU A 1 42 ? -3.159 3.430 -24.971 1.00 0.00 141 LEU A C 10
ATOM 10406 O O . LEU A 1 42 ? -4.356 3.442 -24.681 1.00 0.00 141 LEU A O 10
ATOM 10422 N N . VAL A 1 43 ? -2.233 2.877 -24.195 1.00 0.00 142 VAL A N 10
ATOM 10423 C CA . VAL A 1 43 ? -2.576 2.241 -22.928 1.00 0.00 142 VAL A CA 10
ATOM 10424 C C . VAL A 1 43 ? -1.554 2.578 -21.849 1.00 0.00 142 VAL A C 10
ATOM 10425 O O . VAL A 1 43 ? -0.541 1.894 -21.700 1.00 0.00 142 VAL A O 10
ATOM 10438 N N . THR A 1 44 ? -1.825 3.639 -21.095 1.00 0.00 143 THR A N 10
ATOM 10439 C CA . THR A 1 44 ? -0.929 4.069 -20.029 1.00 0.00 143 THR A CA 10
ATOM 10440 C C . THR A 1 44 ? -1.384 3.530 -18.678 1.00 0.00 143 THR A C 10
ATOM 10441 O O . THR A 1 44 ? -2.533 3.717 -18.277 1.00 0.00 143 THR A O 10
ATOM 10452 N N . LYS A 1 45 ? -0.476 2.859 -17.977 1.00 0.00 144 LYS A N 10
ATOM 10453 C CA . LYS A 1 45 ? -0.782 2.294 -16.669 1.00 0.00 144 LYS A CA 10
ATOM 10454 C C . LYS A 1 45 ? -0.064 3.060 -15.563 1.00 0.00 144 LYS A C 10
ATOM 10455 O O . LYS A 1 45 ? 1.008 3.624 -15.781 1.00 0.00 144 LYS A O 10
ATOM 10474 N N . MET A 1 46 ? -0.661 3.076 -14.376 1.00 0.00 145 MET A N 10
ATOM 10475 C CA . MET A 1 46 ? -0.076 3.771 -13.235 1.00 0.00 145 MET A CA 10
ATOM 10476 C C . MET A 1 46 ? -0.762 3.359 -11.937 1.00 0.00 145 MET A C 10
ATOM 10477 O O . MET A 1 46 ? -1.467 2.351 -11.888 1.00 0.00 145 MET A O 10
ATOM 10491 N N . CYS A 1 47 ? -0.550 4.144 -10.886 1.00 0.00 146 CYS A N 10
ATOM 10492 C CA . CYS A 1 47 ? -1.146 3.860 -9.586 1.00 0.00 146 CYS A CA 10
ATOM 10493 C C . CYS A 1 47 ? -1.746 5.124 -8.976 1.00 0.00 146 CYS A C 10
ATOM 10494 O O . CYS A 1 47 ? -1.489 6.234 -9.442 1.00 0.00 146 CYS A O 10
ATOM 10501 N N . HIS A 1 48 ? -2.548 4.946 -7.930 1.00 0.00 147 HIS A N 10
ATOM 10502 C CA . HIS A 1 48 ? -3.184 6.071 -7.255 1.00 0.00 147 HIS A CA 10
ATOM 10503 C C . HIS A 1 48 ? -3.758 5.642 -5.908 1.00 0.00 147 HIS A C 10
ATOM 10504 O O . HIS A 1 48 ? -3.725 4.463 -5.556 1.00 0.00 147 HIS A O 10
ATOM 10518 N N . ILE A 1 49 ? -4.283 6.607 -5.160 1.00 0.00 148 ILE A N 10
ATOM 10519 C CA . ILE A 1 49 ? -4.864 6.328 -3.852 1.00 0.00 148 ILE A CA 10
ATOM 10520 C C . ILE A 1 49 ? -6.306 5.850 -3.982 1.00 0.00 148 ILE A C 10
ATOM 10521 O O . ILE A 1 49 ? -7.077 5.900 -3.025 1.00 0.00 148 ILE A O 10
ATOM 10537 N N . GLY A 1 50 ? -6.664 5.384 -5.175 1.00 0.00 149 GLY A N 10
ATOM 10538 C CA . GLY A 1 50 ? -8.013 4.902 -5.409 1.00 0.00 149 GLY A CA 10
ATOM 10539 C C . GLY A 1 50 ? -8.802 5.809 -6.331 1.00 0.00 149 GLY A C 10
ATOM 10540 O O . GLY A 1 50 ? -9.318 6.843 -5.905 1.00 0.00 149 GLY A O 10
ATOM 10544 N N . CYS A 1 51 ? -8.895 5.425 -7.600 1.00 0.00 150 CYS A N 10
ATOM 10545 C CA . CYS A 1 51 ? -9.625 6.212 -8.587 1.00 0.00 150 CYS A CA 10
ATOM 10546 C C . CYS A 1 51 ? -9.206 7.678 -8.530 1.00 0.00 150 CYS A C 10
ATOM 10547 O O . CYS A 1 51 ? -9.697 8.459 -7.714 1.00 0.00 150 CYS A O 10
ATOM 10554 N N . PRO A 1 52 ? -8.277 8.062 -9.418 1.00 0.00 151 PRO A N 10
ATOM 10555 C CA . PRO A 1 52 ? -7.772 9.437 -9.490 1.00 0.00 151 PRO A CA 10
ATOM 10556 C C . PRO A 1 52 ? -8.819 10.412 -10.017 1.00 0.00 151 PRO A C 10
ATOM 10557 O O . PRO A 1 52 ? -9.714 10.030 -10.771 1.00 0.00 151 PRO A O 10
ATOM 10568 N N . ASP A 1 53 ? -8.702 11.673 -9.614 1.00 0.00 152 ASP A N 10
ATOM 10569 C CA . ASP A 1 53 ? -9.638 12.704 -10.047 1.00 0.00 152 ASP A CA 10
ATOM 10570 C C . ASP A 1 53 ? -9.013 13.588 -11.122 1.00 0.00 152 ASP A C 10
ATOM 10571 O O . ASP A 1 53 ? -9.542 14.651 -11.450 1.00 0.00 152 ASP A O 10
ATOM 10580 N N . ILE A 1 54 ? -7.886 13.143 -11.666 1.00 0.00 153 ILE A N 10
ATOM 10581 C CA . ILE A 1 54 ? -7.190 13.894 -12.704 1.00 0.00 153 ILE A CA 10
ATOM 10582 C C . ILE A 1 54 ? -7.255 13.169 -14.044 1.00 0.00 153 ILE A C 10
ATOM 10583 O O . ILE A 1 54 ? -6.271 12.601 -14.519 1.00 0.00 153 ILE A O 10
ATOM 10599 N N . PRO A 1 55 ? -8.441 13.190 -14.671 1.00 0.00 154 PRO A N 10
ATOM 10600 C CA . PRO A 1 55 ? -8.662 12.541 -15.967 1.00 0.00 154 PRO A CA 10
ATOM 10601 C C . PRO A 1 55 ? -7.938 13.255 -17.103 1.00 0.00 154 PRO A C 10
ATOM 10602 O O . PRO A 1 55 ? -7.862 12.745 -18.221 1.00 0.00 154 PRO A O 10
ATOM 10613 N N . SER A 1 56 ? -7.408 14.438 -16.810 1.00 0.00 155 SER A N 10
ATOM 10614 C CA . SER A 1 56 ? -6.692 15.224 -17.809 1.00 0.00 155 SER A CA 10
ATOM 10615 C C . SER A 1 56 ? -5.372 14.556 -18.182 1.00 0.00 155 SER A C 10
ATOM 10616 O O . SER A 1 56 ? -4.730 14.929 -19.165 1.00 0.00 155 SER A O 10
ATOM 10624 N N . LEU A 1 57 ? -4.973 13.567 -17.390 1.00 0.00 156 LEU A N 10
ATOM 10625 C CA . LEU A 1 57 ? -3.729 12.845 -17.636 1.00 0.00 156 LEU A CA 10
ATOM 10626 C C . LEU A 1 57 ? -3.845 11.968 -18.878 1.00 0.00 156 LEU A C 10
ATOM 10627 O O . LEU A 1 57 ? -2.852 11.428 -19.364 1.00 0.00 156 LEU A O 10
ATOM 10643 N N . GLY A 1 58 ? -5.065 11.831 -19.389 1.00 0.00 157 GLY A N 10
ATOM 10644 C CA . GLY A 1 58 ? -5.288 11.020 -20.571 1.00 0.00 157 GLY A CA 10
ATOM 10645 C C . GLY A 1 58 ? -4.603 11.585 -21.800 1.00 0.00 157 GLY A C 10
ATOM 10646 O O . GLY A 1 58 ? -3.375 11.570 -21.898 1.00 0.00 157 GLY A O 10
ATOM 10650 N N . LEU A 1 59 ? -5.397 12.085 -22.740 1.00 0.00 158 LEU A N 10
ATOM 10651 C CA . LEU A 1 59 ? -4.861 12.657 -23.970 1.00 0.00 158 LEU A CA 10
ATOM 10652 C C . LEU A 1 59 ? -5.043 14.171 -23.991 1.00 0.00 158 LEU A C 10
ATOM 10653 O O . LEU A 1 59 ? -4.205 14.900 -24.519 1.00 0.00 158 LEU A O 10
ATOM 10669 N N . GLY A 1 60 ? -6.145 14.637 -23.411 1.00 0.00 159 GLY A N 10
ATOM 10670 C CA . GLY A 1 60 ? -6.417 16.062 -23.373 1.00 0.00 159 GLY A CA 10
ATOM 10671 C C . GLY A 1 60 ? -7.690 16.390 -22.619 1.00 0.00 159 GLY A C 10
ATOM 10672 O O . GLY A 1 60 ? -7.667 16.726 -21.435 1.00 0.00 159 GLY A O 10
ATOM 10676 N N . PRO A 1 61 ? -8.835 16.294 -23.313 1.00 0.00 160 PRO A N 10
ATOM 10677 C CA . PRO A 1 61 ? -10.145 16.579 -22.721 1.00 0.00 160 PRO A CA 10
ATOM 10678 C C . PRO A 1 61 ? -10.562 15.527 -21.699 1.00 0.00 160 PRO A C 10
ATOM 10679 O O . PRO A 1 61 ? -10.966 15.856 -20.584 1.00 0.00 160 PRO A O 10
ATOM 10690 N N . TYR A 1 62 ? -10.461 14.260 -22.087 1.00 0.00 161 TYR A N 10
ATOM 10691 C CA . TYR A 1 62 ? -10.829 13.159 -21.205 1.00 0.00 161 TYR A CA 10
ATOM 10692 C C . TYR A 1 62 ? -10.235 11.843 -21.699 1.00 0.00 161 TYR A C 10
ATOM 10693 O O . TYR A 1 62 ? -9.539 11.805 -22.713 1.00 0.00 161 TYR A O 10
ATOM 10711 N N . VAL A 1 63 ? -10.517 10.766 -20.974 1.00 0.00 162 VAL A N 10
ATOM 10712 C CA . VAL A 1 63 ? -10.014 9.446 -21.337 1.00 0.00 162 VAL A CA 10
ATOM 10713 C C . VAL A 1 63 ? -10.671 8.357 -20.498 1.00 0.00 162 VAL A C 10
ATOM 10714 O O . VAL A 1 63 ? -11.139 8.611 -19.388 1.00 0.00 162 VAL A O 10
ATOM 10727 N N . SER A 1 64 ? -10.702 7.141 -21.036 1.00 0.00 163 SER A N 10
ATOM 10728 C CA . SER A 1 64 ? -11.306 6.012 -20.338 1.00 0.00 163 SER A CA 10
ATOM 10729 C C . SER A 1 64 ? -10.402 5.526 -19.208 1.00 0.00 163 SER A C 10
ATOM 10730 O O . SER A 1 64 ? -9.398 4.855 -19.448 1.00 0.00 163 SER A O 10
ATOM 10738 N N . ILE A 1 65 ? -10.767 5.869 -17.978 1.00 0.00 164 ILE A N 10
ATOM 10739 C CA . ILE A 1 65 ? -9.991 5.467 -16.811 1.00 0.00 164 ILE A CA 10
ATOM 10740 C C . ILE A 1 65 ? -10.628 4.270 -16.114 1.00 0.00 164 ILE A C 10
ATOM 10741 O O . ILE A 1 65 ? -11.848 4.109 -16.124 1.00 0.00 164 ILE A O 10
ATOM 10757 N N . ALA A 1 66 ? -9.793 3.433 -15.506 1.00 0.00 165 ALA A N 10
ATOM 10758 C CA . ALA A 1 66 ? -10.274 2.253 -14.799 1.00 0.00 165 ALA A CA 10
ATOM 10759 C C . ALA A 1 66 ? -9.792 2.244 -13.353 1.00 0.00 165 ALA A C 10
ATOM 10760 O O . ALA A 1 66 ? -8.595 2.128 -13.087 1.00 0.00 165 ALA A O 10
ATOM 10767 N N . CYS A 1 67 ? -10.731 2.369 -12.420 1.00 0.00 166 CYS A N 10
ATOM 10768 C CA . CYS A 1 67 ? -10.403 2.377 -11.000 1.00 0.00 166 CYS A CA 10
ATOM 10769 C C . CYS A 1 67 ? -10.650 1.007 -10.377 1.00 0.00 166 CYS A C 10
ATOM 10770 O O . CYS A 1 67 ? -11.796 0.589 -10.204 1.00 0.00 166 CYS A O 10
ATOM 10777 N N . CYS A 1 68 ? -9.569 0.311 -10.041 1.00 0.00 167 CYS A N 10
ATOM 10778 C CA . CYS A 1 68 ? -9.667 -1.012 -9.438 1.00 0.00 167 CYS A CA 10
ATOM 10779 C C . CYS A 1 68 ? -8.643 -1.176 -8.318 1.00 0.00 167 CYS A C 10
ATOM 10780 O O . CYS A 1 68 ? -7.481 -0.800 -8.467 1.00 0.00 167 CYS A O 10
ATOM 10787 N N . GLN A 1 69 ? -9.083 -1.742 -7.199 1.00 0.00 168 GLN A N 10
ATOM 10788 C CA . GLN A 1 69 ? -8.205 -1.955 -6.055 1.00 0.00 168 GLN A CA 10
ATOM 10789 C C . GLN A 1 69 ? -7.547 -3.329 -6.122 1.00 0.00 168 GLN A C 10
ATOM 10790 O O . GLN A 1 69 ? -7.516 -4.065 -5.135 1.00 0.00 168 GLN A O 10
ATOM 10804 N N . THR A 1 70 ? -7.022 -3.671 -7.295 1.00 0.00 169 THR A N 10
ATOM 10805 C CA . THR A 1 70 ? -6.365 -4.957 -7.493 1.00 0.00 169 THR A CA 10
ATOM 10806 C C . THR A 1 70 ? -4.956 -4.776 -8.045 1.00 0.00 169 THR A C 10
ATOM 10807 O O . THR A 1 70 ? -4.738 -3.995 -8.971 1.00 0.00 169 THR A O 10
ATOM 10818 N N . SER A 1 71 ? -4.003 -5.504 -7.472 1.00 0.00 170 SER A N 10
ATOM 10819 C CA . SER A 1 71 ? -2.613 -5.421 -7.905 1.00 0.00 170 SER A CA 10
ATOM 10820 C C . SER A 1 71 ? -2.487 -5.748 -9.390 1.00 0.00 170 SER A C 10
ATOM 10821 O O . SER A 1 71 ? -2.989 -6.771 -9.857 1.00 0.00 170 SER A O 10
ATOM 10829 N N . LEU A 1 72 ? -1.813 -4.872 -10.127 1.00 0.00 171 LEU A N 10
ATOM 10830 C CA . LEU A 1 72 ? -1.619 -5.066 -11.560 1.00 0.00 171 LEU A CA 10
ATOM 10831 C C . LEU A 1 72 ? -2.946 -5.351 -12.255 1.00 0.00 171 LEU A C 10
ATOM 10832 O O . LEU A 1 72 ? -3.039 -6.244 -13.098 1.00 0.00 171 LEU A O 10
ATOM 10848 N N . CYS A 1 73 ? -3.972 -4.585 -11.898 1.00 0.00 172 CYS A N 10
ATOM 10849 C CA . CYS A 1 73 ? -5.294 -4.752 -12.488 1.00 0.00 172 CYS A CA 10
ATOM 10850 C C . CYS A 1 73 ? -5.391 -4.019 -13.823 1.00 0.00 172 CYS A C 10
ATOM 10851 O O . CYS A 1 73 ? -6.484 -3.712 -14.296 1.00 0.00 172 CYS A O 10
ATOM 10858 N N . ASN A 1 74 ? -4.239 -3.743 -14.425 1.00 0.00 173 ASN A N 10
ATOM 10859 C CA . ASN A 1 74 ? -4.193 -3.046 -15.705 1.00 0.00 173 ASN A CA 10
ATOM 10860 C C . ASN A 1 74 ? -3.694 -3.971 -16.811 1.00 0.00 173 ASN A C 10
ATOM 10861 O O . ASN A 1 74 ? -3.584 -3.568 -17.970 1.00 0.00 173 ASN A O 10
ATOM 10872 N N . HIS A 1 75 ? -3.394 -5.213 -16.445 1.00 0.00 174 HIS A N 10
ATOM 10873 C CA . HIS A 1 75 ? -2.908 -6.196 -17.406 1.00 0.00 174 HIS A CA 10
ATOM 10874 C C . HIS A 1 75 ? -4.045 -6.703 -18.288 1.00 0.00 174 HIS A C 10
ATOM 10875 O O . HIS A 1 75 ? -5.171 -6.212 -18.208 1.00 0.00 174 HIS A O 10
ATOM 10889 N N . ASP A 1 76 ? -3.742 -7.686 -19.129 1.00 0.00 175 ASP A N 10
ATOM 10890 C CA . ASP A 1 76 ? -4.739 -8.259 -20.026 1.00 0.00 175 ASP A CA 10
ATOM 10891 C C . ASP A 1 76 ? -5.784 -9.049 -19.243 1.00 0.00 175 ASP A C 10
ATOM 10892 O O . ASP A 1 76 ? -6.858 -9.360 -19.761 1.00 0.00 175 ASP A O 10
ATOM 10901 N N . MET A 1 1 ? 1.757 -0.859 -0.092 1.00 0.00 100 MET A N 11
ATOM 10902 C CA . MET A 1 1 ? 2.849 -1.111 -1.026 1.00 0.00 100 MET A CA 11
ATOM 10903 C C . MET A 1 1 ? 2.586 -2.373 -1.842 1.00 0.00 100 MET A C 11
ATOM 10904 O O . MET A 1 1 ? 3.060 -3.456 -1.498 1.00 0.00 100 MET A O 11
ATOM 10918 N N . ILE A 1 2 ? 1.828 -2.225 -2.923 1.00 0.00 101 ILE A N 11
ATOM 10919 C CA . ILE A 1 2 ? 1.503 -3.353 -3.787 1.00 0.00 101 ILE A CA 11
ATOM 10920 C C . ILE A 1 2 ? 2.112 -3.175 -5.174 1.00 0.00 101 ILE A C 11
ATOM 10921 O O . ILE A 1 2 ? 2.569 -2.088 -5.528 1.00 0.00 101 ILE A O 11
ATOM 10937 N N . TRP A 1 3 ? 2.113 -4.249 -5.955 1.00 0.00 102 TRP A N 11
ATOM 10938 C CA . TRP A 1 3 ? 2.664 -4.212 -7.305 1.00 0.00 102 TRP A CA 11
ATOM 10939 C C . TRP A 1 3 ? 1.565 -3.975 -8.335 1.00 0.00 102 TRP A C 11
ATOM 10940 O O . TRP A 1 3 ? 0.484 -4.558 -8.249 1.00 0.00 102 TRP A O 11
ATOM 10961 N N . CYS A 1 4 ? 1.848 -3.117 -9.310 1.00 0.00 103 CYS A N 11
ATOM 10962 C CA . CYS A 1 4 ? 0.883 -2.803 -10.357 1.00 0.00 103 CYS A CA 11
ATOM 10963 C C . CYS A 1 4 ? 1.588 -2.535 -11.683 1.00 0.00 103 CYS A C 11
ATOM 10964 O O . CYS A 1 4 ? 2.811 -2.646 -11.782 1.00 0.00 103 CYS A O 11
ATOM 10971 N N . HIS A 1 5 ? 0.809 -2.182 -12.701 1.00 0.00 104 HIS A N 11
ATOM 10972 C CA . HIS A 1 5 ? 1.359 -1.897 -14.021 1.00 0.00 104 HIS A CA 11
ATOM 10973 C C . HIS A 1 5 ? 1.563 -0.397 -14.213 1.00 0.00 104 HIS A C 11
ATOM 10974 O O . HIS A 1 5 ? 0.610 0.380 -14.155 1.00 0.00 104 HIS A O 11
ATOM 10988 N N . GLN A 1 6 ? 2.810 0.002 -14.440 1.00 0.00 105 GLN A N 11
ATOM 10989 C CA . GLN A 1 6 ? 3.138 1.409 -14.638 1.00 0.00 105 GLN A CA 11
ATOM 10990 C C . GLN A 1 6 ? 3.621 1.660 -16.063 1.00 0.00 105 GLN A C 11
ATOM 10991 O O . GLN A 1 6 ? 4.597 2.378 -16.281 1.00 0.00 105 GLN A O 11
ATOM 11005 N N . CYS A 1 7 ? 2.931 1.064 -17.029 1.00 0.00 106 CYS A N 11
ATOM 11006 C CA . CYS A 1 7 ? 3.289 1.221 -18.434 1.00 0.00 106 CYS A CA 11
ATOM 11007 C C . CYS A 1 7 ? 2.755 2.540 -18.986 1.00 0.00 106 CYS A C 11
ATOM 11008 O O . CYS A 1 7 ? 1.821 3.125 -18.436 1.00 0.00 106 CYS A O 11
ATOM 11015 N N . THR A 1 8 ? 3.355 3.004 -20.078 1.00 0.00 107 THR A N 11
ATOM 11016 C CA . THR A 1 8 ? 2.942 4.253 -20.705 1.00 0.00 107 THR A CA 11
ATOM 11017 C C . THR A 1 8 ? 1.648 4.073 -21.490 1.00 0.00 107 THR A C 11
ATOM 11018 O O . THR A 1 8 ? 0.653 4.749 -21.229 1.00 0.00 107 THR A O 11
ATOM 11029 N N . GLY A 1 9 ? 1.667 3.156 -22.452 1.00 0.00 108 GLY A N 11
ATOM 11030 C CA . GLY A 1 9 ? 0.488 2.903 -23.260 1.00 0.00 108 GLY A CA 11
ATOM 11031 C C . GLY A 1 9 ? 0.816 2.747 -24.731 1.00 0.00 108 GLY A C 11
ATOM 11032 O O . GLY A 1 9 ? 0.881 3.732 -25.468 1.00 0.00 108 GLY A O 11
ATOM 11036 N N . PHE A 1 10 ? 1.025 1.507 -25.162 1.00 0.00 109 PHE A N 11
ATOM 11037 C CA . PHE A 1 10 ? 1.350 1.227 -26.555 1.00 0.00 109 PHE A CA 11
ATOM 11038 C C . PHE A 1 10 ? 0.891 -0.174 -26.950 1.00 0.00 109 PHE A C 11
ATOM 11039 O O . PHE A 1 10 ? 1.684 -1.114 -26.978 1.00 0.00 109 PHE A O 11
ATOM 11056 N N . GLY A 1 11 ? -0.397 -0.305 -27.253 1.00 0.00 110 GLY A N 11
ATOM 11057 C CA . GLY A 1 11 ? -0.941 -1.593 -27.640 1.00 0.00 110 GLY A CA 11
ATOM 11058 C C . GLY A 1 11 ? -1.258 -2.471 -26.446 1.00 0.00 110 GLY A C 11
ATOM 11059 O O . GLY A 1 11 ? -1.242 -3.697 -26.547 1.00 0.00 110 GLY A O 11
ATOM 11063 N N . GLY A 1 12 ? -1.547 -1.843 -25.311 1.00 0.00 111 GLY A N 11
ATOM 11064 C CA . GLY A 1 12 ? -1.863 -2.591 -24.108 1.00 0.00 111 GLY A CA 11
ATOM 11065 C C . GLY A 1 12 ? -0.641 -3.240 -23.491 1.00 0.00 111 GLY A C 11
ATOM 11066 O O . GLY A 1 12 ? -0.703 -4.375 -23.017 1.00 0.00 111 GLY A O 11
ATOM 11070 N N . CYS A 1 13 ? 0.476 -2.520 -23.498 1.00 0.00 112 CYS A N 11
ATOM 11071 C CA . CYS A 1 13 ? 1.720 -3.033 -22.936 1.00 0.00 112 CYS A CA 11
ATOM 11072 C C . CYS A 1 13 ? 1.537 -3.421 -21.472 1.00 0.00 112 CYS A C 11
ATOM 11073 O O . CYS A 1 13 ? 0.435 -3.336 -20.930 1.00 0.00 112 CYS A O 11
ATOM 11080 N N . SER A 1 14 ? 2.625 -3.848 -20.838 1.00 0.00 113 SER A N 11
ATOM 11081 C CA . SER A 1 14 ? 2.584 -4.254 -19.438 1.00 0.00 113 SER A CA 11
ATOM 11082 C C . SER A 1 14 ? 3.903 -3.934 -18.742 1.00 0.00 113 SER A C 11
ATOM 11083 O O . SER A 1 14 ? 4.937 -3.771 -19.390 1.00 0.00 113 SER A O 11
ATOM 11091 N N . HIS A 1 15 ? 3.859 -3.847 -17.416 1.00 0.00 114 HIS A N 11
ATOM 11092 C CA . HIS A 1 15 ? 5.050 -3.547 -16.629 1.00 0.00 114 HIS A CA 11
ATOM 11093 C C . HIS A 1 15 ? 4.750 -3.629 -15.136 1.00 0.00 114 HIS A C 11
ATOM 11094 O O . HIS A 1 15 ? 4.563 -2.610 -14.473 1.00 0.00 114 HIS A O 11
ATOM 11108 N N . GLY A 1 16 ? 4.705 -4.851 -14.612 1.00 0.00 115 GLY A N 11
ATOM 11109 C CA . GLY A 1 16 ? 4.426 -5.043 -13.201 1.00 0.00 115 GLY A CA 11
ATOM 11110 C C . GLY A 1 16 ? 5.581 -4.616 -12.318 1.00 0.00 115 GLY A C 11
ATOM 11111 O O . GLY A 1 16 ? 6.585 -5.320 -12.214 1.00 0.00 115 GLY A O 11
ATOM 11115 N N . SER A 1 17 ? 5.442 -3.457 -11.682 1.00 0.00 116 SER A N 11
ATOM 11116 C CA . SER A 1 17 ? 6.485 -2.934 -10.808 1.00 0.00 116 SER A CA 11
ATOM 11117 C C . SER A 1 17 ? 5.906 -2.518 -9.459 1.00 0.00 116 SER A C 11
ATOM 11118 O O . SER A 1 17 ? 4.693 -2.559 -9.253 1.00 0.00 116 SER A O 11
ATOM 11126 N N . ARG A 1 18 ? 6.783 -2.120 -8.543 1.00 0.00 117 ARG A N 11
ATOM 11127 C CA . ARG A 1 18 ? 6.360 -1.698 -7.213 1.00 0.00 117 ARG A CA 11
ATOM 11128 C C . ARG A 1 18 ? 5.787 -0.284 -7.248 1.00 0.00 117 ARG A C 11
ATOM 11129 O O . ARG A 1 18 ? 6.241 0.563 -8.018 1.00 0.00 117 ARG A O 11
ATOM 11150 N N . CYS A 1 19 ? 4.787 -0.036 -6.409 1.00 0.00 118 CYS A N 11
ATOM 11151 C CA . CYS A 1 19 ? 4.150 1.274 -6.343 1.00 0.00 118 CYS A CA 11
ATOM 11152 C C . CYS A 1 19 ? 4.770 2.125 -5.238 1.00 0.00 118 CYS A C 11
ATOM 11153 O O . CYS A 1 19 ? 5.648 1.667 -4.505 1.00 0.00 118 CYS A O 11
ATOM 11160 N N . LEU A 1 20 ? 4.308 3.365 -5.125 1.00 0.00 119 LEU A N 11
ATOM 11161 C CA . LEU A 1 20 ? 4.816 4.281 -4.110 1.00 0.00 119 LEU A CA 11
ATOM 11162 C C . LEU A 1 20 ? 4.302 3.899 -2.725 1.00 0.00 119 LEU A C 11
ATOM 11163 O O . LEU A 1 20 ? 3.157 3.471 -2.574 1.00 0.00 119 LEU A O 11
ATOM 11179 N N . ARG A 1 21 ? 5.154 4.059 -1.718 1.00 0.00 120 ARG A N 11
ATOM 11180 C CA . ARG A 1 21 ? 4.786 3.732 -0.346 1.00 0.00 120 ARG A CA 11
ATOM 11181 C C . ARG A 1 21 ? 3.440 4.352 0.018 1.00 0.00 120 ARG A C 11
ATOM 11182 O O . ARG A 1 21 ? 2.679 3.790 0.805 1.00 0.00 120 ARG A O 11
ATOM 11203 N N . ASP A 1 22 ? 3.155 5.515 -0.559 1.00 0.00 121 ASP A N 11
ATOM 11204 C CA . ASP A 1 22 ? 1.902 6.212 -0.296 1.00 0.00 121 ASP A CA 11
ATOM 11205 C C . ASP A 1 22 ? 0.762 5.607 -1.109 1.00 0.00 121 ASP A C 11
ATOM 11206 O O . ASP A 1 22 ? -0.346 5.425 -0.604 1.00 0.00 121 ASP A O 11
ATOM 11215 N N . SER A 1 23 ? 1.042 5.298 -2.372 1.00 0.00 122 SER A N 11
ATOM 11216 C CA . SER A 1 23 ? 0.039 4.718 -3.257 1.00 0.00 122 SER A CA 11
ATOM 11217 C C . SER A 1 23 ? -0.112 3.222 -3.001 1.00 0.00 122 SER A C 11
ATOM 11218 O O . SER A 1 23 ? 0.840 2.455 -3.150 1.00 0.00 122 SER A O 11
ATOM 11226 N N . THR A 1 24 ? -1.316 2.812 -2.614 1.00 0.00 123 THR A N 11
ATOM 11227 C CA . THR A 1 24 ? -1.592 1.409 -2.335 1.00 0.00 123 THR A CA 11
ATOM 11228 C C . THR A 1 24 ? -2.641 0.854 -3.293 1.00 0.00 123 THR A C 11
ATOM 11229 O O . THR A 1 24 ? -3.269 -0.169 -3.017 1.00 0.00 123 THR A O 11
ATOM 11240 N N . HIS A 1 25 ? -2.826 1.535 -4.419 1.00 0.00 124 HIS A N 11
ATOM 11241 C CA . HIS A 1 25 ? -3.798 1.109 -5.419 1.00 0.00 124 HIS A CA 11
ATOM 11242 C C . HIS A 1 25 ? -3.256 1.321 -6.830 1.00 0.00 124 HIS A C 11
ATOM 11243 O O . HIS A 1 25 ? -2.148 1.828 -7.010 1.00 0.00 124 HIS A O 11
ATOM 11257 N N . CYS A 1 26 ? -4.043 0.930 -7.826 1.00 0.00 125 CYS A N 11
ATOM 11258 C CA . CYS A 1 26 ? -3.643 1.076 -9.220 1.00 0.00 125 CYS A CA 11
ATOM 11259 C C . CYS A 1 26 ? -4.728 1.783 -10.027 1.00 0.00 125 CYS A C 11
ATOM 11260 O O . CYS A 1 26 ? -5.920 1.615 -9.766 1.00 0.00 125 CYS A O 11
ATOM 11267 N N . VAL A 1 27 ? -4.307 2.575 -11.008 1.00 0.00 126 VAL A N 11
ATOM 11268 C CA . VAL A 1 27 ? -5.242 3.307 -11.854 1.00 0.00 126 VAL A CA 11
ATOM 11269 C C . VAL A 1 27 ? -5.018 2.985 -13.327 1.00 0.00 126 VAL A C 11
ATOM 11270 O O . VAL A 1 27 ? -3.923 3.179 -13.857 1.00 0.00 126 VAL A O 11
ATOM 11283 N N . THR A 1 28 ? -6.063 2.493 -13.986 1.00 0.00 127 THR A N 11
ATOM 11284 C CA . THR A 1 28 ? -5.981 2.144 -15.398 1.00 0.00 127 THR A CA 11
ATOM 11285 C C . THR A 1 28 ? -6.811 3.098 -16.250 1.00 0.00 127 THR A C 11
ATOM 11286 O O . THR A 1 28 ? -8.022 3.220 -16.063 1.00 0.00 127 THR A O 11
ATOM 11297 N N . THR A 1 29 ? -6.153 3.772 -17.188 1.00 0.00 128 THR A N 11
ATOM 11298 C CA . THR A 1 29 ? -6.830 4.716 -18.068 1.00 0.00 128 THR A CA 11
ATOM 11299 C C . THR A 1 29 ? -6.504 4.435 -19.530 1.00 0.00 128 THR A C 11
ATOM 11300 O O . THR A 1 29 ? -5.337 4.309 -19.902 1.00 0.00 128 THR A O 11
ATOM 11311 N N . ALA A 1 30 ? -7.541 4.339 -20.356 1.00 0.00 129 ALA A N 11
ATOM 11312 C CA . ALA A 1 30 ? -7.363 4.076 -21.778 1.00 0.00 129 ALA A CA 11
ATOM 11313 C C . ALA A 1 30 ? -7.615 5.332 -22.605 1.00 0.00 129 ALA A C 11
ATOM 11314 O O . ALA A 1 30 ? -8.653 5.981 -22.467 1.00 0.00 129 ALA A O 11
ATOM 11321 N N . THR A 1 31 ? -6.659 5.672 -23.463 1.00 0.00 130 THR A N 11
ATOM 11322 C CA . THR A 1 31 ? -6.777 6.852 -24.311 1.00 0.00 130 THR A CA 11
ATOM 11323 C C . THR A 1 31 ? -6.531 6.505 -25.774 1.00 0.00 130 THR A C 11
ATOM 11324 O O . THR A 1 31 ? -6.096 5.398 -26.095 1.00 0.00 130 THR A O 11
ATOM 11335 N N . ARG A 1 32 ? -6.811 7.456 -26.659 1.00 0.00 131 ARG A N 11
ATOM 11336 C CA . ARG A 1 32 ? -6.621 7.249 -28.089 1.00 0.00 131 ARG A CA 11
ATOM 11337 C C . ARG A 1 32 ? -5.932 8.453 -28.725 1.00 0.00 131 ARG A C 11
ATOM 11338 O O . ARG A 1 32 ? -5.541 9.395 -28.035 1.00 0.00 131 ARG A O 11
ATOM 11359 N N . VAL A 1 33 ? -5.787 8.416 -30.046 1.00 0.00 132 VAL A N 11
ATOM 11360 C CA . VAL A 1 33 ? -5.146 9.503 -30.776 1.00 0.00 132 VAL A CA 11
ATOM 11361 C C . VAL A 1 33 ? -5.706 9.622 -32.189 1.00 0.00 132 VAL A C 11
ATOM 11362 O O . VAL A 1 33 ? -5.416 8.796 -33.055 1.00 0.00 132 VAL A O 11
ATOM 11375 N N . LEU A 1 34 ? -6.510 10.655 -32.415 1.00 0.00 133 LEU A N 11
ATOM 11376 C CA . LEU A 1 34 ? -7.112 10.884 -33.725 1.00 0.00 133 LEU A CA 11
ATOM 11377 C C . LEU A 1 34 ? -6.050 11.254 -34.755 1.00 0.00 133 LEU A C 11
ATOM 11378 O O . LEU A 1 34 ? -6.314 11.265 -35.957 1.00 0.00 133 LEU A O 11
ATOM 11394 N N . SER A 1 35 ? -4.848 11.556 -34.275 1.00 0.00 134 SER A N 11
ATOM 11395 C CA . SER A 1 35 ? -3.746 11.929 -35.154 1.00 0.00 134 SER A CA 11
ATOM 11396 C C . SER A 1 35 ? -3.448 10.816 -36.155 1.00 0.00 134 SER A C 11
ATOM 11397 O O . SER A 1 35 ? -3.586 9.634 -35.843 1.00 0.00 134 SER A O 11
ATOM 11405 N N . ASN A 1 36 ? -3.040 11.205 -37.358 1.00 0.00 135 ASN A N 11
ATOM 11406 C CA . ASN A 1 36 ? -2.724 10.241 -38.406 1.00 0.00 135 ASN A CA 11
ATOM 11407 C C . ASN A 1 36 ? -1.581 9.325 -37.976 1.00 0.00 135 ASN A C 11
ATOM 11408 O O . ASN A 1 36 ? -1.716 8.101 -37.982 1.00 0.00 135 ASN A O 11
ATOM 11419 N N . THR A 1 37 ? -0.457 9.927 -37.602 1.00 0.00 136 THR A N 11
ATOM 11420 C CA . THR A 1 37 ? 0.709 9.167 -37.169 1.00 0.00 136 THR A CA 11
ATOM 11421 C C . THR A 1 37 ? 0.414 8.386 -35.893 1.00 0.00 136 THR A C 11
ATOM 11422 O O . THR A 1 37 ? 0.030 8.964 -34.877 1.00 0.00 136 THR A O 11
ATOM 11433 N N . GLU A 1 38 ? 0.597 7.071 -35.954 1.00 0.00 137 GLU A N 11
ATOM 11434 C CA . GLU A 1 38 ? 0.350 6.212 -34.801 1.00 0.00 137 GLU A CA 11
ATOM 11435 C C . GLU A 1 38 ? -1.029 6.484 -34.206 1.00 0.00 137 GLU A C 11
ATOM 11436 O O . GLU A 1 38 ? -1.163 7.240 -33.244 1.00 0.00 137 GLU A O 11
ATOM 11448 N N . ASP A 1 39 ? -2.050 5.863 -34.786 1.00 0.00 138 ASP A N 11
ATOM 11449 C CA . ASP A 1 39 ? -3.418 6.037 -34.313 1.00 0.00 138 ASP A CA 11
ATOM 11450 C C . ASP A 1 39 ? -3.754 5.015 -33.232 1.00 0.00 138 ASP A C 11
ATOM 11451 O O . ASP A 1 39 ? -4.895 4.928 -32.776 1.00 0.00 138 ASP A O 11
ATOM 11460 N N . LEU A 1 40 ? -2.753 4.242 -32.825 1.00 0.00 139 LEU A N 11
ATOM 11461 C CA . LEU A 1 40 ? -2.942 3.224 -31.797 1.00 0.00 139 LEU A CA 11
ATOM 11462 C C . LEU A 1 40 ? -3.330 3.859 -30.466 1.00 0.00 139 LEU A C 11
ATOM 11463 O O . LEU A 1 40 ? -3.054 5.030 -30.205 1.00 0.00 139 LEU A O 11
ATOM 11479 N N . PRO A 1 41 ? -3.985 3.070 -29.602 1.00 0.00 140 PRO A N 11
ATOM 11480 C CA . PRO A 1 41 ? -4.423 3.533 -28.282 1.00 0.00 140 PRO A CA 11
ATOM 11481 C C . PRO A 1 41 ? -3.254 3.768 -27.332 1.00 0.00 140 PRO A C 11
ATOM 11482 O O . PRO A 1 41 ? -2.113 3.418 -27.638 1.00 0.00 140 PRO A O 11
ATOM 11493 N N . LEU A 1 42 ? -3.544 4.362 -26.180 1.00 0.00 141 LEU A N 11
ATOM 11494 C CA . LEU A 1 42 ? -2.515 4.643 -25.184 1.00 0.00 141 LEU A CA 11
ATOM 11495 C C . LEU A 1 42 ? -2.977 4.225 -23.792 1.00 0.00 141 LEU A C 11
ATOM 11496 O O . LEU A 1 42 ? -3.717 4.951 -23.128 1.00 0.00 141 LEU A O 11
ATOM 11512 N N . VAL A 1 43 ? -2.532 3.051 -23.354 1.00 0.00 142 VAL A N 11
ATOM 11513 C CA . VAL A 1 43 ? -2.897 2.538 -22.039 1.00 0.00 142 VAL A CA 11
ATOM 11514 C C . VAL A 1 43 ? -1.989 3.109 -20.955 1.00 0.00 142 VAL A C 11
ATOM 11515 O O . VAL A 1 43 ? -0.865 2.645 -20.763 1.00 0.00 142 VAL A O 11
ATOM 11528 N N . THR A 1 44 ? -2.485 4.120 -20.248 1.00 0.00 143 THR A N 11
ATOM 11529 C CA . THR A 1 44 ? -1.719 4.756 -19.184 1.00 0.00 143 THR A CA 11
ATOM 11530 C C . THR A 1 44 ? -2.087 4.178 -17.821 1.00 0.00 143 THR A C 11
ATOM 11531 O O . THR A 1 44 ? -3.142 4.489 -17.268 1.00 0.00 143 THR A O 11
ATOM 11542 N N . LYS A 1 45 ? -1.209 3.337 -17.284 1.00 0.00 144 LYS A N 11
ATOM 11543 C CA . LYS A 1 45 ? -1.440 2.717 -15.985 1.00 0.00 144 LYS A CA 11
ATOM 11544 C C . LYS A 1 45 ? -0.449 3.239 -14.950 1.00 0.00 144 LYS A C 11
ATOM 11545 O O . LYS A 1 45 ? 0.698 3.546 -15.274 1.00 0.00 144 LYS A O 11
ATOM 11564 N N . MET A 1 46 ? -0.898 3.335 -13.703 1.00 0.00 145 MET A N 11
ATOM 11565 C CA . MET A 1 46 ? -0.049 3.817 -12.620 1.00 0.00 145 MET A CA 11
ATOM 11566 C C . MET A 1 46 ? -0.639 3.451 -11.262 1.00 0.00 145 MET A C 11
ATOM 11567 O O . MET A 1 46 ? -1.566 2.645 -11.173 1.00 0.00 145 MET A O 11
ATOM 11581 N N . CYS A 1 47 ? -0.097 4.047 -10.205 1.00 0.00 146 CYS A N 11
ATOM 11582 C CA . CYS A 1 47 ? -0.569 3.783 -8.852 1.00 0.00 146 CYS A CA 11
ATOM 11583 C C . CYS A 1 47 ? -1.014 5.074 -8.169 1.00 0.00 146 CYS A C 11
ATOM 11584 O O . CYS A 1 47 ? -0.541 6.161 -8.504 1.00 0.00 146 CYS A O 11
ATOM 11591 N N . HIS A 1 48 ? -1.926 4.946 -7.211 1.00 0.00 147 HIS A N 11
ATOM 11592 C CA . HIS A 1 48 ? -2.435 6.102 -6.481 1.00 0.00 147 HIS A CA 11
ATOM 11593 C C . HIS A 1 48 ? -3.060 5.675 -5.156 1.00 0.00 147 HIS A C 11
ATOM 11594 O O . HIS A 1 48 ? -3.253 4.485 -4.905 1.00 0.00 147 HIS A O 11
ATOM 11608 N N . ILE A 1 49 ? -3.374 6.653 -4.313 1.00 0.00 148 ILE A N 11
ATOM 11609 C CA . ILE A 1 49 ? -3.978 6.378 -3.015 1.00 0.00 148 ILE A CA 11
ATOM 11610 C C . ILE A 1 49 ? -5.500 6.387 -3.104 1.00 0.00 148 ILE A C 11
ATOM 11611 O O . ILE A 1 49 ? -6.180 6.941 -2.241 1.00 0.00 148 ILE A O 11
ATOM 11627 N N . GLY A 1 50 ? -6.030 5.767 -4.155 1.00 0.00 149 GLY A N 11
ATOM 11628 C CA . GLY A 1 50 ? -7.469 5.714 -4.336 1.00 0.00 149 GLY A CA 11
ATOM 11629 C C . GLY A 1 50 ? -7.865 5.608 -5.796 1.00 0.00 149 GLY A C 11
ATOM 11630 O O . GLY A 1 50 ? -7.587 4.603 -6.451 1.00 0.00 149 GLY A O 11
ATOM 11634 N N . CYS A 1 51 ? -8.519 6.646 -6.306 1.00 0.00 150 CYS A N 11
ATOM 11635 C CA . CYS A 1 51 ? -8.957 6.665 -7.697 1.00 0.00 150 CYS A CA 11
ATOM 11636 C C . CYS A 1 51 ? -9.166 8.097 -8.181 1.00 0.00 150 CYS A C 11
ATOM 11637 O O . CYS A 1 51 ? -10.274 8.632 -8.155 1.00 0.00 150 CYS A O 11
ATOM 11644 N N . PRO A 1 52 ? -8.075 8.733 -8.635 1.00 0.00 151 PRO A N 11
ATOM 11645 C CA . PRO A 1 52 ? -8.113 10.110 -9.135 1.00 0.00 151 PRO A CA 11
ATOM 11646 C C . PRO A 1 52 ? -8.852 10.225 -10.463 1.00 0.00 151 PRO A C 11
ATOM 11647 O O . PRO A 1 52 ? -8.824 9.305 -11.281 1.00 0.00 151 PRO A O 11
ATOM 11658 N N . ASP A 1 53 ? -9.512 11.359 -10.672 1.00 0.00 152 ASP A N 11
ATOM 11659 C CA . ASP A 1 53 ? -10.258 11.594 -11.903 1.00 0.00 152 ASP A CA 11
ATOM 11660 C C . ASP A 1 53 ? -9.326 12.038 -13.026 1.00 0.00 152 ASP A C 11
ATOM 11661 O O . ASP A 1 53 ? -9.281 11.419 -14.090 1.00 0.00 152 ASP A O 11
ATOM 11670 N N . ILE A 1 54 ? -8.586 13.115 -12.783 1.00 0.00 153 ILE A N 11
ATOM 11671 C CA . ILE A 1 54 ? -7.656 13.641 -13.774 1.00 0.00 153 ILE A CA 11
ATOM 11672 C C . ILE A 1 54 ? -8.327 13.784 -15.136 1.00 0.00 153 ILE A C 11
ATOM 11673 O O . ILE A 1 54 ? -8.142 12.965 -16.036 1.00 0.00 153 ILE A O 11
ATOM 11689 N N . PRO A 1 55 ? -9.125 14.851 -15.294 1.00 0.00 154 PRO A N 11
ATOM 11690 C CA . PRO A 1 55 ? -9.838 15.128 -16.544 1.00 0.00 154 PRO A CA 11
ATOM 11691 C C . PRO A 1 55 ? -8.896 15.544 -17.669 1.00 0.00 154 PRO A C 11
ATOM 11692 O O . PRO A 1 55 ? -9.311 15.684 -18.819 1.00 0.00 154 PRO A O 11
ATOM 11703 N N . SER A 1 56 ? -7.626 15.739 -17.329 1.00 0.00 155 SER A N 11
ATOM 11704 C CA . SER A 1 56 ? -6.625 16.142 -18.310 1.00 0.00 155 SER A CA 11
ATOM 11705 C C . SER A 1 56 ? -6.342 15.010 -19.293 1.00 0.00 155 SER A C 11
ATOM 11706 O O . SER A 1 56 ? -6.017 15.250 -20.457 1.00 0.00 155 SER A O 11
ATOM 11714 N N . LEU A 1 57 ? -6.467 13.777 -18.817 1.00 0.00 156 LEU A N 11
ATOM 11715 C CA . LEU A 1 57 ? -6.224 12.606 -19.652 1.00 0.00 156 LEU A CA 11
ATOM 11716 C C . LEU A 1 57 ? -7.532 12.056 -20.212 1.00 0.00 156 LEU A C 11
ATOM 11717 O O . LEU A 1 57 ? -7.555 10.994 -20.833 1.00 0.00 156 LEU A O 11
ATOM 11733 N N . GLY A 1 58 ? -8.619 12.788 -19.990 1.00 0.00 157 GLY A N 11
ATOM 11734 C CA . GLY A 1 58 ? -9.916 12.358 -20.481 1.00 0.00 157 GLY A CA 11
ATOM 11735 C C . GLY A 1 58 ? -11.032 13.296 -20.066 1.00 0.00 157 GLY A C 11
ATOM 11736 O O . GLY A 1 58 ? -11.289 13.479 -18.875 1.00 0.00 157 GLY A O 11
ATOM 11740 N N . LEU A 1 59 ? -11.697 13.893 -21.049 1.00 0.00 158 LEU A N 11
ATOM 11741 C CA . LEU A 1 59 ? -12.792 14.819 -20.780 1.00 0.00 158 LEU A CA 11
ATOM 11742 C C . LEU A 1 59 ? -14.102 14.295 -21.359 1.00 0.00 158 LEU A C 11
ATOM 11743 O O . LEU A 1 59 ? -15.184 14.646 -20.890 1.00 0.00 158 LEU A O 11
ATOM 11759 N N . GLY A 1 60 ? -13.997 13.449 -22.380 1.00 0.00 159 GLY A N 11
ATOM 11760 C CA . GLY A 1 60 ? -15.181 12.889 -23.004 1.00 0.00 159 GLY A CA 11
ATOM 11761 C C . GLY A 1 60 ? -15.190 11.373 -22.973 1.00 0.00 159 GLY A C 11
ATOM 11762 O O . GLY A 1 60 ? -14.433 10.741 -22.236 1.00 0.00 159 GLY A O 11
ATOM 11766 N N . PRO A 1 61 ? -16.067 10.766 -23.787 1.00 0.00 160 PRO A N 11
ATOM 11767 C CA . PRO A 1 61 ? -16.194 9.308 -23.867 1.00 0.00 160 PRO A CA 11
ATOM 11768 C C . PRO A 1 61 ? -14.982 8.656 -24.524 1.00 0.00 160 PRO A C 11
ATOM 11769 O O . PRO A 1 61 ? -14.869 7.430 -24.562 1.00 0.00 160 PRO A O 11
ATOM 11780 N N . TYR A 1 62 ? -14.079 9.482 -25.040 1.00 0.00 161 TYR A N 11
ATOM 11781 C CA . TYR A 1 62 ? -12.876 8.985 -25.698 1.00 0.00 161 TYR A CA 11
ATOM 11782 C C . TYR A 1 62 ? -11.871 8.466 -24.674 1.00 0.00 161 TYR A C 11
ATOM 11783 O O . TYR A 1 62 ? -10.827 7.920 -25.033 1.00 0.00 161 TYR A O 11
ATOM 11801 N N . VAL A 1 63 ? -12.193 8.641 -23.397 1.00 0.00 162 VAL A N 11
ATOM 11802 C CA . VAL A 1 63 ? -11.320 8.190 -22.319 1.00 0.00 162 VAL A CA 11
ATOM 11803 C C . VAL A 1 63 ? -12.126 7.581 -21.178 1.00 0.00 162 VAL A C 11
ATOM 11804 O O . VAL A 1 63 ? -13.126 8.148 -20.739 1.00 0.00 162 VAL A O 11
ATOM 11817 N N . SER A 1 64 ? -11.682 6.423 -20.700 1.00 0.00 163 SER A N 11
ATOM 11818 C CA . SER A 1 64 ? -12.364 5.734 -19.610 1.00 0.00 163 SER A CA 11
ATOM 11819 C C . SER A 1 64 ? -11.401 5.446 -18.463 1.00 0.00 163 SER A C 11
ATOM 11820 O O . SER A 1 64 ? -10.290 4.960 -18.677 1.00 0.00 163 SER A O 11
ATOM 11828 N N . ILE A 1 65 ? -11.835 5.751 -17.244 1.00 0.00 164 ILE A N 11
ATOM 11829 C CA . ILE A 1 65 ? -11.012 5.524 -16.062 1.00 0.00 164 ILE A CA 11
ATOM 11830 C C . ILE A 1 65 ? -11.471 4.283 -15.303 1.00 0.00 164 ILE A C 11
ATOM 11831 O O . ILE A 1 65 ? -12.657 4.120 -15.019 1.00 0.00 164 ILE A O 11
ATOM 11847 N N . ALA A 1 66 ? -10.522 3.412 -14.976 1.00 0.00 165 ALA A N 11
ATOM 11848 C CA . ALA A 1 66 ? -10.828 2.188 -14.246 1.00 0.00 165 ALA A CA 11
ATOM 11849 C C . ALA A 1 66 ? -9.851 1.977 -13.094 1.00 0.00 165 ALA A C 11
ATOM 11850 O O . ALA A 1 66 ? -8.708 1.569 -13.304 1.00 0.00 165 ALA A O 11
ATOM 11857 N N . CYS A 1 67 ? -10.307 2.257 -11.878 1.00 0.00 166 CYS A N 11
ATOM 11858 C CA . CYS A 1 67 ? -9.473 2.098 -10.693 1.00 0.00 166 CYS A CA 11
ATOM 11859 C C . CYS A 1 67 ? -9.822 0.812 -9.950 1.00 0.00 166 CYS A C 11
ATOM 11860 O O . CYS A 1 67 ? -10.898 0.243 -10.142 1.00 0.00 166 CYS A O 11
ATOM 11867 N N . CYS A 1 68 ? -8.906 0.358 -9.101 1.00 0.00 167 CYS A N 11
ATOM 11868 C CA . CYS A 1 68 ? -9.115 -0.861 -8.330 1.00 0.00 167 CYS A CA 11
ATOM 11869 C C . CYS A 1 68 ? -8.046 -1.012 -7.251 1.00 0.00 167 CYS A C 11
ATOM 11870 O O . CYS A 1 68 ? -6.882 -0.676 -7.467 1.00 0.00 167 CYS A O 11
ATOM 11877 N N . GLN A 1 69 ? -8.450 -1.519 -6.091 1.00 0.00 168 GLN A N 11
ATOM 11878 C CA . GLN A 1 69 ? -7.527 -1.714 -4.980 1.00 0.00 168 GLN A CA 11
ATOM 11879 C C . GLN A 1 69 ? -6.887 -3.097 -5.040 1.00 0.00 168 GLN A C 11
ATOM 11880 O O . GLN A 1 69 ? -6.643 -3.726 -4.009 1.00 0.00 168 GLN A O 11
ATOM 11894 N N . THR A 1 70 ? -6.617 -3.567 -6.254 1.00 0.00 169 THR A N 11
ATOM 11895 C CA . THR A 1 70 ? -6.006 -4.876 -6.448 1.00 0.00 169 THR A CA 11
ATOM 11896 C C . THR A 1 70 ? -4.666 -4.756 -7.164 1.00 0.00 169 THR A C 11
ATOM 11897 O O . THR A 1 70 ? -4.516 -3.964 -8.094 1.00 0.00 169 THR A O 11
ATOM 11908 N N . SER A 1 71 ? -3.693 -5.549 -6.725 1.00 0.00 170 SER A N 11
ATOM 11909 C CA . SER A 1 71 ? -2.363 -5.529 -7.322 1.00 0.00 170 SER A CA 11
ATOM 11910 C C . SER A 1 71 ? -2.424 -5.911 -8.798 1.00 0.00 170 SER A C 11
ATOM 11911 O O . SER A 1 71 ? -3.090 -6.876 -9.175 1.00 0.00 170 SER A O 11
ATOM 11919 N N . LEU A 1 72 ? -1.726 -5.145 -9.629 1.00 0.00 171 LEU A N 11
ATOM 11920 C CA . LEU A 1 72 ? -1.700 -5.401 -11.065 1.00 0.00 171 LEU A CA 11
ATOM 11921 C C . LEU A 1 72 ? -3.114 -5.563 -11.615 1.00 0.00 171 LEU A C 11
ATOM 11922 O O . LEU A 1 72 ? -3.352 -6.367 -12.517 1.00 0.00 171 LEU A O 11
ATOM 11938 N N . CYS A 1 73 ? -4.048 -4.793 -11.068 1.00 0.00 172 CYS A N 11
ATOM 11939 C CA . CYS A 1 73 ? -5.438 -4.849 -11.504 1.00 0.00 172 CYS A CA 11
ATOM 11940 C C . CYS A 1 73 ? -5.640 -4.036 -12.780 1.00 0.00 172 CYS A C 11
ATOM 11941 O O . CYS A 1 73 ? -6.756 -3.625 -13.095 1.00 0.00 172 CYS A O 11
ATOM 11948 N N . ASN A 1 74 ? -4.553 -3.807 -13.509 1.00 0.00 173 ASN A N 11
ATOM 11949 C CA . ASN A 1 74 ? -4.611 -3.043 -14.749 1.00 0.00 173 ASN A CA 11
ATOM 11950 C C . ASN A 1 74 ? -4.867 -3.960 -15.942 1.00 0.00 173 ASN A C 11
ATOM 11951 O O . ASN A 1 74 ? -5.335 -3.516 -16.991 1.00 0.00 173 ASN A O 11
ATOM 11962 N N . HIS A 1 75 ? -4.558 -5.242 -15.772 1.00 0.00 174 HIS A N 11
ATOM 11963 C CA . HIS A 1 75 ? -4.756 -6.222 -16.834 1.00 0.00 174 HIS A CA 11
ATOM 11964 C C . HIS A 1 75 ? -5.215 -7.559 -16.260 1.00 0.00 174 HIS A C 11
ATOM 11965 O O . HIS A 1 75 ? -4.873 -7.912 -15.131 1.00 0.00 174 HIS A O 11
ATOM 11979 N N . ASP A 1 76 ? -5.992 -8.299 -17.044 1.00 0.00 175 ASP A N 11
ATOM 11980 C CA . ASP A 1 76 ? -6.498 -9.597 -16.614 1.00 0.00 175 ASP A CA 11
ATOM 11981 C C . 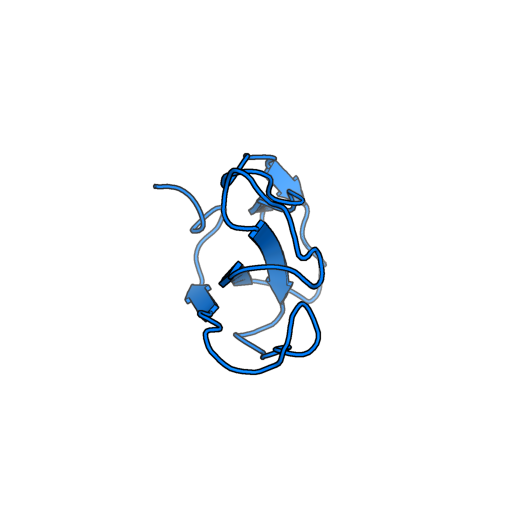ASP A 1 76 ? -5.373 -10.626 -16.555 1.00 0.00 175 ASP A C 11
ATOM 11982 O O . ASP A 1 76 ? -4.238 -10.342 -16.939 1.00 0.00 175 ASP A O 11
ATOM 11991 N N . MET A 1 1 ? 1.307 0.425 -1.310 1.00 0.00 100 MET A N 12
ATOM 11992 C CA . MET A 1 1 ? 2.663 0.036 -1.680 1.00 0.00 100 MET A CA 12
ATOM 11993 C C . MET A 1 1 ? 2.676 -1.347 -2.323 1.00 0.00 100 MET A C 12
ATOM 11994 O O . MET A 1 1 ? 3.515 -2.186 -1.995 1.00 0.00 100 MET A O 12
ATOM 12008 N N . ILE A 1 2 ? 1.741 -1.577 -3.239 1.00 0.00 101 ILE A N 12
ATOM 12009 C CA . ILE A 1 2 ? 1.646 -2.859 -3.927 1.00 0.00 101 ILE A CA 12
ATOM 12010 C C . ILE A 1 2 ? 2.288 -2.789 -5.309 1.00 0.00 101 ILE A C 12
ATOM 12011 O O . ILE A 1 2 ? 2.761 -1.734 -5.732 1.00 0.00 101 ILE A O 12
ATOM 12027 N N . TRP A 1 3 ? 2.300 -3.918 -6.007 1.00 0.00 102 TRP A N 12
ATOM 12028 C CA . TRP A 1 3 ? 2.882 -3.985 -7.343 1.00 0.00 102 TRP A CA 12
ATOM 12029 C C . TRP A 1 3 ? 1.800 -3.893 -8.413 1.00 0.00 102 TRP A C 12
ATOM 12030 O O . TRP A 1 3 ? 0.771 -4.564 -8.329 1.00 0.00 102 TRP A O 12
ATOM 12051 N N . CYS A 1 4 ? 2.039 -3.059 -9.420 1.00 0.00 103 CYS A N 12
ATOM 12052 C CA . CYS A 1 4 ? 1.085 -2.880 -10.507 1.00 0.00 103 CYS A CA 12
ATOM 12053 C C . CYS A 1 4 ? 1.807 -2.616 -11.826 1.00 0.00 103 CYS A C 12
ATOM 12054 O O . CYS A 1 4 ? 3.028 -2.746 -11.914 1.00 0.00 103 CYS A O 12
ATOM 12061 N N . HIS A 1 5 ? 1.043 -2.245 -12.848 1.00 0.00 104 HIS A N 12
ATOM 12062 C CA . HIS A 1 5 ? 1.609 -1.962 -14.162 1.00 0.00 104 HIS A CA 12
ATOM 12063 C C . HIS A 1 5 ? 1.853 -0.466 -14.338 1.00 0.00 104 HIS A C 12
ATOM 12064 O O . HIS A 1 5 ? 0.947 0.346 -14.149 1.00 0.00 104 HIS A O 12
ATOM 12078 N N . GLN A 1 6 ? 3.081 -0.110 -14.699 1.00 0.00 105 GLN A N 12
ATOM 12079 C CA . GLN A 1 6 ? 3.443 1.289 -14.899 1.00 0.00 105 GLN A CA 12
ATOM 12080 C C . GLN A 1 6 ? 3.986 1.515 -16.306 1.00 0.00 105 GLN A C 12
ATOM 12081 O O . GLN A 1 6 ? 4.935 2.276 -16.501 1.00 0.00 105 GLN A O 12
ATOM 12095 N N . CYS A 1 7 ? 3.379 0.850 -17.283 1.00 0.00 106 CYS A N 12
ATOM 12096 C CA . CYS A 1 7 ? 3.802 0.978 -18.672 1.00 0.00 106 CYS A CA 12
ATOM 12097 C C . CYS A 1 7 ? 3.197 2.224 -19.313 1.00 0.00 106 CYS A C 12
ATOM 12098 O O . CYS A 1 7 ? 1.995 2.471 -19.203 1.00 0.00 106 CYS A O 12
ATOM 12105 N N . THR A 1 8 ? 4.037 3.007 -19.982 1.00 0.00 107 THR A N 12
ATOM 12106 C CA . THR A 1 8 ? 3.587 4.227 -20.639 1.00 0.00 107 THR A CA 12
ATOM 12107 C C . THR A 1 8 ? 3.521 4.044 -22.151 1.00 0.00 107 THR A C 12
ATOM 12108 O O . THR A 1 8 ? 3.308 5.003 -22.893 1.00 0.00 107 THR A O 12
ATOM 12119 N N . GLY A 1 9 ? 3.705 2.807 -22.603 1.00 0.00 108 GLY A N 12
ATOM 12120 C CA . GLY A 1 9 ? 3.662 2.522 -24.025 1.00 0.00 108 GLY A CA 12
ATOM 12121 C C . GLY A 1 9 ? 2.275 2.700 -24.610 1.00 0.00 108 GLY A C 12
ATOM 12122 O O . GLY A 1 9 ? 1.564 3.645 -24.265 1.00 0.00 108 GLY A O 12
ATOM 12126 N N . PHE A 1 10 ? 1.888 1.792 -25.499 1.00 0.00 109 PHE A N 12
ATOM 12127 C CA . PHE A 1 10 ? 0.578 1.854 -26.136 1.00 0.00 109 PHE A CA 12
ATOM 12128 C C . PHE A 1 10 ? 0.031 0.453 -26.395 1.00 0.00 109 PHE A C 12
ATOM 12129 O O . PHE A 1 10 ? 0.610 -0.541 -25.959 1.00 0.00 109 PHE A O 12
ATOM 12146 N N . GLY A 1 11 ? -1.089 0.384 -27.107 1.00 0.00 110 GLY A N 12
ATOM 12147 C CA . GLY A 1 11 ? -1.696 -0.899 -27.411 1.00 0.00 110 GLY A CA 12
ATOM 12148 C C . GLY A 1 11 ? -1.850 -1.774 -26.183 1.00 0.00 110 GLY A C 12
ATOM 12149 O O . GLY A 1 11 ? -1.809 -3.000 -26.276 1.00 0.00 110 GLY A O 12
ATOM 12153 N N . GLY A 1 12 ? -2.025 -1.142 -25.026 1.00 0.00 111 GLY A N 12
ATOM 12154 C CA . GLY A 1 12 ? -2.181 -1.886 -23.790 1.00 0.00 111 GLY A CA 12
ATOM 12155 C C . GLY A 1 12 ? -0.850 -2.262 -23.169 1.00 0.00 111 GLY A C 12
ATOM 12156 O O . GLY A 1 12 ? -0.754 -3.249 -22.439 1.00 0.00 111 GLY A O 12
ATOM 12160 N N . CYS A 1 13 ? 0.180 -1.475 -23.459 1.00 0.00 112 CYS A N 12
ATOM 12161 C CA . CYS A 1 13 ? 1.512 -1.731 -22.926 1.00 0.00 112 CYS A CA 12
ATOM 12162 C C . CYS A 1 13 ? 1.451 -2.036 -21.432 1.00 0.00 112 CYS A C 12
ATOM 12163 O O . CYS A 1 13 ? 0.701 -1.403 -20.688 1.00 0.00 112 CYS A O 12
ATOM 12170 N N . SER A 1 14 ? 2.245 -3.010 -20.999 1.00 0.00 113 SER A N 12
ATOM 12171 C CA . SER A 1 14 ? 2.279 -3.402 -19.595 1.00 0.00 113 SER A CA 12
ATOM 12172 C C . SER A 1 14 ? 3.717 -3.550 -19.107 1.00 0.00 113 SER A C 12
ATOM 12173 O O . SER A 1 14 ? 4.643 -3.707 -19.904 1.00 0.00 113 SER A O 12
ATOM 12181 N N . HIS A 1 15 ? 3.897 -3.499 -17.791 1.00 0.00 114 HIS A N 12
ATOM 12182 C CA . HIS A 1 15 ? 5.222 -3.628 -17.195 1.00 0.00 114 HIS A CA 12
ATOM 12183 C C . HIS A 1 15 ? 5.131 -3.669 -15.672 1.00 0.00 114 HIS A C 12
ATOM 12184 O O . HIS A 1 15 ? 5.083 -2.631 -15.015 1.00 0.00 114 HIS A O 12
ATOM 12198 N N . GLY A 1 16 ? 5.107 -4.878 -15.118 1.00 0.00 115 GLY A N 12
ATOM 12199 C CA . GLY A 1 16 ? 5.021 -5.031 -13.677 1.00 0.00 115 GLY A CA 12
ATOM 12200 C C . GLY A 1 16 ? 6.111 -4.271 -12.947 1.00 0.00 115 GLY A C 12
ATOM 12201 O O . GLY A 1 16 ? 7.285 -4.631 -13.023 1.00 0.00 115 GLY A O 12
ATOM 12205 N N . SER A 1 17 ? 5.721 -3.216 -12.239 1.00 0.00 116 SER A N 12
ATOM 12206 C CA . SER A 1 17 ? 6.674 -2.400 -11.496 1.00 0.00 116 SER A CA 12
ATOM 12207 C C . SER A 1 17 ? 6.095 -1.978 -10.150 1.00 0.00 116 SER A C 12
ATOM 12208 O O . SER A 1 17 ? 4.912 -1.650 -10.046 1.00 0.00 116 SER A O 12
ATOM 12216 N N . ARG A 1 18 ? 6.936 -1.988 -9.121 1.00 0.00 117 ARG A N 12
ATOM 12217 C CA . ARG A 1 18 ? 6.508 -1.608 -7.780 1.00 0.00 117 ARG A CA 12
ATOM 12218 C C . ARG A 1 18 ? 5.916 -0.201 -7.777 1.00 0.00 117 ARG A C 12
ATOM 12219 O O . ARG A 1 18 ? 6.280 0.639 -8.600 1.00 0.00 117 ARG A O 12
ATOM 12240 N N . CYS A 1 19 ? 5.001 0.047 -6.846 1.00 0.00 118 CYS A N 12
ATOM 12241 C CA . CYS A 1 19 ? 4.357 1.351 -6.735 1.00 0.00 118 CYS A CA 12
ATOM 12242 C C . CYS A 1 19 ? 4.908 2.130 -5.545 1.00 0.00 118 CYS A C 12
ATOM 12243 O O . CYS A 1 19 ? 5.481 1.551 -4.621 1.00 0.00 118 CYS A O 12
ATOM 12250 N N . LEU A 1 20 ? 4.731 3.446 -5.574 1.00 0.00 119 LEU A N 12
ATOM 12251 C CA . LEU A 1 20 ? 5.209 4.307 -4.498 1.00 0.00 119 LEU A CA 12
ATOM 12252 C C . LEU A 1 20 ? 4.602 3.895 -3.160 1.00 0.00 119 LEU A C 12
ATOM 12253 O O . LEU A 1 20 ? 3.459 3.441 -3.100 1.00 0.00 119 LEU A O 12
ATOM 12269 N N . ARG A 1 21 ? 5.373 4.059 -2.091 1.00 0.00 120 ARG A N 12
ATOM 12270 C CA . ARG A 1 21 ? 4.911 3.705 -0.754 1.00 0.00 120 ARG A CA 12
ATOM 12271 C C . ARG A 1 21 ? 3.539 4.313 -0.475 1.00 0.00 120 ARG A C 12
ATOM 12272 O O . ARG A 1 21 ? 2.732 3.739 0.256 1.00 0.00 120 ARG A O 12
ATOM 12293 N N . ASP A 1 22 ? 3.284 5.478 -1.060 1.00 0.00 121 ASP A N 12
ATOM 12294 C CA . ASP A 1 22 ? 2.011 6.164 -0.875 1.00 0.00 121 ASP A CA 12
ATOM 12295 C C . ASP A 1 22 ? 0.908 5.491 -1.687 1.00 0.00 121 ASP A C 12
ATOM 12296 O O . ASP A 1 22 ? -0.204 5.292 -1.198 1.00 0.00 121 ASP A O 12
ATOM 12305 N N . SER A 1 23 ? 1.224 5.145 -2.931 1.00 0.00 122 SER A N 12
ATOM 12306 C CA . SER A 1 23 ? 0.258 4.500 -3.813 1.00 0.00 122 SER A CA 12
ATOM 12307 C C . SER A 1 23 ? 0.011 3.056 -3.385 1.00 0.00 122 SER A C 12
ATOM 12308 O O . SER A 1 23 ? 0.933 2.240 -3.349 1.00 0.00 122 SER A O 12
ATOM 12316 N N . THR A 1 24 ? -1.241 2.748 -3.060 1.00 0.00 123 THR A N 12
ATOM 12317 C CA . THR A 1 24 ? -1.610 1.405 -2.633 1.00 0.00 123 THR A CA 12
ATOM 12318 C C . THR A 1 24 ? -2.585 0.764 -3.615 1.00 0.00 123 THR A C 12
ATOM 12319 O O . THR A 1 24 ? -3.000 -0.381 -3.435 1.00 0.00 123 THR A O 12
ATOM 12330 N N . HIS A 1 25 ? -2.946 1.510 -4.655 1.00 0.00 124 HIS A N 12
ATOM 12331 C CA . HIS A 1 25 ? -3.872 1.013 -5.667 1.00 0.00 124 HIS A CA 12
ATOM 12332 C C . HIS A 1 25 ? -3.329 1.266 -7.070 1.00 0.00 124 HIS A C 12
ATOM 12333 O O . HIS A 1 25 ? -2.372 2.020 -7.250 1.00 0.00 124 HIS A O 12
ATOM 12347 N N . CYS A 1 26 ? -3.945 0.630 -8.061 1.00 0.00 125 CYS A N 12
ATOM 12348 C CA . CYS A 1 26 ? -3.523 0.785 -9.448 1.00 0.00 125 CYS A CA 12
ATOM 12349 C C . CYS A 1 26 ? -4.559 1.570 -10.247 1.00 0.00 125 CYS A C 12
ATOM 12350 O O . CYS A 1 26 ? -5.755 1.514 -9.959 1.00 0.00 125 CYS A O 12
ATOM 12357 N N . VAL A 1 27 ? -4.092 2.301 -11.254 1.00 0.00 126 VAL A N 12
ATOM 12358 C CA . VAL A 1 27 ? -4.977 3.097 -12.096 1.00 0.00 126 VAL A CA 12
ATOM 12359 C C . VAL A 1 27 ? -4.709 2.838 -13.574 1.00 0.00 126 VAL A C 12
ATOM 12360 O O . VAL A 1 27 ? -3.569 2.918 -14.034 1.00 0.00 126 VAL A O 12
ATOM 12373 N N . THR A 1 28 ? -5.767 2.527 -14.317 1.00 0.00 127 THR A N 12
ATOM 12374 C CA . THR A 1 28 ? -5.646 2.255 -15.743 1.00 0.00 127 THR A CA 12
ATOM 12375 C C . THR A 1 28 ? -6.360 3.320 -16.568 1.00 0.00 127 THR A C 12
ATOM 12376 O O . THR A 1 28 ? -7.579 3.473 -16.483 1.00 0.00 127 THR A O 12
ATOM 12387 N N . THR A 1 29 ? -5.594 4.055 -17.368 1.00 0.00 128 THR A N 12
ATOM 12388 C CA . THR A 1 29 ? -6.154 5.106 -18.209 1.00 0.00 128 THR A CA 12
ATOM 12389 C C . THR A 1 29 ? -5.985 4.776 -19.687 1.00 0.00 128 THR A C 12
ATOM 12390 O O . THR A 1 29 ? -4.965 4.223 -20.097 1.00 0.00 128 THR A O 12
ATOM 12401 N N . ALA A 1 30 ? -6.992 5.119 -20.484 1.00 0.00 129 ALA A N 12
ATOM 12402 C CA . ALA A 1 30 ? -6.953 4.861 -21.918 1.00 0.00 129 ALA A CA 12
ATOM 12403 C C . ALA A 1 30 ? -7.498 6.049 -22.704 1.00 0.00 129 ALA A C 12
ATOM 12404 O O . ALA A 1 30 ? -8.687 6.363 -22.630 1.00 0.00 129 ALA A O 12
ATOM 12411 N N . THR A 1 31 ? -6.622 6.706 -23.457 1.00 0.00 130 THR A N 12
ATOM 12412 C CA . THR A 1 31 ? -7.015 7.861 -24.256 1.00 0.00 130 THR A CA 12
ATOM 12413 C C . THR A 1 31 ? -6.715 7.635 -25.733 1.00 0.00 130 THR A C 12
ATOM 12414 O O . THR A 1 31 ? -5.669 7.089 -26.087 1.00 0.00 130 THR A O 12
ATOM 12425 N N . ARG A 1 32 ? -7.637 8.059 -26.591 1.00 0.00 131 ARG A N 12
ATOM 12426 C CA . ARG A 1 32 ? -7.470 7.903 -28.031 1.00 0.00 131 ARG A CA 12
ATOM 12427 C C . ARG A 1 32 ? -6.398 8.851 -28.560 1.00 0.00 131 ARG A C 12
ATOM 12428 O O . ARG A 1 32 ? -6.071 9.853 -27.924 1.00 0.00 131 ARG A O 12
ATOM 12449 N N . VAL A 1 33 ? -5.854 8.527 -29.729 1.00 0.00 132 VAL A N 12
ATOM 12450 C CA . VAL A 1 33 ? -4.820 9.350 -30.345 1.00 0.00 132 VAL A CA 12
ATOM 12451 C C . VAL A 1 33 ? -5.297 9.931 -31.671 1.00 0.00 132 VAL A C 12
ATOM 12452 O O . VAL A 1 33 ? -5.181 9.294 -32.718 1.00 0.00 132 VAL A O 12
ATOM 12465 N N . LEU A 1 34 ? -5.833 11.146 -31.620 1.00 0.00 133 LEU A N 12
ATOM 12466 C CA . LEU A 1 34 ? -6.328 11.815 -32.818 1.00 0.00 133 LEU A CA 12
ATOM 12467 C C . LEU A 1 34 ? -5.191 12.088 -33.797 1.00 0.00 133 LEU A C 12
ATOM 12468 O O . LEU A 1 34 ? -5.421 12.288 -34.990 1.00 0.00 133 LEU A O 12
ATOM 12484 N N . SER A 1 35 ? -3.964 12.094 -33.286 1.00 0.00 134 SER A N 12
ATOM 12485 C CA . SER A 1 35 ? -2.791 12.344 -34.115 1.00 0.00 134 SER A CA 12
ATOM 12486 C C . SER A 1 35 ? -2.619 11.244 -35.159 1.00 0.00 134 SER A C 12
ATOM 12487 O O . SER A 1 35 ? -1.881 11.405 -36.129 1.00 0.00 134 SER A O 12
ATOM 12495 N N . ASN A 1 36 ? -3.307 10.126 -34.950 1.00 0.00 135 ASN A N 12
ATOM 12496 C CA . ASN A 1 36 ? -3.230 8.999 -35.871 1.00 0.00 135 ASN A CA 12
ATOM 12497 C C . ASN A 1 36 ? -1.785 8.552 -36.066 1.00 0.00 135 ASN A C 12
ATOM 12498 O O . ASN A 1 36 ? -1.446 7.923 -37.069 1.00 0.00 135 ASN A O 12
ATOM 12509 N N . THR A 1 37 ? -0.934 8.881 -35.098 1.00 0.00 136 THR A N 12
ATOM 12510 C CA . THR A 1 37 ? 0.475 8.515 -35.162 1.00 0.00 136 THR A CA 12
ATOM 12511 C C . THR A 1 37 ? 0.656 7.005 -35.062 1.00 0.00 136 THR A C 12
ATOM 12512 O O . THR A 1 37 ? 1.689 6.467 -35.459 1.00 0.00 136 THR A O 12
ATOM 12523 N N . GLU A 1 38 ? -0.356 6.326 -34.530 1.00 0.00 137 GLU A N 12
ATOM 12524 C CA . GLU A 1 38 ? -0.306 4.877 -34.378 1.00 0.00 137 GLU A CA 12
ATOM 12525 C C . GLU A 1 38 ? -1.665 4.252 -34.681 1.00 0.00 137 GLU A C 12
ATOM 12526 O O . GLU A 1 38 ? -2.594 4.937 -35.109 1.00 0.00 137 GLU A O 12
ATOM 12538 N N . ASP A 1 39 ? -1.772 2.947 -34.457 1.00 0.00 138 ASP A N 12
ATOM 12539 C CA . ASP A 1 39 ? -3.017 2.228 -34.705 1.00 0.00 138 ASP A CA 12
ATOM 12540 C C . ASP A 1 39 ? -3.838 2.105 -33.425 1.00 0.00 138 ASP A C 12
ATOM 12541 O O . ASP A 1 39 ? -5.011 2.480 -33.389 1.00 0.00 138 ASP A O 12
ATOM 12550 N N . LEU A 1 40 ? -3.215 1.578 -32.377 1.00 0.00 139 LEU A N 12
ATOM 12551 C CA . LEU A 1 40 ? -3.888 1.404 -31.095 1.00 0.00 139 LEU A CA 12
ATOM 12552 C C . LEU A 1 40 ? -3.860 2.697 -30.286 1.00 0.00 139 LEU A C 12
ATOM 12553 O O . LEU A 1 40 ? -2.985 3.546 -30.456 1.00 0.00 139 LEU A O 12
ATOM 12569 N N . PRO A 1 41 ? -4.840 2.851 -29.382 1.00 0.00 140 PRO A N 12
ATOM 12570 C CA . PRO A 1 41 ? -4.948 4.037 -28.527 1.00 0.00 140 PRO A CA 12
ATOM 12571 C C . PRO A 1 41 ? -3.839 4.100 -27.481 1.00 0.00 140 PRO A C 12
ATOM 12572 O O . PRO A 1 41 ? -3.113 3.127 -27.272 1.00 0.00 140 PRO A O 12
ATOM 12583 N N . LEU A 1 42 ? -3.715 5.249 -26.827 1.00 0.00 141 LEU A N 12
ATOM 12584 C CA . LEU A 1 42 ? -2.694 5.439 -25.802 1.00 0.00 141 LEU A CA 12
ATOM 12585 C C . LEU A 1 42 ? -3.175 4.916 -24.452 1.00 0.00 141 LEU A C 12
ATOM 12586 O O . LEU A 1 42 ? -4.212 5.341 -23.943 1.00 0.00 141 LEU A O 12
ATOM 12602 N N . VAL A 1 43 ? -2.413 3.991 -23.876 1.00 0.00 142 VAL A N 12
ATOM 12603 C CA . VAL A 1 43 ? -2.759 3.412 -22.583 1.00 0.00 142 VAL A CA 12
ATOM 12604 C C . VAL A 1 43 ? -1.655 3.654 -21.560 1.00 0.00 142 VAL A C 12
ATOM 12605 O O . VAL A 1 43 ? -0.532 3.174 -21.716 1.00 0.00 142 VAL A O 12
ATOM 12618 N N . THR A 1 44 ? -1.982 4.402 -20.511 1.00 0.00 143 THR A N 12
ATOM 12619 C CA . THR A 1 44 ? -1.019 4.709 -19.461 1.00 0.00 143 THR A CA 12
ATOM 12620 C C . THR A 1 44 ? -1.502 4.204 -18.106 1.00 0.00 143 THR A C 12
ATOM 12621 O O . THR A 1 44 ? -2.538 4.640 -17.603 1.00 0.00 143 THR A O 12
ATOM 12632 N N . LYS A 1 45 ? -0.746 3.282 -17.519 1.00 0.00 144 LYS A N 12
ATOM 12633 C CA . LYS A 1 45 ? -1.096 2.718 -16.221 1.00 0.00 144 LYS A CA 12
ATOM 12634 C C . LYS A 1 45 ? -0.140 3.210 -15.139 1.00 0.00 144 LYS A C 12
ATOM 12635 O O . LYS A 1 45 ? 1.032 3.474 -15.406 1.00 0.00 144 LYS A O 12
ATOM 12654 N N . MET A 1 46 ? -0.648 3.329 -13.917 1.00 0.00 145 MET A N 12
ATOM 12655 C CA . MET A 1 46 ? 0.162 3.787 -12.794 1.00 0.00 145 MET A CA 12
ATOM 12656 C C . MET A 1 46 ? -0.453 3.354 -11.467 1.00 0.00 145 MET A C 12
ATOM 12657 O O . MET A 1 46 ? -1.312 2.472 -11.427 1.00 0.00 145 MET A O 12
ATOM 12671 N N . CYS A 1 47 ? -0.009 3.980 -10.382 1.00 0.00 146 CYS A N 12
ATOM 12672 C CA . CYS A 1 47 ? -0.516 3.660 -9.053 1.00 0.00 146 CYS A CA 12
ATOM 12673 C C . CYS A 1 47 ? -0.834 4.931 -8.271 1.00 0.00 146 CYS A C 12
ATOM 12674 O O . CYS A 1 47 ? -0.180 5.960 -8.445 1.00 0.00 146 CYS A O 12
ATOM 12681 N N . HIS A 1 48 ? -1.843 4.852 -7.409 1.00 0.00 147 HIS A N 12
ATOM 12682 C CA . HIS A 1 48 ? -2.248 5.995 -6.600 1.00 0.00 147 HIS A CA 12
ATOM 12683 C C . HIS A 1 48 ? -3.175 5.559 -5.469 1.00 0.00 147 HIS A C 12
ATOM 12684 O O . HIS A 1 48 ? -3.605 4.407 -5.415 1.00 0.00 147 HIS A O 12
ATOM 12698 N N . ILE A 1 49 ? -3.477 6.487 -4.567 1.00 0.00 148 ILE A N 12
ATOM 12699 C CA . ILE A 1 49 ? -4.353 6.198 -3.438 1.00 0.00 148 ILE A CA 12
ATOM 12700 C C . ILE A 1 49 ? -5.814 6.447 -3.797 1.00 0.00 148 ILE A C 12
ATOM 12701 O O . ILE A 1 49 ? -6.478 7.286 -3.191 1.00 0.00 148 ILE A O 12
ATOM 12717 N N . GLY A 1 50 ? -6.308 5.710 -4.787 1.00 0.00 149 GLY A N 12
ATOM 12718 C CA . GLY A 1 50 ? -7.688 5.865 -5.209 1.00 0.00 149 GLY A CA 12
ATOM 12719 C C . GLY A 1 50 ? -7.806 6.314 -6.652 1.00 0.00 149 GLY A C 12
ATOM 12720 O O . GLY A 1 50 ? -6.801 6.578 -7.312 1.00 0.00 149 GLY A O 12
ATOM 12724 N N . CYS A 1 51 ? -9.038 6.399 -7.144 1.00 0.00 150 CYS A N 12
ATOM 12725 C CA . CYS A 1 51 ? -9.285 6.816 -8.519 1.00 0.00 150 CYS A CA 12
ATOM 12726 C C . CYS A 1 51 ? -9.897 8.213 -8.562 1.00 0.00 150 CYS A C 12
ATOM 12727 O O . CYS A 1 51 ? -11.113 8.382 -8.658 1.00 0.00 150 CYS A O 12
ATOM 12734 N N . PRO A 1 52 ? -9.036 9.239 -8.488 1.00 0.00 151 PRO A N 12
ATOM 12735 C CA . PRO A 1 52 ? -9.469 10.639 -8.517 1.00 0.00 151 PRO A CA 12
ATOM 12736 C C . PRO A 1 52 ? -9.999 11.054 -9.885 1.00 0.00 151 PRO A C 12
ATOM 12737 O O . PRO A 1 52 ? -9.877 10.312 -10.860 1.00 0.00 151 PRO A O 12
ATOM 12748 N N . ASP A 1 53 ? -10.586 12.244 -9.951 1.00 0.00 152 ASP A N 12
ATOM 12749 C CA . ASP A 1 53 ? -11.133 12.758 -11.201 1.00 0.00 152 ASP A CA 12
ATOM 12750 C C . ASP A 1 53 ? -10.046 13.430 -12.035 1.00 0.00 152 ASP A C 12
ATOM 12751 O O . ASP A 1 53 ? -9.470 14.438 -11.624 1.00 0.00 152 ASP A O 12
ATOM 12760 N N . ILE A 1 54 ? -9.770 12.865 -13.205 1.00 0.00 153 ILE A N 12
ATOM 12761 C CA . ILE A 1 54 ? -8.753 13.410 -14.095 1.00 0.00 153 ILE A CA 12
ATOM 12762 C C . ILE A 1 54 ? -9.331 13.708 -15.474 1.00 0.00 153 ILE A C 12
ATOM 12763 O O . ILE A 1 54 ? -9.084 12.995 -16.446 1.00 0.00 153 ILE A O 12
ATOM 12779 N N . PRO A 1 55 ? -10.120 14.790 -15.563 1.00 0.00 154 PRO A N 12
ATOM 12780 C CA . PRO A 1 55 ? -10.749 15.209 -16.819 1.00 0.00 154 PRO A CA 12
ATOM 12781 C C . PRO A 1 55 ? -9.735 15.745 -17.824 1.00 0.00 154 PRO A C 12
ATOM 12782 O O . PRO A 1 55 ? -10.047 15.921 -19.002 1.00 0.00 154 PRO A O 12
ATOM 12793 N N . SER A 1 56 ? -8.519 16.003 -17.351 1.00 0.00 155 SER A N 12
ATOM 12794 C CA . SER A 1 56 ? -7.460 16.522 -18.208 1.00 0.00 155 SER A CA 12
ATOM 12795 C C . SER A 1 56 ? -7.009 15.467 -19.214 1.00 0.00 155 SER A C 12
ATOM 12796 O O . SER A 1 56 ? -6.543 15.793 -20.307 1.00 0.00 155 SER A O 12
ATOM 12804 N N . LEU A 1 57 ? -7.149 14.201 -18.837 1.00 0.00 156 LEU A N 12
ATOM 12805 C CA . LEU A 1 57 ? -6.756 13.096 -19.704 1.00 0.00 156 LEU A CA 12
ATOM 12806 C C . LEU A 1 57 ? -7.955 12.562 -20.483 1.00 0.00 156 LEU A C 12
ATOM 12807 O O . LEU A 1 57 ? -7.822 11.650 -21.297 1.00 0.00 156 LEU A O 12
ATOM 12823 N N . GLY A 1 58 ? -9.125 13.140 -20.227 1.00 0.00 157 GLY A N 12
ATOM 12824 C CA . GLY A 1 58 ? -10.329 12.711 -20.914 1.00 0.00 157 GLY A CA 12
ATOM 12825 C C . GLY A 1 58 ? -11.549 13.509 -20.497 1.00 0.00 157 GLY A C 12
ATOM 12826 O O . GLY A 1 58 ? -11.906 13.543 -19.319 1.00 0.00 157 GLY A O 12
ATOM 12830 N N . LEU A 1 59 ? -12.191 14.154 -21.465 1.00 0.00 158 LEU A N 12
ATOM 12831 C CA . LEU A 1 59 ? -13.378 14.957 -21.193 1.00 0.00 158 LEU A CA 12
ATOM 12832 C C . LEU A 1 59 ? -14.597 14.388 -21.911 1.00 0.00 158 LEU A C 12
ATOM 12833 O O . LEU A 1 59 ? -15.711 14.886 -21.756 1.00 0.00 158 LEU A O 12
ATOM 12849 N N . GLY A 1 60 ? -14.378 13.338 -22.697 1.00 0.00 159 GLY A N 12
ATOM 12850 C CA . GLY A 1 60 ? -15.468 12.716 -23.426 1.00 0.00 159 GLY A CA 12
ATOM 12851 C C . GLY A 1 60 ? -15.396 11.202 -23.396 1.00 0.00 159 GLY A C 12
ATOM 12852 O O . GLY A 1 60 ? -14.583 10.611 -22.686 1.00 0.00 159 GLY A O 12
ATOM 12856 N N . PRO A 1 61 ? -16.265 10.549 -24.183 1.00 0.00 160 PRO A N 12
ATOM 12857 C CA . PRO A 1 61 ? -16.317 9.086 -24.261 1.00 0.00 160 PRO A CA 12
ATOM 12858 C C . PRO A 1 61 ? -15.094 8.499 -24.958 1.00 0.00 160 PRO A C 12
ATOM 12859 O O . PRO A 1 61 ? -14.942 7.280 -25.044 1.00 0.00 160 PRO A O 12
ATOM 12870 N N . TYR A 1 62 ? -14.225 9.373 -25.453 1.00 0.00 161 TYR A N 12
ATOM 12871 C CA . TYR A 1 62 ? -13.016 8.940 -26.144 1.00 0.00 161 TYR A CA 12
ATOM 12872 C C . TYR A 1 62 ? -11.927 8.556 -25.147 1.00 0.00 161 TYR A C 12
ATOM 12873 O O . TYR A 1 62 ? -10.807 8.219 -25.532 1.00 0.00 161 TYR A O 12
ATOM 12891 N N . VAL A 1 63 ? -12.264 8.609 -23.862 1.00 0.00 162 VAL A N 12
ATOM 12892 C CA . VAL A 1 63 ? -11.316 8.266 -22.808 1.00 0.00 162 VAL A CA 12
ATOM 12893 C C . VAL A 1 63 ? -12.000 7.493 -21.686 1.00 0.00 162 VAL A C 12
ATOM 12894 O O . VAL A 1 63 ? -13.030 7.918 -21.163 1.00 0.00 162 VAL A O 12
ATOM 12907 N N . SER A 1 64 ? -11.418 6.355 -21.319 1.00 0.00 163 SER A N 12
ATOM 12908 C CA . SER A 1 64 ? -11.973 5.520 -20.260 1.00 0.00 163 SER A CA 12
ATOM 12909 C C . SER A 1 64 ? -10.979 5.366 -19.113 1.00 0.00 163 SER A C 12
ATOM 12910 O O . SER A 1 64 ? -9.767 5.455 -19.312 1.00 0.00 163 SER A O 12
ATOM 12918 N N . ILE A 1 65 ? -11.501 5.135 -17.913 1.00 0.00 164 ILE A N 12
ATOM 12919 C CA . ILE A 1 65 ? -10.660 4.968 -16.734 1.00 0.00 164 ILE A CA 12
ATOM 12920 C C . ILE A 1 65 ? -11.160 3.822 -15.861 1.00 0.00 164 ILE A C 12
ATOM 12921 O O . ILE A 1 65 ? -12.347 3.739 -15.548 1.00 0.00 164 ILE A O 12
ATOM 12937 N N . ALA A 1 66 ? -10.245 2.942 -15.469 1.00 0.00 165 ALA A N 12
ATOM 12938 C CA . ALA A 1 66 ? -10.592 1.803 -14.628 1.00 0.00 165 ALA A CA 12
ATOM 12939 C C . ALA A 1 66 ? -9.553 1.594 -13.531 1.00 0.00 165 ALA A C 12
ATOM 12940 O O . ALA A 1 66 ? -8.399 1.267 -13.808 1.00 0.00 165 ALA A O 12
ATOM 12947 N N . CYS A 1 67 ? -9.971 1.787 -12.284 1.00 0.00 166 CYS A N 12
ATOM 12948 C CA . CYS A 1 67 ? -9.077 1.621 -11.144 1.00 0.00 166 CYS A CA 12
ATOM 12949 C C . CYS A 1 67 ? -9.538 0.470 -10.254 1.00 0.00 166 CYS A C 12
ATOM 12950 O O . CYS A 1 67 ? -10.672 0.001 -10.364 1.00 0.00 166 CYS A O 1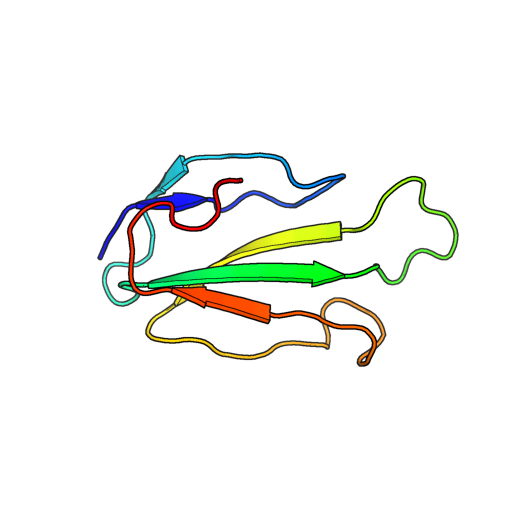2
ATOM 12957 N N . CYS A 1 68 ? -8.652 0.020 -9.373 1.00 0.00 167 CYS A N 12
ATOM 12958 C CA . CYS A 1 68 ? -8.966 -1.076 -8.464 1.00 0.00 167 CYS A CA 12
ATOM 12959 C C . CYS A 1 68 ? -7.913 -1.189 -7.365 1.00 0.00 167 CYS A C 12
ATOM 12960 O O . CYS A 1 68 ? -6.754 -0.828 -7.563 1.00 0.00 167 CYS A O 12
ATOM 12967 N N . GLN A 1 69 ? -8.327 -1.693 -6.206 1.00 0.00 168 GLN A N 12
ATOM 12968 C CA . GLN A 1 69 ? -7.420 -1.854 -5.076 1.00 0.00 168 GLN A CA 12
ATOM 12969 C C . GLN A 1 69 ? -6.769 -3.233 -5.092 1.00 0.00 168 GLN A C 12
ATOM 12970 O O . GLN A 1 69 ? -6.563 -3.847 -4.044 1.00 0.00 168 GLN A O 12
ATOM 12984 N N . THR A 1 70 ? -6.447 -3.716 -6.288 1.00 0.00 169 THR A N 12
ATOM 12985 C CA . THR A 1 70 ? -5.821 -5.024 -6.440 1.00 0.00 169 THR A CA 12
ATOM 12986 C C . THR A 1 70 ? -4.475 -4.910 -7.146 1.00 0.00 169 THR A C 12
ATOM 12987 O O . THR A 1 70 ? -4.338 -4.180 -8.128 1.00 0.00 169 THR A O 12
ATOM 12998 N N . SER A 1 71 ? -3.483 -5.636 -6.641 1.00 0.00 170 SER A N 12
ATOM 12999 C CA . SER A 1 71 ? -2.146 -5.614 -7.222 1.00 0.00 170 SER A CA 12
ATOM 13000 C C . SER A 1 71 ? -2.179 -6.063 -8.680 1.00 0.00 170 SER A C 12
ATOM 13001 O O . SER A 1 71 ? -2.816 -7.061 -9.020 1.00 0.00 170 SER A O 12
ATOM 13009 N N . LEU A 1 72 ? -1.490 -5.318 -9.537 1.00 0.00 171 LEU A N 12
ATOM 13010 C CA . LEU A 1 72 ? -1.440 -5.638 -10.960 1.00 0.00 171 LEU A CA 12
ATOM 13011 C C . LEU A 1 72 ? -2.838 -5.906 -11.508 1.00 0.00 171 LEU A C 12
ATOM 13012 O O . LEU A 1 72 ? -3.031 -6.790 -12.342 1.00 0.00 171 LEU A O 12
ATOM 13028 N N . CYS A 1 73 ? -3.810 -5.134 -11.035 1.00 0.00 172 CYS A N 12
ATOM 13029 C CA . CYS A 1 73 ? -5.191 -5.285 -11.478 1.00 0.00 172 CYS A CA 12
ATOM 13030 C C . CYS A 1 73 ? -5.419 -4.564 -12.803 1.00 0.00 172 CYS A C 12
ATOM 13031 O O . CYS A 1 73 ? -6.550 -4.226 -13.151 1.00 0.00 172 CYS A O 12
ATOM 13038 N N . ASN A 1 74 ? -4.336 -4.332 -13.538 1.00 0.00 173 ASN A N 12
ATOM 13039 C CA . ASN A 1 74 ? -4.417 -3.650 -14.825 1.00 0.00 173 ASN A CA 12
ATOM 13040 C C . ASN A 1 74 ? -4.278 -4.642 -15.976 1.00 0.00 173 ASN A C 12
ATOM 13041 O O . ASN A 1 74 ? -4.269 -4.257 -17.145 1.00 0.00 173 ASN A O 12
ATOM 13052 N N . HIS A 1 75 ? -4.169 -5.923 -15.636 1.00 0.00 174 HIS A N 12
ATOM 13053 C CA . HIS A 1 75 ? -4.031 -6.972 -16.640 1.00 0.00 174 HIS A CA 12
ATOM 13054 C C . HIS A 1 75 ? -5.269 -7.038 -17.530 1.00 0.00 174 HIS A C 12
ATOM 13055 O O . HIS A 1 75 ? -6.398 -7.010 -17.041 1.00 0.00 174 HIS A O 12
ATOM 13069 N N . ASP A 1 76 ? -5.048 -7.126 -18.837 1.00 0.00 175 ASP A N 12
ATOM 13070 C CA . ASP A 1 76 ? -6.145 -7.196 -19.794 1.00 0.00 175 ASP A CA 12
ATOM 13071 C C . ASP A 1 76 ? -5.772 -8.074 -20.985 1.00 0.00 175 ASP A C 12
ATOM 13072 O O . ASP A 1 76 ? -4.999 -7.663 -21.853 1.00 0.00 175 ASP A O 12
ATOM 13081 N N . MET A 1 1 ? 1.982 0.205 -0.432 1.00 0.00 100 MET A N 13
ATOM 13082 C CA . MET A 1 1 ? 2.434 0.164 -1.817 1.00 0.00 100 MET A CA 13
ATOM 13083 C C . MET A 1 1 ? 2.391 -1.260 -2.362 1.00 0.00 100 MET A C 13
ATOM 13084 O O . MET A 1 1 ? 2.671 -2.219 -1.641 1.00 0.00 100 MET A O 13
ATOM 13098 N N . ILE A 1 2 ? 2.038 -1.391 -3.636 1.00 0.00 101 ILE A N 13
ATOM 13099 C CA . ILE A 1 2 ? 1.959 -2.699 -4.276 1.00 0.00 101 ILE A CA 13
ATOM 13100 C C . ILE A 1 2 ? 2.522 -2.652 -5.692 1.00 0.00 101 ILE A C 13
ATOM 13101 O O . ILE A 1 2 ? 2.904 -1.591 -6.185 1.00 0.00 101 ILE A O 13
ATOM 13117 N N . TRP A 1 3 ? 2.569 -3.810 -6.342 1.00 0.00 102 TRP A N 13
ATOM 13118 C CA . TRP A 1 3 ? 3.084 -3.901 -7.703 1.00 0.00 102 TRP A CA 13
ATOM 13119 C C . TRP A 1 3 ? 1.953 -3.798 -8.721 1.00 0.00 102 TRP A C 13
ATOM 13120 O O . TRP A 1 3 ? 0.884 -4.381 -8.538 1.00 0.00 102 TRP A O 13
ATOM 13141 N N . CYS A 1 4 ? 2.195 -3.053 -9.794 1.00 0.00 103 CYS A N 13
ATOM 13142 C CA . CYS A 1 4 ? 1.197 -2.873 -10.842 1.00 0.00 103 CYS A CA 13
ATOM 13143 C C . CYS A 1 4 ? 1.862 -2.737 -12.209 1.00 0.00 103 CYS A C 13
ATOM 13144 O O . CYS A 1 4 ? 3.076 -2.554 -12.306 1.00 0.00 103 CYS A O 13
ATOM 13151 N N . HIS A 1 5 ? 1.058 -2.828 -13.263 1.00 0.00 104 HIS A N 13
ATOM 13152 C CA . HIS A 1 5 ? 1.567 -2.715 -14.625 1.00 0.00 104 HIS A CA 13
ATOM 13153 C C . HIS A 1 5 ? 1.514 -1.268 -15.107 1.00 0.00 104 HIS A C 13
ATOM 13154 O O . HIS A 1 5 ? 0.487 -0.809 -15.607 1.00 0.00 104 HIS A O 13
ATOM 13168 N N . GLN A 1 6 ? 2.625 -0.556 -14.951 1.00 0.00 105 GLN A N 13
ATOM 13169 C CA . GLN A 1 6 ? 2.703 0.839 -15.369 1.00 0.00 105 GLN A CA 13
ATOM 13170 C C . GLN A 1 6 ? 3.118 0.946 -16.833 1.00 0.00 105 GLN A C 13
ATOM 13171 O O . GLN A 1 6 ? 4.252 1.311 -17.143 1.00 0.00 105 GLN A O 13
ATOM 13185 N N . CYS A 1 7 ? 2.191 0.626 -17.730 1.00 0.00 106 CYS A N 13
ATOM 13186 C CA . CYS A 1 7 ? 2.460 0.686 -19.162 1.00 0.00 106 CYS A CA 13
ATOM 13187 C C . CYS A 1 7 ? 2.469 2.130 -19.654 1.00 0.00 106 CYS A C 13
ATOM 13188 O O . CYS A 1 7 ? 1.821 3.001 -19.072 1.00 0.00 106 CYS A O 13
ATOM 13195 N N . THR A 1 8 ? 3.208 2.379 -20.730 1.00 0.00 107 THR A N 13
ATOM 13196 C CA . THR A 1 8 ? 3.303 3.716 -21.301 1.00 0.00 107 THR A CA 13
ATOM 13197 C C . THR A 1 8 ? 2.025 4.089 -22.043 1.00 0.00 107 THR A C 13
ATOM 13198 O O . THR A 1 8 ? 1.320 5.021 -21.656 1.00 0.00 107 THR A O 13
ATOM 13209 N N . GLY A 1 9 ? 1.730 3.355 -23.112 1.00 0.00 108 GLY A N 13
ATOM 13210 C CA . GLY A 1 9 ? 0.536 3.624 -23.891 1.00 0.00 108 GLY A CA 13
ATOM 13211 C C . GLY A 1 9 ? 0.520 2.873 -25.207 1.00 0.00 108 GLY A C 13
ATOM 13212 O O . GLY A 1 9 ? 0.632 3.474 -26.275 1.00 0.00 108 GLY A O 13
ATOM 13216 N N . PHE A 1 10 ? 0.383 1.553 -25.131 1.00 0.00 109 PHE A N 13
ATOM 13217 C CA . PHE A 1 10 ? 0.356 0.717 -26.326 1.00 0.00 109 PHE A CA 13
ATOM 13218 C C . PHE A 1 10 ? -0.429 -0.566 -26.074 1.00 0.00 109 PHE A C 13
ATOM 13219 O O . PHE A 1 10 ? 0.075 -1.504 -25.458 1.00 0.00 109 PHE A O 13
ATOM 13236 N N . GLY A 1 11 ? -1.668 -0.600 -26.556 1.00 0.00 110 GLY A N 13
ATOM 13237 C CA . GLY A 1 11 ? -2.504 -1.772 -26.373 1.00 0.00 110 GLY A CA 13
ATOM 13238 C C . GLY A 1 11 ? -2.566 -2.219 -24.926 1.00 0.00 110 GLY A C 13
ATOM 13239 O O . GLY A 1 11 ? -2.659 -3.412 -24.641 1.00 0.00 110 GLY A O 13
ATOM 13243 N N . GLY A 1 12 ? -2.513 -1.259 -24.008 1.00 0.00 111 GLY A N 13
ATOM 13244 C CA . GLY A 1 12 ? -2.564 -1.580 -22.594 1.00 0.00 111 GLY A CA 13
ATOM 13245 C C . GLY A 1 12 ? -1.564 -2.652 -22.207 1.00 0.00 111 GLY A C 13
ATOM 13246 O O . GLY A 1 12 ? -1.893 -3.582 -21.469 1.00 0.00 111 GLY A O 13
ATOM 13250 N N . CYS A 1 13 ? -0.340 -2.525 -22.706 1.00 0.00 112 CYS A N 13
ATOM 13251 C CA . CYS A 1 13 ? 0.712 -3.491 -22.411 1.00 0.00 112 CYS A CA 13
ATOM 13252 C C . CYS A 1 13 ? 0.916 -3.630 -20.905 1.00 0.00 112 CYS A C 13
ATOM 13253 O O . CYS A 1 13 ? 0.215 -3.000 -20.113 1.00 0.00 112 CYS A O 13
ATOM 13260 N N . SER A 1 14 ? 1.881 -4.458 -20.519 1.00 0.00 113 SER A N 13
ATOM 13261 C CA . SER A 1 14 ? 2.175 -4.683 -19.108 1.00 0.00 113 SER A CA 13
ATOM 13262 C C . SER A 1 14 ? 3.572 -4.177 -18.758 1.00 0.00 113 SER A C 13
ATOM 13263 O O . SER A 1 14 ? 4.409 -3.973 -19.637 1.00 0.00 113 SER A O 13
ATOM 13271 N N . HIS A 1 15 ? 3.815 -3.977 -17.466 1.00 0.00 114 HIS A N 13
ATOM 13272 C CA . HIS A 1 15 ? 5.110 -3.496 -16.998 1.00 0.00 114 HIS A CA 13
ATOM 13273 C C . HIS A 1 15 ? 5.163 -3.478 -15.473 1.00 0.00 114 HIS A C 13
ATOM 13274 O O . HIS A 1 15 ? 4.871 -2.462 -14.844 1.00 0.00 114 HIS A O 13
ATOM 13288 N N . GLY A 1 16 ? 5.539 -4.610 -14.885 1.00 0.00 115 GLY A N 13
ATOM 13289 C CA . GLY A 1 16 ? 5.623 -4.703 -13.440 1.00 0.00 115 GLY A CA 13
ATOM 13290 C C . GLY A 1 16 ? 6.503 -3.624 -12.840 1.00 0.00 115 GLY A C 13
ATOM 13291 O O . GLY A 1 16 ? 7.729 -3.733 -12.857 1.00 0.00 115 GLY A O 13
ATOM 13295 N N . SER A 1 17 ? 5.877 -2.579 -12.309 1.00 0.00 116 SER A N 13
ATOM 13296 C CA . SER A 1 17 ? 6.612 -1.473 -11.706 1.00 0.00 116 SER A CA 13
ATOM 13297 C C . SER A 1 17 ? 6.126 -1.209 -10.284 1.00 0.00 116 SER A C 13
ATOM 13298 O O . SER A 1 17 ? 4.952 -1.406 -9.971 1.00 0.00 116 SER A O 13
ATOM 13306 N N . ARG A 1 18 ? 7.039 -0.762 -9.428 1.00 0.00 117 ARG A N 13
ATOM 13307 C CA . ARG A 1 18 ? 6.705 -0.472 -8.038 1.00 0.00 117 ARG A CA 13
ATOM 13308 C C . ARG A 1 18 ? 5.884 0.809 -7.932 1.00 0.00 117 ARG A C 13
ATOM 13309 O O . ARG A 1 18 ? 6.298 1.866 -8.410 1.00 0.00 117 ARG A O 13
ATOM 13330 N N . CYS A 1 19 ? 4.717 0.708 -7.304 1.00 0.00 118 CYS A N 13
ATOM 13331 C CA . CYS A 1 19 ? 3.837 1.857 -7.135 1.00 0.00 118 CYS A CA 13
ATOM 13332 C C . CYS A 1 19 ? 4.370 2.798 -6.058 1.00 0.00 118 CYS A C 13
ATOM 13333 O O . CYS A 1 19 ? 5.277 2.445 -5.303 1.00 0.00 118 CYS A O 13
ATOM 13340 N N . LEU A 1 20 ? 3.801 3.997 -5.993 1.00 0.00 119 LEU A N 13
ATOM 13341 C CA . LEU A 1 20 ? 4.218 4.989 -5.009 1.00 0.00 119 LEU A CA 13
ATOM 13342 C C . LEU A 1 20 ? 4.017 4.466 -3.590 1.00 0.00 119 LEU A C 13
ATOM 13343 O O . LEU A 1 20 ? 3.038 3.777 -3.304 1.00 0.00 119 LEU A O 13
ATOM 13359 N N . ARG A 1 21 ? 4.951 4.800 -2.705 1.00 0.00 120 ARG A N 13
ATOM 13360 C CA . ARG A 1 21 ? 4.876 4.365 -1.315 1.00 0.00 120 ARG A CA 13
ATOM 13361 C C . ARG A 1 21 ? 3.508 4.683 -0.718 1.00 0.00 120 ARG A C 13
ATOM 13362 O O . ARG A 1 21 ? 2.987 3.929 0.103 1.00 0.00 120 ARG A O 13
ATOM 13383 N N . ASP A 1 22 ? 2.932 5.805 -1.137 1.00 0.00 121 ASP A N 13
ATOM 13384 C CA . ASP A 1 22 ? 1.625 6.223 -0.645 1.00 0.00 121 ASP A CA 13
ATOM 13385 C C . ASP A 1 22 ? 0.506 5.562 -1.444 1.00 0.00 121 ASP A C 13
ATOM 13386 O O . ASP A 1 22 ? -0.563 5.268 -0.909 1.00 0.00 121 ASP A O 13
ATOM 13395 N N . SER A 1 23 ? 0.760 5.331 -2.728 1.00 0.00 122 SER A N 13
ATOM 13396 C CA . SER A 1 23 ? -0.227 4.708 -3.602 1.00 0.00 122 SER A CA 13
ATOM 13397 C C . SER A 1 23 ? -0.267 3.198 -3.388 1.00 0.00 122 SER A C 13
ATOM 13398 O O . SER A 1 23 ? 0.748 2.513 -3.519 1.00 0.00 122 SER A O 13
ATOM 13406 N N . THR A 1 24 ? -1.448 2.684 -3.057 1.00 0.00 123 THR A N 13
ATOM 13407 C CA . THR A 1 24 ? -1.622 1.256 -2.823 1.00 0.00 123 THR A CA 13
ATOM 13408 C C . THR A 1 24 ? -2.638 0.660 -3.791 1.00 0.00 123 THR A C 13
ATOM 13409 O O . THR A 1 24 ? -3.154 -0.435 -3.568 1.00 0.00 123 THR A O 13
ATOM 13420 N N . HIS A 1 25 ? -2.921 1.388 -4.867 1.00 0.00 124 HIS A N 13
ATOM 13421 C CA . HIS A 1 25 ? -3.875 0.930 -5.870 1.00 0.00 124 HIS A CA 13
ATOM 13422 C C . HIS A 1 25 ? -3.388 1.264 -7.277 1.00 0.00 124 HIS A C 13
ATOM 13423 O O . HIS A 1 25 ? -2.555 2.152 -7.461 1.00 0.00 124 HIS A O 13
ATOM 13437 N N . CYS A 1 26 ? -3.912 0.547 -8.265 1.00 0.00 125 CYS A N 13
ATOM 13438 C CA . CYS A 1 26 ? -3.530 0.766 -9.655 1.00 0.00 125 CYS A CA 13
ATOM 13439 C C . CYS A 1 26 ? -4.665 1.424 -10.434 1.00 0.00 125 CYS A C 13
ATOM 13440 O O . CYS A 1 26 ? -5.839 1.252 -10.106 1.00 0.00 125 CYS A O 13
ATOM 13447 N N . VAL A 1 27 ? -4.307 2.178 -11.468 1.00 0.00 126 VAL A N 13
ATOM 13448 C CA . VAL A 1 27 ? -5.294 2.861 -12.296 1.00 0.00 126 VAL A CA 13
ATOM 13449 C C . VAL A 1 27 ? -4.967 2.713 -13.777 1.00 0.00 126 VAL A C 13
ATOM 13450 O O . VAL A 1 27 ? -3.818 2.474 -14.150 1.00 0.00 126 VAL A O 13
ATOM 13463 N N . THR A 1 28 ? -5.984 2.859 -14.620 1.00 0.00 127 THR A N 13
ATOM 13464 C CA . THR A 1 28 ? -5.806 2.741 -16.062 1.00 0.00 127 THR A CA 13
ATOM 13465 C C . THR A 1 28 ? -6.534 3.859 -16.799 1.00 0.00 127 THR A C 13
ATOM 13466 O O . THR A 1 28 ? -7.651 4.231 -16.438 1.00 0.00 127 THR A O 13
ATOM 13477 N N . THR A 1 29 ? -5.896 4.392 -17.836 1.00 0.00 128 THR A N 13
ATOM 13478 C CA . THR A 1 29 ? -6.483 5.468 -18.624 1.00 0.00 128 THR A CA 13
ATOM 13479 C C . THR A 1 29 ? -6.378 5.177 -20.117 1.00 0.00 128 THR A C 13
ATOM 13480 O O . THR A 1 29 ? -5.300 5.270 -20.703 1.00 0.00 128 THR A O 13
ATOM 13491 N N . ALA A 1 30 ? -7.505 4.824 -20.727 1.00 0.00 129 ALA A N 13
ATOM 13492 C CA . ALA A 1 30 ? -7.540 4.522 -22.152 1.00 0.00 129 ALA A CA 13
ATOM 13493 C C . ALA A 1 30 ? -8.064 5.709 -22.953 1.00 0.00 129 ALA A C 13
ATOM 13494 O O . ALA A 1 30 ? -9.229 6.089 -22.830 1.00 0.00 129 ALA A O 13
ATOM 13501 N N . THR A 1 31 ? -7.197 6.293 -23.773 1.00 0.00 130 THR A N 13
ATOM 13502 C CA . THR A 1 31 ? -7.571 7.439 -24.592 1.00 0.00 130 THR A CA 13
ATOM 13503 C C . THR A 1 31 ? -6.941 7.354 -25.978 1.00 0.00 130 THR A C 13
ATOM 13504 O O . THR A 1 31 ? -6.202 6.416 -26.277 1.00 0.00 130 THR A O 13
ATOM 13515 N N . ARG A 1 32 ? -7.238 8.339 -26.819 1.00 0.00 131 ARG A N 13
ATOM 13516 C CA . ARG A 1 32 ? -6.700 8.375 -28.174 1.00 0.00 131 ARG A CA 13
ATOM 13517 C C . ARG A 1 32 ? -5.946 9.677 -28.426 1.00 0.00 131 ARG A C 13
ATOM 13518 O O . ARG A 1 32 ? -5.819 10.516 -27.533 1.00 0.00 131 ARG A O 13
ATOM 13539 N N . VAL A 1 33 ? -5.446 9.839 -29.647 1.00 0.00 132 VAL A N 13
ATOM 13540 C CA . VAL A 1 33 ? -4.705 11.039 -30.016 1.00 0.00 132 VAL A CA 13
ATOM 13541 C C . VAL A 1 33 ? -4.539 11.138 -31.529 1.00 0.00 132 VAL A C 13
ATOM 13542 O O . VAL A 1 33 ? -3.965 10.250 -32.161 1.00 0.00 132 VAL A O 13
ATOM 13555 N N . LEU A 1 34 ? -5.044 12.224 -32.104 1.00 0.00 133 LEU A N 13
ATOM 13556 C CA . LEU A 1 34 ? -4.951 12.441 -33.543 1.00 0.00 133 LEU A CA 13
ATOM 13557 C C . LEU A 1 34 ? -3.757 13.327 -33.885 1.00 0.00 133 LEU A C 13
ATOM 13558 O O . LEU A 1 34 ? -3.300 14.116 -33.057 1.00 0.00 133 LEU A O 13
ATOM 13574 N N . SER A 1 35 ? -3.259 13.194 -35.110 1.00 0.00 134 SER A N 13
ATOM 13575 C CA . SER A 1 35 ? -2.117 13.982 -35.560 1.00 0.00 134 SER A CA 13
ATOM 13576 C C . SER A 1 35 ? -0.825 13.478 -34.925 1.00 0.00 134 SER A C 13
ATOM 13577 O O . SER A 1 35 ? 0.249 14.033 -35.153 1.00 0.00 134 SER A O 13
ATOM 13585 N N . ASN A 1 36 ? -0.938 12.422 -34.126 1.00 0.00 135 ASN A N 13
ATOM 13586 C CA . ASN A 1 36 ? 0.221 11.843 -33.456 1.00 0.00 135 ASN A CA 13
ATOM 13587 C C . ASN A 1 36 ? 0.800 10.691 -34.271 1.00 0.00 135 ASN A C 13
ATOM 13588 O O . ASN A 1 36 ? 1.555 9.866 -33.754 1.00 0.00 135 ASN A O 13
ATOM 13599 N N . THR A 1 37 ? 0.443 10.639 -35.551 1.00 0.00 136 THR A N 13
ATOM 13600 C CA . THR A 1 37 ? 0.927 9.589 -36.438 1.00 0.00 136 THR A CA 13
ATOM 13601 C C . THR A 1 37 ? 1.027 8.255 -35.707 1.00 0.00 136 THR A C 13
ATOM 13602 O O . THR A 1 37 ? 2.053 7.579 -35.768 1.00 0.00 136 THR A O 13
ATOM 13613 N N . GLU A 1 38 ? -0.047 7.881 -35.017 1.00 0.00 137 GLU A N 13
ATOM 13614 C CA . GLU A 1 38 ? -0.078 6.627 -34.274 1.00 0.00 137 GLU A CA 13
ATOM 13615 C C . GLU A 1 38 ? -1.257 5.763 -34.715 1.00 0.00 137 GLU A C 13
ATOM 13616 O O . GLU A 1 38 ? -2.323 6.276 -35.053 1.00 0.00 137 GLU A O 13
ATOM 13628 N N . ASP A 1 39 ? -1.055 4.450 -34.708 1.00 0.00 138 ASP A N 13
ATOM 13629 C CA . ASP A 1 39 ? -2.100 3.514 -35.106 1.00 0.00 138 ASP A CA 13
ATOM 13630 C C . ASP A 1 39 ? -2.967 3.127 -33.911 1.00 0.00 138 ASP A C 13
ATOM 13631 O O . ASP A 1 39 ? -4.102 3.588 -33.779 1.00 0.00 138 ASP A O 13
ATOM 13640 N N . LEU A 1 40 ? -2.425 2.278 -33.045 1.00 0.00 139 LEU A N 13
ATOM 13641 C CA . LEU A 1 40 ? -3.149 1.828 -31.861 1.00 0.00 139 LEU A CA 13
ATOM 13642 C C . LEU A 1 40 ? -3.414 2.990 -30.910 1.00 0.00 139 LEU A C 13
ATOM 13643 O O . LEU A 1 40 ? -2.695 3.989 -30.895 1.00 0.00 139 LEU A O 13
ATOM 13659 N N . PRO A 1 41 ? -4.471 2.858 -30.094 1.00 0.00 140 PRO A N 13
ATOM 13660 C CA . PRO A 1 41 ? -4.854 3.887 -29.122 1.00 0.00 140 PRO A CA 13
ATOM 13661 C C . PRO A 1 41 ? -3.857 3.999 -27.974 1.00 0.00 140 PRO A C 13
ATOM 13662 O O . PRO A 1 41 ? -2.979 3.150 -27.815 1.00 0.00 140 PRO A O 13
ATOM 13673 N N . LEU A 1 42 ? -3.999 5.050 -27.174 1.00 0.00 141 LEU A N 13
ATOM 13674 C CA . LEU A 1 42 ? -3.111 5.273 -26.038 1.00 0.00 141 LEU A CA 13
ATOM 13675 C C . LEU A 1 42 ? -3.723 4.725 -24.753 1.00 0.00 141 LEU A C 13
ATOM 13676 O O . LEU A 1 42 ? -4.917 4.891 -24.501 1.00 0.00 141 LEU A O 13
ATOM 13692 N N . VAL A 1 43 ? -2.897 4.072 -23.941 1.00 0.00 142 VAL A N 13
ATOM 13693 C CA . VAL A 1 43 ? -3.356 3.503 -22.680 1.00 0.00 142 VAL A CA 13
ATOM 13694 C C . VAL A 1 43 ? -2.294 3.642 -21.595 1.00 0.00 142 VAL A C 13
ATOM 13695 O O . VAL A 1 43 ? -1.438 2.772 -21.432 1.00 0.00 142 VAL A O 13
ATOM 13708 N N . THR A 1 44 ? -2.354 4.744 -20.854 1.00 0.00 143 THR A N 13
ATOM 13709 C CA . THR A 1 44 ? -1.398 5.000 -19.785 1.00 0.00 143 THR A CA 13
ATOM 13710 C C . THR A 1 44 ? -1.845 4.349 -18.480 1.00 0.00 143 THR A C 13
ATOM 13711 O O . THR A 1 44 ? -3.033 4.331 -18.159 1.00 0.00 143 THR A O 13
ATOM 13722 N N . LYS A 1 45 ? -0.885 3.817 -17.731 1.00 0.00 144 LYS A N 13
ATOM 13723 C CA . LYS A 1 45 ? -1.179 3.167 -16.459 1.00 0.00 144 LYS A CA 13
ATOM 13724 C C . LYS A 1 45 ? -0.323 3.751 -15.339 1.00 0.00 144 LYS A C 13
ATOM 13725 O O . LYS A 1 45 ? 0.793 4.213 -15.575 1.00 0.00 144 LYS A O 13
ATOM 13744 N N . MET A 1 46 ? -0.853 3.725 -14.121 1.00 0.00 145 MET A N 13
ATOM 13745 C CA . MET A 1 46 ? -0.136 4.249 -12.965 1.00 0.00 145 MET A CA 13
ATOM 13746 C C . MET A 1 46 ? -0.776 3.771 -11.665 1.00 0.00 145 MET A C 13
ATOM 13747 O O . MET A 1 46 ? -1.684 2.939 -11.678 1.00 0.00 145 MET A O 13
ATOM 13761 N N . CYS A 1 47 ? -0.298 4.302 -10.545 1.00 0.00 146 CYS A N 13
ATOM 13762 C CA . CYS A 1 47 ? -0.822 3.929 -9.237 1.00 0.00 146 CYS A CA 13
ATOM 13763 C C . CYS A 1 47 ? -1.263 5.164 -8.456 1.00 0.00 146 CYS A C 13
ATOM 13764 O O . CYS A 1 47 ? -0.724 6.255 -8.641 1.00 0.00 146 CYS A O 13
ATOM 13771 N N . HIS A 1 48 ? -2.248 4.983 -7.581 1.00 0.00 147 HIS A N 13
ATOM 13772 C CA . HIS A 1 48 ? -2.761 6.082 -6.770 1.00 0.00 147 HIS A CA 13
ATOM 13773 C C . HIS A 1 48 ? -3.392 5.558 -5.483 1.00 0.00 147 HIS A C 13
ATOM 13774 O O . HIS A 1 48 ? -3.531 4.349 -5.296 1.00 0.00 147 HIS A O 13
ATOM 13788 N N . ILE A 1 49 ? -3.771 6.476 -4.600 1.00 0.00 148 ILE A N 13
ATOM 13789 C CA . ILE A 1 49 ? -4.387 6.107 -3.332 1.00 0.00 148 ILE A CA 13
ATOM 13790 C C . ILE A 1 49 ? -5.906 6.044 -3.456 1.00 0.00 148 ILE A C 13
ATOM 13791 O O . ILE A 1 49 ? -6.630 6.568 -2.611 1.00 0.00 148 ILE A O 13
ATOM 13807 N N . GLY A 1 50 ? -6.381 5.398 -4.516 1.00 0.00 149 GLY A N 13
ATOM 13808 C CA . GLY A 1 50 ? -7.811 5.276 -4.731 1.00 0.00 149 GLY A CA 13
ATOM 13809 C C . GLY A 1 50 ? -8.170 5.164 -6.199 1.00 0.00 149 GLY A C 13
ATOM 13810 O O . GLY A 1 50 ? -7.856 4.166 -6.848 1.00 0.00 149 GLY A O 13
ATOM 13814 N N . CYS A 1 51 ? -8.830 6.190 -6.725 1.00 0.00 150 CYS A N 13
ATOM 13815 C CA . CYS A 1 51 ? -9.234 6.203 -8.126 1.00 0.00 150 CYS A CA 13
ATOM 13816 C C . CYS A 1 51 ? -9.549 7.622 -8.589 1.00 0.00 150 CYS A C 13
ATOM 13817 O O . CYS A 1 51 ? -10.703 8.051 -8.618 1.00 0.00 150 CYS A O 13
ATOM 13824 N N . PRO A 1 52 ? -8.499 8.370 -8.959 1.00 0.00 151 PRO A N 13
ATOM 13825 C CA . PRO A 1 52 ? -8.638 9.752 -9.428 1.00 0.00 151 PRO A CA 13
ATOM 13826 C C . PRO A 1 52 ? -9.306 9.836 -10.796 1.00 0.00 151 PRO A C 13
ATOM 13827 O O . PRO A 1 52 ? -9.132 8.954 -11.637 1.00 0.00 151 PRO A O 13
ATOM 13838 N N . ASP A 1 53 ? -10.068 10.902 -11.013 1.00 0.00 152 ASP A N 13
ATOM 13839 C CA . ASP A 1 53 ? -10.761 11.102 -12.281 1.00 0.00 152 ASP A CA 13
ATOM 13840 C C . ASP A 1 53 ? -10.101 12.212 -13.092 1.00 0.00 152 ASP A C 13
ATOM 13841 O O . ASP A 1 53 ? -10.672 12.708 -14.064 1.00 0.00 152 ASP A O 13
ATOM 13850 N N . ILE A 1 54 ? -8.896 12.599 -12.685 1.00 0.00 153 ILE A N 13
ATOM 13851 C CA . ILE A 1 54 ? -8.159 13.651 -13.374 1.00 0.00 153 ILE A CA 13
ATOM 13852 C C . ILE A 1 54 ? -8.328 13.541 -14.885 1.00 0.00 153 ILE A C 13
ATOM 13853 O O . ILE A 1 54 ? -7.712 12.702 -15.544 1.00 0.00 153 ILE A O 13
ATOM 13869 N N . PRO A 1 55 ? -9.180 14.409 -15.451 1.00 0.00 154 PRO A N 13
ATOM 13870 C CA . PRO A 1 55 ? -9.447 14.431 -16.892 1.00 0.00 154 PRO A CA 13
ATOM 13871 C C . PRO A 1 55 ? -8.252 14.931 -17.696 1.00 0.00 154 PRO A C 13
ATOM 13872 O O . PRO A 1 55 ? -8.270 14.919 -18.926 1.00 0.00 154 PRO A O 13
ATOM 13883 N N . SER A 1 56 ? -7.213 15.370 -16.992 1.00 0.00 155 SER A N 13
ATOM 13884 C CA . SER A 1 56 ? -6.010 15.877 -17.641 1.00 0.00 155 SER A CA 13
ATOM 13885 C C . SER A 1 56 ? -5.278 14.759 -18.378 1.00 0.00 155 SER A C 13
ATOM 13886 O O . SER A 1 56 ? -4.351 15.011 -19.149 1.00 0.00 155 SER A O 13
ATOM 13894 N N . LEU A 1 57 ? -5.700 13.523 -18.134 1.00 0.00 156 LEU A N 13
ATOM 13895 C CA . LEU A 1 57 ? -5.086 12.365 -18.774 1.00 0.00 156 LEU A CA 13
ATOM 13896 C C . LEU A 1 57 ? -5.765 12.053 -20.104 1.00 0.00 156 LEU A C 13
ATOM 13897 O O . LEU A 1 57 ? -5.630 10.954 -20.639 1.00 0.00 156 LEU A O 13
ATOM 13913 N N . GLY A 1 58 ? -6.496 13.030 -20.633 1.00 0.00 157 GLY A N 13
ATOM 13914 C CA . GLY A 1 58 ? -7.184 12.841 -21.896 1.00 0.00 157 GLY A CA 13
ATOM 13915 C C . GLY A 1 58 ? -8.622 12.398 -21.713 1.00 0.00 157 GLY A C 13
ATOM 13916 O O . GLY A 1 58 ? -8.938 11.216 -21.858 1.00 0.00 157 GLY A O 13
ATOM 13920 N N . LEU A 1 59 ? -9.495 13.345 -21.391 1.00 0.00 158 LEU A N 13
ATOM 13921 C CA . LEU A 1 59 ? -10.908 13.046 -21.185 1.00 0.00 158 LEU A CA 13
ATOM 13922 C C . LEU A 1 59 ? -11.614 12.809 -22.517 1.00 0.00 158 LEU A C 13
ATOM 13923 O O . LEU A 1 59 ? -12.428 11.897 -22.646 1.00 0.00 158 LEU A O 13
ATOM 13939 N N . GLY A 1 60 ? -11.293 13.638 -23.506 1.00 0.00 159 GLY A N 13
ATOM 13940 C CA . GLY A 1 60 ? -11.904 13.501 -24.816 1.00 0.00 159 GLY A CA 13
ATOM 13941 C C . GLY A 1 60 ? -13.406 13.317 -24.739 1.00 0.00 159 GLY A C 13
ATOM 13942 O O . GLY A 1 60 ? -14.037 13.605 -23.721 1.00 0.00 159 GLY A O 13
ATOM 13946 N N . PRO A 1 61 ? -14.004 12.830 -25.836 1.00 0.00 160 PRO A N 13
ATOM 13947 C CA . PRO A 1 61 ? -15.450 12.599 -25.913 1.00 0.00 160 PRO A CA 13
ATOM 13948 C C . PRO A 1 61 ? -15.899 11.438 -25.033 1.00 0.00 160 PRO A C 13
ATOM 13949 O O . PRO A 1 61 ? -17.096 11.220 -24.840 1.00 0.00 160 PRO A O 13
ATOM 13960 N N . TYR A 1 62 ? -14.934 10.697 -24.501 1.00 0.00 161 TYR A N 13
ATOM 13961 C CA . TYR A 1 62 ? -15.231 9.557 -23.642 1.00 0.00 161 TYR A CA 13
ATOM 13962 C C . TYR A 1 62 ? -13.979 9.085 -22.910 1.00 0.00 161 TYR A C 13
ATOM 13963 O O . TYR A 1 62 ? -13.120 8.419 -23.489 1.00 0.00 161 TYR A O 13
ATOM 13981 N N . VAL A 1 63 ? -13.881 9.435 -21.631 1.00 0.00 162 VAL A N 13
ATOM 13982 C CA . VAL A 1 63 ? -12.735 9.047 -20.817 1.00 0.00 162 VAL A CA 13
ATOM 13983 C C . VAL A 1 63 ? -12.949 7.676 -20.186 1.00 0.00 162 VAL A C 13
ATOM 13984 O O . VAL A 1 63 ? -14.044 7.359 -19.722 1.00 0.00 162 VAL A O 13
ATOM 13997 N N . SER A 1 64 ? -11.894 6.867 -20.171 1.00 0.00 163 SER A N 13
ATOM 13998 C CA . SER A 1 64 ? -11.967 5.527 -19.599 1.00 0.00 163 SER A CA 13
ATOM 13999 C C . SER A 1 64 ? -11.026 5.395 -18.406 1.00 0.00 163 SER A C 13
ATOM 14000 O O . SER A 1 64 ? -9.804 5.421 -18.559 1.00 0.00 163 SER A O 13
ATOM 14008 N N . ILE A 1 65 ? -11.603 5.252 -17.218 1.00 0.00 164 ILE A N 13
ATOM 14009 C CA . ILE A 1 65 ? -10.817 5.114 -15.998 1.00 0.00 164 ILE A CA 13
ATOM 14010 C C . ILE A 1 65 ? -11.104 3.786 -15.306 1.00 0.00 164 ILE A C 13
ATOM 14011 O O . ILE A 1 65 ? -12.211 3.554 -14.821 1.00 0.00 164 ILE A O 13
ATOM 14027 N N . ALA A 1 66 ? -10.099 2.918 -15.264 1.00 0.00 165 ALA A N 13
ATOM 14028 C CA . ALA A 1 66 ? -10.242 1.614 -14.628 1.00 0.00 165 ALA A CA 13
ATOM 14029 C C . ALA A 1 66 ? -9.344 1.500 -13.401 1.00 0.00 165 ALA A C 13
ATOM 14030 O O . ALA A 1 66 ? -8.135 1.299 -13.520 1.00 0.00 165 ALA A O 13
ATOM 14037 N N . CYS A 1 67 ? -9.943 1.631 -12.221 1.00 0.00 166 CYS A N 13
ATOM 14038 C CA . CYS A 1 67 ? -9.197 1.544 -10.971 1.00 0.00 166 CYS A CA 13
ATOM 14039 C C . CYS A 1 67 ? -9.535 0.257 -10.225 1.00 0.00 166 CYS A C 13
ATOM 14040 O O . CYS A 1 67 ? -10.589 -0.342 -10.443 1.00 0.00 166 CYS A O 13
ATOM 14047 N N . CYS A 1 68 ? -8.634 -0.164 -9.344 1.00 0.00 167 CYS A N 13
ATOM 14048 C CA . CYS A 1 68 ? -8.835 -1.379 -8.565 1.00 0.00 167 CYS A CA 13
ATOM 14049 C C . CYS A 1 68 ? -7.787 -1.498 -7.462 1.00 0.00 167 CYS A C 13
ATOM 14050 O O . CYS A 1 68 ? -6.627 -1.132 -7.652 1.00 0.00 167 CYS A O 13
ATOM 14057 N N . GLN A 1 69 ? -8.204 -2.012 -6.309 1.00 0.00 168 GLN A N 13
ATOM 14058 C CA . GLN A 1 69 ? -7.302 -2.178 -5.176 1.00 0.00 168 GLN A CA 13
ATOM 14059 C C . GLN A 1 69 ? -6.627 -3.545 -5.213 1.00 0.00 168 GLN A C 13
ATOM 14060 O O . GLN A 1 69 ? -6.582 -4.255 -4.207 1.00 0.00 168 GLN A O 13
ATOM 14074 N N . THR A 1 70 ? -6.104 -3.911 -6.379 1.00 0.00 169 THR A N 13
ATOM 14075 C CA . THR A 1 70 ? -5.434 -5.194 -6.548 1.00 0.00 169 THR A CA 13
ATOM 14076 C C . THR A 1 70 ? -4.128 -5.034 -7.318 1.00 0.00 169 THR A C 13
ATOM 14077 O O . THR A 1 70 ? -4.065 -4.307 -8.309 1.00 0.00 169 THR A O 13
ATOM 14088 N N . SER A 1 71 ? -3.087 -5.720 -6.856 1.00 0.00 170 SER A N 13
ATOM 14089 C CA . SER A 1 71 ? -1.780 -5.652 -7.500 1.00 0.00 170 SER A CA 13
ATOM 14090 C C . SER A 1 71 ? -1.866 -6.109 -8.953 1.00 0.00 170 SER A C 13
ATOM 14091 O O . SER A 1 71 ? -2.475 -7.136 -9.258 1.00 0.00 170 SER A O 13
ATOM 14099 N N . LEU A 1 72 ? -1.253 -5.340 -9.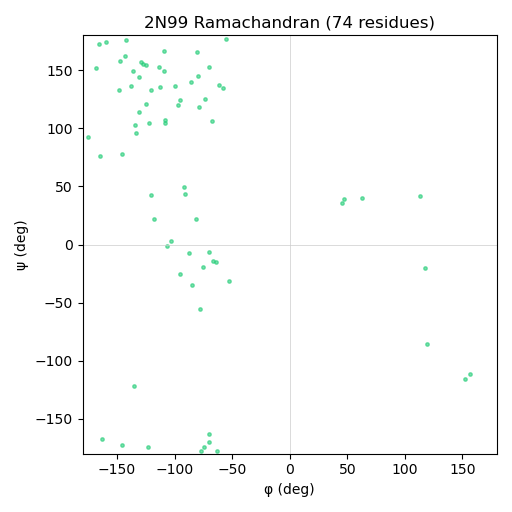846 1.00 0.00 171 LEU A N 13
ATOM 14100 C CA . LEU A 1 72 ? -1.259 -5.665 -11.268 1.00 0.00 171 LEU A CA 13
ATOM 14101 C C . LEU A 1 72 ? -2.676 -5.949 -11.756 1.00 0.00 171 LEU A C 13
ATOM 14102 O O . LEU A 1 72 ? -2.895 -6.840 -12.577 1.00 0.00 171 LEU A O 13
ATOM 14118 N N . CYS A 1 73 ? -3.636 -5.184 -11.247 1.00 0.00 172 CYS A N 13
ATOM 14119 C CA . CYS A 1 73 ? -5.032 -5.351 -11.631 1.00 0.00 172 CYS A CA 13
ATOM 14120 C C . CYS A 1 73 ? -5.320 -4.647 -12.955 1.00 0.00 172 CYS A C 13
ATOM 14121 O O . CYS A 1 73 ? -6.468 -4.328 -13.263 1.00 0.00 172 CYS A O 13
ATOM 14128 N N . ASN A 1 74 ? -4.269 -4.408 -13.732 1.00 0.00 173 ASN A N 13
ATOM 14129 C CA . ASN A 1 74 ? -4.409 -3.742 -15.022 1.00 0.00 173 ASN A CA 13
ATOM 14130 C C . ASN A 1 74 ? -4.515 -4.761 -16.152 1.00 0.00 173 ASN A C 13
ATOM 14131 O O . ASN A 1 74 ? -4.934 -4.432 -17.263 1.00 0.00 173 ASN A O 13
ATOM 14142 N N . HIS A 1 75 ? -4.135 -6.001 -15.861 1.00 0.00 174 HIS A N 13
ATOM 14143 C CA . HIS A 1 75 ? -4.189 -7.070 -16.852 1.00 0.00 174 HIS A CA 13
ATOM 14144 C C . HIS A 1 75 ? -5.576 -7.705 -16.892 1.00 0.00 174 HIS A C 13
ATOM 14145 O O . HIS A 1 75 ? -6.500 -7.243 -16.222 1.00 0.00 174 HIS A O 13
ATOM 14159 N N . ASP A 1 76 ? -5.714 -8.765 -17.681 1.00 0.00 175 ASP A N 13
ATOM 14160 C CA . ASP A 1 76 ? -6.988 -9.463 -17.807 1.00 0.00 175 ASP A CA 13
ATOM 14161 C C . ASP A 1 76 ? -7.068 -10.629 -16.827 1.00 0.00 175 ASP A C 13
ATOM 14162 O O . ASP A 1 76 ? -6.083 -10.970 -16.171 1.00 0.00 175 ASP A O 13
ATOM 14171 N N . MET A 1 1 ? 1.337 0.253 -1.738 1.00 0.00 100 MET A N 14
ATOM 14172 C CA . MET A 1 1 ? 2.538 -0.517 -1.435 1.00 0.00 100 MET A CA 14
ATOM 14173 C C . MET A 1 1 ? 2.559 -1.823 -2.223 1.00 0.00 100 MET A C 14
ATOM 14174 O O . MET A 1 1 ? 3.170 -2.805 -1.798 1.00 0.00 100 MET A O 14
ATOM 14188 N N . ILE A 1 2 ? 1.889 -1.828 -3.370 1.00 0.00 101 ILE A N 14
ATOM 14189 C CA . ILE A 1 2 ? 1.832 -3.014 -4.216 1.00 0.00 101 ILE A CA 14
ATOM 14190 C C . ILE A 1 2 ? 2.526 -2.770 -5.552 1.00 0.00 101 ILE A C 14
ATOM 14191 O O . ILE A 1 2 ? 3.039 -1.680 -5.806 1.00 0.00 101 ILE A O 14
ATOM 14207 N N . TRP A 1 3 ? 2.536 -3.790 -6.401 1.00 0.00 102 TRP A N 14
ATOM 14208 C CA . TRP A 1 3 ? 3.166 -3.686 -7.713 1.00 0.00 102 TRP A CA 14
ATOM 14209 C C . TRP A 1 3 ? 2.116 -3.574 -8.813 1.00 0.00 102 TRP A C 14
ATOM 14210 O O . TRP A 1 3 ? 1.129 -4.311 -8.821 1.00 0.00 102 TRP A O 14
ATOM 14231 N N . CYS A 1 4 ? 2.334 -2.648 -9.741 1.00 0.00 103 CYS A N 14
ATOM 14232 C CA . CYS A 1 4 ? 1.407 -2.439 -10.847 1.00 0.00 103 CYS A CA 14
ATOM 14233 C C . CYS A 1 4 ? 2.153 -2.025 -12.111 1.00 0.00 103 CYS A C 14
ATOM 14234 O O . CYS A 1 4 ? 3.384 -1.986 -12.135 1.00 0.00 103 CYS A O 14
ATOM 14241 N N . HIS A 1 5 ? 1.400 -1.715 -13.162 1.00 0.00 104 HIS A N 14
ATOM 14242 C CA . HIS A 1 5 ? 1.989 -1.302 -14.431 1.00 0.00 104 HIS A CA 14
ATOM 14243 C C . HIS A 1 5 ? 2.090 0.218 -14.514 1.00 0.00 104 HIS A C 14
ATOM 14244 O O . HIS A 1 5 ? 1.115 0.927 -14.267 1.00 0.00 104 HIS A O 14
ATOM 14258 N N . GLN A 1 6 ? 3.274 0.710 -14.862 1.00 0.00 105 GLN A N 14
ATOM 14259 C CA . GLN A 1 6 ? 3.501 2.145 -14.975 1.00 0.00 105 GLN A CA 14
ATOM 14260 C C . GLN A 1 6 ? 4.028 2.505 -16.361 1.00 0.00 105 GLN A C 14
ATOM 14261 O O . GLN A 1 6 ? 4.905 3.358 -16.501 1.00 0.00 105 GLN A O 14
ATOM 14275 N N . CYS A 1 7 ? 3.488 1.850 -17.382 1.00 0.00 106 CYS A N 14
ATOM 14276 C CA . CYS A 1 7 ? 3.903 2.099 -18.757 1.00 0.00 106 CYS A CA 14
ATOM 14277 C C . CYS A 1 7 ? 3.166 3.303 -19.338 1.00 0.00 106 CYS A C 14
ATOM 14278 O O . CYS A 1 7 ? 2.113 3.701 -18.838 1.00 0.00 106 CYS A O 14
ATOM 14285 N N . THR A 1 8 ? 3.727 3.879 -20.397 1.00 0.00 107 THR A N 14
ATOM 14286 C CA . THR A 1 8 ? 3.125 5.037 -21.045 1.00 0.00 107 THR A CA 14
ATOM 14287 C C . THR A 1 8 ? 1.899 4.637 -21.858 1.00 0.00 107 THR A C 14
ATOM 14288 O O . THR A 1 8 ? 1.185 5.490 -22.383 1.00 0.00 107 THR A O 14
ATOM 14299 N N . GLY A 1 9 ? 1.661 3.332 -21.959 1.00 0.00 108 GLY A N 14
ATOM 14300 C CA . GLY A 1 9 ? 0.521 2.842 -22.709 1.00 0.00 108 GLY A CA 14
ATOM 14301 C C . GLY A 1 9 ? 0.713 2.973 -24.207 1.00 0.00 108 GLY A C 14
ATOM 14302 O O . GLY A 1 9 ? 1.011 4.056 -24.710 1.00 0.00 108 GLY A O 14
ATOM 14306 N N . PHE A 1 10 ? 0.543 1.866 -24.923 1.00 0.00 109 PHE A N 14
ATOM 14307 C CA . PHE A 1 10 ? 0.702 1.861 -26.373 1.00 0.00 109 PHE A CA 14
ATOM 14308 C C . PHE A 1 10 ? 0.007 0.652 -26.992 1.00 0.00 109 PHE A C 14
ATOM 14309 O O . PHE A 1 10 ? 0.554 -0.007 -27.875 1.00 0.00 109 PHE A O 14
ATOM 14326 N N . GLY A 1 11 ? -1.203 0.367 -26.521 1.00 0.00 110 GLY A N 14
ATOM 14327 C CA . GLY A 1 11 ? -1.954 -0.762 -27.038 1.00 0.00 110 GLY A CA 14
ATOM 14328 C C . GLY A 1 11 ? -1.806 -2.001 -26.177 1.00 0.00 110 GLY A C 14
ATOM 14329 O O . GLY A 1 11 ? -1.782 -3.120 -26.686 1.00 0.00 110 GLY A O 14
ATOM 14333 N N . GLY A 1 12 ? -1.705 -1.800 -24.866 1.00 0.00 111 GLY A N 14
ATOM 14334 C CA . GLY A 1 12 ? -1.558 -2.918 -23.954 1.00 0.00 111 GLY A CA 14
ATOM 14335 C C . GLY A 1 12 ? -0.148 -3.043 -23.412 1.00 0.00 111 GLY A C 14
ATOM 14336 O O . GLY A 1 12 ? 0.317 -4.145 -23.118 1.00 0.00 111 GLY A O 14
ATOM 14340 N N . CYS A 1 13 ? 0.536 -1.911 -23.280 1.00 0.00 112 CYS A N 14
ATOM 14341 C CA . CYS A 1 13 ? 1.902 -1.898 -22.771 1.00 0.00 112 CYS A CA 14
ATOM 14342 C C . CYS A 1 13 ? 2.001 -2.667 -21.457 1.00 0.00 112 CYS A C 14
ATOM 14343 O O . CYS A 1 13 ? 0.999 -2.889 -20.778 1.00 0.00 112 CYS A O 14
ATOM 14350 N N . SER A 1 14 ? 3.218 -3.071 -21.105 1.00 0.00 113 SER A N 14
ATOM 14351 C CA . SER A 1 14 ? 3.448 -3.818 -19.874 1.00 0.00 113 SER A CA 14
ATOM 14352 C C . SER A 1 14 ? 4.736 -3.362 -19.195 1.00 0.00 113 SER A C 14
ATOM 14353 O O . SER A 1 14 ? 5.758 -3.156 -19.850 1.00 0.00 113 SER A O 14
ATOM 14361 N N . HIS A 1 15 ? 4.678 -3.206 -17.876 1.00 0.00 114 HIS A N 14
ATOM 14362 C CA . HIS A 1 15 ? 5.840 -2.774 -17.106 1.00 0.00 114 HIS A CA 14
ATOM 14363 C C . HIS A 1 15 ? 5.540 -2.801 -15.610 1.00 0.00 114 HIS A C 14
ATOM 14364 O O . HIS A 1 15 ? 5.205 -1.777 -15.016 1.00 0.00 114 HIS A O 14
ATOM 14378 N N . GLY A 1 16 ? 5.662 -3.980 -15.008 1.00 0.00 115 GLY A N 14
ATOM 14379 C CA . GLY A 1 16 ? 5.399 -4.118 -13.587 1.00 0.00 115 GLY A CA 14
ATOM 14380 C C . GLY A 1 16 ? 6.456 -3.444 -12.735 1.00 0.00 115 GLY A C 14
ATOM 14381 O O . GLY A 1 16 ? 7.577 -3.938 -12.617 1.00 0.00 115 GLY A O 14
ATOM 14385 N N . SER A 1 17 ? 6.099 -2.311 -12.139 1.00 0.00 116 SER A N 14
ATOM 14386 C CA . SER A 1 17 ? 7.026 -1.564 -11.297 1.00 0.00 116 SER A CA 14
ATOM 14387 C C . SER A 1 17 ? 6.441 -1.346 -9.905 1.00 0.00 116 SER A C 14
ATOM 14388 O O . SER A 1 17 ? 5.264 -1.615 -9.665 1.00 0.00 116 SER A O 14
ATOM 14396 N N . ARG A 1 18 ? 7.273 -0.857 -8.991 1.00 0.00 117 ARG A N 14
ATOM 14397 C CA . ARG A 1 18 ? 6.840 -0.604 -7.622 1.00 0.00 117 ARG A CA 14
ATOM 14398 C C . ARG A 1 18 ? 5.975 0.651 -7.549 1.00 0.00 117 ARG A C 14
ATOM 14399 O O . ARG A 1 18 ? 6.210 1.623 -8.267 1.00 0.00 117 ARG A O 14
ATOM 14420 N N . CYS A 1 19 ? 4.973 0.623 -6.677 1.00 0.00 118 CYS A N 14
ATOM 14421 C CA . CYS A 1 19 ? 4.071 1.756 -6.510 1.00 0.00 118 CYS A CA 14
ATOM 14422 C C . CYS A 1 19 ? 4.415 2.543 -5.248 1.00 0.00 118 CYS A C 14
ATOM 14423 O O . CYS A 1 19 ? 5.027 2.013 -4.320 1.00 0.00 118 CYS A O 14
ATOM 14430 N N . LEU A 1 20 ? 4.018 3.811 -5.222 1.00 0.00 119 LEU A N 14
ATOM 14431 C CA . LEU A 1 20 ? 4.283 4.672 -4.075 1.00 0.00 119 LEU A CA 14
ATOM 14432 C C . LEU A 1 20 ? 3.766 4.039 -2.788 1.00 0.00 119 LEU A C 14
ATOM 14433 O O . LEU A 1 20 ? 2.700 3.424 -2.772 1.00 0.00 119 LEU A O 14
ATOM 14449 N N . ARG A 1 21 ? 4.526 4.197 -1.710 1.00 0.00 120 ARG A N 14
ATOM 14450 C CA . ARG A 1 21 ? 4.144 3.642 -0.417 1.00 0.00 120 ARG A CA 14
ATOM 14451 C C . ARG A 1 21 ? 2.719 4.048 -0.051 1.00 0.00 120 ARG A C 14
ATOM 14452 O O . ARG A 1 21 ? 2.019 3.322 0.655 1.00 0.00 120 ARG A O 14
ATOM 14473 N N . ASP A 1 22 ? 2.298 5.211 -0.535 1.00 0.00 121 ASP A N 14
ATOM 14474 C CA . ASP A 1 22 ? 0.957 5.713 -0.260 1.00 0.00 121 ASP A CA 14
ATOM 14475 C C . ASP A 1 22 ? -0.062 5.091 -1.210 1.00 0.00 121 ASP A C 14
ATOM 14476 O O . ASP A 1 22 ? -1.180 4.767 -0.812 1.00 0.00 121 ASP A O 14
ATOM 14485 N N . SER A 1 23 ? 0.333 4.930 -2.469 1.00 0.00 122 SER A N 14
ATOM 14486 C CA . SER A 1 23 ? -0.547 4.352 -3.478 1.00 0.00 122 SER A CA 14
ATOM 14487 C C . SER A 1 23 ? -0.666 2.842 -3.295 1.00 0.00 122 SER A C 14
ATOM 14488 O O . SER A 1 23 ? 0.298 2.102 -3.495 1.00 0.00 122 SER A O 14
ATOM 14496 N N . THR A 1 24 ? -1.857 2.391 -2.912 1.00 0.00 123 THR A N 14
ATOM 14497 C CA . THR A 1 24 ? -2.103 0.970 -2.700 1.00 0.00 123 THR A CA 14
ATOM 14498 C C . THR A 1 24 ? -3.083 0.422 -3.731 1.00 0.00 123 THR A C 14
ATOM 14499 O O . THR A 1 24 ? -3.763 -0.576 -3.488 1.00 0.00 123 THR A O 14
ATOM 14510 N N . HIS A 1 25 ? -3.150 1.080 -4.884 1.00 0.00 124 HIS A N 14
ATOM 14511 C CA . HIS A 1 25 ? -4.047 0.657 -5.954 1.00 0.00 124 HIS A CA 14
ATOM 14512 C C . HIS A 1 25 ? -3.452 0.981 -7.321 1.00 0.00 124 HIS A C 14
ATOM 14513 O O . HIS A 1 25 ? -2.428 1.656 -7.420 1.00 0.00 124 HIS A O 14
ATOM 14527 N N . CYS A 1 26 ? -4.101 0.494 -8.374 1.00 0.00 125 CYS A N 14
ATOM 14528 C CA . CYS A 1 26 ? -3.637 0.730 -9.735 1.00 0.00 125 CYS A CA 14
ATOM 14529 C C . CYS A 1 26 ? -4.733 1.373 -10.580 1.00 0.00 125 CYS A C 14
ATOM 14530 O O . CYS A 1 26 ? -5.921 1.145 -10.353 1.00 0.00 125 CYS A O 14
ATOM 14537 N N . VAL A 1 27 ? -4.325 2.178 -11.556 1.00 0.00 126 VAL A N 14
ATOM 14538 C CA . VAL A 1 27 ? -5.271 2.854 -12.436 1.00 0.00 126 VAL A CA 14
ATOM 14539 C C . VAL A 1 27 ? -4.930 2.608 -13.901 1.00 0.00 126 VAL A C 14
ATOM 14540 O O . VAL A 1 27 ? -3.768 2.687 -14.302 1.00 0.00 126 VAL A O 14
ATOM 14553 N N . THR A 1 28 ? -5.950 2.310 -14.699 1.00 0.00 127 THR A N 14
ATOM 14554 C CA . THR A 1 28 ? -5.760 2.052 -16.121 1.00 0.00 127 THR A CA 14
ATOM 14555 C C . THR A 1 28 ? -6.748 2.851 -16.962 1.00 0.00 127 THR A C 14
ATOM 14556 O O . THR A 1 28 ? -7.880 2.420 -17.186 1.00 0.00 127 THR A O 14
ATOM 14567 N N . THR A 1 29 ? -6.314 4.019 -17.427 1.00 0.00 128 THR A N 14
ATOM 14568 C CA . THR A 1 29 ? -7.162 4.879 -18.244 1.00 0.00 128 THR A CA 14
ATOM 14569 C C . THR A 1 29 ? -6.711 4.871 -19.700 1.00 0.00 128 THR A C 14
ATOM 14570 O O . THR A 1 29 ? -5.702 4.257 -20.044 1.00 0.00 128 THR A O 14
ATOM 14581 N N . ALA A 1 30 ? -7.466 5.558 -20.551 1.00 0.00 129 ALA A N 14
ATOM 14582 C CA . ALA A 1 30 ? -7.142 5.633 -21.971 1.00 0.00 129 ALA A CA 14
ATOM 14583 C C . ALA A 1 30 ? -7.544 6.983 -22.555 1.00 0.00 129 ALA A C 14
ATOM 14584 O O . ALA A 1 30 ? -8.616 7.508 -22.253 1.00 0.00 129 ALA A O 14
ATOM 14591 N N . THR A 1 31 ? -6.677 7.541 -23.395 1.00 0.00 130 THR A N 14
ATOM 14592 C CA . THR A 1 31 ? -6.941 8.830 -24.021 1.00 0.00 130 THR A CA 14
ATOM 14593 C C . THR A 1 31 ? -6.956 8.711 -25.540 1.00 0.00 130 THR A C 14
ATOM 14594 O O . THR A 1 31 ? -6.695 7.642 -26.091 1.00 0.00 130 THR A O 14
ATOM 14605 N N . ARG A 1 32 ? -7.264 9.816 -26.213 1.00 0.00 131 ARG A N 14
ATOM 14606 C CA . ARG A 1 32 ? -7.314 9.834 -27.669 1.00 0.00 131 ARG A CA 14
ATOM 14607 C C . ARG A 1 32 ? -6.030 9.262 -28.265 1.00 0.00 131 ARG A C 14
ATOM 14608 O O . ARG A 1 32 ? -5.005 9.175 -27.589 1.00 0.00 131 ARG A O 14
ATOM 14629 N N . VAL A 1 33 ? -6.095 8.872 -29.534 1.00 0.00 132 VAL A N 14
ATOM 14630 C CA . VAL A 1 33 ? -4.939 8.309 -30.221 1.00 0.00 132 VAL A CA 14
ATOM 14631 C C . VAL A 1 33 ? -3.929 9.394 -30.576 1.00 0.00 132 VAL A C 14
ATOM 14632 O O . VAL A 1 33 ? -3.692 9.676 -31.752 1.00 0.00 132 VAL A O 14
ATOM 14645 N N . LEU A 1 34 ? -3.334 9.999 -29.554 1.00 0.00 133 LEU A N 14
ATOM 14646 C CA . LEU A 1 34 ? -2.347 11.054 -29.758 1.00 0.00 133 LEU A CA 14
ATOM 14647 C C . LEU A 1 34 ? -1.106 10.510 -30.458 1.00 0.00 133 LEU A C 14
ATOM 14648 O O . LEU A 1 34 ? -0.360 11.258 -31.090 1.00 0.00 133 LEU A O 14
ATOM 14664 N N . SER A 1 35 ? -0.892 9.203 -30.342 1.00 0.00 134 SER A N 14
ATOM 14665 C CA . SER A 1 35 ? 0.260 8.559 -30.962 1.00 0.00 134 SER A CA 14
ATOM 14666 C C . SER A 1 35 ? 0.101 8.505 -32.479 1.00 0.00 134 SER A C 14
ATOM 14667 O O . SER A 1 35 ? 1.035 8.158 -33.200 1.00 0.00 134 SER A O 14
ATOM 14675 N N . ASN A 1 36 ? -1.091 8.852 -32.955 1.00 0.00 135 ASN A N 14
ATOM 14676 C CA . ASN A 1 36 ? -1.374 8.843 -34.386 1.00 0.00 135 ASN A CA 14
ATOM 14677 C C . ASN A 1 36 ? -1.323 7.423 -34.941 1.00 0.00 135 ASN A C 14
ATOM 14678 O O . ASN A 1 36 ? -1.274 7.219 -36.155 1.00 0.00 135 ASN A O 14
ATOM 14689 N N . THR A 1 37 ? -1.335 6.441 -34.044 1.00 0.00 136 THR A N 14
ATOM 14690 C CA . THR A 1 37 ? -1.289 5.040 -34.444 1.00 0.00 136 THR A CA 14
ATOM 14691 C C . THR A 1 37 ? -2.680 4.522 -34.790 1.00 0.00 136 THR A C 14
ATOM 14692 O O . THR A 1 37 ? -3.639 4.750 -34.053 1.00 0.00 136 THR A O 14
ATOM 14703 N N . GLU A 1 38 ? -2.783 3.822 -35.916 1.00 0.00 137 GLU A N 14
ATOM 14704 C CA . GLU A 1 38 ? -4.058 3.272 -36.359 1.00 0.00 137 GLU A CA 14
ATOM 14705 C C . GLU A 1 38 ? -4.241 1.845 -35.850 1.00 0.00 137 GLU A C 14
ATOM 14706 O O . GLU A 1 38 ? -5.078 1.097 -36.355 1.00 0.00 137 GLU A O 14
ATOM 14718 N N . ASP A 1 39 ? -3.452 1.475 -34.847 1.00 0.00 138 ASP A N 14
ATOM 14719 C CA . ASP A 1 39 ? -3.527 0.139 -34.269 1.00 0.00 138 ASP A CA 14
ATOM 14720 C C . ASP A 1 39 ? -4.404 0.135 -33.021 1.00 0.00 138 ASP A C 14
ATOM 14721 O O . ASP A 1 39 ? -5.414 -0.568 -32.961 1.00 0.00 138 ASP A O 14
ATOM 14730 N N . LEU A 1 40 ? -4.012 0.923 -32.026 1.00 0.00 139 LEU A N 14
ATOM 14731 C CA . LEU A 1 40 ? -4.763 1.011 -30.778 1.00 0.00 139 LEU A CA 14
ATOM 14732 C C . LEU A 1 40 ? -4.708 2.424 -30.207 1.00 0.00 139 LEU A C 14
ATOM 14733 O O . LEU A 1 40 ? -3.830 3.221 -30.540 1.00 0.00 139 LEU A O 14
ATOM 14749 N N . PRO A 1 41 ? -5.667 2.744 -29.325 1.00 0.00 140 PRO A N 14
ATOM 14750 C CA . PRO A 1 41 ? -5.748 4.062 -28.687 1.00 0.00 140 PRO A CA 14
ATOM 14751 C C . PRO A 1 41 ? -4.617 4.294 -27.691 1.00 0.00 140 PRO A C 14
ATOM 14752 O O . PRO A 1 41 ? -3.708 3.472 -27.565 1.00 0.00 140 PRO A O 14
ATOM 14763 N N . LEU A 1 42 ? -4.678 5.417 -26.985 1.00 0.00 141 LEU A N 14
ATOM 14764 C CA . LEU A 1 42 ? -3.659 5.757 -25.998 1.00 0.00 141 LEU A CA 14
ATOM 14765 C C . LEU A 1 42 ? -4.038 5.228 -24.619 1.00 0.00 141 LEU A C 14
ATOM 14766 O O . LEU A 1 42 ? -5.187 5.343 -24.192 1.00 0.00 141 LEU A O 14
ATOM 14782 N N . VAL A 1 43 ? -3.063 4.649 -23.925 1.00 0.00 142 VAL A N 14
ATOM 14783 C CA . VAL A 1 43 ? -3.294 4.104 -22.592 1.00 0.00 142 VAL A CA 14
ATOM 14784 C C . VAL A 1 43 ? -2.357 4.738 -21.570 1.00 0.00 142 VAL A C 14
ATOM 14785 O O . VAL A 1 43 ? -1.345 5.342 -21.928 1.00 0.00 142 VAL A O 14
ATOM 14798 N N . THR A 1 44 ? -2.700 4.597 -20.293 1.00 0.00 143 THR A N 14
ATOM 14799 C CA . THR A 1 44 ? -1.890 5.157 -19.218 1.00 0.00 143 THR A CA 14
ATOM 14800 C C . THR A 1 44 ? -2.039 4.343 -17.938 1.00 0.00 143 THR A C 14
ATOM 14801 O O . THR A 1 44 ? -3.086 4.369 -17.290 1.00 0.00 143 THR A O 14
ATOM 14812 N N . LYS A 1 45 ? -0.984 3.619 -17.576 1.00 0.00 144 LYS A N 14
ATOM 14813 C CA . LYS A 1 45 ? -0.996 2.798 -16.371 1.00 0.00 144 LYS A CA 14
ATOM 14814 C C . LYS A 1 45 ? -0.191 3.458 -15.256 1.00 0.00 144 LYS A C 14
ATOM 14815 O O . LYS A 1 45 ? 0.891 3.995 -15.493 1.00 0.00 144 LYS A O 14
ATOM 14834 N N . MET A 1 46 ? -0.725 3.412 -14.040 1.00 0.00 145 MET A N 14
ATOM 14835 C CA . MET A 1 46 ? -0.054 4.003 -12.888 1.00 0.00 145 MET A CA 14
ATOM 14836 C C . MET A 1 46 ? -0.683 3.520 -11.585 1.00 0.00 145 MET A C 14
ATOM 14837 O O . MET A 1 46 ? -1.565 2.660 -11.592 1.00 0.00 145 MET A O 14
ATOM 14851 N N . CYS A 1 47 ? -0.224 4.076 -10.470 1.00 0.00 146 CYS A N 14
ATOM 14852 C CA . CYS A 1 47 ? -0.741 3.702 -9.159 1.00 0.00 146 CYS A CA 14
ATOM 14853 C C . CYS A 1 47 ? -1.323 4.913 -8.437 1.00 0.00 146 CYS A C 14
ATOM 14854 O O . CYS A 1 47 ? -0.971 6.055 -8.735 1.00 0.00 146 CYS A O 14
ATOM 14861 N N . HIS A 1 48 ? -2.215 4.656 -7.486 1.00 0.00 147 HIS A N 14
ATOM 14862 C CA . HIS A 1 48 ? -2.846 5.726 -6.720 1.00 0.00 147 HIS A CA 14
ATOM 14863 C C . HIS A 1 48 ? -3.542 5.170 -5.481 1.00 0.00 147 HIS A C 14
ATOM 14864 O O . HIS A 1 48 ? -3.664 3.955 -5.319 1.00 0.00 147 HIS A O 14
ATOM 14878 N N . ILE A 1 49 ? -3.994 6.065 -4.611 1.00 0.00 148 ILE A N 14
ATOM 14879 C CA . ILE A 1 49 ? -4.677 5.663 -3.387 1.00 0.00 148 ILE A CA 14
ATOM 14880 C C . ILE A 1 49 ? -6.183 5.561 -3.606 1.00 0.00 148 ILE A C 14
ATOM 14881 O O . ILE A 1 49 ? -6.974 5.982 -2.763 1.00 0.00 148 ILE A O 14
ATOM 14897 N N . GLY A 1 50 ? -6.573 4.995 -4.745 1.00 0.00 149 GLY A N 14
ATOM 14898 C CA . GLY A 1 50 ? -7.982 4.846 -5.054 1.00 0.00 149 GLY A CA 14
ATOM 14899 C C . GLY A 1 50 ? -8.252 4.841 -6.546 1.00 0.00 149 GLY A C 14
ATOM 14900 O O . GLY A 1 50 ? -7.789 3.955 -7.265 1.00 0.00 149 GLY A O 14
ATOM 14904 N N . CYS A 1 51 ? -9.003 5.833 -7.013 1.00 0.00 150 CYS A N 14
ATOM 14905 C CA . CYS A 1 51 ? -9.336 5.939 -8.428 1.00 0.00 150 CYS A CA 14
ATOM 14906 C C . CYS A 1 51 ? -9.897 7.321 -8.753 1.00 0.00 150 CYS A C 14
ATOM 14907 O O . CYS A 1 51 ? -11.100 7.500 -8.943 1.00 0.00 150 CYS A O 14
ATOM 14914 N N . PRO A 1 52 ? -9.006 8.321 -8.817 1.00 0.00 151 PRO A N 14
ATOM 14915 C CA . PRO A 1 52 ? -9.389 9.704 -9.119 1.00 0.00 151 PRO A CA 14
ATOM 14916 C C . PRO A 1 52 ? -9.837 9.878 -10.566 1.00 0.00 151 PRO A C 14
ATOM 14917 O O . PRO A 1 52 ? -9.909 8.911 -11.324 1.00 0.00 151 PRO A O 14
ATOM 14928 N N . ASP A 1 53 ? -10.136 11.117 -10.942 1.00 0.00 152 ASP A N 14
ATOM 14929 C CA . ASP A 1 53 ? -10.576 11.418 -12.299 1.00 0.00 152 ASP A CA 14
ATOM 14930 C C . ASP A 1 53 ? -9.748 12.551 -12.900 1.00 0.00 152 ASP A C 14
ATOM 14931 O O . ASP A 1 53 ? -9.851 13.701 -12.474 1.00 0.00 152 ASP A O 14
ATOM 14940 N N . ILE A 1 54 ? -8.927 12.216 -13.890 1.00 0.00 153 ILE A N 14
ATOM 14941 C CA . ILE A 1 54 ? -8.082 13.204 -14.548 1.00 0.00 153 ILE A CA 14
ATOM 14942 C C . ILE A 1 54 ? -8.301 13.198 -16.057 1.00 0.00 153 ILE A C 14
ATOM 14943 O O . ILE A 1 54 ? -7.480 12.698 -16.826 1.00 0.00 153 ILE A O 14
ATOM 14959 N N . PRO A 1 55 ? -9.435 13.767 -16.492 1.00 0.00 154 PRO A N 14
ATOM 14960 C CA . PRO A 1 55 ? -9.788 13.842 -17.913 1.00 0.00 154 PRO A CA 14
ATOM 14961 C C . PRO A 1 55 ? -8.892 14.806 -18.683 1.00 0.00 154 PRO A C 14
ATOM 14962 O O . PRO A 1 55 ? -8.867 14.797 -19.914 1.00 0.00 154 PRO A O 14
ATOM 14973 N N . SER A 1 56 ? -8.158 15.638 -17.951 1.00 0.00 155 SER A N 14
ATOM 14974 C CA . SER A 1 56 ? -7.263 16.611 -18.565 1.00 0.00 155 SER A CA 14
ATOM 14975 C C . SER A 1 56 ? -6.060 15.918 -19.199 1.00 0.00 155 SER A C 14
ATOM 14976 O O . SER A 1 56 ? -5.309 16.527 -19.963 1.00 0.00 155 SER A O 14
ATOM 14984 N N . LEU A 1 57 ? -5.883 14.642 -18.877 1.00 0.00 156 LEU A N 14
ATOM 14985 C CA . LEU A 1 57 ? -4.772 13.864 -19.415 1.00 0.00 156 LEU A CA 14
ATOM 14986 C C . LEU A 1 57 ? -4.933 13.649 -20.916 1.00 0.00 156 LEU A C 14
ATOM 14987 O O . LEU A 1 57 ? -3.963 13.379 -21.622 1.00 0.00 156 LEU A O 14
ATOM 15003 N N . GLY A 1 58 ? -6.166 13.774 -21.397 1.00 0.00 157 GLY A N 14
ATOM 15004 C CA . GLY A 1 58 ? -6.432 13.592 -22.813 1.00 0.00 157 GLY A CA 14
ATOM 15005 C C . GLY A 1 58 ? -7.475 14.560 -23.336 1.00 0.00 157 GLY A C 14
ATOM 15006 O O . GLY A 1 58 ? -7.314 15.777 -23.226 1.00 0.00 157 GLY A O 14
ATOM 15010 N N . LEU A 1 59 ? -8.546 14.021 -23.907 1.00 0.00 158 LEU A N 14
ATOM 15011 C CA . LEU A 1 59 ? -9.619 14.846 -24.452 1.00 0.00 158 LEU A CA 14
ATOM 15012 C C . LEU A 1 59 ? -10.457 15.457 -23.333 1.00 0.00 158 LEU A C 14
ATOM 15013 O O . LEU A 1 59 ? -10.455 16.671 -23.135 1.00 0.00 158 LEU A O 14
ATOM 15029 N N . GLY A 1 60 ? -11.170 14.606 -22.602 1.00 0.00 159 GLY A N 14
ATOM 15030 C CA . GLY A 1 60 ? -12.001 15.081 -21.511 1.00 0.00 159 GLY A CA 14
ATOM 15031 C C . GLY A 1 60 ? -12.573 13.948 -20.682 1.00 0.00 159 GLY A C 14
ATOM 15032 O O . GLY A 1 60 ? -11.988 12.869 -20.578 1.00 0.00 159 GLY A O 14
ATOM 15036 N N . PRO A 1 61 ? -13.743 14.187 -20.073 1.00 0.00 160 PRO A N 14
ATOM 15037 C CA . PRO A 1 61 ? -14.419 13.191 -19.237 1.00 0.00 160 PRO A CA 14
ATOM 15038 C C . PRO A 1 61 ? -14.971 12.027 -20.054 1.00 0.00 160 PRO A C 14
ATOM 15039 O O . PRO A 1 61 ? -15.444 11.035 -19.499 1.00 0.00 160 PRO A O 14
ATOM 15050 N N . TYR A 1 62 ? -14.908 12.156 -21.375 1.00 0.00 161 TYR A N 14
ATOM 15051 C CA . TYR A 1 62 ? -15.403 11.115 -22.268 1.00 0.00 161 TYR A CA 14
ATOM 15052 C C . TYR A 1 62 ? -14.447 9.927 -22.304 1.00 0.00 161 TYR A C 14
ATOM 15053 O O . TYR A 1 62 ? -14.796 8.849 -22.785 1.00 0.00 161 TYR A O 14
ATOM 15071 N N . VAL A 1 63 ? -13.239 10.132 -21.789 1.00 0.00 162 VAL A N 14
ATOM 15072 C CA . VAL A 1 63 ? -12.232 9.079 -21.759 1.00 0.00 162 VAL A CA 14
ATOM 15073 C C . VAL A 1 63 ? -12.732 7.861 -20.991 1.00 0.00 162 VAL A C 14
ATOM 15074 O O . VAL A 1 63 ? -13.879 7.824 -20.545 1.00 0.00 162 VAL A O 14
ATOM 15087 N N . SER A 1 64 ? -11.864 6.866 -20.839 1.00 0.00 163 SER A N 14
ATOM 15088 C CA . SER A 1 64 ? -12.219 5.644 -20.126 1.00 0.00 163 SER A CA 14
ATOM 15089 C C . SER A 1 64 ? -11.305 5.431 -18.923 1.00 0.00 163 SER A C 14
ATOM 15090 O O . SER A 1 64 ? -10.091 5.619 -19.012 1.00 0.00 163 SER A O 14
ATOM 15098 N N . ILE A 1 65 ? -11.897 5.039 -17.800 1.00 0.00 164 ILE A N 14
ATOM 15099 C CA . ILE A 1 65 ? -11.136 4.800 -16.580 1.00 0.00 164 ILE A CA 14
ATOM 15100 C C . ILE A 1 65 ? -11.408 3.405 -16.028 1.00 0.00 164 ILE A C 14
ATOM 15101 O O . ILE A 1 65 ? -12.552 2.953 -15.991 1.00 0.00 164 ILE A O 14
ATOM 15117 N N . ALA A 1 66 ? -10.348 2.728 -15.598 1.00 0.00 165 ALA A N 14
ATOM 15118 C CA . ALA A 1 66 ? -10.472 1.385 -15.044 1.00 0.00 165 ALA A CA 14
ATOM 15119 C C . ALA A 1 66 ? -9.482 1.167 -13.906 1.00 0.00 165 ALA A C 14
ATOM 15120 O O . ALA A 1 66 ? -8.296 0.927 -14.138 1.00 0.00 165 ALA A O 14
ATOM 15127 N N . CYS A 1 67 ? -9.974 1.254 -12.674 1.00 0.00 166 CYS A N 14
ATOM 15128 C CA . CYS A 1 67 ? -9.132 1.067 -11.499 1.00 0.00 166 CYS A CA 14
ATOM 15129 C C . CYS A 1 67 ? -9.496 -0.222 -10.768 1.00 0.00 166 CYS A C 14
ATOM 15130 O O . CYS A 1 67 ? -10.533 -0.829 -11.037 1.00 0.00 166 CYS A O 14
ATOM 15137 N N . CYS A 1 68 ? -8.637 -0.634 -9.842 1.00 0.00 167 CYS A N 14
ATOM 15138 C CA . CYS A 1 68 ? -8.866 -1.850 -9.072 1.00 0.00 167 CYS A CA 14
ATOM 15139 C C . CYS A 1 68 ? -7.854 -1.974 -7.936 1.00 0.00 167 CYS A C 14
ATOM 15140 O O . CYS A 1 68 ? -6.738 -1.463 -8.029 1.00 0.00 167 CYS A O 14
ATOM 15147 N N . GLN A 1 69 ? -8.253 -2.655 -6.867 1.00 0.00 168 GLN A N 14
ATOM 15148 C CA . GLN A 1 69 ? -7.381 -2.846 -5.714 1.00 0.00 168 GLN A CA 14
ATOM 15149 C C . GLN A 1 69 ? -6.585 -4.141 -5.841 1.00 0.00 168 GLN A C 14
ATOM 15150 O O . GLN A 1 69 ? -6.534 -4.945 -4.910 1.00 0.00 168 GLN A O 14
ATOM 15164 N N . THR A 1 70 ? -5.966 -4.338 -7.001 1.00 0.00 169 THR A N 14
ATOM 15165 C CA . THR A 1 70 ? -5.174 -5.535 -7.250 1.00 0.00 169 THR A CA 14
ATOM 15166 C C . THR A 1 70 ? -3.870 -5.194 -7.963 1.00 0.00 169 THR A C 14
ATOM 15167 O O . THR A 1 70 ? -3.853 -4.391 -8.895 1.00 0.00 169 THR A O 14
ATOM 15178 N N . SER A 1 71 ? -2.779 -5.810 -7.519 1.00 0.00 170 SER A N 14
ATOM 15179 C CA . SER A 1 71 ? -1.470 -5.569 -8.113 1.00 0.00 170 SER A CA 14
ATOM 15180 C C . SER A 1 71 ? -1.469 -5.935 -9.594 1.00 0.00 170 SER A C 14
ATOM 15181 O O . SER A 1 71 ? -1.969 -6.991 -9.985 1.00 0.00 170 SER A O 14
ATOM 15189 N N . LEU A 1 72 ? -0.904 -5.055 -10.414 1.00 0.00 171 LEU A N 14
ATOM 15190 C CA . LEU A 1 72 ? -0.838 -5.284 -11.853 1.00 0.00 171 LEU A CA 14
ATOM 15191 C C . LEU A 1 72 ? -2.210 -5.647 -12.411 1.00 0.00 171 LEU A C 14
ATOM 15192 O O . LEU A 1 72 ? -2.325 -6.469 -13.320 1.00 0.00 171 LEU A O 14
ATOM 15208 N N . CYS A 1 73 ? -3.249 -5.027 -11.862 1.00 0.00 172 CYS A N 14
ATOM 15209 C CA . CYS A 1 73 ? -4.614 -5.282 -12.305 1.00 0.00 172 CYS A CA 14
ATOM 15210 C C . CYS A 1 73 ? -4.950 -4.451 -13.540 1.00 0.00 172 CYS A C 14
ATOM 15211 O O . CYS A 1 73 ? -6.118 -4.199 -13.832 1.00 0.00 172 CYS A O 14
ATOM 15218 N N . ASN A 1 74 ? -3.916 -4.027 -14.260 1.00 0.00 173 ASN A N 14
ATOM 15219 C CA . ASN A 1 74 ? -4.100 -3.224 -15.463 1.00 0.00 173 ASN A CA 14
ATOM 15220 C C . ASN A 1 74 ? -3.883 -4.064 -16.717 1.00 0.00 173 ASN A C 14
ATOM 15221 O O . ASN A 1 74 ? -4.188 -3.631 -17.829 1.00 0.00 173 ASN A O 14
ATOM 15232 N N . HIS A 1 75 ? -3.353 -5.269 -16.531 1.00 0.00 174 HIS A N 14
ATOM 15233 C CA . HIS A 1 75 ? -3.095 -6.171 -17.648 1.00 0.00 174 HIS A CA 14
ATOM 15234 C C . HIS A 1 75 ? -4.385 -6.838 -18.117 1.00 0.00 174 HIS A C 14
ATOM 15235 O O . HIS A 1 75 ? -5.474 -6.505 -17.647 1.00 0.00 174 HIS A O 14
ATOM 15249 N N . ASP A 1 76 ? -4.256 -7.779 -19.046 1.00 0.00 175 ASP A N 14
ATOM 15250 C CA . ASP A 1 76 ? -5.411 -8.492 -19.578 1.00 0.00 175 ASP A CA 14
ATOM 15251 C C . ASP A 1 76 ? -5.590 -9.835 -18.878 1.00 0.00 175 ASP A C 14
ATOM 15252 O O . ASP A 1 76 ? -4.638 -10.604 -18.736 1.00 0.00 175 ASP A O 14
ATOM 15261 N N . MET A 1 1 ? 2.200 0.665 -2.539 1.00 0.00 100 MET A N 15
ATOM 15262 C CA . MET A 1 1 ? 2.677 -0.439 -1.715 1.00 0.00 100 MET A CA 15
ATOM 15263 C C . MET A 1 1 ? 2.689 -1.743 -2.508 1.00 0.00 100 MET A C 15
ATOM 15264 O O . MET A 1 1 ? 3.600 -2.559 -2.364 1.00 0.00 100 MET A O 15
ATOM 15278 N N . ILE A 1 2 ? 1.672 -1.932 -3.342 1.00 0.00 101 ILE A N 15
ATOM 15279 C CA . ILE A 1 2 ? 1.567 -3.135 -4.157 1.00 0.00 101 ILE A CA 15
ATOM 15280 C C . ILE A 1 2 ? 2.241 -2.943 -5.512 1.00 0.00 101 ILE A C 15
ATOM 15281 O O . ILE A 1 2 ? 2.698 -1.848 -5.838 1.00 0.00 101 ILE A O 15
ATOM 15297 N N . TRP A 1 3 ? 2.297 -4.013 -6.296 1.00 0.00 102 TRP A N 15
ATOM 15298 C CA . TRP A 1 3 ? 2.913 -3.962 -7.617 1.00 0.00 102 TRP A CA 15
ATOM 15299 C C . TRP A 1 3 ? 1.853 -3.860 -8.708 1.00 0.00 102 TRP A C 15
ATOM 15300 O O . TRP A 1 3 ? 0.827 -4.538 -8.655 1.00 0.00 102 TRP A O 15
ATOM 15321 N N . CYS A 1 4 ? 2.108 -3.009 -9.697 1.00 0.00 103 CYS A N 15
ATOM 15322 C CA . CYS A 1 4 ? 1.176 -2.819 -10.801 1.00 0.00 103 CYS A CA 15
ATOM 15323 C C . CYS A 1 4 ? 1.923 -2.537 -12.101 1.00 0.00 103 CYS A C 15
ATOM 15324 O O . CYS A 1 4 ? 3.154 -2.516 -12.130 1.00 0.00 103 CYS A O 15
ATOM 15331 N N . HIS A 1 5 ? 1.171 -2.320 -13.175 1.00 0.00 104 HIS A N 15
ATOM 15332 C CA . HIS A 1 5 ? 1.762 -2.037 -14.479 1.00 0.00 104 HIS A CA 15
ATOM 15333 C C . HIS A 1 5 ? 1.829 -0.534 -14.731 1.00 0.00 104 HIS A C 15
ATOM 15334 O O . HIS A 1 5 ? 0.801 0.136 -14.817 1.00 0.00 104 HIS A O 15
ATOM 15348 N N . GLN A 1 6 ? 3.047 -0.013 -14.846 1.00 0.00 105 GLN A N 15
ATOM 15349 C CA . GLN A 1 6 ? 3.247 1.411 -15.086 1.00 0.00 105 GLN A CA 15
ATOM 15350 C C . GLN A 1 6 ? 3.741 1.659 -16.508 1.00 0.00 105 GLN A C 15
ATOM 15351 O O . GLN A 1 6 ? 4.814 2.227 -16.713 1.00 0.00 105 GLN A O 15
ATOM 15365 N N . CYS A 1 7 ? 2.952 1.229 -17.486 1.00 0.00 106 CYS A N 15
ATOM 15366 C CA . CYS A 1 7 ? 3.309 1.403 -18.889 1.00 0.00 106 CYS A CA 15
ATOM 15367 C C . CYS A 1 7 ? 2.975 2.814 -19.364 1.00 0.00 106 CYS A C 15
ATOM 15368 O O . CYS A 1 7 ? 2.057 3.454 -18.850 1.00 0.00 106 CYS A O 15
ATOM 15375 N N . THR A 1 8 ? 3.727 3.294 -20.350 1.00 0.00 107 THR A N 15
ATOM 15376 C CA . THR A 1 8 ? 3.512 4.629 -20.895 1.00 0.00 107 THR A CA 15
ATOM 15377 C C . THR A 1 8 ? 2.444 4.614 -21.983 1.00 0.00 107 THR A C 15
ATOM 15378 O O . THR A 1 8 ? 1.813 5.632 -22.261 1.00 0.00 107 THR A O 15
ATOM 15389 N N . GLY A 1 9 ? 2.247 3.450 -22.596 1.00 0.00 108 GLY A N 15
ATOM 15390 C CA . GLY A 1 9 ? 1.254 3.324 -23.647 1.00 0.00 108 GLY A CA 15
ATOM 15391 C C . GLY A 1 9 ? 1.698 2.389 -24.754 1.00 0.00 108 GLY A C 15
ATOM 15392 O O . GLY A 1 9 ? 2.498 1.482 -24.527 1.00 0.00 108 GLY A O 15
ATOM 15396 N N . PHE A 1 10 ? 1.176 2.609 -25.957 1.00 0.00 109 PHE A N 15
ATOM 15397 C CA . PHE A 1 10 ? 1.521 1.777 -27.103 1.00 0.00 109 PHE A CA 15
ATOM 15398 C C . PHE A 1 10 ? 0.960 0.367 -26.941 1.00 0.00 109 PHE A C 15
ATOM 15399 O O . PHE A 1 10 ? 1.696 -0.577 -26.657 1.00 0.00 109 PHE A O 15
ATOM 15416 N N . GLY A 1 11 ? -0.350 0.233 -27.123 1.00 0.00 110 GLY A N 15
ATOM 15417 C CA . GLY A 1 11 ? -0.989 -1.063 -26.993 1.00 0.00 110 GLY A CA 15
ATOM 15418 C C . GLY A 1 11 ? -1.001 -1.562 -25.561 1.00 0.00 110 GLY A C 15
ATOM 15419 O O . GLY A 1 11 ? -1.110 -2.762 -25.315 1.00 0.00 110 GLY A O 15
ATOM 15423 N N . GLY A 1 12 ? -0.887 -0.637 -24.613 1.00 0.00 111 GLY A N 15
ATOM 15424 C CA . GLY A 1 12 ? -0.886 -1.009 -23.210 1.00 0.00 111 GLY A CA 15
ATOM 15425 C C . GLY A 1 12 ? 0.078 -2.140 -22.911 1.00 0.00 111 GLY A C 15
ATOM 15426 O O . GLY A 1 12 ? -0.338 -3.247 -22.570 1.00 0.00 111 GLY A O 15
ATOM 15430 N N . CYS A 1 13 ? 1.372 -1.863 -23.040 1.00 0.00 112 CYS A N 15
ATOM 15431 C CA . CYS A 1 13 ? 2.398 -2.865 -22.784 1.00 0.00 112 CYS A CA 15
ATOM 15432 C C . CYS A 1 13 ? 2.298 -3.394 -21.356 1.00 0.00 112 CYS A C 15
ATOM 15433 O O . CYS A 1 13 ? 1.363 -3.065 -20.626 1.00 0.00 112 CYS A O 15
ATOM 15440 N N . SER A 1 14 ? 3.268 -4.214 -20.965 1.00 0.00 113 SER A N 15
ATOM 15441 C CA . SER A 1 14 ? 3.287 -4.791 -19.626 1.00 0.00 113 SER A CA 15
ATOM 15442 C C . SER A 1 14 ? 4.616 -4.508 -18.932 1.00 0.00 113 SER A C 15
ATOM 15443 O O . SER A 1 14 ? 5.682 -4.611 -19.540 1.00 0.00 113 SER A O 15
ATOM 15451 N N . HIS A 1 15 ? 4.544 -4.151 -17.653 1.00 0.00 114 HIS A N 15
ATOM 15452 C CA . HIS A 1 15 ? 5.741 -3.853 -16.874 1.00 0.00 114 HIS A CA 15
ATOM 15453 C C . HIS A 1 15 ? 5.401 -3.696 -15.395 1.00 0.00 114 HIS A C 15
ATOM 15454 O O . HIS A 1 15 ? 4.997 -2.622 -14.952 1.00 0.00 114 HIS A O 15
ATOM 15468 N N . GLY A 1 16 ? 5.567 -4.775 -14.636 1.00 0.00 115 GLY A N 15
ATOM 15469 C CA . GLY A 1 16 ? 5.272 -4.736 -13.216 1.00 0.00 115 GLY A CA 15
ATOM 15470 C C . GLY A 1 16 ? 6.281 -3.915 -12.437 1.00 0.00 115 GLY A C 15
ATOM 15471 O O . GLY A 1 16 ? 7.404 -4.361 -12.200 1.00 0.00 115 GLY A O 15
ATOM 15475 N N . SER A 1 17 ? 5.882 -2.711 -12.040 1.00 0.00 116 SER A N 15
ATOM 15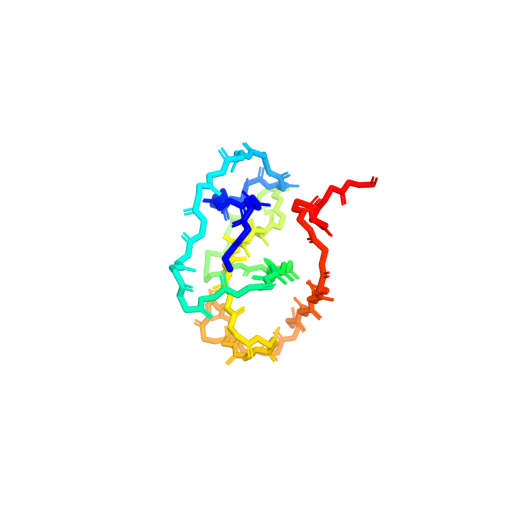476 C CA . SER A 1 17 ? 6.762 -1.824 -11.288 1.00 0.00 116 SER A CA 15
ATOM 15477 C C . SER A 1 17 ? 6.204 -1.560 -9.893 1.00 0.00 116 SER A C 15
ATOM 15478 O O . SER A 1 17 ? 5.002 -1.689 -9.658 1.00 0.00 116 SER A O 15
ATOM 15486 N N . ARG A 1 18 ? 7.086 -1.189 -8.970 1.00 0.00 117 ARG A N 15
ATOM 15487 C CA . ARG A 1 18 ? 6.683 -0.907 -7.598 1.00 0.00 117 ARG A CA 15
ATOM 15488 C C . ARG A 1 18 ? 5.974 0.441 -7.505 1.00 0.00 117 ARG A C 15
ATOM 15489 O O . ARG A 1 18 ? 6.528 1.473 -7.884 1.00 0.00 117 ARG A O 15
ATOM 15510 N N . CYS A 1 19 ? 4.746 0.424 -6.998 1.00 0.00 118 CYS A N 15
ATOM 15511 C CA . CYS A 1 19 ? 3.960 1.644 -6.856 1.00 0.00 118 CYS A CA 15
ATOM 15512 C C . CYS A 1 19 ? 4.409 2.441 -5.634 1.00 0.00 118 CYS A C 15
ATOM 15513 O O . CYS A 1 19 ? 5.136 1.932 -4.780 1.00 0.00 118 CYS A O 15
ATOM 15520 N N . LEU A 1 20 ? 3.972 3.693 -5.558 1.00 0.00 119 LEU A N 15
ATOM 15521 C CA . LEU A 1 20 ? 4.327 4.561 -4.441 1.00 0.00 119 LEU A CA 15
ATOM 15522 C C . LEU A 1 20 ? 3.941 3.922 -3.110 1.00 0.00 119 LEU A C 15
ATOM 15523 O O . LEU A 1 20 ? 2.905 3.266 -3.003 1.00 0.00 119 LEU A O 15
ATOM 15539 N N . ARG A 1 21 ? 4.779 4.122 -2.099 1.00 0.00 120 ARG A N 15
ATOM 15540 C CA . ARG A 1 21 ? 4.524 3.566 -0.775 1.00 0.00 120 ARG A CA 15
ATOM 15541 C C . ARG A 1 21 ? 3.089 3.841 -0.337 1.00 0.00 120 ARG A C 15
ATOM 15542 O O . ARG A 1 21 ? 2.458 3.009 0.316 1.00 0.00 120 ARG A O 15
ATOM 15563 N N . ASP A 1 22 ? 2.578 5.012 -0.701 1.00 0.00 121 ASP A N 15
ATOM 15564 C CA . ASP A 1 22 ? 1.217 5.396 -0.346 1.00 0.00 121 ASP A CA 15
ATOM 15565 C C . ASP A 1 22 ? 0.218 4.858 -1.366 1.00 0.00 121 ASP A C 15
ATOM 15566 O O . ASP A 1 22 ? -0.905 4.494 -1.017 1.00 0.00 121 ASP A O 15
ATOM 15575 N N . SER A 1 23 ? 0.634 4.812 -2.627 1.00 0.00 122 SER A N 15
ATOM 15576 C CA . SER A 1 23 ? -0.227 4.324 -3.699 1.00 0.00 122 SER A CA 15
ATOM 15577 C C . SER A 1 23 ? -0.422 2.814 -3.593 1.00 0.00 122 SER A C 15
ATOM 15578 O O . SER A 1 23 ? 0.401 2.034 -4.073 1.00 0.00 122 SER A O 15
ATOM 15586 N N . THR A 1 24 ? -1.518 2.408 -2.959 1.00 0.00 123 THR A N 15
ATOM 15587 C CA . THR A 1 24 ? -1.822 0.994 -2.788 1.00 0.00 123 THR A CA 15
ATOM 15588 C C . THR A 1 24 ? -2.884 0.535 -3.781 1.00 0.00 123 THR A C 15
ATOM 15589 O O . THR A 1 24 ? -3.546 -0.482 -3.573 1.00 0.00 123 THR A O 15
ATOM 15600 N N . HIS A 1 25 ? -3.043 1.292 -4.863 1.00 0.00 124 HIS A N 15
ATOM 15601 C CA . HIS A 1 25 ? -4.024 0.963 -5.890 1.00 0.00 124 HIS A CA 15
ATOM 15602 C C . HIS A 1 25 ? -3.481 1.275 -7.281 1.00 0.00 124 HIS A C 15
ATOM 15603 O O . HIS A 1 25 ? -2.576 2.095 -7.436 1.00 0.00 124 HIS A O 15
ATOM 15617 N N . CYS A 1 26 ? -4.038 0.614 -8.290 1.00 0.00 125 CYS A N 15
ATOM 15618 C CA . CYS A 1 26 ? -3.609 0.819 -9.669 1.00 0.00 125 CYS A CA 15
ATOM 15619 C C . CYS A 1 26 ? -4.712 1.484 -10.488 1.00 0.00 125 CYS A C 15
ATOM 15620 O O . CYS A 1 26 ? -5.890 1.409 -10.139 1.00 0.00 125 CYS A O 15
ATOM 15627 N N . VAL A 1 27 ? -4.320 2.134 -11.579 1.00 0.00 126 VAL A N 15
ATOM 15628 C CA . VAL A 1 27 ? -5.274 2.811 -12.450 1.00 0.00 126 VAL A CA 15
ATOM 15629 C C . VAL A 1 27 ? -4.955 2.556 -13.919 1.00 0.00 126 VAL A C 15
ATOM 15630 O O . VAL A 1 27 ? -3.791 2.558 -14.322 1.00 0.00 126 VAL A O 15
ATOM 15643 N N . THR A 1 28 ? -5.996 2.337 -14.716 1.00 0.00 127 THR A N 15
ATOM 15644 C CA . THR A 1 28 ? -5.827 2.080 -16.140 1.00 0.00 127 THR A CA 15
ATOM 15645 C C . THR A 1 28 ? -6.632 3.068 -16.977 1.00 0.00 127 THR A C 15
ATOM 15646 O O . THR A 1 28 ? -7.861 2.998 -17.027 1.00 0.00 127 THR A O 15
ATOM 15657 N N . THR A 1 29 ? -5.933 3.988 -17.634 1.00 0.00 128 THR A N 15
ATOM 15658 C CA . THR A 1 29 ? -6.584 4.991 -18.468 1.00 0.00 128 THR A CA 15
ATOM 15659 C C . THR A 1 29 ? -6.237 4.791 -19.939 1.00 0.00 128 THR A C 15
ATOM 15660 O O . THR A 1 29 ? -5.366 3.991 -20.278 1.00 0.00 128 THR A O 15
ATOM 15671 N N . ALA A 1 30 ? -6.924 5.525 -20.809 1.00 0.00 129 ALA A N 15
ATOM 15672 C CA . ALA A 1 30 ? -6.686 5.430 -22.244 1.00 0.00 129 ALA A CA 15
ATOM 15673 C C . ALA A 1 30 ? -6.861 6.785 -22.920 1.00 0.00 129 ALA A C 15
ATOM 15674 O O . ALA A 1 30 ? -7.942 7.374 -22.886 1.00 0.00 129 ALA A O 15
ATOM 15681 N N . THR A 1 31 ? -5.789 7.277 -23.534 1.00 0.00 130 THR A N 15
ATOM 15682 C CA . THR A 1 31 ? -5.823 8.565 -24.217 1.00 0.00 130 THR A CA 15
ATOM 15683 C C . THR A 1 31 ? -5.855 8.384 -25.730 1.00 0.00 130 THR A C 15
ATOM 15684 O O . THR A 1 31 ? -5.324 7.407 -26.259 1.00 0.00 130 THR A O 15
ATOM 15695 N N . ARG A 1 32 ? -6.479 9.331 -26.422 1.00 0.00 131 ARG A N 15
ATOM 15696 C CA . ARG A 1 32 ? -6.579 9.275 -27.876 1.00 0.00 131 ARG A CA 15
ATOM 15697 C C . ARG A 1 32 ? -5.604 10.253 -28.526 1.00 0.00 131 ARG A C 15
ATOM 15698 O O . ARG A 1 32 ? -5.332 11.326 -27.987 1.00 0.00 131 ARG A O 15
ATOM 15719 N N . VAL A 1 33 ? -5.080 9.874 -29.687 1.00 0.00 132 VAL A N 15
ATOM 15720 C CA . VAL A 1 33 ? -4.136 10.716 -30.411 1.00 0.00 132 VAL A CA 15
ATOM 15721 C C . VAL A 1 33 ? -4.273 10.525 -31.918 1.00 0.00 132 VAL A C 15
ATOM 15722 O O . VAL A 1 33 ? -4.020 9.440 -32.442 1.00 0.00 132 VAL A O 15
ATOM 15735 N N . LEU A 1 34 ? -4.672 11.587 -32.609 1.00 0.00 133 LEU A N 15
ATOM 15736 C CA . LEU A 1 34 ? -4.842 11.537 -34.057 1.00 0.00 133 LEU A CA 15
ATOM 15737 C C . LEU A 1 34 ? -3.515 11.245 -34.751 1.00 0.00 133 LEU A C 15
ATOM 15738 O O . LEU A 1 34 ? -3.488 10.802 -35.899 1.00 0.00 133 LEU A O 15
ATOM 15754 N N . SER A 1 35 ? -2.417 11.495 -34.046 1.00 0.00 134 SER A N 15
ATOM 15755 C CA . SER A 1 35 ? -1.086 11.262 -34.594 1.00 0.00 134 SER A CA 15
ATOM 15756 C C . SER A 1 35 ? -0.628 9.833 -34.317 1.00 0.00 134 SER A C 15
ATOM 15757 O O . SER A 1 35 ? 0.224 9.295 -35.022 1.00 0.00 134 SER A O 15
ATOM 15765 N N . ASN A 1 36 ? -1.200 9.225 -33.282 1.00 0.00 135 ASN A N 15
ATOM 15766 C CA . ASN A 1 36 ? -0.850 7.859 -32.910 1.00 0.00 135 ASN A CA 15
ATOM 15767 C C . ASN A 1 36 ? -1.957 6.887 -33.306 1.00 0.00 135 ASN A C 15
ATOM 15768 O O . ASN A 1 36 ? -2.056 5.786 -32.763 1.00 0.00 135 ASN A O 15
ATOM 15779 N N . THR A 1 37 ? -2.789 7.301 -34.257 1.00 0.00 136 THR A N 15
ATOM 15780 C CA . THR A 1 37 ? -3.889 6.468 -34.726 1.00 0.00 136 THR A CA 15
ATOM 15781 C C . THR A 1 37 ? -3.417 5.482 -35.789 1.00 0.00 136 THR A C 15
ATOM 15782 O O . THR A 1 37 ? -3.579 5.721 -36.985 1.00 0.00 136 THR A O 15
ATOM 15793 N N . GLU A 1 38 ? -2.834 4.373 -35.344 1.00 0.00 137 GLU A N 15
ATOM 15794 C CA . GLU A 1 38 ? -2.339 3.351 -36.258 1.00 0.00 137 GLU A CA 15
ATOM 15795 C C . GLU A 1 38 ? -2.955 1.991 -35.939 1.00 0.00 137 GLU A C 15
ATOM 15796 O O . GLU A 1 38 ? -3.971 1.607 -36.518 1.00 0.00 137 GLU A O 15
ATOM 15808 N N . ASP A 1 39 ? -2.331 1.268 -35.016 1.00 0.00 138 ASP A N 15
ATOM 15809 C CA . ASP A 1 39 ? -2.816 -0.048 -34.619 1.00 0.00 138 ASP A CA 15
ATOM 15810 C C . ASP A 1 39 ? -3.597 0.032 -33.311 1.00 0.00 138 ASP A C 15
ATOM 15811 O O . ASP A 1 39 ? -4.665 -0.567 -33.175 1.00 0.00 138 ASP A O 15
ATOM 15820 N N . LEU A 1 40 ? -3.058 0.775 -32.351 1.00 0.00 139 LEU A N 15
ATOM 15821 C CA . LEU A 1 40 ? -3.703 0.934 -31.052 1.00 0.00 139 LEU A CA 15
ATOM 15822 C C . LEU A 1 40 ? -3.517 2.351 -30.521 1.00 0.00 139 LEU A C 15
ATOM 15823 O O . LEU A 1 40 ? -2.569 3.053 -30.873 1.00 0.00 139 LEU A O 15
ATOM 15839 N N . PRO A 1 41 ? -4.441 2.783 -29.650 1.00 0.00 140 PRO A N 15
ATOM 15840 C CA . PRO A 1 41 ? -4.398 4.120 -29.049 1.00 0.00 140 PRO A CA 15
ATOM 15841 C C . PRO A 1 41 ? -3.250 4.273 -28.057 1.00 0.00 140 PRO A C 15
ATOM 15842 O O . PRO A 1 41 ? -2.361 3.423 -27.984 1.00 0.00 140 PRO A O 15
ATOM 15853 N N . LEU A 1 42 ? -3.275 5.360 -27.294 1.00 0.00 141 LEU A N 15
ATOM 15854 C CA . LEU A 1 42 ? -2.236 5.625 -26.305 1.00 0.00 141 LEU A CA 15
ATOM 15855 C C . LEU A 1 42 ? -2.707 5.244 -24.905 1.00 0.00 141 LEU A C 15
ATOM 15856 O O . LEU A 1 42 ? -3.520 5.943 -24.301 1.00 0.00 141 LEU A O 15
ATOM 15872 N N . VAL A 1 43 ? -2.188 4.132 -24.394 1.00 0.00 142 VAL A N 15
ATOM 15873 C CA . VAL A 1 43 ? -2.553 3.660 -23.064 1.00 0.00 142 VAL A CA 15
ATOM 15874 C C . VAL A 1 43 ? -1.716 4.344 -21.989 1.00 0.00 142 VAL A C 15
ATOM 15875 O O . VAL A 1 43 ? -0.625 4.846 -22.261 1.00 0.00 142 VAL A O 15
ATOM 15888 N N . THR A 1 44 ? -2.234 4.361 -20.765 1.00 0.00 143 THR A N 15
ATOM 15889 C CA . THR A 1 44 ? -1.535 4.984 -19.648 1.00 0.00 143 THR A CA 15
ATOM 15890 C C . THR A 1 44 ? -1.981 4.386 -18.318 1.00 0.00 143 THR A C 15
ATOM 15891 O O . THR A 1 44 ? -3.152 4.472 -17.948 1.00 0.00 143 THR A O 15
ATOM 15902 N N . LYS A 1 45 ? -1.039 3.781 -17.602 1.00 0.00 144 LYS A N 15
ATOM 15903 C CA . LYS A 1 45 ? -1.333 3.170 -16.311 1.00 0.00 144 LYS A CA 15
ATOM 15904 C C . LYS A 1 45 ? -0.482 3.792 -15.209 1.00 0.00 144 LYS A C 15
ATOM 15905 O O . LYS A 1 45 ? 0.588 4.338 -15.472 1.00 0.00 144 LYS A O 15
ATOM 15924 N N . MET A 1 46 ? -0.965 3.703 -13.974 1.00 0.00 145 MET A N 15
ATOM 15925 C CA . MET A 1 46 ? -0.247 4.255 -12.831 1.00 0.00 145 MET A CA 15
ATOM 15926 C C . MET A 1 46 ? -0.815 3.719 -11.521 1.00 0.00 145 MET A C 15
ATOM 15927 O O . MET A 1 46 ? -1.615 2.783 -11.516 1.00 0.00 145 MET A O 15
ATOM 15941 N N . CYS A 1 47 ? -0.398 4.318 -10.411 1.00 0.00 146 CYS A N 15
ATOM 15942 C CA . CYS A 1 47 ? -0.864 3.901 -9.094 1.00 0.00 146 CYS A CA 15
ATOM 15943 C C . CYS A 1 47 ? -1.230 5.111 -8.238 1.00 0.00 146 CYS A C 15
ATOM 15944 O O . CYS A 1 47 ? -0.718 6.211 -8.449 1.00 0.00 146 CYS A O 15
ATOM 15951 N N . HIS A 1 48 ? -2.117 4.899 -7.272 1.00 0.00 147 HIS A N 15
ATOM 15952 C CA . HIS A 1 48 ? -2.551 5.971 -6.383 1.00 0.00 147 HIS A CA 15
ATOM 15953 C C . HIS A 1 48 ? -3.296 5.408 -5.176 1.00 0.00 147 HIS A C 15
ATOM 15954 O O . HIS A 1 48 ? -3.549 4.206 -5.097 1.00 0.00 147 HIS A O 15
ATOM 15968 N N . ILE A 1 49 ? -3.642 6.285 -4.240 1.00 0.00 148 ILE A N 15
ATOM 15969 C CA . ILE A 1 49 ? -4.358 5.875 -3.038 1.00 0.00 148 ILE A CA 15
ATOM 15970 C C . ILE A 1 49 ? -5.867 5.982 -3.233 1.00 0.00 148 ILE A C 15
ATOM 15971 O O . ILE A 1 49 ? -6.587 6.442 -2.348 1.00 0.00 148 ILE A O 15
ATOM 15987 N N . GLY A 1 50 ? -6.339 5.552 -4.399 1.00 0.00 149 GLY A N 15
ATOM 15988 C CA . GLY A 1 50 ? -7.760 5.606 -4.689 1.00 0.00 149 GLY A CA 15
ATOM 15989 C C . GLY A 1 50 ? -8.056 5.448 -6.168 1.00 0.00 149 GLY A C 15
ATOM 15990 O O . GLY A 1 50 ? -7.862 4.374 -6.736 1.00 0.00 149 GLY A O 15
ATOM 15994 N N . CYS A 1 51 ? -8.530 6.522 -6.792 1.00 0.00 150 CYS A N 15
ATOM 15995 C CA . CYS A 1 51 ? -8.857 6.498 -8.213 1.00 0.00 150 CYS A CA 15
ATOM 15996 C C . CYS A 1 51 ? -8.792 7.902 -8.809 1.00 0.00 150 CYS A C 15
ATOM 15997 O O . CYS A 1 51 ? -9.810 8.557 -9.028 1.00 0.00 150 CYS A O 15
ATOM 16004 N N . PRO A 1 52 ? -7.565 8.374 -9.078 1.00 0.00 151 PRO A N 15
ATOM 16005 C CA . PRO A 1 52 ? -7.337 9.703 -9.653 1.00 0.00 151 PRO A CA 15
ATOM 16006 C C . PRO A 1 52 ? -7.797 9.793 -11.104 1.00 0.00 151 PRO A C 15
ATOM 16007 O O . PRO A 1 52 ? -6.982 9.770 -12.026 1.00 0.00 151 PRO A O 15
ATOM 16018 N N . ASP A 1 53 ? -9.107 9.897 -11.299 1.00 0.00 152 ASP A N 15
ATOM 16019 C CA . ASP A 1 53 ? -9.675 9.993 -12.639 1.00 0.00 152 ASP A CA 15
ATOM 16020 C C . ASP A 1 53 ? -8.950 11.053 -13.462 1.00 0.00 152 ASP A C 15
ATOM 16021 O O . ASP A 1 53 ? -8.250 10.734 -14.423 1.00 0.00 152 ASP A O 15
ATOM 16030 N N . ILE A 1 54 ? -9.125 12.313 -13.079 1.00 0.00 153 ILE A N 15
ATOM 16031 C CA . ILE A 1 54 ? -8.488 13.420 -13.782 1.00 0.00 153 ILE A CA 15
ATOM 16032 C C . ILE A 1 54 ? -8.705 13.313 -15.287 1.00 0.00 153 ILE A C 15
ATOM 16033 O O . ILE A 1 54 ? -7.835 12.865 -16.035 1.00 0.00 153 ILE A O 15
ATOM 16049 N N . PRO A 1 55 ? -9.893 13.735 -15.745 1.00 0.00 154 PRO A N 15
ATOM 16050 C CA . PRO A 1 55 ? -10.253 13.699 -17.166 1.00 0.00 154 PRO A CA 15
ATOM 16051 C C . PRO A 1 55 ? -9.465 14.714 -17.988 1.00 0.00 154 PRO A C 15
ATOM 16052 O O . PRO A 1 55 ? -9.531 14.716 -19.217 1.00 0.00 154 PRO A O 15
ATOM 16063 N N . SER A 1 56 ? -8.720 15.574 -17.302 1.00 0.00 155 SER A N 15
ATOM 16064 C CA . SER A 1 56 ? -7.922 16.596 -17.970 1.00 0.00 155 SER A CA 15
ATOM 16065 C C . SER A 1 56 ? -6.743 15.969 -18.707 1.00 0.00 155 SER A C 15
ATOM 16066 O O . SER A 1 56 ? -6.206 16.549 -19.652 1.00 0.00 155 SER A O 15
ATOM 16074 N N . LEU A 1 57 ? -6.343 14.781 -18.267 1.00 0.00 156 LEU A N 15
ATOM 16075 C CA . LEU A 1 57 ? -5.227 14.073 -18.884 1.00 0.00 156 LEU A CA 15
ATOM 16076 C C . LEU A 1 57 ? -5.602 13.568 -20.273 1.00 0.00 156 LEU A C 15
ATOM 16077 O O . LEU A 1 57 ? -4.734 13.277 -21.095 1.00 0.00 156 LEU A O 15
ATOM 16093 N N . GLY A 1 58 ? -6.903 13.470 -20.530 1.00 0.00 157 GLY A N 15
ATOM 16094 C CA . GLY A 1 58 ? -7.371 13.002 -21.822 1.00 0.00 157 GLY A CA 15
ATOM 16095 C C . GLY A 1 58 ? -7.962 14.117 -22.663 1.00 0.00 157 GLY A C 15
ATOM 16096 O O . GLY A 1 58 ? -7.251 15.032 -23.082 1.00 0.00 157 GLY A O 15
ATOM 16100 N N . LEU A 1 59 ? -9.264 14.041 -22.912 1.00 0.00 158 LEU A N 15
ATOM 16101 C CA . LEU A 1 59 ? -9.951 15.051 -23.710 1.00 0.00 158 LEU A CA 15
ATOM 16102 C C . LEU A 1 59 ? -11.198 15.556 -22.993 1.00 0.00 158 LEU A C 15
ATOM 16103 O O . LEU A 1 59 ? -11.449 16.759 -22.934 1.00 0.00 158 LEU A O 15
ATOM 16119 N N . GLY A 1 60 ? -11.978 14.627 -22.447 1.00 0.00 159 GLY A N 15
ATOM 16120 C CA . GLY A 1 60 ? -13.189 14.998 -21.739 1.00 0.00 159 GLY A CA 15
ATOM 16121 C C . GLY A 1 60 ? -13.648 13.924 -20.772 1.00 0.00 159 GLY A C 15
ATOM 16122 O O . GLY A 1 60 ? -12.874 13.062 -20.357 1.00 0.00 159 GLY A O 15
ATOM 16126 N N . PRO A 1 61 ? -14.935 13.970 -20.398 1.00 0.00 160 PRO A N 15
ATOM 16127 C CA . PRO A 1 61 ? -15.524 13.001 -19.469 1.00 0.00 160 PRO A CA 15
ATOM 16128 C C . PRO A 1 61 ? -15.650 11.611 -20.083 1.00 0.00 160 PRO A C 15
ATOM 16129 O O . PRO A 1 61 ? -15.845 10.624 -19.374 1.00 0.00 160 PRO A O 15
ATOM 16140 N N . TYR A 1 62 ? -15.537 11.541 -21.405 1.00 0.00 161 TYR A N 15
ATOM 16141 C CA . TYR A 1 62 ? -15.640 10.272 -22.114 1.00 0.00 161 TYR A CA 15
ATOM 16142 C C . TYR A 1 62 ? -14.356 9.461 -21.970 1.00 0.00 161 TYR A C 15
ATOM 16143 O O . TYR A 1 62 ? -14.296 8.297 -22.365 1.00 0.00 161 TYR A O 15
ATOM 16161 N N . VAL A 1 63 ? -13.331 10.085 -21.399 1.00 0.00 162 VAL A N 15
ATOM 16162 C CA . VAL A 1 63 ? -12.048 9.423 -21.199 1.00 0.00 162 VAL A CA 15
ATOM 16163 C C . VAL A 1 63 ? -12.226 8.079 -20.501 1.00 0.00 162 VAL A C 15
ATOM 16164 O O . VAL A 1 63 ? -12.972 7.968 -19.528 1.00 0.00 162 VAL A O 15
ATOM 16177 N N . SER A 1 64 ? -11.535 7.061 -21.004 1.00 0.00 163 SER A N 15
ATOM 16178 C CA . SER A 1 64 ? -11.619 5.723 -20.430 1.00 0.00 163 SER A CA 15
ATOM 16179 C C . SER A 1 64 ? -10.719 5.600 -19.204 1.00 0.00 163 SER A C 15
ATOM 16180 O O . SER A 1 64 ? -9.516 5.850 -19.277 1.00 0.00 163 SER A O 15
ATOM 16188 N N . ILE A 1 65 ? -11.312 5.214 -18.079 1.00 0.00 164 ILE A N 15
ATOM 16189 C CA . ILE A 1 65 ? -10.565 5.056 -16.838 1.00 0.00 164 ILE A CA 15
ATOM 16190 C C . ILE A 1 65 ? -11.077 3.865 -16.035 1.00 0.00 164 ILE A C 15
ATOM 16191 O O . ILE A 1 65 ? -12.276 3.590 -16.011 1.00 0.00 164 ILE A O 15
ATOM 16207 N N . ALA A 1 66 ? -10.160 3.164 -15.377 1.00 0.00 165 ALA A N 15
ATOM 16208 C CA . ALA A 1 66 ? -10.519 2.004 -14.570 1.00 0.00 165 ALA A CA 15
ATOM 16209 C C . ALA A 1 66 ? -9.580 1.854 -13.378 1.00 0.00 165 ALA A C 15
ATOM 16210 O O . ALA A 1 66 ? -8.377 1.651 -13.544 1.00 0.00 165 ALA A O 15
ATOM 16217 N N . CYS A 1 67 ? -10.137 1.955 -12.175 1.00 0.00 166 CYS A N 15
ATOM 16218 C CA . CYS A 1 67 ? -9.350 1.831 -10.955 1.00 0.00 166 CYS A CA 15
ATOM 16219 C C . CYS A 1 67 ? -9.760 0.591 -10.166 1.00 0.00 166 CYS A C 15
ATOM 16220 O O . CYS A 1 67 ? -10.916 0.167 -10.211 1.00 0.00 166 CYS A O 15
ATOM 16227 N N . CYS A 1 68 ? -8.806 0.012 -9.445 1.00 0.00 167 CYS A N 15
ATOM 16228 C CA . CYS A 1 68 ? -9.066 -1.179 -8.646 1.00 0.00 167 CYS A CA 15
ATOM 16229 C C . CYS A 1 68 ? -8.030 -1.327 -7.536 1.00 0.00 167 CYS A C 15
ATOM 16230 O O . CYS A 1 68 ? -6.875 -0.934 -7.696 1.00 0.00 167 CYS A O 15
ATOM 16237 N N . GLN A 1 69 ? -8.453 -1.896 -6.412 1.00 0.00 168 GLN A N 15
ATOM 16238 C CA . GLN A 1 69 ? -7.562 -2.095 -5.275 1.00 0.00 168 GLN A CA 15
ATOM 16239 C C . GLN A 1 69 ? -6.889 -3.462 -5.343 1.00 0.00 168 GLN A C 15
ATOM 16240 O O . GLN A 1 69 ? -6.819 -4.183 -4.347 1.00 0.00 168 GLN A O 15
ATOM 16254 N N . THR A 1 70 ? -6.394 -3.815 -6.526 1.00 0.00 169 THR A N 15
ATOM 16255 C CA . THR A 1 70 ? -5.728 -5.096 -6.725 1.00 0.00 169 THR A CA 15
ATOM 16256 C C . THR A 1 70 ? -4.394 -4.916 -7.441 1.00 0.00 169 THR A C 15
ATOM 16257 O O . THR A 1 70 ? -4.277 -4.109 -8.363 1.00 0.00 169 THR A O 15
ATOM 16268 N N . SER A 1 71 ? -3.391 -5.674 -7.011 1.00 0.00 170 SER A N 15
ATOM 16269 C CA . SER A 1 71 ? -2.063 -5.597 -7.609 1.00 0.00 170 SER A CA 15
ATOM 16270 C C . SER A 1 71 ? -2.107 -5.993 -9.082 1.00 0.00 170 SER A C 15
ATOM 16271 O O . SER A 1 71 ? -2.742 -6.981 -9.452 1.00 0.00 170 SER A O 15
ATOM 16279 N N . LEU A 1 72 ? -1.428 -5.215 -9.918 1.00 0.00 171 LEU A N 15
ATOM 16280 C CA . LEU A 1 72 ? -1.388 -5.483 -11.351 1.00 0.00 171 LEU A CA 15
ATOM 16281 C C . LEU A 1 72 ? -2.793 -5.699 -11.904 1.00 0.00 171 LEU A C 15
ATOM 16282 O O . LEU A 1 72 ? -2.997 -6.503 -12.814 1.00 0.00 171 LEU A O 15
ATOM 16298 N N . CYS A 1 73 ? -3.760 -4.975 -11.350 1.00 0.00 172 CYS A N 15
ATOM 16299 C CA . CYS A 1 73 ? -5.146 -5.085 -11.788 1.00 0.00 172 CYS A CA 15
ATOM 16300 C C . CYS A 1 73 ? -5.381 -4.272 -13.058 1.00 0.00 172 CYS A C 15
ATOM 16301 O O . CYS A 1 73 ? -6.512 -3.900 -13.368 1.00 0.00 172 CYS A O 15
ATOM 16308 N N . ASN A 1 74 ? -4.304 -4.002 -13.788 1.00 0.00 173 ASN A N 15
ATOM 16309 C CA . ASN A 1 74 ? -4.393 -3.233 -15.024 1.00 0.00 173 ASN A CA 15
ATOM 16310 C C . ASN A 1 74 ? -4.425 -4.156 -16.238 1.00 0.00 173 ASN A C 15
ATOM 16311 O O . ASN A 1 74 ? -4.450 -3.697 -17.381 1.00 0.00 173 ASN A O 15
ATOM 16322 N N . HIS A 1 75 ? -4.423 -5.461 -15.983 1.00 0.00 174 HIS A N 15
ATOM 16323 C CA . HIS A 1 75 ? -4.453 -6.450 -17.055 1.00 0.00 174 HIS A CA 15
ATOM 16324 C C . HIS A 1 75 ? -5.730 -6.319 -17.879 1.00 0.00 174 HIS A C 15
ATOM 16325 O O . HIS A 1 75 ? -6.557 -5.443 -17.626 1.00 0.00 174 HIS A O 15
ATOM 16339 N N . ASP A 1 76 ? -5.883 -7.194 -18.867 1.00 0.00 175 ASP A N 15
ATOM 16340 C CA . ASP A 1 76 ? -7.059 -7.177 -19.729 1.00 0.00 175 ASP A CA 15
ATOM 16341 C C . ASP A 1 76 ? -8.319 -7.506 -18.935 1.00 0.00 175 ASP A C 15
ATOM 16342 O O . ASP A 1 76 ? -8.255 -7.786 -17.737 1.00 0.00 175 ASP A O 15
ATOM 16351 N N . MET A 1 1 ? 0.497 -0.993 -0.667 1.00 0.00 100 MET A N 16
ATOM 16352 C CA . MET A 1 1 ? 1.750 -1.540 -1.175 1.00 0.00 100 MET A CA 16
ATOM 16353 C C . MET A 1 1 ? 1.494 -2.750 -2.067 1.00 0.00 100 MET A C 16
ATOM 16354 O O . MET A 1 1 ? 1.545 -3.892 -1.608 1.00 0.00 100 MET A O 16
ATOM 16368 N N . ILE A 1 2 ? 1.218 -2.493 -3.341 1.00 0.00 101 ILE A N 16
ATOM 16369 C CA . ILE A 1 2 ? 0.955 -3.563 -4.296 1.00 0.00 101 ILE A CA 16
ATOM 16370 C C . ILE A 1 2 ? 1.652 -3.296 -5.625 1.00 0.00 101 ILE A C 16
ATOM 16371 O O . ILE A 1 2 ? 2.003 -2.158 -5.936 1.00 0.00 101 ILE A O 16
ATOM 16387 N N . TRP A 1 3 ? 1.847 -4.352 -6.407 1.00 0.00 102 TRP A N 16
ATOM 16388 C CA . TRP A 1 3 ? 2.500 -4.231 -7.705 1.00 0.00 102 TRP A CA 16
ATOM 16389 C C . TRP A 1 3 ? 1.491 -3.873 -8.791 1.00 0.00 102 TRP A C 16
ATOM 16390 O O . TRP A 1 3 ? 0.377 -4.397 -8.814 1.00 0.00 102 TRP A O 16
ATOM 16411 N N . CYS A 1 4 ? 1.888 -2.978 -9.689 1.00 0.00 103 CYS A N 16
ATOM 16412 C CA . CYS A 1 4 ? 1.018 -2.549 -10.778 1.00 0.00 103 CYS A CA 16
ATOM 16413 C C . CYS A 1 4 ? 1.825 -2.284 -12.046 1.00 0.00 103 CYS A C 16
ATOM 16414 O O . CYS A 1 4 ? 3.056 -2.267 -12.020 1.00 0.00 103 CYS A O 16
ATOM 16421 N N . HIS A 1 5 ? 1.122 -2.078 -13.155 1.00 0.00 104 HIS A N 16
ATOM 16422 C CA . HIS A 1 5 ? 1.772 -1.813 -14.434 1.00 0.00 104 HIS A CA 16
ATOM 16423 C C . HIS A 1 5 ? 1.909 -0.313 -14.673 1.00 0.00 104 HIS A C 16
ATOM 16424 O O . HIS A 1 5 ? 0.917 0.415 -14.688 1.00 0.00 104 HIS A O 16
ATOM 16438 N N . GLN A 1 6 ? 3.145 0.141 -14.858 1.00 0.00 105 GLN A N 16
ATOM 16439 C CA . GLN A 1 6 ? 3.411 1.555 -15.095 1.00 0.00 105 GLN A CA 16
ATOM 16440 C C . GLN A 1 6 ? 3.934 1.782 -16.509 1.00 0.00 105 GLN A C 16
ATOM 16441 O O . GLN A 1 6 ? 5.033 2.303 -16.700 1.00 0.00 105 GLN A O 16
ATOM 16455 N N . CYS A 1 7 ? 3.141 1.386 -17.499 1.00 0.00 106 CYS A N 16
ATOM 16456 C CA . CYS A 1 7 ? 3.524 1.545 -18.897 1.00 0.00 106 CYS A CA 16
ATOM 16457 C C . CYS A 1 7 ? 3.259 2.969 -19.375 1.00 0.00 106 CYS A C 16
ATOM 16458 O O . CYS A 1 7 ? 2.302 3.614 -18.943 1.00 0.00 106 CYS A O 16
ATOM 16465 N N . THR A 1 8 ? 4.113 3.456 -20.270 1.00 0.00 107 THR A N 16
ATOM 16466 C CA . THR A 1 8 ? 3.973 4.803 -20.806 1.00 0.00 107 THR A CA 16
ATOM 16467 C C . THR A 1 8 ? 2.827 4.880 -21.807 1.00 0.00 107 THR A C 16
ATOM 16468 O O . THR A 1 8 ? 2.008 5.797 -21.759 1.00 0.00 107 THR A O 16
ATOM 16479 N N . GLY A 1 9 ? 2.773 3.910 -22.715 1.00 0.00 108 GLY A N 16
ATOM 16480 C CA . GLY A 1 9 ? 1.721 3.886 -23.715 1.00 0.00 108 GLY A CA 16
ATOM 16481 C C . GLY A 1 9 ? 2.169 3.244 -25.013 1.00 0.00 108 GLY A C 16
ATOM 16482 O O . GLY A 1 9 ? 2.873 2.234 -25.003 1.00 0.00 108 GLY A O 16
ATOM 16486 N N . PHE A 1 10 ? 1.760 3.830 -26.133 1.00 0.00 109 PHE A N 16
ATOM 16487 C CA . PHE A 1 10 ? 2.121 3.307 -27.445 1.00 0.00 109 PHE A CA 16
ATOM 16488 C C . PHE A 1 10 ? 1.487 1.939 -27.679 1.00 0.00 109 PHE A C 16
ATOM 16489 O O . PHE A 1 10 ? 2.184 0.945 -27.879 1.00 0.00 109 PHE A O 16
ATOM 16506 N N . GLY A 1 11 ? 0.158 1.897 -27.652 1.00 0.00 110 GLY A N 16
ATOM 16507 C CA . GLY A 1 11 ? -0.549 0.647 -27.861 1.00 0.00 110 GLY A CA 16
ATOM 16508 C C . GLY A 1 11 ? -0.957 -0.014 -26.560 1.00 0.00 110 GLY A C 16
ATOM 16509 O O . GLY A 1 11 ? -1.823 -0.888 -26.543 1.00 0.00 110 GLY A O 16
ATOM 16513 N N . GLY A 1 12 ? -0.329 0.403 -25.464 1.00 0.00 111 GLY A N 16
ATOM 16514 C CA . GLY A 1 12 ? -0.644 -0.167 -24.167 1.00 0.00 111 GLY A CA 16
ATOM 16515 C C . GLY A 1 12 ? 0.312 -1.274 -23.772 1.00 0.00 111 GLY A C 16
ATOM 16516 O O . GLY A 1 12 ? -0.112 -2.371 -23.406 1.00 0.00 111 GLY A O 16
ATOM 16520 N N . CYS A 1 13 ? 1.608 -0.989 -23.847 1.00 0.00 112 CYS A N 16
ATOM 16521 C CA . CYS A 1 13 ? 2.629 -1.970 -23.498 1.00 0.00 112 CYS A CA 16
ATOM 16522 C C . CYS A 1 13 ? 2.430 -2.478 -22.073 1.00 0.00 112 CYS A C 16
ATOM 16523 O O . CYS A 1 13 ? 1.487 -2.082 -21.388 1.00 0.00 112 CYS A O 16
ATOM 16530 N N . SER A 1 14 ? 3.325 -3.356 -21.633 1.00 0.00 113 SER A N 16
ATOM 16531 C CA . SER A 1 14 ? 3.246 -3.921 -20.291 1.00 0.00 113 SER A CA 16
ATOM 16532 C C . SER A 1 14 ? 4.551 -3.702 -19.532 1.00 0.00 113 SER A C 16
ATOM 16533 O O . SER A 1 14 ? 5.628 -3.648 -20.127 1.00 0.00 113 SER A O 16
ATOM 16541 N N . HIS A 1 15 ? 4.447 -3.577 -18.212 1.00 0.00 114 HIS A N 16
ATOM 16542 C CA . HIS A 1 15 ? 5.619 -3.364 -17.370 1.00 0.00 114 HIS A CA 16
ATOM 16543 C C . HIS A 1 15 ? 5.251 -3.461 -15.893 1.00 0.00 114 HIS A C 16
ATOM 16544 O O . HIS A 1 15 ? 4.862 -2.472 -15.273 1.00 0.00 114 HIS A O 16
ATOM 16558 N N . GLY A 1 16 ? 5.375 -4.662 -15.334 1.00 0.00 115 GLY A N 16
ATOM 16559 C CA . GLY A 1 16 ? 5.051 -4.866 -13.935 1.00 0.00 115 GLY A CA 16
ATOM 16560 C C . GLY A 1 16 ? 6.063 -4.226 -13.005 1.00 0.00 115 GLY A C 16
ATOM 16561 O O . GLY A 1 16 ? 7.219 -4.646 -12.952 1.00 0.00 115 GLY A O 16
ATOM 16565 N N . SER A 1 17 ? 5.629 -3.206 -12.272 1.00 0.00 116 SER A N 16
ATOM 16566 C CA . SER A 1 17 ? 6.508 -2.503 -11.344 1.00 0.00 116 SER A CA 16
ATOM 16567 C C . SER A 1 17 ? 5.822 -2.298 -9.997 1.00 0.00 116 SER A C 16
ATOM 16568 O O . SER A 1 17 ? 4.612 -2.084 -9.930 1.00 0.00 116 SER A O 16
ATOM 16576 N N . ARG A 1 18 ? 6.606 -2.364 -8.925 1.00 0.00 117 ARG A N 16
ATOM 16577 C CA . ARG A 1 18 ? 6.075 -2.187 -7.579 1.00 0.00 117 ARG A CA 16
ATOM 16578 C C . ARG A 1 18 ? 5.786 -0.715 -7.298 1.00 0.00 117 ARG A C 16
ATOM 16579 O O . ARG A 1 18 ? 6.613 0.155 -7.574 1.00 0.00 117 ARG A O 16
ATOM 16600 N N . CYS A 1 19 ? 4.608 -0.444 -6.747 1.00 0.00 118 CYS A N 16
ATOM 16601 C CA . CYS A 1 19 ? 4.208 0.922 -6.430 1.00 0.00 118 CYS A CA 16
ATOM 16602 C C . CYS A 1 19 ? 4.923 1.420 -5.177 1.00 0.00 118 CYS A C 16
ATOM 16603 O O . CYS A 1 19 ? 5.685 0.684 -4.549 1.00 0.00 118 CYS A O 16
ATOM 16610 N N . LEU A 1 20 ? 4.673 2.675 -4.820 1.00 0.00 119 LEU A N 16
ATOM 16611 C CA . LEU A 1 20 ? 5.292 3.273 -3.642 1.00 0.00 119 LEU A CA 16
ATOM 16612 C C . LEU A 1 20 ? 4.514 2.918 -2.379 1.00 0.00 119 LEU A C 16
ATOM 16613 O O . LEU A 1 20 ? 3.316 2.640 -2.433 1.00 0.00 119 LEU A O 16
ATOM 16629 N N . ARG A 1 21 ? 5.204 2.933 -1.242 1.00 0.00 120 ARG A N 16
ATOM 16630 C CA . ARG A 1 21 ? 4.578 2.613 0.035 1.00 0.00 120 ARG A CA 16
ATOM 16631 C C . ARG A 1 21 ? 3.284 3.401 0.218 1.00 0.00 120 ARG A C 16
ATOM 16632 O O . ARG A 1 21 ? 2.316 2.901 0.792 1.00 0.00 120 ARG A O 16
ATOM 16653 N N . ASP A 1 22 ? 3.275 4.636 -0.271 1.00 0.00 121 ASP A N 16
ATOM 16654 C CA . ASP A 1 22 ? 2.101 5.494 -0.162 1.00 0.00 121 ASP A CA 16
ATOM 16655 C C . ASP A 1 22 ? 0.956 4.959 -1.017 1.00 0.00 121 ASP A C 16
ATOM 16656 O O . ASP A 1 22 ? -0.184 4.870 -0.560 1.00 0.00 121 ASP A O 16
ATOM 16665 N N . SER A 1 23 ? 1.267 4.605 -2.259 1.00 0.00 122 SER A N 16
ATOM 16666 C CA . SER A 1 23 ? 0.264 4.083 -3.180 1.00 0.00 122 SER A CA 16
ATOM 16667 C C . SER A 1 23 ? -0.167 2.677 -2.774 1.00 0.00 122 SER A C 16
ATOM 16668 O O . SER A 1 23 ? 0.666 1.825 -2.463 1.00 0.00 122 SER A O 16
ATOM 16676 N N . THR A 1 24 ? -1.475 2.440 -2.781 1.00 0.00 123 THR A N 16
ATOM 16677 C CA . THR A 1 24 ? -2.018 1.138 -2.413 1.00 0.00 123 THR A CA 16
ATOM 16678 C C . THR A 1 24 ? -3.114 0.707 -3.380 1.00 0.00 123 THR A C 16
ATOM 16679 O O . THR A 1 24 ? -3.788 -0.301 -3.161 1.00 0.00 123 THR A O 16
ATOM 16690 N N . HIS A 1 25 ? -3.288 1.475 -4.451 1.00 0.00 124 HIS A N 16
ATOM 16691 C CA . HIS A 1 25 ? -4.303 1.170 -5.453 1.00 0.00 124 HIS A CA 16
ATOM 16692 C C . HIS A 1 25 ? -3.715 1.235 -6.860 1.00 0.00 124 HIS A C 16
ATOM 16693 O O . HIS A 1 25 ? -2.757 1.966 -7.110 1.00 0.00 124 HIS A O 16
ATOM 16707 N N . CYS A 1 26 ? -4.294 0.464 -7.774 1.00 0.00 125 CYS A N 16
ATOM 16708 C CA . CYS A 1 26 ? -3.827 0.432 -9.155 1.00 0.00 125 CYS A CA 16
ATOM 16709 C C . CYS A 1 26 ? -4.680 1.338 -10.038 1.00 0.00 125 CYS A C 16
ATOM 16710 O O . CYS A 1 26 ? -5.907 1.232 -10.054 1.00 0.00 125 CYS A O 16
ATOM 16717 N N . VAL A 1 27 ? -4.022 2.228 -10.774 1.00 0.00 126 VAL A N 16
ATOM 16718 C CA . VAL A 1 27 ? -4.718 3.151 -11.662 1.00 0.00 126 VAL A CA 16
ATOM 16719 C C . VAL A 1 27 ? -4.364 2.884 -13.120 1.00 0.00 126 VAL A C 16
ATOM 16720 O O . VAL A 1 27 ? -3.236 2.503 -13.438 1.00 0.00 126 VAL A O 16
ATOM 16733 N N . THR A 1 28 ? -5.334 3.086 -14.006 1.00 0.00 127 THR A N 16
ATOM 16734 C CA . THR A 1 28 ? -5.126 2.867 -15.432 1.00 0.00 127 THR A CA 16
ATOM 16735 C C . THR A 1 28 ? -5.846 3.924 -16.262 1.00 0.00 127 THR A C 16
ATOM 16736 O O . THR A 1 28 ? -7.013 4.233 -16.017 1.00 0.00 127 THR A O 16
ATOM 16747 N N . THR A 1 29 ? -5.144 4.476 -17.247 1.00 0.00 128 THR A N 16
ATOM 16748 C CA . THR A 1 29 ? -5.716 5.499 -18.113 1.00 0.00 128 THR A CA 16
ATOM 16749 C C . THR A 1 29 ? -5.195 5.366 -19.539 1.00 0.00 128 THR A C 16
ATOM 16750 O O . THR A 1 29 ? -4.220 4.657 -19.790 1.00 0.00 128 THR A O 16
ATOM 16761 N N . ALA A 1 30 ? -5.850 6.052 -20.470 1.00 0.00 129 ALA A N 16
ATOM 16762 C CA . ALA A 1 30 ? -5.450 6.012 -21.871 1.00 0.00 129 ALA A CA 16
ATOM 16763 C C . ALA A 1 30 ? -6.238 7.025 -22.695 1.00 0.00 129 ALA A C 16
ATOM 16764 O O . ALA A 1 30 ? -7.089 7.742 -22.169 1.00 0.00 129 ALA A O 16
ATOM 16771 N N . THR A 1 31 ? -5.948 7.079 -23.992 1.00 0.00 130 THR A N 16
ATOM 16772 C CA . THR A 1 31 ? -6.627 8.006 -24.889 1.00 0.00 130 THR A CA 16
ATOM 16773 C C . THR A 1 31 ? -6.905 7.358 -26.241 1.00 0.00 130 THR A C 16
ATOM 16774 O O . THR A 1 31 ? -5.990 7.143 -27.036 1.00 0.00 130 THR A O 16
ATOM 16785 N N . ARG A 1 32 ? -8.172 7.051 -26.495 1.00 0.00 131 ARG A N 16
ATOM 16786 C CA . ARG A 1 32 ? -8.569 6.427 -27.752 1.00 0.00 131 ARG A CA 16
ATOM 16787 C C . ARG A 1 32 ? -8.217 7.321 -28.937 1.00 0.00 131 ARG A C 16
ATOM 16788 O O . ARG A 1 32 ? -8.115 8.540 -28.801 1.00 0.00 131 ARG A O 16
ATOM 16809 N N . VAL A 1 33 ? -8.032 6.706 -30.101 1.00 0.00 132 VAL A N 16
ATOM 16810 C CA . VAL A 1 33 ? -7.691 7.445 -31.311 1.00 0.00 132 VAL A CA 16
ATOM 16811 C C . VAL A 1 33 ? -8.241 6.751 -32.552 1.00 0.00 132 VAL A C 16
ATOM 16812 O O . VAL A 1 33 ? -7.797 5.661 -32.916 1.00 0.00 132 VAL A O 16
ATOM 16825 N N . LEU A 1 34 ? -9.210 7.388 -33.199 1.00 0.00 133 LEU A N 16
ATOM 16826 C CA . LEU A 1 34 ? -9.822 6.833 -34.401 1.00 0.00 133 LEU A CA 16
ATOM 16827 C C . LEU A 1 34 ? -8.798 6.709 -35.525 1.00 0.00 133 LEU A C 16
ATOM 16828 O O . LEU A 1 34 ? -8.947 5.881 -36.425 1.00 0.00 133 LEU A O 16
ATOM 16844 N N . SER A 1 35 ? -7.759 7.535 -35.466 1.00 0.00 134 SER A N 16
ATOM 16845 C CA . SER A 1 35 ? -6.711 7.519 -36.480 1.00 0.00 134 SER A CA 16
ATOM 16846 C C . SER A 1 35 ? -5.980 6.180 -36.484 1.00 0.00 134 SER A C 16
ATOM 16847 O O . SER A 1 35 ? -5.434 5.755 -35.467 1.00 0.00 134 SER A O 16
ATOM 16855 N N . ASN A 1 36 ? -5.975 5.520 -37.638 1.00 0.00 135 ASN A N 16
ATOM 16856 C CA . ASN A 1 36 ? -5.312 4.228 -37.776 1.00 0.00 135 ASN A CA 16
ATOM 16857 C C . ASN A 1 36 ? -3.848 4.407 -38.168 1.00 0.00 135 ASN A C 16
ATOM 16858 O O . ASN A 1 36 ? -3.190 3.461 -38.602 1.00 0.00 135 ASN A O 16
ATOM 16869 N N . THR A 1 37 ? -3.344 5.627 -38.011 1.00 0.00 136 THR A N 16
ATOM 16870 C CA . THR A 1 37 ? -1.959 5.930 -38.348 1.00 0.00 136 THR A CA 16
ATOM 16871 C C . THR A 1 37 ? -0.994 5.154 -37.459 1.00 0.00 136 THR A C 16
ATOM 16872 O O . THR A 1 37 ? -1.413 4.439 -36.549 1.00 0.00 136 THR A O 16
ATOM 16883 N N . GLU A 1 38 ? 0.300 5.300 -37.729 1.00 0.00 137 GLU A N 16
ATOM 16884 C CA . GLU A 1 38 ? 1.324 4.612 -36.952 1.00 0.00 137 GLU A CA 16
ATOM 16885 C C . GLU A 1 38 ? 1.495 5.260 -35.582 1.00 0.00 137 GLU A C 16
ATOM 16886 O O . GLU A 1 38 ? 2.257 4.775 -34.745 1.00 0.00 137 GLU A O 16
ATOM 16898 N N . ASP A 1 39 ? 0.782 6.359 -35.360 1.00 0.00 138 ASP A N 16
ATOM 16899 C CA . ASP A 1 39 ? 0.854 7.074 -34.092 1.00 0.00 138 ASP A CA 16
ATOM 16900 C C . ASP A 1 39 ? 0.359 6.199 -32.945 1.00 0.00 138 ASP A C 16
ATOM 16901 O O . ASP A 1 39 ? 0.926 6.209 -31.852 1.00 0.00 138 ASP A O 16
ATOM 16910 N N . LEU A 1 40 ? -0.703 5.443 -33.201 1.00 0.00 139 LEU A N 16
ATOM 16911 C CA . LEU A 1 40 ? -1.277 4.562 -32.190 1.00 0.00 139 LEU A CA 16
ATOM 16912 C C . LEU A 1 40 ? -1.801 5.363 -31.003 1.00 0.00 139 LEU A C 16
ATOM 16913 O O . LEU A 1 40 ? -1.348 6.474 -30.724 1.00 0.00 139 LEU A O 16
ATOM 16929 N N . PRO A 1 41 ? -2.777 4.788 -30.285 1.00 0.00 140 PRO A N 16
ATOM 16930 C CA . PRO A 1 41 ? -3.382 5.430 -29.114 1.00 0.00 140 PRO A CA 16
ATOM 16931 C C . PRO A 1 41 ? -2.421 5.503 -27.932 1.00 0.00 140 PRO A C 16
ATOM 16932 O O . PRO A 1 41 ? -1.390 4.829 -27.914 1.00 0.00 140 PRO A O 16
ATOM 16943 N N . LEU A 1 42 ? -2.764 6.325 -26.947 1.00 0.00 141 LEU A N 16
ATOM 16944 C CA . LEU A 1 42 ? -1.932 6.487 -25.760 1.00 0.00 141 LEU A CA 16
ATOM 16945 C C . LEU A 1 42 ? -2.490 5.683 -24.590 1.00 0.00 141 LEU A C 16
ATOM 16946 O O . LEU A 1 42 ? -3.705 5.563 -24.429 1.00 0.00 141 LEU A O 16
ATOM 16962 N N . VAL A 1 43 ? -1.595 5.135 -23.774 1.00 0.00 142 VAL A N 16
ATOM 16963 C CA . VAL A 1 43 ? -1.998 4.345 -22.617 1.00 0.00 142 VAL A CA 16
ATOM 16964 C C . VAL A 1 43 ? -1.076 4.599 -21.430 1.00 0.00 142 VAL A C 16
ATOM 16965 O O . VAL A 1 43 ? 0.066 4.138 -21.406 1.00 0.00 142 VAL A O 16
ATOM 16978 N N . THR A 1 44 ? -1.578 5.335 -20.443 1.00 0.00 143 THR A N 16
ATOM 16979 C CA . THR A 1 44 ? -0.800 5.651 -19.253 1.00 0.00 143 THR A CA 16
ATOM 16980 C C . THR A 1 44 ? -1.346 4.924 -18.029 1.00 0.00 143 THR A C 16
ATOM 16981 O O . THR A 1 44 ? -2.539 4.994 -17.734 1.00 0.00 143 THR A O 16
ATOM 16992 N N . LYS A 1 45 ? -0.466 4.227 -17.319 1.00 0.00 144 LYS A N 16
ATOM 16993 C CA . LYS A 1 45 ? -0.859 3.488 -16.125 1.00 0.00 144 LYS A CA 16
ATOM 16994 C C . LYS A 1 45 ? 0.089 3.782 -14.967 1.00 0.00 144 LYS A C 16
ATOM 16995 O O . LYS A 1 45 ? 1.281 4.009 -15.170 1.00 0.00 144 LYS A O 16
ATOM 17014 N N . MET A 1 46 ? -0.450 3.775 -13.752 1.00 0.00 145 MET A N 16
ATOM 17015 C CA . MET A 1 46 ? 0.349 4.039 -12.561 1.00 0.00 145 MET A CA 16
ATOM 17016 C C . MET A 1 46 ? -0.407 3.638 -11.298 1.00 0.00 145 MET A C 16
ATOM 17017 O O . MET A 1 46 ? -1.374 2.878 -11.357 1.00 0.00 145 MET A O 16
ATOM 17031 N N . CYS A 1 47 ? 0.038 4.154 -10.158 1.00 0.00 146 CYS A N 16
ATOM 17032 C CA . CYS A 1 47 ? -0.596 3.850 -8.881 1.00 0.00 146 CYS A CA 16
ATOM 17033 C C . CYS A 1 47 ? -1.011 5.130 -8.161 1.00 0.00 146 CYS A C 16
ATOM 17034 O O . CYS A 1 47 ? -0.546 6.221 -8.493 1.00 0.00 146 CYS A O 16
ATOM 17041 N N . HIS A 1 48 ? -1.889 4.989 -7.173 1.00 0.00 147 HIS A N 16
ATOM 17042 C CA . HIS A 1 48 ? -2.366 6.133 -6.405 1.00 0.00 147 HIS A CA 16
ATOM 17043 C C . HIS A 1 48 ? -3.076 5.676 -5.133 1.00 0.00 147 HIS A C 16
ATOM 17044 O O . HIS A 1 48 ? -3.457 4.512 -5.008 1.00 0.00 147 HIS A O 16
ATOM 17058 N N . ILE A 1 49 ? -3.247 6.599 -4.194 1.00 0.00 148 ILE A N 16
ATOM 17059 C CA . ILE A 1 49 ? -3.911 6.291 -2.933 1.00 0.00 148 ILE A CA 16
ATOM 17060 C C . ILE A 1 49 ? -5.403 6.596 -3.007 1.00 0.00 148 ILE A C 16
ATOM 17061 O O . ILE A 1 49 ? -5.937 7.339 -2.186 1.00 0.00 148 ILE A O 16
ATOM 17077 N N . GLY A 1 50 ? -6.071 6.014 -3.999 1.00 0.00 149 GLY A N 16
ATOM 17078 C CA . GLY A 1 50 ? -7.497 6.234 -4.162 1.00 0.00 149 GLY A CA 16
ATOM 17079 C C . GLY A 1 50 ? -7.912 6.285 -5.619 1.00 0.00 149 GLY A C 16
ATOM 17080 O O . GLY A 1 50 ? -9.098 6.184 -5.938 1.00 0.00 149 GLY A O 16
ATOM 17084 N N . CYS A 1 51 ? -6.936 6.442 -6.506 1.00 0.00 150 CYS A N 16
ATOM 17085 C CA . CYS A 1 51 ? -7.206 6.508 -7.937 1.00 0.00 150 CYS A CA 16
ATOM 17086 C C . CYS A 1 51 ? -8.294 7.535 -8.239 1.00 0.00 150 CYS A C 16
ATOM 17087 O O . CYS A 1 51 ? -9.470 7.203 -8.392 1.00 0.00 150 CYS A O 16
ATOM 17094 N N . PRO A 1 52 ? -7.895 8.812 -8.327 1.00 0.00 151 PRO A N 16
ATOM 17095 C CA . PRO A 1 52 ? -8.820 9.913 -8.611 1.00 0.00 151 PRO A CA 16
ATOM 17096 C C . PRO A 1 52 ? -9.343 9.875 -10.043 1.00 0.00 151 PRO A C 16
ATOM 17097 O O . PRO A 1 52 ? -9.110 8.912 -10.774 1.00 0.00 151 PRO A O 16
ATOM 17108 N N . ASP A 1 53 ? -10.049 10.929 -10.438 1.00 0.00 152 ASP A N 16
ATOM 17109 C CA . ASP A 1 53 ? -10.604 11.017 -11.784 1.00 0.00 152 ASP A CA 16
ATOM 17110 C C . ASP A 1 53 ? -9.640 11.736 -12.723 1.00 0.00 152 ASP A C 16
ATOM 17111 O O . ASP A 1 53 ? -9.249 11.197 -13.758 1.00 0.00 152 ASP A O 16
ATOM 17120 N N . ILE A 1 54 ? -9.263 12.955 -12.354 1.00 0.00 153 ILE A N 16
ATOM 17121 C CA . ILE A 1 54 ? -8.346 13.748 -13.164 1.00 0.00 153 ILE A CA 16
ATOM 17122 C C . ILE A 1 54 ? -8.778 13.766 -14.626 1.00 0.00 153 ILE A C 16
ATOM 17123 O O . ILE A 1 54 ? -8.255 13.029 -15.463 1.00 0.00 153 ILE A O 16
ATOM 17139 N N . PRO A 1 55 ? -9.755 14.628 -14.944 1.00 0.00 154 PRO A N 16
ATOM 17140 C CA . PRO A 1 55 ? -10.278 14.765 -16.307 1.00 0.00 154 PRO A CA 16
ATOM 17141 C C . PRO A 1 55 ? -9.269 15.407 -17.253 1.00 0.00 154 PRO A C 16
ATOM 17142 O O . PRO A 1 55 ? -9.490 15.469 -18.462 1.00 0.00 154 PRO A O 16
ATOM 17153 N N . SER A 1 56 ? -8.160 15.883 -16.694 1.00 0.00 155 SER A N 16
ATOM 17154 C CA . SER A 1 56 ? -7.119 16.524 -17.489 1.00 0.00 155 SER A CA 16
ATOM 17155 C C . SER A 1 56 ? -6.424 15.510 -18.392 1.00 0.00 155 SER A C 16
ATOM 17156 O O . SER A 1 56 ? -5.787 15.875 -19.381 1.00 0.00 155 SER A O 16
ATOM 17164 N N . LEU A 1 57 ? -6.551 14.234 -18.045 1.00 0.00 156 LEU A N 16
ATOM 17165 C CA . LEU A 1 57 ? -5.936 13.164 -18.824 1.00 0.00 156 LEU A CA 16
ATOM 17166 C C . LEU A 1 57 ? -6.611 13.023 -20.184 1.00 0.00 156 LEU A C 16
ATOM 17167 O O . LEU A 1 57 ? -6.107 12.335 -21.071 1.00 0.00 156 LEU A O 16
ATOM 17183 N N . GLY A 1 58 ? -7.755 13.682 -20.342 1.00 0.00 157 GLY A N 16
ATOM 17184 C CA . GLY A 1 58 ? -8.481 13.619 -21.598 1.00 0.00 157 GLY A CA 16
ATOM 17185 C C . GLY A 1 58 ? -8.714 14.989 -22.202 1.00 0.00 157 GLY A C 16
ATOM 17186 O O . GLY A 1 58 ? -7.785 15.789 -22.325 1.00 0.00 157 GLY A O 16
ATOM 17190 N N . LEU A 1 59 ? -9.957 15.262 -22.583 1.00 0.00 158 LEU A N 16
ATOM 17191 C CA . LEU A 1 59 ? -10.311 16.546 -23.179 1.00 0.00 158 LEU A CA 16
ATOM 17192 C C . LEU A 1 59 ? -11.125 17.393 -22.207 1.00 0.00 158 LEU A C 16
ATOM 17193 O O . LEU A 1 59 ? -10.662 18.428 -21.731 1.00 0.00 158 LEU A O 16
ATOM 17209 N N . GLY A 1 60 ? -12.342 16.943 -21.914 1.00 0.00 159 GLY A N 16
ATOM 17210 C CA . GLY A 1 60 ? -13.200 17.671 -20.998 1.00 0.00 159 GLY A CA 16
ATOM 17211 C C . GLY A 1 60 ? -13.576 16.850 -19.780 1.00 0.00 159 GLY A C 16
ATOM 17212 O O . GLY A 1 60 ? -12.926 16.916 -18.736 1.00 0.00 159 GLY A O 16
ATOM 17216 N N . PRO A 1 61 ? -14.650 16.057 -19.904 1.00 0.00 160 PRO A N 16
ATOM 17217 C CA . PRO A 1 61 ? -15.136 15.205 -18.814 1.00 0.00 160 PRO A CA 16
ATOM 17218 C C . PRO A 1 61 ? -14.191 14.045 -18.519 1.00 0.00 160 PRO A C 16
ATOM 17219 O O . PRO A 1 61 ? -13.753 13.862 -17.383 1.00 0.00 160 PRO A O 16
ATOM 17230 N N . TYR A 1 62 ? -13.880 13.266 -19.548 1.00 0.00 161 TYR A N 16
ATOM 17231 C CA . TYR A 1 62 ? -12.988 12.122 -19.399 1.00 0.00 161 TYR A CA 16
ATOM 17232 C C . TYR A 1 62 ? -12.587 11.562 -20.760 1.00 0.00 161 TYR A C 16
ATOM 17233 O O . TYR A 1 62 ? -12.872 12.159 -21.798 1.00 0.00 161 TYR A O 16
ATOM 17251 N N . VAL A 1 63 ? -11.922 10.411 -20.747 1.00 0.00 162 VAL A N 16
ATOM 17252 C CA . VAL A 1 63 ? -11.482 9.769 -21.979 1.00 0.00 162 VAL A CA 16
ATOM 17253 C C . VAL A 1 63 ? -11.261 8.275 -21.771 1.00 0.00 162 VAL A C 16
ATOM 17254 O O . VAL A 1 63 ? -11.736 7.452 -22.554 1.00 0.00 162 VAL A O 16
ATOM 17267 N N . SER A 1 64 ? -10.537 7.931 -20.711 1.00 0.00 163 SER A N 16
ATOM 17268 C CA . SER A 1 64 ? -10.250 6.535 -20.401 1.00 0.00 163 SER A CA 16
ATOM 17269 C C . SER A 1 64 ? -9.654 6.401 -19.003 1.00 0.00 163 SER A C 16
ATOM 17270 O O . SER A 1 64 ? -8.524 6.822 -18.755 1.00 0.00 163 SER A O 16
ATOM 17278 N N . ILE A 1 65 ? -10.422 5.811 -18.093 1.00 0.00 164 ILE A N 16
ATOM 17279 C CA . ILE A 1 65 ? -9.971 5.619 -16.721 1.00 0.00 164 ILE A CA 16
ATOM 17280 C C . ILE A 1 65 ? -10.408 4.261 -16.183 1.00 0.00 164 ILE A C 16
ATOM 17281 O O . ILE A 1 65 ? -11.461 3.744 -16.556 1.00 0.00 164 ILE A O 16
ATOM 17297 N N . ALA A 1 66 ? -9.594 3.689 -15.302 1.00 0.00 165 ALA A N 16
ATOM 17298 C CA . ALA A 1 66 ? -9.898 2.393 -14.709 1.00 0.00 165 ALA A CA 16
ATOM 17299 C C . ALA A 1 66 ? -9.313 2.280 -13.305 1.00 0.00 165 ALA A C 16
ATOM 17300 O O . ALA A 1 66 ? -8.102 2.130 -13.137 1.00 0.00 165 ALA A O 16
ATOM 17307 N N . CYS A 1 67 ? -10.178 2.355 -12.300 1.00 0.00 166 CYS A N 16
ATOM 17308 C CA . CYS A 1 67 ? -9.747 2.262 -10.911 1.00 0.00 166 CYS A CA 16
ATOM 17309 C C . CYS A 1 67 ? -10.060 0.884 -10.335 1.00 0.00 166 CYS A C 16
ATOM 17310 O O . CYS A 1 67 ? -11.183 0.392 -10.448 1.00 0.00 166 CYS A O 16
ATOM 17317 N N . CYS A 1 68 ? -9.060 0.267 -9.716 1.00 0.00 167 CYS A N 16
ATOM 17318 C CA . CYS A 1 68 ? -9.226 -1.054 -9.122 1.00 0.00 167 CYS A CA 16
ATOM 17319 C C . CYS A 1 68 ? -8.145 -1.322 -8.079 1.00 0.00 167 CYS A C 16
ATOM 17320 O O . CYS A 1 68 ? -6.969 -1.038 -8.304 1.00 0.00 167 CYS A O 16
ATOM 17327 N N . GLN A 1 69 ? -8.553 -1.869 -6.939 1.00 0.00 168 GLN A N 16
ATOM 17328 C CA . GLN A 1 69 ? -7.620 -2.174 -5.861 1.00 0.00 168 GLN A CA 16
ATOM 17329 C C . GLN A 1 69 ? -7.068 -3.589 -6.003 1.00 0.00 168 GLN A C 16
ATOM 17330 O O . GLN A 1 69 ? -7.002 -4.342 -5.030 1.00 0.00 168 GLN A O 16
ATOM 17344 N N . THR A 1 70 ? -6.674 -3.946 -7.221 1.00 0.00 169 THR A N 16
ATOM 17345 C CA . THR A 1 70 ? -6.130 -5.271 -7.491 1.00 0.00 169 THR A CA 16
ATOM 17346 C C . THR A 1 70 ? -4.721 -5.180 -8.066 1.00 0.00 169 THR A C 16
ATOM 17347 O O . THR A 1 70 ? -4.446 -4.349 -8.932 1.00 0.00 169 THR A O 16
ATOM 17358 N N . SER A 1 71 ? -3.832 -6.040 -7.580 1.00 0.00 170 SER A N 16
ATOM 17359 C CA . SER A 1 71 ? -2.449 -6.055 -8.044 1.00 0.00 170 SER A CA 16
ATOM 17360 C C . SER A 1 71 ? -2.387 -6.209 -9.561 1.00 0.00 170 SER A C 16
ATOM 17361 O O . SER A 1 71 ? -2.901 -7.179 -10.120 1.00 0.00 170 SER A O 16
ATOM 17369 N N . LEU A 1 72 ? -1.755 -5.246 -10.222 1.00 0.00 171 LEU A N 16
ATOM 17370 C CA . LEU A 1 72 ? -1.624 -5.273 -11.674 1.00 0.00 171 LEU A CA 16
ATOM 17371 C C . LEU A 1 72 ? -2.989 -5.410 -12.341 1.00 0.00 171 LEU A C 16
ATOM 17372 O O . LEU A 1 72 ? -3.181 -6.251 -13.220 1.00 0.00 171 LEU A O 16
ATOM 17388 N N . CYS A 1 73 ? -3.934 -4.577 -11.920 1.00 0.00 172 CYS A N 16
ATOM 17389 C CA . CYS A 1 73 ? -5.282 -4.603 -12.476 1.00 0.00 172 CYS A CA 16
ATOM 17390 C C . CYS A 1 73 ? -5.338 -3.843 -13.799 1.00 0.00 172 CYS A C 16
ATOM 17391 O O . CYS A 1 73 ? -6.410 -3.446 -14.253 1.00 0.00 172 CYS A O 16
ATOM 17398 N N . ASN A 1 74 ? -4.175 -3.645 -14.411 1.00 0.00 173 ASN A N 16
ATOM 17399 C CA . ASN A 1 74 ? -4.092 -2.933 -15.681 1.00 0.00 173 ASN A CA 16
ATOM 17400 C C . ASN A 1 74 ? -4.204 -3.900 -16.856 1.00 0.00 173 ASN A C 16
ATOM 17401 O O . ASN A 1 74 ? -4.470 -3.493 -17.987 1.00 0.00 173 ASN A O 16
ATOM 17412 N N . HIS A 1 75 ? -3.998 -5.184 -16.580 1.00 0.00 174 HIS A N 16
ATOM 17413 C CA . HIS A 1 75 ? -4.076 -6.211 -17.613 1.00 0.00 174 HIS A CA 16
ATOM 17414 C C . HIS A 1 75 ? -5.523 -6.633 -17.850 1.00 0.00 174 HIS A C 16
ATOM 17415 O O . HIS A 1 75 ? -6.449 -6.065 -17.271 1.00 0.00 174 HIS A O 16
ATOM 17429 N N . ASP A 1 76 ? -5.710 -7.632 -18.705 1.00 0.00 175 ASP A N 16
ATOM 17430 C CA . ASP A 1 76 ? -7.044 -8.131 -19.019 1.00 0.00 175 ASP A CA 16
ATOM 17431 C C . ASP A 1 76 ? -7.686 -8.774 -17.793 1.00 0.00 175 ASP A C 16
ATOM 17432 O O . ASP A 1 76 ? -8.785 -8.396 -17.387 1.00 0.00 175 ASP A O 16
ATOM 17441 N N . MET A 1 1 ? 0.247 -0.440 -0.159 1.00 0.00 100 MET A N 17
ATOM 17442 C CA . MET A 1 1 ? 1.506 -0.793 -0.804 1.00 0.00 100 MET A CA 17
ATOM 17443 C C . MET A 1 1 ? 1.381 -2.118 -1.551 1.00 0.00 100 MET A C 17
ATOM 17444 O O . MET A 1 1 ? 1.518 -3.189 -0.960 1.00 0.00 100 MET A O 17
ATOM 17458 N N . ILE A 1 2 ? 1.120 -2.036 -2.852 1.00 0.00 101 ILE A N 17
ATOM 17459 C CA . ILE A 1 2 ? 0.977 -3.228 -3.678 1.00 0.00 101 ILE A CA 17
ATOM 17460 C C . ILE A 1 2 ? 1.746 -3.084 -4.987 1.00 0.00 101 ILE A C 17
ATOM 17461 O O . ILE A 1 2 ? 2.302 -2.026 -5.279 1.00 0.00 101 ILE A O 17
ATOM 17477 N N . TRP A 1 3 ? 1.770 -4.155 -5.773 1.00 0.00 102 TRP A N 17
ATOM 17478 C CA . TRP A 1 3 ? 2.469 -4.147 -7.053 1.00 0.00 102 TRP A CA 17
ATOM 17479 C C . TRP A 1 3 ? 1.488 -3.975 -8.207 1.00 0.00 102 TRP A C 17
ATOM 17480 O O . TRP A 1 3 ? 0.424 -4.595 -8.229 1.00 0.00 102 TRP A O 17
ATOM 17501 N N . CYS A 1 4 ? 1.851 -3.129 -9.166 1.00 0.00 103 CYS A N 17
ATOM 17502 C CA . CYS A 1 4 ? 1.003 -2.874 -10.324 1.00 0.00 103 CYS A CA 17
ATOM 17503 C C . CYS A 1 4 ? 1.846 -2.621 -11.570 1.00 0.00 103 CYS A C 17
ATOM 17504 O O . CYS A 1 4 ? 3.061 -2.819 -11.562 1.00 0.00 103 CYS A O 17
ATOM 17511 N N . HIS A 1 5 ? 1.192 -2.181 -12.641 1.00 0.00 104 HIS A N 17
ATOM 17512 C CA . HIS A 1 5 ? 1.881 -1.899 -13.895 1.00 0.00 104 HIS A CA 17
ATOM 17513 C C . HIS A 1 5 ? 2.236 -0.419 -14.000 1.00 0.00 104 HIS A C 17
ATOM 17514 O O . HIS A 1 5 ? 1.440 0.446 -13.636 1.00 0.00 104 HIS A O 17
ATOM 17528 N N . GLN A 1 6 ? 3.435 -0.136 -14.499 1.00 0.00 105 GLN A N 17
ATOM 17529 C CA . GLN A 1 6 ? 3.894 1.239 -14.649 1.00 0.00 105 GLN A CA 17
ATOM 17530 C C . GLN A 1 6 ? 4.625 1.427 -15.974 1.00 0.00 105 GLN A C 17
ATOM 17531 O O . GLN A 1 6 ? 5.515 2.271 -16.091 1.00 0.00 105 GLN A O 17
ATOM 17545 N N . CYS A 1 7 ? 4.246 0.635 -16.972 1.00 0.00 106 CYS A N 17
ATOM 17546 C CA . CYS A 1 7 ? 4.865 0.713 -18.289 1.00 0.00 106 CYS A CA 17
ATOM 17547 C C . CYS A 1 7 ? 4.196 1.786 -19.142 1.00 0.00 106 CYS A C 17
ATOM 17548 O O . CYS A 1 7 ? 3.092 2.239 -18.838 1.00 0.00 106 CYS A O 17
ATOM 17555 N N . THR A 1 8 ? 4.872 2.190 -20.213 1.00 0.00 107 THR A N 17
ATOM 17556 C CA . THR A 1 8 ? 4.345 3.210 -21.111 1.00 0.00 107 THR A CA 17
ATOM 17557 C C . THR A 1 8 ? 3.217 2.655 -21.973 1.00 0.00 107 THR A C 17
ATOM 17558 O O . THR A 1 8 ? 2.968 1.450 -21.985 1.00 0.00 107 THR A O 17
ATOM 17569 N N . GLY A 1 9 ? 2.537 3.541 -22.693 1.00 0.00 108 GLY A N 17
ATOM 17570 C CA . GLY A 1 9 ? 1.444 3.119 -23.549 1.00 0.00 108 GLY A CA 17
ATOM 17571 C C . GLY A 1 9 ? 1.851 3.027 -25.006 1.00 0.00 108 GLY A C 17
ATOM 17572 O O . GLY A 1 9 ? 2.372 3.986 -25.575 1.00 0.00 108 GLY A O 17
ATOM 17576 N N . PHE A 1 10 ? 1.614 1.868 -25.613 1.00 0.00 109 PHE A N 17
ATOM 17577 C CA . PHE A 1 10 ? 1.962 1.652 -27.012 1.00 0.00 109 PHE A CA 17
ATOM 17578 C C . PHE A 1 10 ? 1.256 0.417 -27.564 1.00 0.00 109 PHE A C 17
ATOM 17579 O O . PHE A 1 10 ? 1.734 -0.217 -28.504 1.00 0.00 109 PHE A O 17
ATOM 17596 N N . GLY A 1 11 ? 0.114 0.081 -26.972 1.00 0.00 110 GLY A N 17
ATOM 17597 C CA . GLY A 1 11 ? -0.640 -1.076 -27.416 1.00 0.00 110 GLY A CA 17
ATOM 17598 C C . GLY A 1 11 ? -0.976 -2.021 -26.280 1.00 0.00 110 GLY A C 17
ATOM 17599 O O . GLY A 1 11 ? -1.679 -3.012 -26.474 1.00 0.00 110 GLY A O 17
ATOM 17603 N N . GLY A 1 12 ? -0.472 -1.714 -25.088 1.00 0.00 111 GLY A N 17
ATOM 17604 C CA . GLY A 1 12 ? -0.732 -2.554 -23.934 1.00 0.00 111 GLY A CA 17
ATOM 17605 C C . GLY A 1 12 ? 0.542 -3.066 -23.290 1.00 0.00 111 GLY A C 17
ATOM 17606 O O . GLY A 1 12 ? 0.653 -4.250 -22.973 1.00 0.00 111 GLY A O 17
ATOM 17610 N N . CYS A 1 13 ? 1.506 -2.172 -23.099 1.00 0.00 112 CYS A N 17
ATOM 17611 C CA . CYS A 1 13 ? 2.780 -2.540 -22.491 1.00 0.00 112 CYS A CA 17
ATOM 17612 C C . CYS A 1 13 ? 2.562 -3.271 -21.170 1.00 0.00 112 CYS A C 17
ATOM 17613 O O . CYS A 1 13 ? 1.511 -3.140 -20.542 1.00 0.00 112 CYS A O 17
ATOM 17620 N N . SER A 1 14 ? 3.561 -4.042 -20.755 1.00 0.00 113 SER A N 17
ATOM 17621 C CA . SER A 1 14 ? 3.478 -4.798 -19.510 1.00 0.00 113 SER A CA 17
ATOM 17622 C C . SER A 1 14 ? 4.763 -4.654 -18.700 1.00 0.00 113 SER A C 17
ATOM 17623 O O . SER A 1 14 ? 5.865 -4.787 -19.234 1.00 0.00 113 SER A O 17
ATOM 17631 N N . HIS A 1 15 ? 4.613 -4.381 -17.408 1.00 0.00 114 HIS A N 17
ATOM 17632 C CA . HIS A 1 15 ? 5.760 -4.219 -16.523 1.00 0.00 114 HIS A CA 17
ATOM 17633 C C . HIS A 1 15 ? 5.310 -4.043 -15.076 1.00 0.00 114 HIS A C 17
ATOM 17634 O O . HIS A 1 15 ? 4.874 -2.964 -14.677 1.00 0.00 114 HIS A O 17
ATOM 17648 N N . GLY A 1 16 ? 5.418 -5.113 -14.293 1.00 0.00 115 GLY A N 17
ATOM 17649 C CA . GLY A 1 16 ? 5.016 -5.056 -12.900 1.00 0.00 115 GLY A CA 17
ATOM 17650 C C . GLY A 1 16 ? 6.077 -4.431 -12.016 1.00 0.00 115 GLY A C 17
ATOM 17651 O O . GLY A 1 16 ? 7.162 -4.988 -11.848 1.00 0.00 115 GLY A O 17
ATOM 17655 N N . SER A 1 17 ? 5.765 -3.269 -11.451 1.00 0.00 116 SER A N 17
ATOM 17656 C CA . SER A 1 17 ? 6.703 -2.564 -10.584 1.00 0.00 116 SER A CA 17
ATOM 17657 C C . SER A 1 17 ? 6.053 -2.220 -9.247 1.00 0.00 116 SER A C 17
ATOM 17658 O O . SER A 1 17 ? 4.833 -2.304 -9.097 1.00 0.00 116 SER A O 17
ATOM 17666 N N . ARG A 1 18 ? 6.876 -1.831 -8.279 1.00 0.00 117 ARG A N 17
ATOM 17667 C CA . ARG A 1 18 ? 6.382 -1.475 -6.954 1.00 0.00 117 ARG A CA 17
ATOM 17668 C C . ARG A 1 18 ? 5.725 -0.098 -6.971 1.00 0.00 117 ARG A C 17
ATOM 17669 O O . ARG A 1 18 ? 6.245 0.843 -7.572 1.00 0.00 117 ARG A O 17
ATOM 17690 N N . CYS A 1 19 ? 4.579 0.013 -6.307 1.00 0.00 118 CYS A N 17
ATOM 17691 C CA . CYS A 1 19 ? 3.849 1.273 -6.246 1.00 0.00 118 CYS A CA 17
ATOM 17692 C C . CYS A 1 19 ? 4.325 2.121 -5.070 1.00 0.00 118 CYS A C 17
ATOM 17693 O O . CYS A 1 19 ? 4.958 1.616 -4.142 1.00 0.00 118 CYS A O 17
ATOM 17700 N N . LEU A 1 20 ? 4.016 3.412 -5.116 1.00 0.00 119 LEU A N 17
ATOM 17701 C CA . LEU A 1 20 ? 4.412 4.331 -4.054 1.00 0.00 119 LEU A CA 17
ATOM 17702 C C . LEU A 1 20 ? 3.915 3.842 -2.697 1.00 0.00 119 LEU A C 17
ATOM 17703 O O . LEU A 1 20 ? 2.864 3.207 -2.602 1.00 0.00 119 LEU A O 17
ATOM 17719 N N . ARG A 1 21 ? 4.676 4.144 -1.650 1.00 0.00 120 ARG A N 17
ATOM 17720 C CA . ARG A 1 21 ? 4.312 3.736 -0.299 1.00 0.00 120 ARG A CA 17
ATOM 17721 C C . ARG A 1 21 ? 2.867 4.112 0.013 1.00 0.00 120 ARG A C 17
ATOM 17722 O O . ARG A 1 21 ? 2.189 3.431 0.782 1.00 0.00 120 ARG A O 17
ATOM 17743 N N . ASP A 1 22 ? 2.402 5.201 -0.590 1.00 0.00 121 ASP A N 17
ATOM 17744 C CA . ASP A 1 22 ? 1.037 5.668 -0.378 1.00 0.00 121 ASP A CA 17
ATOM 17745 C C . ASP A 1 22 ? 0.069 4.970 -1.328 1.00 0.00 121 ASP A C 17
ATOM 17746 O O . ASP A 1 22 ? -1.052 4.631 -0.950 1.00 0.00 121 ASP A O 17
ATOM 17755 N N . SER A 1 23 ? 0.511 4.759 -2.564 1.00 0.00 122 SER A N 17
ATOM 17756 C CA . SER A 1 23 ? -0.318 4.105 -3.570 1.00 0.00 122 SER A CA 17
ATOM 17757 C C . SER A 1 23 ? -0.745 2.717 -3.104 1.00 0.00 122 SER A C 17
ATOM 17758 O O . SER A 1 23 ? 0.090 1.842 -2.870 1.00 0.00 122 SER A O 17
ATOM 17766 N N . THR A 1 24 ? -2.053 2.521 -2.970 1.00 0.00 123 THR A N 17
ATOM 17767 C CA . THR A 1 24 ? -2.594 1.241 -2.530 1.00 0.00 123 THR A CA 17
ATOM 17768 C C . THR A 1 24 ? -3.420 0.585 -3.631 1.00 0.00 123 THR A C 17
ATOM 17769 O O . THR A 1 24 ? -3.896 -0.540 -3.478 1.00 0.00 123 THR A O 17
ATOM 17780 N N . HIS A 1 25 ? -3.586 1.296 -4.742 1.00 0.00 124 HIS A N 17
ATOM 17781 C CA . HIS A 1 25 ? -4.355 0.782 -5.870 1.00 0.00 124 HIS A CA 17
ATOM 17782 C C . HIS A 1 25 ? -3.637 1.059 -7.188 1.00 0.00 124 HIS A C 17
ATOM 17783 O O . HIS A 1 25 ? -2.572 1.677 -7.209 1.00 0.00 124 HIS A O 17
ATOM 17797 N N . CYS A 1 26 ? -4.227 0.599 -8.286 1.00 0.00 125 CYS A N 17
ATOM 17798 C CA . CYS A 1 26 ? -3.645 0.796 -9.608 1.00 0.00 125 CYS A CA 17
ATOM 17799 C C . CYS A 1 26 ? -4.615 1.536 -10.525 1.00 0.00 125 CYS A C 17
ATOM 17800 O O . CYS A 1 26 ? -5.832 1.402 -10.397 1.00 0.00 125 CYS A O 17
ATOM 17807 N N . VAL A 1 27 ? -4.067 2.317 -11.450 1.00 0.00 126 VAL A N 17
ATOM 17808 C CA . VAL A 1 27 ? -4.882 3.077 -12.390 1.00 0.00 126 VAL A CA 17
ATOM 17809 C C . VAL A 1 27 ? -4.369 2.917 -13.817 1.00 0.00 126 VAL A C 17
ATOM 17810 O O . VAL A 1 27 ? -3.166 2.999 -14.069 1.00 0.00 126 VAL A O 17
ATOM 17823 N N . THR A 1 28 ? -5.289 2.690 -14.749 1.00 0.00 127 THR A N 17
ATOM 17824 C CA . THR A 1 28 ? -4.930 2.519 -16.151 1.00 0.00 127 THR A CA 17
ATOM 17825 C C . THR A 1 28 ? -5.664 3.523 -17.033 1.00 0.00 127 THR A C 17
ATOM 17826 O O . THR A 1 28 ? -6.886 3.467 -17.172 1.00 0.00 127 THR A O 17
ATOM 17837 N N . THR A 1 29 ? -4.911 4.442 -17.629 1.00 0.00 128 THR A N 17
ATOM 17838 C CA . THR A 1 29 ? -5.490 5.459 -18.497 1.00 0.00 128 THR A CA 17
ATOM 17839 C C . THR A 1 29 ? -5.270 5.118 -19.967 1.00 0.00 128 THR A C 17
ATOM 17840 O O . THR A 1 29 ? -4.155 4.801 -20.380 1.00 0.00 128 THR A O 17
ATOM 17851 N N . ALA A 1 30 ? -6.340 5.186 -20.752 1.00 0.00 129 ALA A N 17
ATOM 17852 C CA . ALA A 1 30 ? -6.263 4.886 -22.176 1.00 0.00 129 ALA A CA 17
ATOM 17853 C C . ALA A 1 30 ? -6.890 6.001 -23.006 1.00 0.00 129 ALA A C 17
ATOM 17854 O O . ALA A 1 30 ? -8.113 6.091 -23.123 1.00 0.00 129 ALA A O 17
ATOM 17861 N N . THR A 1 31 ? -6.045 6.851 -23.581 1.00 0.00 130 THR A N 17
ATOM 17862 C CA . THR A 1 31 ? -6.516 7.962 -24.399 1.00 0.00 130 THR A CA 17
ATOM 17863 C C . THR A 1 31 ? -6.673 7.543 -25.857 1.00 0.00 130 THR A C 17
ATOM 17864 O O . THR A 1 31 ? -5.694 7.465 -26.599 1.00 0.00 130 THR A O 17
ATOM 17875 N N . ARG A 1 32 ? -7.910 7.276 -26.261 1.00 0.00 131 ARG A N 17
ATOM 17876 C CA . ARG A 1 32 ? -8.195 6.865 -27.631 1.00 0.00 131 ARG A CA 17
ATOM 17877 C C . ARG A 1 32 ? -8.602 8.062 -28.485 1.00 0.00 131 ARG A C 17
ATOM 17878 O O . ARG A 1 32 ? -9.536 8.789 -28.148 1.00 0.00 131 ARG A O 17
ATOM 17899 N N . VAL A 1 33 ? -7.893 8.261 -29.591 1.00 0.00 132 VAL A N 17
ATOM 17900 C CA . VAL A 1 33 ? -8.180 9.370 -30.494 1.00 0.00 132 VAL A CA 17
ATOM 17901 C C . VAL A 1 33 ? -8.089 8.930 -31.951 1.00 0.00 132 VAL A C 17
ATOM 17902 O O . VAL A 1 33 ? -7.007 8.910 -32.538 1.00 0.00 132 VAL A O 17
ATOM 17915 N N . LEU A 1 34 ? -9.232 8.578 -32.529 1.00 0.00 133 LEU A N 17
ATOM 17916 C CA . LEU A 1 34 ? -9.282 8.138 -33.920 1.00 0.00 133 LEU A CA 17
ATOM 17917 C C . LEU A 1 34 ? -8.873 9.265 -34.862 1.00 0.00 133 LEU A C 17
ATOM 17918 O O . LEU A 1 34 ? -8.382 9.019 -35.964 1.00 0.00 133 LEU A O 17
ATOM 17934 N N . SER A 1 35 ? -9.075 10.503 -34.420 1.00 0.00 134 SER A N 17
ATOM 17935 C CA . SER A 1 35 ? -8.729 11.668 -35.225 1.00 0.00 134 SER A CA 17
ATOM 17936 C C . SER A 1 35 ? -7.216 11.865 -35.272 1.00 0.00 134 SER A C 17
ATOM 17937 O O . SER A 1 35 ? -6.705 12.638 -36.082 1.00 0.00 134 SER A O 17
ATOM 17945 N N . ASN A 1 36 ? -6.506 11.160 -34.398 1.00 0.00 135 ASN A N 17
ATOM 17946 C CA . ASN A 1 36 ? -5.052 11.257 -34.338 1.00 0.00 135 ASN A CA 17
ATOM 17947 C C . ASN A 1 36 ? -4.411 10.566 -35.538 1.00 0.00 135 ASN A C 17
ATOM 17948 O O . ASN A 1 36 ? -3.211 10.701 -35.779 1.00 0.00 135 ASN A O 17
ATOM 17959 N N . THR A 1 37 ? -5.220 9.825 -36.289 1.00 0.00 136 THR A N 17
ATOM 17960 C CA . THR A 1 37 ? -4.733 9.112 -37.463 1.00 0.00 136 THR A CA 17
ATOM 17961 C C . THR A 1 37 ? -3.488 8.298 -37.134 1.00 0.00 136 THR A C 17
ATOM 17962 O O . THR A 1 37 ? -2.610 8.121 -37.979 1.00 0.00 136 THR A O 17
ATOM 17973 N N . GLU A 1 38 ? -3.418 7.803 -35.903 1.00 0.00 137 GLU A N 17
ATOM 17974 C CA . GLU A 1 38 ? -2.278 7.006 -35.463 1.00 0.00 137 GLU A CA 17
ATOM 17975 C C . GLU A 1 38 ? -2.541 5.518 -35.675 1.00 0.00 137 GLU A C 17
ATOM 17976 O O . GLU A 1 38 ? -3.588 5.129 -36.193 1.00 0.00 137 GLU A O 17
ATOM 17988 N N . ASP A 1 39 ? -1.583 4.691 -35.270 1.00 0.00 138 ASP A N 17
ATOM 17989 C CA . ASP A 1 39 ? -1.710 3.246 -35.414 1.00 0.00 138 ASP A CA 17
ATOM 17990 C C . ASP A 1 39 ? -2.405 2.638 -34.200 1.00 0.00 138 ASP A C 17
ATOM 17991 O O . ASP A 1 39 ? -3.240 1.741 -34.334 1.00 0.00 138 ASP A O 17
ATOM 18000 N N . LEU A 1 40 ? -2.057 3.130 -33.017 1.00 0.00 139 LEU A N 17
ATOM 18001 C CA . LEU A 1 40 ? -2.647 2.634 -31.778 1.00 0.00 139 LEU A CA 17
ATOM 18002 C C . LEU A 1 40 ? -2.812 3.762 -30.765 1.00 0.00 139 LEU A C 17
ATOM 18003 O O . LEU A 1 40 ? -2.097 4.764 -30.792 1.00 0.00 139 LEU A O 17
ATOM 18019 N N . PRO A 1 41 ? -3.776 3.597 -29.846 1.00 0.00 140 PRO A N 17
ATOM 18020 C CA . PRO A 1 41 ? -4.055 4.589 -28.804 1.00 0.00 140 PRO A CA 17
ATOM 18021 C C . PRO A 1 41 ? -2.942 4.668 -27.765 1.00 0.00 140 PRO A C 17
ATOM 18022 O O . PRO A 1 41 ? -2.076 3.795 -27.701 1.00 0.00 140 PRO A O 17
ATOM 18033 N N . LEU A 1 42 ? -2.971 5.719 -26.953 1.00 0.00 141 LEU A N 17
ATOM 18034 C CA . LEU A 1 42 ? -1.965 5.911 -25.915 1.00 0.00 141 LEU A CA 17
ATOM 18035 C C . LEU A 1 42 ? -2.422 5.304 -24.593 1.00 0.00 141 LEU A C 17
ATOM 18036 O O . LEU A 1 42 ? -3.620 5.187 -24.332 1.00 0.00 141 LEU A O 17
ATOM 18052 N N . VAL A 1 43 ? -1.461 4.919 -23.759 1.00 0.00 142 VAL A N 17
ATOM 18053 C CA . VAL A 1 43 ? -1.765 4.327 -22.462 1.00 0.00 142 VAL A CA 17
ATOM 18054 C C . VAL A 1 43 ? -0.734 4.737 -21.416 1.00 0.00 142 VAL A C 17
ATOM 18055 O O . VAL A 1 43 ? 0.373 5.159 -21.750 1.00 0.00 142 VAL A O 17
ATOM 18068 N N . THR A 1 44 ? -1.106 4.608 -20.146 1.00 0.00 143 THR A N 17
ATOM 18069 C CA . THR A 1 44 ? -0.214 4.965 -19.049 1.00 0.00 143 THR A CA 17
ATOM 18070 C C . THR A 1 44 ? -0.599 4.234 -17.768 1.00 0.00 143 THR A C 17
ATOM 18071 O O . THR A 1 44 ? -1.650 4.496 -17.182 1.00 0.00 143 THR A O 17
ATOM 18082 N N . LYS A 1 45 ? 0.259 3.317 -17.336 1.00 0.00 144 LYS A N 17
ATOM 18083 C CA . LYS A 1 45 ? 0.012 2.548 -16.122 1.00 0.00 144 LYS A CA 17
ATOM 18084 C C . LYS A 1 45 ? 0.702 3.189 -14.922 1.00 0.00 144 LYS A C 17
ATOM 18085 O O . LYS A 1 45 ? 1.823 3.684 -15.031 1.00 0.00 144 LYS A O 17
ATOM 18104 N N . MET A 1 46 ? 0.025 3.174 -13.778 1.00 0.00 145 MET A N 17
ATOM 18105 C CA . MET A 1 46 ? 0.576 3.751 -12.557 1.00 0.00 145 MET A CA 17
ATOM 18106 C C . MET A 1 46 ? -0.235 3.321 -11.339 1.00 0.00 145 MET A C 17
ATOM 18107 O O . MET A 1 46 ? -1.145 2.499 -11.445 1.00 0.00 145 MET A O 17
ATOM 18121 N N . CYS A 1 47 ? 0.101 3.882 -10.182 1.00 0.00 146 CYS A N 17
ATOM 18122 C CA . CYS A 1 47 ? -0.594 3.556 -8.943 1.00 0.00 146 CYS A CA 17
ATOM 18123 C C . CYS A 1 47 ? -1.021 4.824 -8.209 1.00 0.00 146 CYS A C 17
ATOM 18124 O O . CYS A 1 47 ? -0.402 5.879 -8.358 1.00 0.00 146 CYS A O 17
ATOM 18131 N N . HIS A 1 48 ? -2.082 4.714 -7.416 1.00 0.00 147 HIS A N 17
ATOM 18132 C CA . HIS A 1 48 ? -2.591 5.851 -6.658 1.00 0.00 147 HIS A CA 17
ATOM 18133 C C . HIS A 1 48 ? -3.575 5.392 -5.585 1.00 0.00 147 HIS A C 17
ATOM 18134 O O . HIS A 1 48 ? -4.023 4.246 -5.591 1.00 0.00 147 HIS A O 17
ATOM 18148 N N . ILE A 1 49 ? -3.905 6.294 -4.667 1.00 0.00 148 ILE A N 17
ATOM 18149 C CA . ILE A 1 49 ? -4.835 5.982 -3.590 1.00 0.00 148 ILE A CA 17
ATOM 18150 C C . ILE A 1 49 ? -6.280 6.159 -4.042 1.00 0.00 148 ILE A C 17
ATOM 18151 O O . ILE A 1 49 ? -7.026 6.956 -3.474 1.00 0.00 148 ILE A O 17
ATOM 18167 N N . GLY A 1 50 ? -6.670 5.410 -5.069 1.00 0.00 149 GLY A N 17
ATOM 18168 C CA . GLY A 1 50 ? -8.025 5.497 -5.579 1.00 0.00 149 GLY A CA 17
ATOM 18169 C C . GLY A 1 50 ? -8.067 5.768 -7.070 1.00 0.00 149 GLY A C 17
ATOM 18170 O O . GLY A 1 50 ? -7.598 4.957 -7.869 1.00 0.00 149 GLY A O 17
ATOM 18174 N N . CYS A 1 51 ? -8.631 6.910 -7.447 1.00 0.00 150 CYS A N 17
ATOM 18175 C CA . CYS A 1 51 ? -8.735 7.285 -8.852 1.00 0.00 150 CYS A CA 17
ATOM 18176 C C . CYS A 1 51 ? -9.112 8.757 -8.996 1.00 0.00 150 CYS A C 17
ATOM 18177 O O . CYS A 1 51 ? -10.273 9.109 -9.205 1.00 0.00 150 CYS A O 17
ATOM 18184 N N . PRO A 1 52 ? -8.107 9.639 -8.882 1.00 0.00 151 PRO A N 17
ATOM 18185 C CA . PRO A 1 52 ? -8.308 11.086 -8.996 1.00 0.00 151 PRO A CA 17
ATOM 18186 C C . PRO A 1 52 ? -8.651 11.513 -10.419 1.00 0.00 151 PRO A C 17
ATOM 18187 O O . PRO A 1 52 ? -8.179 10.917 -11.387 1.00 0.00 151 PRO A O 17
ATOM 18198 N N . ASP A 1 53 ? -9.474 12.549 -10.539 1.00 0.00 152 ASP A N 17
ATOM 18199 C CA . ASP A 1 53 ? -9.879 13.057 -11.845 1.00 0.00 152 ASP A CA 17
ATOM 18200 C C . ASP A 1 53 ? -8.711 13.741 -12.548 1.00 0.00 152 ASP A C 17
ATOM 18201 O O . ASP A 1 53 ? -8.148 14.710 -12.037 1.00 0.00 152 ASP A O 17
ATOM 18210 N N . ILE A 1 54 ? -8.352 13.230 -13.720 1.00 0.00 153 ILE A N 17
ATOM 18211 C CA . ILE A 1 54 ? -7.251 13.792 -14.493 1.00 0.00 153 ILE A CA 17
ATOM 18212 C C . ILE A 1 54 ? -7.689 14.121 -15.916 1.00 0.00 153 ILE A C 17
ATOM 18213 O O . ILE A 1 54 ? -7.368 13.413 -16.871 1.00 0.00 153 ILE A O 17
ATOM 18229 N N . PRO A 1 55 ? -8.441 15.222 -16.063 1.00 0.00 154 PRO A N 17
ATOM 18230 C CA . PRO A 1 55 ? -8.938 15.672 -17.367 1.00 0.00 154 PRO A CA 17
ATOM 18231 C C . PRO A 1 55 ? -7.821 16.195 -18.264 1.00 0.00 154 PRO A C 17
ATOM 18232 O O . PRO A 1 55 ? -7.987 16.301 -19.479 1.00 0.00 154 PRO A O 17
ATOM 18243 N N . SER A 1 56 ? -6.684 16.519 -17.658 1.00 0.00 155 SER A N 17
ATOM 18244 C CA . SER A 1 56 ? -5.541 17.034 -18.402 1.00 0.00 155 SER A CA 17
ATOM 18245 C C . SER A 1 56 ? -4.978 15.969 -19.339 1.00 0.00 155 SER A C 17
ATOM 18246 O O . SER A 1 56 ? -4.228 16.275 -20.267 1.00 0.00 155 SER A O 17
ATOM 18254 N N . LEU A 1 57 ? -5.344 14.717 -19.088 1.00 0.00 156 LEU A N 17
ATOM 18255 C CA . LEU A 1 57 ? -4.877 13.605 -19.908 1.00 0.00 156 LEU A CA 17
ATOM 18256 C C . LEU A 1 57 ? -5.711 13.477 -21.179 1.00 0.00 156 LEU A C 17
ATOM 18257 O O . LEU A 1 57 ? -5.221 13.021 -22.211 1.00 0.00 156 LEU A O 17
ATOM 18273 N N . GLY A 1 58 ? -6.974 13.884 -21.095 1.00 0.00 157 GLY A N 17
ATOM 18274 C CA . GLY A 1 58 ? -7.855 13.809 -22.246 1.00 0.00 157 GLY A CA 17
ATOM 18275 C C . GLY A 1 58 ? -9.319 13.879 -21.861 1.00 0.00 157 GLY A C 17
ATOM 18276 O O . GLY A 1 58 ? -9.956 12.851 -21.625 1.00 0.00 157 GLY A O 17
ATOM 18280 N N . LEU A 1 59 ? -9.854 15.092 -21.795 1.00 0.00 158 LEU A N 17
ATOM 18281 C CA . LEU A 1 59 ? -11.253 15.293 -21.434 1.00 0.00 158 LEU A CA 17
ATOM 18282 C C . LEU A 1 59 ? -12.132 15.366 -22.678 1.00 0.00 158 LEU A C 17
ATOM 18283 O O . LEU A 1 59 ? -13.257 14.867 -22.687 1.00 0.00 158 LEU A O 17
ATOM 18299 N N . GLY A 1 60 ? -11.610 15.989 -23.730 1.00 0.00 159 GLY A N 17
ATOM 18300 C CA . GLY A 1 60 ? -12.359 16.114 -24.966 1.00 0.00 159 GLY A CA 17
ATOM 18301 C C . GLY A 1 60 ? -12.926 14.789 -25.437 1.00 0.00 159 GLY A C 17
ATOM 18302 O O . GLY A 1 60 ? -14.137 14.569 -25.428 1.00 0.00 159 GLY A O 17
ATOM 18306 N N . PRO A 1 61 ? -12.037 13.879 -25.862 1.00 0.00 160 PRO A N 17
ATOM 18307 C CA . PRO A 1 61 ? -12.432 12.553 -26.348 1.00 0.00 160 PRO A CA 17
ATOM 18308 C C . PRO A 1 61 ? -12.960 11.660 -25.231 1.00 0.00 160 PRO A C 17
ATOM 18309 O O . PRO A 1 61 ? -13.457 10.562 -25.483 1.00 0.00 160 PRO A O 17
ATOM 18320 N N . TYR A 1 62 ? -12.850 12.137 -23.996 1.00 0.00 161 TYR A N 17
ATOM 18321 C CA . TYR A 1 62 ? -13.315 11.381 -22.840 1.00 0.00 161 TYR A CA 17
ATOM 18322 C C . TYR A 1 62 ? -12.508 10.098 -22.668 1.00 0.00 161 TYR A C 17
ATOM 18323 O O . TYR A 1 62 ? -12.932 9.022 -23.090 1.00 0.00 161 TYR A O 17
ATOM 18341 N N . VAL A 1 63 ? -11.341 10.220 -22.043 1.00 0.00 162 VAL A N 17
ATOM 18342 C CA . VAL A 1 63 ? -10.473 9.071 -21.813 1.00 0.00 162 VAL A CA 17
ATOM 18343 C C . VAL A 1 63 ? -10.992 8.211 -20.665 1.00 0.00 162 VAL A C 17
ATOM 18344 O O . VAL A 1 63 ? -11.310 8.720 -19.590 1.00 0.00 162 VAL A O 17
ATOM 18357 N N . SER A 1 64 ? -11.076 6.906 -20.901 1.00 0.00 163 SER A N 17
ATOM 18358 C CA . SER A 1 64 ? -11.559 5.975 -19.888 1.00 0.00 163 SER A CA 17
ATOM 18359 C C . SER A 1 64 ? -10.442 5.594 -18.923 1.00 0.00 163 SER A C 17
ATOM 18360 O O . SER A 1 64 ? -9.297 5.393 -19.329 1.00 0.00 163 SER A O 17
ATOM 18368 N N . ILE A 1 65 ? -10.782 5.496 -17.642 1.00 0.00 164 ILE A N 17
ATOM 18369 C CA . ILE A 1 65 ? -9.809 5.138 -16.618 1.00 0.00 164 ILE A CA 17
ATOM 18370 C C . ILE A 1 65 ? -10.209 3.851 -15.905 1.00 0.00 164 ILE A C 17
ATOM 18371 O O . ILE A 1 65 ? -11.301 3.752 -15.347 1.00 0.00 164 ILE A O 17
ATOM 18387 N N . ALA A 1 66 ? -9.316 2.867 -15.926 1.00 0.00 165 ALA A N 17
ATOM 18388 C CA . ALA A 1 66 ? -9.574 1.587 -15.279 1.00 0.00 165 ALA A CA 17
ATOM 18389 C C . ALA A 1 66 ? -9.015 1.567 -13.860 1.00 0.00 165 ALA A C 17
ATOM 18390 O O . ALA A 1 66 ? -7.848 1.238 -13.647 1.00 0.00 165 ALA A O 17
ATOM 18397 N N . CYS A 1 67 ? -9.855 1.921 -12.893 1.00 0.00 166 CYS A N 17
ATOM 18398 C CA . CYS A 1 67 ? -9.445 1.945 -11.494 1.00 0.00 166 CYS A CA 17
ATOM 18399 C C . CYS A 1 67 ? -9.869 0.664 -10.781 1.00 0.00 166 CYS A C 17
ATOM 18400 O O . CYS A 1 67 ? -11.023 0.243 -10.871 1.00 0.00 166 CYS A O 17
ATOM 18407 N N . CYS A 1 68 ? -8.929 0.049 -10.073 1.00 0.00 167 CYS A N 17
ATOM 18408 C CA . CYS A 1 68 ? -9.203 -1.184 -9.344 1.00 0.00 167 CYS A CA 17
ATOM 18409 C C . CYS A 1 68 ? -8.270 -1.326 -8.145 1.00 0.00 167 CYS A C 17
ATOM 18410 O O . CYS A 1 68 ? -7.101 -0.946 -8.208 1.00 0.00 167 CYS A O 17
ATOM 18417 N N . GLN A 1 69 ? -8.795 -1.877 -7.056 1.00 0.00 168 GLN A N 17
ATOM 18418 C CA . GLN A 1 69 ? -8.009 -2.069 -5.842 1.00 0.00 168 GLN A CA 17
ATOM 18419 C C . GLN A 1 69 ? -7.348 -3.443 -5.834 1.00 0.00 168 GLN A C 17
ATOM 18420 O O . GLN A 1 69 ? -7.366 -4.146 -4.823 1.00 0.00 168 GLN A O 17
ATOM 18434 N N . THR A 1 70 ? -6.765 -3.821 -6.967 1.00 0.00 169 THR A N 17
ATOM 18435 C CA . THR A 1 70 ? -6.100 -5.112 -7.090 1.00 0.00 169 THR A CA 17
ATOM 18436 C C . THR A 1 70 ? -4.712 -4.959 -7.703 1.00 0.00 169 THR A C 17
ATOM 18437 O O . THR A 1 70 ? -4.524 -4.201 -8.655 1.00 0.00 169 THR A O 17
ATOM 18448 N N . SER A 1 71 ? -3.744 -5.683 -7.152 1.00 0.00 170 SER A N 17
ATOM 18449 C CA . SER A 1 71 ? -2.372 -5.625 -7.643 1.00 0.00 170 SER A CA 17
ATOM 18450 C C . SER A 1 71 ? -2.303 -6.030 -9.112 1.00 0.00 170 SER A C 17
ATOM 18451 O O . SER A 1 71 ? -2.904 -7.023 -9.523 1.00 0.00 170 SER A O 17
ATOM 18459 N N . LEU A 1 72 ? -1.566 -5.254 -9.899 1.00 0.00 171 LEU A N 17
ATOM 18460 C CA . LEU A 1 72 ? -1.417 -5.530 -11.324 1.00 0.00 171 LEU A CA 17
ATOM 18461 C C . LEU A 1 72 ? -2.774 -5.770 -11.977 1.00 0.00 171 LEU A C 17
ATOM 18462 O O . LEU A 1 72 ? -2.915 -6.634 -12.843 1.00 0.00 171 LEU A O 17
ATOM 18478 N N . CYS A 1 73 ? -3.771 -4.997 -11.558 1.00 0.00 172 CYS A N 17
ATOM 18479 C CA . CYS A 1 73 ? -5.118 -5.123 -12.102 1.00 0.00 172 CYS A CA 17
ATOM 18480 C C . CYS A 1 73 ? -5.252 -4.341 -13.406 1.00 0.00 172 CYS A C 17
ATOM 18481 O O . CYS A 1 73 ? -6.356 -3.984 -13.816 1.00 0.00 172 CYS A O 17
ATOM 18488 N N . ASN A 1 74 ? -4.121 -4.078 -14.051 1.00 0.00 173 ASN A N 17
ATOM 18489 C CA . ASN A 1 74 ? -4.112 -3.338 -15.308 1.00 0.00 173 ASN A CA 17
ATOM 18490 C C . ASN A 1 74 ? -3.869 -4.273 -16.489 1.00 0.00 173 ASN A C 17
ATOM 18491 O O . ASN A 1 74 ? -4.016 -3.880 -17.646 1.00 0.00 173 ASN A O 17
ATOM 18502 N N . HIS A 1 75 ? -3.497 -5.513 -16.187 1.00 0.00 174 HIS A N 17
ATOM 18503 C CA . HIS A 1 75 ? -3.235 -6.506 -17.224 1.00 0.00 174 HIS A CA 17
ATOM 18504 C C . HIS A 1 75 ? -4.530 -6.929 -17.911 1.00 0.00 174 HIS A C 17
ATOM 18505 O O . HIS A 1 75 ? -5.591 -6.355 -17.664 1.00 0.00 174 HIS A O 17
ATOM 18519 N N . ASP A 1 76 ? -4.435 -7.935 -18.773 1.00 0.00 175 ASP A N 17
ATOM 18520 C CA . ASP A 1 76 ? -5.598 -8.436 -19.495 1.00 0.00 175 ASP A CA 17
ATOM 18521 C C . ASP A 1 76 ? -5.528 -9.951 -19.656 1.00 0.00 175 ASP A C 17
ATOM 18522 O O . ASP A 1 76 ? -4.602 -10.477 -20.275 1.00 0.00 175 ASP A O 17
ATOM 18531 N N . MET A 1 1 ? 1.486 0.451 -1.632 1.00 0.00 100 MET A N 18
ATOM 18532 C CA . MET A 1 1 ? 2.712 -0.333 -1.546 1.00 0.00 100 MET A CA 18
ATOM 18533 C C . MET A 1 1 ? 2.560 -1.663 -2.278 1.00 0.00 100 MET A C 18
ATOM 18534 O O . MET A 1 1 ? 3.268 -2.627 -1.986 1.00 0.00 100 MET A O 18
ATOM 18548 N N . ILE A 1 2 ? 1.632 -1.707 -3.228 1.00 0.00 101 ILE A N 18
ATOM 18549 C CA . ILE A 1 2 ? 1.388 -2.918 -4.001 1.00 0.00 101 ILE A CA 18
ATOM 18550 C C . ILE A 1 2 ? 2.054 -2.840 -5.371 1.00 0.00 101 ILE A C 18
ATOM 18551 O O . ILE A 1 2 ? 2.567 -1.792 -5.763 1.00 0.00 101 ILE A O 18
ATOM 18567 N N . TRP A 1 3 ? 2.040 -3.954 -6.093 1.00 0.00 102 TRP A N 18
ATOM 18568 C CA . TRP A 1 3 ? 2.641 -4.011 -7.421 1.00 0.00 102 TRP A CA 18
ATOM 18569 C C . TRP A 1 3 ? 1.600 -3.741 -8.502 1.00 0.00 102 TRP A C 18
ATOM 18570 O O . TRP A 1 3 ? 0.516 -4.324 -8.494 1.00 0.00 102 TRP A O 18
ATOM 18591 N N . CYS A 1 4 ? 1.936 -2.852 -9.431 1.00 0.00 103 CYS A N 18
ATOM 18592 C CA . CYS A 1 4 ? 1.030 -2.504 -10.519 1.00 0.00 103 CYS A CA 18
ATOM 18593 C C . CYS A 1 4 ? 1.807 -2.188 -11.794 1.00 0.00 103 CYS A C 18
ATOM 18594 O O . CYS A 1 4 ? 3.030 -2.326 -11.839 1.00 0.00 103 CYS A O 18
ATOM 18601 N N . HIS A 1 5 ? 1.089 -1.762 -12.828 1.00 0.00 104 HIS A N 18
ATOM 18602 C CA . HIS A 1 5 ? 1.711 -1.425 -14.104 1.00 0.00 104 HIS A CA 18
ATOM 18603 C C . HIS A 1 5 ? 1.994 0.072 -14.192 1.00 0.00 104 HIS A C 18
ATOM 18604 O O . HIS A 1 5 ? 1.128 0.895 -13.893 1.00 0.00 104 HIS A O 18
ATOM 18618 N N . GLN A 1 6 ? 3.210 0.416 -14.602 1.00 0.00 105 GLN A N 18
ATOM 18619 C CA . GLN A 1 6 ? 3.606 1.814 -14.727 1.00 0.00 105 GLN A CA 18
ATOM 18620 C C . GLN A 1 6 ? 4.140 2.105 -16.126 1.00 0.00 105 GLN A C 18
ATOM 18621 O O . GLN A 1 6 ? 5.055 2.912 -16.297 1.00 0.00 105 GLN A O 18
ATOM 18635 N N . CYS A 1 7 ? 3.564 1.443 -17.124 1.00 0.00 106 CYS A N 18
ATOM 18636 C CA . CYS A 1 7 ? 3.982 1.629 -18.508 1.00 0.00 106 CYS A CA 18
ATOM 18637 C C . CYS A 1 7 ? 3.323 2.865 -19.113 1.00 0.00 106 CYS A C 18
ATOM 18638 O O . CYS A 1 7 ? 2.301 3.342 -18.620 1.00 0.00 106 CYS A O 18
ATOM 18645 N N . THR A 1 8 ? 3.915 3.379 -20.187 1.00 0.00 107 THR A N 18
ATOM 18646 C CA . THR A 1 8 ? 3.387 4.559 -20.860 1.00 0.00 107 THR A CA 18
ATOM 18647 C C . THR A 1 8 ? 2.141 4.218 -21.669 1.00 0.00 107 THR A C 18
ATOM 18648 O O . THR A 1 8 ? 1.144 4.939 -21.626 1.00 0.00 107 THR A O 18
ATOM 18659 N N . GLY A 1 9 ? 2.204 3.115 -22.408 1.00 0.00 108 GLY A N 18
ATOM 18660 C CA . GLY A 1 9 ? 1.073 2.698 -23.217 1.00 0.00 108 GLY A CA 18
ATOM 18661 C C . GLY A 1 9 ? 1.420 2.592 -24.688 1.00 0.00 108 GLY A C 18
ATOM 18662 O O . GLY A 1 9 ? 1.910 3.549 -25.289 1.00 0.00 108 GLY A O 18
ATOM 18666 N N . PHE A 1 10 ? 1.168 1.425 -25.272 1.00 0.00 109 PHE A N 18
ATOM 18667 C CA . PHE A 1 10 ? 1.460 1.196 -26.682 1.00 0.00 109 PHE A CA 18
ATOM 18668 C C . PHE A 1 10 ? 0.727 -0.040 -27.196 1.00 0.00 109 PHE A C 18
ATOM 18669 O O . PHE A 1 10 ? 1.349 -1.027 -27.585 1.00 0.00 109 PHE A O 18
ATOM 18686 N N . GLY A 1 11 ? -0.601 0.023 -27.193 1.00 0.00 110 GLY A N 18
ATOM 18687 C CA . GLY A 1 11 ? -1.398 -1.096 -27.660 1.00 0.00 110 GLY A CA 18
ATOM 18688 C C . GLY A 1 11 ? -1.388 -2.260 -26.689 1.00 0.00 110 GLY A C 18
ATOM 18689 O O . GLY A 1 11 ? -1.367 -3.420 -27.099 1.00 0.00 110 GLY A O 18
ATOM 18693 N N . GLY A 1 12 ? -1.401 -1.950 -25.396 1.00 0.00 111 GLY A N 18
ATOM 18694 C CA . GLY A 1 12 ? -1.391 -2.990 -24.384 1.00 0.00 111 GLY A CA 18
ATOM 18695 C C . GLY A 1 12 ? -0.054 -3.098 -23.677 1.00 0.00 111 GLY A C 18
ATOM 18696 O O . GLY A 1 12 ? 0.403 -4.197 -23.361 1.00 0.00 111 GLY A O 18
ATOM 18700 N N . CYS A 1 13 ? 0.576 -1.955 -23.429 1.00 0.00 112 CYS A N 18
ATOM 18701 C CA . CYS A 1 13 ? 1.870 -1.925 -22.757 1.00 0.00 112 CYS A CA 18
ATOM 18702 C C . CYS A 1 13 ? 1.825 -2.720 -21.455 1.00 0.00 112 CYS A C 18
ATOM 18703 O O . CYS A 1 13 ? 0.751 -3.014 -20.932 1.00 0.00 112 CYS A O 18
ATOM 18710 N N . SER A 1 14 ? 3.000 -3.065 -20.938 1.00 0.00 113 SER A N 18
ATOM 18711 C CA . SER A 1 14 ? 3.096 -3.829 -19.700 1.00 0.00 113 SER A CA 18
ATOM 18712 C C . SER A 1 14 ? 4.380 -3.489 -18.950 1.00 0.00 113 SER A C 18
ATOM 18713 O O . SER A 1 14 ? 5.434 -3.292 -19.556 1.00 0.00 113 SER A O 18
ATOM 18721 N N . HIS A 1 15 ? 4.285 -3.421 -17.625 1.00 0.00 114 HIS A N 18
ATOM 18722 C CA . HIS A 1 15 ? 5.438 -3.105 -16.791 1.00 0.00 114 HIS A CA 18
ATOM 18723 C C . HIS A 1 15 ? 5.080 -3.199 -15.311 1.00 0.00 114 HIS A C 18
ATOM 18724 O O . HIS A 1 15 ? 4.872 -2.185 -14.646 1.00 0.00 114 HIS A O 18
ATOM 18738 N N . GLY A 1 16 ? 5.009 -4.425 -14.800 1.00 0.00 115 GLY A N 18
ATOM 18739 C CA . GLY A 1 16 ? 4.675 -4.629 -13.403 1.00 0.00 115 GLY A CA 18
ATOM 18740 C C . GLY A 1 16 ? 5.808 -4.242 -12.473 1.00 0.00 115 GLY A C 18
ATOM 18741 O O . GLY A 1 16 ? 6.802 -4.960 -12.363 1.00 0.00 115 GLY A O 18
ATOM 18745 N N . SER A 1 17 ? 5.660 -3.103 -11.804 1.00 0.00 116 SER A N 18
ATOM 18746 C CA . SER A 1 17 ? 6.682 -2.619 -10.884 1.00 0.00 116 SER A CA 18
ATOM 18747 C C . SER A 1 17 ? 6.061 -2.200 -9.555 1.00 0.00 116 SER A C 18
ATOM 18748 O O . SER A 1 17 ? 4.857 -1.958 -9.468 1.00 0.00 116 SER A O 18
ATOM 18756 N N . ARG A 1 18 ? 6.892 -2.116 -8.521 1.00 0.00 117 ARG A N 18
ATOM 18757 C CA . ARG A 1 18 ? 6.426 -1.728 -7.195 1.00 0.00 117 ARG A CA 18
ATOM 18758 C C . ARG A 1 18 ? 6.185 -0.223 -7.123 1.00 0.00 117 ARG A C 18
ATOM 18759 O O . ARG A 1 18 ? 7.021 0.572 -7.554 1.00 0.00 117 ARG A O 18
ATOM 18780 N N . CYS A 1 19 ? 5.037 0.162 -6.576 1.00 0.00 118 CYS A N 18
ATOM 18781 C CA . CYS A 1 19 ? 4.685 1.571 -6.447 1.00 0.00 118 CYS A CA 18
ATOM 18782 C C . CYS A 1 19 ? 5.121 2.119 -5.092 1.00 0.00 118 CYS A C 18
ATOM 18783 O O . CYS A 1 19 ? 5.554 1.369 -4.216 1.00 0.00 118 CYS A O 18
ATOM 18790 N N . LEU A 1 20 ? 5.003 3.432 -4.926 1.00 0.00 119 LEU A N 18
ATOM 18791 C CA . LEU A 1 20 ? 5.384 4.082 -3.677 1.00 0.00 119 LEU A CA 18
ATOM 18792 C C . LEU A 1 20 ? 4.495 3.618 -2.528 1.00 0.00 119 LEU A C 18
ATOM 18793 O O . LEU A 1 20 ? 3.304 3.370 -2.713 1.00 0.00 119 LEU A O 18
ATOM 18809 N N . ARG A 1 21 ? 5.082 3.506 -1.341 1.00 0.00 120 ARG A N 18
ATOM 18810 C CA . ARG A 1 21 ? 4.342 3.073 -0.161 1.00 0.00 120 ARG A CA 18
ATOM 18811 C C . ARG A 1 21 ? 3.041 3.856 -0.017 1.00 0.00 120 ARG A C 18
ATOM 18812 O O . ARG A 1 21 ? 2.039 3.332 0.471 1.00 0.00 120 ARG A O 18
ATOM 18833 N N . ASP A 1 22 ? 3.063 5.114 -0.445 1.00 0.00 121 ASP A N 18
ATOM 18834 C CA . ASP A 1 22 ? 1.885 5.970 -0.365 1.00 0.00 121 ASP A CA 18
ATOM 18835 C C . ASP A 1 22 ? 0.772 5.448 -1.267 1.00 0.00 121 ASP A C 18
ATOM 18836 O O . ASP A 1 22 ? -0.372 5.302 -0.837 1.00 0.00 121 ASP A O 18
ATOM 18845 N N . SER A 1 23 ? 1.115 5.170 -2.521 1.00 0.00 122 SER A N 18
ATOM 18846 C CA . SER A 1 23 ? 0.143 4.669 -3.486 1.00 0.00 122 SER A CA 18
ATOM 18847 C C . SER A 1 23 ? -0.155 3.193 -3.241 1.00 0.00 122 SER A C 18
ATOM 18848 O O . SER A 1 23 ? 0.699 2.331 -3.449 1.00 0.00 122 SER A O 18
ATOM 18856 N N . THR A 1 24 ? -1.375 2.908 -2.796 1.00 0.00 123 THR A N 18
ATOM 18857 C CA . THR A 1 24 ? -1.788 1.538 -2.520 1.00 0.00 123 THR A CA 18
ATOM 18858 C C . THR A 1 24 ? -2.928 1.112 -3.438 1.00 0.00 123 THR A C 18
ATOM 18859 O O . THR A 1 24 ? -3.420 -0.013 -3.352 1.00 0.00 123 THR A O 18
ATOM 18870 N N . HIS A 1 25 ? -3.344 2.018 -4.317 1.00 0.00 124 HIS A N 18
ATOM 18871 C CA . HIS A 1 25 ? -4.427 1.735 -5.253 1.00 0.00 124 HIS A CA 18
ATOM 18872 C C . HIS A 1 25 ? -3.911 1.708 -6.688 1.00 0.00 124 HIS A C 18
ATOM 18873 O O . HIS A 1 25 ? -2.991 2.445 -7.043 1.00 0.00 124 HIS A O 18
ATOM 18887 N N . CYS A 1 26 ? -4.510 0.852 -7.510 1.00 0.00 125 CYS A N 18
ATOM 18888 C CA . CYS A 1 26 ? -4.111 0.727 -8.907 1.00 0.00 125 CYS A CA 18
ATOM 18889 C C . CYS A 1 26 ? -5.015 1.563 -9.808 1.00 0.00 125 CYS A C 18
ATOM 18890 O O . CYS A 1 26 ? -6.237 1.556 -9.657 1.00 0.00 125 CYS A O 18
ATOM 18897 N N . VAL A 1 27 ? -4.406 2.282 -10.746 1.00 0.00 126 VAL A N 18
ATOM 18898 C CA . VAL A 1 27 ? -5.155 3.122 -11.672 1.00 0.00 126 VAL A CA 18
ATOM 18899 C C . VAL A 1 27 ? -4.854 2.748 -13.119 1.00 0.00 126 VAL A C 18
ATOM 18900 O O . VAL A 1 27 ? -3.742 2.331 -13.446 1.00 0.00 126 VAL A O 18
ATOM 18913 N N . THR A 1 28 ? -5.852 2.902 -13.985 1.00 0.00 127 THR A N 18
ATOM 18914 C CA . THR A 1 28 ? -5.694 2.580 -15.397 1.00 0.00 127 THR A 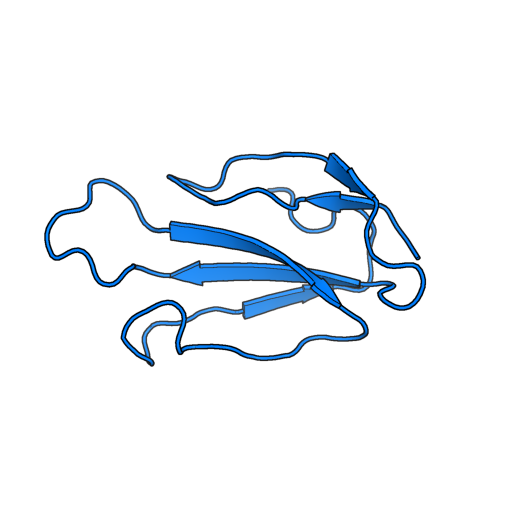CA 18
ATOM 18915 C C . THR A 1 28 ? -6.400 3.606 -16.276 1.00 0.00 127 THR A C 18
ATOM 18916 O O . THR A 1 28 ? -7.567 3.932 -16.055 1.00 0.00 127 THR A O 18
ATOM 18927 N N . THR A 1 29 ? -5.685 4.114 -17.276 1.00 0.00 128 THR A N 18
ATOM 18928 C CA . THR A 1 29 ? -6.243 5.103 -18.189 1.00 0.00 128 THR A CA 18
ATOM 18929 C C . THR A 1 29 ? -5.996 4.713 -19.642 1.00 0.00 128 THR A C 18
ATOM 18930 O O . THR A 1 29 ? -4.984 4.091 -19.964 1.00 0.00 128 THR A O 18
ATOM 18941 N N . ALA A 1 30 ? -6.928 5.081 -20.515 1.00 0.00 129 ALA A N 18
ATOM 18942 C CA . ALA A 1 30 ? -6.809 4.771 -21.935 1.00 0.00 129 ALA A CA 18
ATOM 18943 C C . ALA A 1 30 ? -7.418 5.876 -22.791 1.00 0.00 129 ALA A C 18
ATOM 18944 O O . ALA A 1 30 ? -8.561 6.283 -22.578 1.00 0.00 129 ALA A O 18
ATOM 18951 N N . THR A 1 31 ? -6.648 6.361 -23.760 1.00 0.00 130 THR A N 18
ATOM 18952 C CA . THR A 1 31 ? -7.111 7.420 -24.647 1.00 0.00 130 THR A CA 18
ATOM 18953 C C . THR A 1 31 ? -6.244 7.509 -25.898 1.00 0.00 130 THR A C 18
ATOM 18954 O O . THR A 1 31 ? -5.072 7.131 -25.880 1.00 0.00 130 THR A O 18
ATOM 18965 N N . ARG A 1 32 ? -6.827 8.010 -26.982 1.00 0.00 131 ARG A N 18
ATOM 18966 C CA . ARG A 1 32 ? -6.107 8.147 -28.242 1.00 0.00 131 ARG A CA 18
ATOM 18967 C C . ARG A 1 32 ? -5.844 9.616 -28.561 1.00 0.00 131 ARG A C 18
ATOM 18968 O O . ARG A 1 32 ? -6.658 10.485 -28.249 1.00 0.00 131 ARG A O 18
ATOM 18989 N N . VAL A 1 33 ? -4.701 9.885 -29.185 1.00 0.00 132 VAL A N 18
ATOM 18990 C CA . VAL A 1 33 ? -4.331 11.248 -29.547 1.00 0.00 132 VAL A CA 18
ATOM 18991 C C . VAL A 1 33 ? -3.688 11.295 -30.928 1.00 0.00 132 VAL A C 18
ATOM 18992 O O . VAL A 1 33 ? -2.495 11.027 -31.079 1.00 0.00 132 VAL A O 18
ATOM 19005 N N . LEU A 1 34 ? -4.485 11.636 -31.935 1.00 0.00 133 LEU A N 18
ATOM 19006 C CA . LEU A 1 34 ? -3.994 11.718 -33.306 1.00 0.00 133 LEU A CA 18
ATOM 19007 C C . LEU A 1 34 ? -5.073 12.257 -34.240 1.00 0.00 133 LEU A C 18
ATOM 19008 O O . LEU A 1 34 ? -6.211 11.789 -34.224 1.00 0.00 133 LEU A O 18
ATOM 19024 N N . SER A 1 35 ? -4.707 13.241 -35.054 1.00 0.00 134 SER A N 18
ATOM 19025 C CA . SER A 1 35 ? -5.644 13.844 -35.994 1.00 0.00 134 SER A CA 18
ATOM 19026 C C . SER A 1 35 ? -5.748 13.011 -37.268 1.00 0.00 134 SER A C 18
ATOM 19027 O O . SER A 1 35 ? -6.833 12.575 -37.650 1.00 0.00 134 SER A O 18
ATOM 19035 N N . ASN A 1 36 ? -4.611 12.793 -37.920 1.00 0.00 135 ASN A N 18
ATOM 19036 C CA . ASN A 1 36 ? -4.573 12.013 -39.151 1.00 0.00 135 ASN A CA 18
ATOM 19037 C C . ASN A 1 36 ? -4.472 10.521 -38.847 1.00 0.00 135 ASN A C 18
ATOM 19038 O O . ASN A 1 36 ? -5.472 9.802 -38.869 1.00 0.00 135 ASN A O 18
ATOM 19049 N N . THR A 1 37 ? -3.258 10.061 -38.561 1.00 0.00 136 THR A N 18
ATOM 19050 C CA . THR A 1 37 ? -3.026 8.656 -38.253 1.00 0.00 136 THR A CA 18
ATOM 19051 C C . THR A 1 37 ? -3.733 8.252 -36.964 1.00 0.00 136 THR A C 18
ATOM 19052 O O . THR A 1 37 ? -4.424 9.061 -36.345 1.00 0.00 136 THR A O 18
ATOM 19063 N N . GLU A 1 38 ? -3.556 6.996 -36.566 1.00 0.00 137 GLU A N 18
ATOM 19064 C CA . GLU A 1 38 ? -4.179 6.486 -35.351 1.00 0.00 137 GLU A CA 18
ATOM 19065 C C . GLU A 1 38 ? -3.170 6.422 -34.208 1.00 0.00 137 GLU A C 18
ATOM 19066 O O . GLU A 1 38 ? -3.452 6.856 -33.091 1.00 0.00 137 GLU A O 18
ATOM 19078 N N . ASP A 1 39 ? -1.993 5.877 -34.496 1.00 0.00 138 ASP A N 18
ATOM 19079 C CA . ASP A 1 39 ? -0.940 5.756 -33.493 1.00 0.00 138 ASP A CA 18
ATOM 19080 C C . ASP A 1 39 ? -1.366 4.817 -32.369 1.00 0.00 138 ASP A C 18
ATOM 19081 O O . ASP A 1 39 ? -0.734 4.769 -31.313 1.00 0.00 138 ASP A O 18
ATOM 19090 N N . LEU A 1 40 ? -2.441 4.073 -32.603 1.00 0.00 139 LEU A N 18
ATOM 19091 C CA . LEU A 1 40 ? -2.953 3.135 -31.609 1.00 0.00 139 LEU A CA 18
ATOM 19092 C C . LEU A 1 40 ? -3.399 3.867 -30.348 1.00 0.00 139 LEU A C 18
ATOM 19093 O O . LEU A 1 40 ? -2.909 4.948 -30.022 1.00 0.00 139 LEU A O 18
ATOM 19109 N N . PRO A 1 41 ? -4.350 3.265 -29.619 1.00 0.00 140 PRO A N 18
ATOM 19110 C CA . PRO A 1 41 ? -4.882 3.841 -28.380 1.00 0.00 140 PRO A CA 18
ATOM 19111 C C . PRO A 1 41 ? -3.862 3.819 -27.247 1.00 0.00 140 PRO A C 18
ATOM 19112 O O . PRO A 1 41 ? -3.355 2.760 -26.874 1.00 0.00 140 PRO A O 18
ATOM 19123 N N . LEU A 1 42 ? -3.565 4.994 -26.702 1.00 0.00 141 LEU A N 18
ATOM 19124 C CA . LEU A 1 42 ? -2.605 5.110 -25.610 1.00 0.00 141 LEU A CA 18
ATOM 19125 C C . LEU A 1 42 ? -3.206 4.606 -24.301 1.00 0.00 141 LEU A C 18
ATOM 19126 O O . LEU A 1 42 ? -4.373 4.859 -24.003 1.00 0.00 141 LEU A O 18
ATOM 19142 N N . VAL A 1 43 ? -2.399 3.892 -23.522 1.00 0.00 142 VAL A N 18
ATOM 19143 C CA . VAL A 1 43 ? -2.850 3.354 -22.244 1.00 0.00 142 VAL A CA 18
ATOM 19144 C C . VAL A 1 43 ? -1.816 3.599 -21.150 1.00 0.00 142 VAL A C 18
ATOM 19145 O O . VAL A 1 43 ? -0.798 2.910 -21.077 1.00 0.00 142 VAL A O 18
ATOM 19158 N N . THR A 1 44 ? -2.085 4.585 -20.299 1.00 0.00 143 THR A N 18
ATOM 19159 C CA . THR A 1 44 ? -1.178 4.921 -19.209 1.00 0.00 143 THR A CA 18
ATOM 19160 C C . THR A 1 44 ? -1.633 4.286 -17.900 1.00 0.00 143 THR A C 18
ATOM 19161 O O . THR A 1 44 ? -2.791 4.418 -17.503 1.00 0.00 143 THR A O 18
ATOM 19172 N N . LYS A 1 45 ? -0.714 3.597 -17.231 1.00 0.00 144 LYS A N 18
ATOM 19173 C CA . LYS A 1 45 ? -1.019 2.943 -15.965 1.00 0.00 144 LYS A CA 18
ATOM 19174 C C . LYS A 1 45 ? -0.160 3.509 -14.839 1.00 0.00 144 LYS A C 18
ATOM 19175 O O . LYS A 1 45 ? 1.020 3.798 -15.031 1.00 0.00 144 LYS A O 18
ATOM 19194 N N . MET A 1 46 ? -0.761 3.664 -13.663 1.00 0.00 145 MET A N 18
ATOM 19195 C CA . MET A 1 46 ? -0.049 4.194 -12.506 1.00 0.00 145 MET A CA 18
ATOM 19196 C C . MET A 1 46 ? -0.836 3.946 -11.223 1.00 0.00 145 MET A C 18
ATOM 19197 O O . MET A 1 46 ? -1.928 3.376 -11.253 1.00 0.00 145 MET A O 18
ATOM 19211 N N . CYS A 1 47 ? -0.276 4.376 -10.098 1.00 0.00 146 CYS A N 18
ATOM 19212 C CA . CYS A 1 47 ? -0.924 4.199 -8.804 1.00 0.00 146 CYS A CA 18
ATOM 19213 C C . CYS A 1 47 ? -1.242 5.549 -8.166 1.00 0.00 146 CYS A C 18
ATOM 19214 O O . CYS A 1 47 ? -0.774 6.591 -8.626 1.00 0.00 146 CYS A O 18
ATOM 19221 N N . HIS A 1 48 ? -2.041 5.522 -7.104 1.00 0.00 147 HIS A N 18
ATOM 19222 C CA . HIS A 1 48 ? -2.422 6.742 -6.403 1.00 0.00 147 HIS A CA 18
ATOM 19223 C C . HIS A 1 48 ? -3.047 6.419 -5.049 1.00 0.00 147 HIS A C 18
ATOM 19224 O O . HIS A 1 48 ? -3.413 5.273 -4.782 1.00 0.00 147 HIS A O 18
ATOM 19238 N N . ILE A 1 49 ? -3.166 7.433 -4.200 1.00 0.00 148 ILE A N 18
ATOM 19239 C CA . ILE A 1 49 ? -3.748 7.256 -2.875 1.00 0.00 148 ILE A CA 18
ATOM 19240 C C . ILE A 1 49 ? -5.251 7.510 -2.896 1.00 0.00 148 ILE A C 18
ATOM 19241 O O . ILE A 1 49 ? -5.746 8.424 -2.237 1.00 0.00 148 ILE A O 18
ATOM 19257 N N . GLY A 1 50 ? -5.974 6.693 -3.657 1.00 0.00 149 GLY A N 18
ATOM 19258 C CA . GLY A 1 50 ? -7.414 6.845 -3.748 1.00 0.00 149 GLY A CA 18
ATOM 19259 C C . GLY A 1 50 ? -7.933 6.621 -5.154 1.00 0.00 149 GLY A C 18
ATOM 19260 O O . GLY A 1 50 ? -9.142 6.624 -5.386 1.00 0.00 149 GLY A O 18
ATOM 19264 N N . CYS A 1 51 ? -7.016 6.428 -6.097 1.00 0.00 150 CYS A N 18
ATOM 19265 C CA . CYS A 1 51 ? -7.387 6.204 -7.490 1.00 0.00 150 CYS A CA 18
ATOM 19266 C C . CYS A 1 51 ? -8.352 7.281 -7.976 1.00 0.00 150 CYS A C 18
ATOM 19267 O O . CYS A 1 51 ? -9.560 7.065 -8.081 1.00 0.00 150 CYS A O 18
ATOM 19274 N N . PRO A 1 52 ? -7.809 8.469 -8.280 1.00 0.00 151 PRO A N 18
ATOM 19275 C CA . PRO A 1 52 ? -8.604 9.602 -8.761 1.00 0.00 151 PRO A CA 18
ATOM 19276 C C . PRO A 1 52 ? -9.142 9.377 -10.170 1.00 0.00 151 PRO A C 18
ATOM 19277 O O . PRO A 1 52 ? -9.074 8.269 -10.701 1.00 0.00 151 PRO A O 18
ATOM 19288 N N . ASP A 1 53 ? -9.676 10.435 -10.770 1.00 0.00 152 ASP A N 18
ATOM 19289 C CA . ASP A 1 53 ? -10.225 10.353 -12.119 1.00 0.00 152 ASP A CA 18
ATOM 19290 C C . ASP A 1 53 ? -9.274 10.983 -13.132 1.00 0.00 152 ASP A C 18
ATOM 19291 O O . ASP A 1 53 ? -9.280 10.624 -14.310 1.00 0.00 152 ASP A O 18
ATOM 19300 N N . ILE A 1 54 ? -8.459 11.923 -12.665 1.00 0.00 153 ILE A N 18
ATOM 19301 C CA . ILE A 1 54 ? -7.503 12.603 -13.530 1.00 0.00 153 ILE A CA 18
ATOM 19302 C C . ILE A 1 54 ? -8.171 13.091 -14.811 1.00 0.00 153 ILE A C 18
ATOM 19303 O O . ILE A 1 54 ? -8.093 12.456 -15.863 1.00 0.00 153 ILE A O 18
ATOM 19319 N N . PRO A 1 55 ? -8.842 14.249 -14.723 1.00 0.00 154 PRO A N 18
ATOM 19320 C CA . PRO A 1 55 ? -9.535 14.851 -15.867 1.00 0.00 154 PRO A CA 18
ATOM 19321 C C . PRO A 1 55 ? -8.566 15.380 -16.919 1.00 0.00 154 PRO A C 18
ATOM 19322 O O . PRO A 1 55 ? -8.976 15.772 -18.011 1.00 0.00 154 PRO A O 18
ATOM 19333 N N . SER A 1 56 ? -7.281 15.386 -16.583 1.00 0.00 155 SER A N 18
ATOM 19334 C CA . SER A 1 56 ? -6.254 15.870 -17.498 1.00 0.00 155 SER A CA 18
ATOM 19335 C C . SER A 1 56 ? -6.108 14.934 -18.694 1.00 0.00 155 SER A C 18
ATOM 19336 O O . SER A 1 56 ? -5.868 15.378 -19.818 1.00 0.00 155 SER A O 18
ATOM 19344 N N . LEU A 1 57 ? -6.255 13.638 -18.445 1.00 0.00 156 LEU A N 18
ATOM 19345 C CA . LEU A 1 57 ? -6.140 12.638 -19.501 1.00 0.00 156 LEU A CA 18
ATOM 19346 C C . LEU A 1 57 ? -7.516 12.241 -20.026 1.00 0.00 156 LEU A C 18
ATOM 19347 O O . LEU A 1 57 ? -7.681 11.175 -20.619 1.00 0.00 156 LEU A O 18
ATOM 19363 N N . GLY A 1 58 ? -8.501 13.107 -19.806 1.00 0.00 157 GLY A N 18
ATOM 19364 C CA . GLY A 1 58 ? -9.849 12.829 -20.265 1.00 0.00 157 GLY A CA 18
ATOM 19365 C C . GLY A 1 58 ? -10.558 14.072 -20.767 1.00 0.00 157 GLY A C 18
ATOM 19366 O O . GLY A 1 58 ? -11.071 14.865 -19.977 1.00 0.00 157 GLY A O 18
ATOM 19370 N N . LEU A 1 59 ? -10.586 14.243 -22.084 1.00 0.00 158 LEU A N 18
ATOM 19371 C CA . LEU A 1 59 ? -11.236 15.400 -22.691 1.00 0.00 158 LEU A CA 18
ATOM 19372 C C . LEU A 1 59 ? -12.754 15.261 -22.638 1.00 0.00 158 LEU A C 18
ATOM 19373 O O . LEU A 1 59 ? -13.468 16.232 -22.391 1.00 0.00 158 LEU A O 18
ATOM 19389 N N . GLY A 1 60 ? -13.241 14.046 -22.871 1.00 0.00 159 GLY A N 18
ATOM 19390 C CA . GLY A 1 60 ? -14.671 13.802 -22.843 1.00 0.00 159 GLY A CA 18
ATOM 19391 C C . GLY A 1 60 ? -15.033 12.569 -22.038 1.00 0.00 159 GLY A C 18
ATOM 19392 O O . GLY A 1 60 ? -14.245 12.074 -21.233 1.00 0.00 159 GLY A O 18
ATOM 19396 N N . PRO A 1 61 ? -16.253 12.055 -22.253 1.00 0.00 160 PRO A N 18
ATOM 19397 C CA . PRO A 1 61 ? -16.747 10.867 -21.550 1.00 0.00 160 PRO A CA 18
ATOM 19398 C C . PRO A 1 61 ? -16.027 9.595 -21.986 1.00 0.00 160 PRO A C 18
ATOM 19399 O O . PRO A 1 61 ? -16.218 8.530 -21.399 1.00 0.00 160 PRO A O 18
ATOM 19410 N N . TYR A 1 62 ? -15.199 9.714 -23.018 1.00 0.00 161 TYR A N 18
ATOM 19411 C CA . TYR A 1 62 ? -14.451 8.573 -23.533 1.00 0.00 161 TYR A CA 18
ATOM 19412 C C . TYR A 1 62 ? -13.084 8.470 -22.864 1.00 0.00 161 TYR A C 18
ATOM 19413 O O . TYR A 1 62 ? -12.174 7.822 -23.381 1.00 0.00 161 TYR A O 18
ATOM 19431 N N . VAL A 1 63 ? -12.948 9.113 -21.709 1.00 0.00 162 VAL A N 18
ATOM 19432 C CA . VAL A 1 63 ? -11.693 9.094 -20.967 1.00 0.00 162 VAL A CA 18
ATOM 19433 C C . VAL A 1 63 ? -11.232 7.665 -20.704 1.00 0.00 162 VAL A C 18
ATOM 19434 O O . VAL A 1 63 ? -10.039 7.367 -20.758 1.00 0.00 162 VAL A O 18
ATOM 19447 N N . SER A 1 64 ? -12.186 6.784 -20.419 1.00 0.00 163 SER A N 18
ATOM 19448 C CA . SER A 1 64 ? -11.878 5.385 -20.145 1.00 0.00 163 SER A CA 18
ATOM 19449 C C . SER A 1 64 ? -10.915 5.262 -18.968 1.00 0.00 163 SER A C 18
ATOM 19450 O O . SER A 1 64 ? -9.706 5.438 -19.121 1.00 0.00 163 SER A O 18
ATOM 19458 N N . ILE A 1 65 ? -11.460 4.959 -17.795 1.00 0.00 164 ILE A N 18
ATOM 19459 C CA . ILE A 1 65 ? -10.650 4.811 -16.592 1.00 0.00 164 ILE A CA 18
ATOM 19460 C C . ILE A 1 65 ? -11.041 3.558 -15.816 1.00 0.00 164 ILE A C 18
ATOM 19461 O O . ILE A 1 65 ? -12.222 3.233 -15.697 1.00 0.00 164 ILE A O 18
ATOM 19477 N N . ALA A 1 66 ? -10.042 2.859 -15.289 1.00 0.00 165 ALA A N 18
ATOM 19478 C CA . ALA A 1 66 ? -10.281 1.643 -14.521 1.00 0.00 165 ALA A CA 18
ATOM 19479 C C . ALA A 1 66 ? -9.697 1.757 -13.117 1.00 0.00 165 ALA A C 18
ATOM 19480 O O . ALA A 1 66 ? -8.482 1.867 -12.946 1.00 0.00 165 ALA A O 18
ATOM 19487 N N . CYS A 1 67 ? -10.568 1.729 -12.115 1.00 0.00 166 CYS A N 18
ATOM 19488 C CA . CYS A 1 67 ? -10.139 1.830 -10.725 1.00 0.00 166 CYS A CA 18
ATOM 19489 C C . CYS A 1 67 ? -10.355 0.509 -9.992 1.00 0.00 166 CYS A C 18
ATOM 19490 O O . CYS A 1 67 ? -11.442 -0.068 -10.036 1.00 0.00 166 CYS A O 18
ATOM 19497 N N . CYS A 1 68 ? -9.313 0.036 -9.317 1.00 0.00 167 CYS A N 18
ATOM 19498 C CA . CYS A 1 68 ? -9.387 -1.217 -8.575 1.00 0.00 167 CYS A CA 18
ATOM 19499 C C . CYS A 1 68 ? -8.274 -1.298 -7.534 1.00 0.00 167 CYS A C 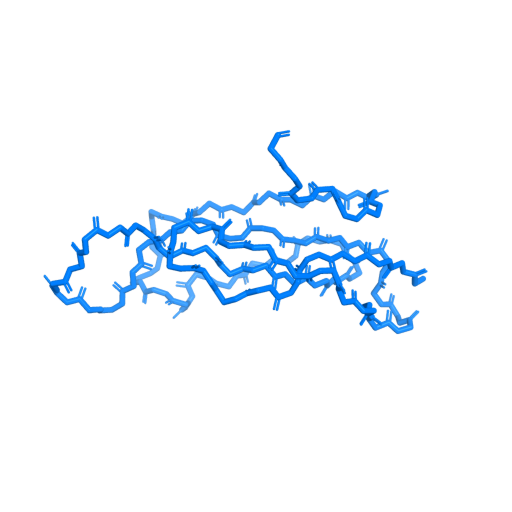18
ATOM 19500 O O . CYS A 1 68 ? -7.147 -0.870 -7.781 1.00 0.00 167 CYS A O 18
ATOM 19507 N N . GLN A 1 69 ? -8.599 -1.851 -6.370 1.00 0.00 168 GLN A N 18
ATOM 19508 C CA . GLN A 1 69 ? -7.628 -1.988 -5.291 1.00 0.00 168 GLN A CA 18
ATOM 19509 C C . GLN A 1 69 ? -6.911 -3.332 -5.371 1.00 0.00 168 GLN A C 18
ATOM 19510 O O . GLN A 1 69 ? -6.689 -3.991 -4.355 1.00 0.00 168 GLN A O 18
ATOM 19524 N N . THR A 1 70 ? -6.552 -3.734 -6.587 1.00 0.00 169 THR A N 18
ATOM 19525 C CA . THR A 1 70 ? -5.862 -5.000 -6.800 1.00 0.00 169 THR A CA 18
ATOM 19526 C C . THR A 1 70 ? -4.533 -4.788 -7.517 1.00 0.00 169 THR A C 18
ATOM 19527 O O . THR A 1 70 ? -4.431 -3.960 -8.422 1.00 0.00 169 THR A O 18
ATOM 19538 N N . SER A 1 71 ? -3.518 -5.541 -7.107 1.00 0.00 170 SER A N 18
ATOM 19539 C CA . SER A 1 71 ? -2.194 -5.434 -7.709 1.00 0.00 170 SER A CA 18
ATOM 19540 C C . SER A 1 71 ? -2.242 -5.784 -9.193 1.00 0.00 170 SER A C 18
ATOM 19541 O O . SER A 1 71 ? -2.842 -6.786 -9.587 1.00 0.00 170 SER A O 18
ATOM 19549 N N . LEU A 1 72 ? -1.606 -4.954 -10.012 1.00 0.00 171 LEU A N 18
ATOM 19550 C CA . LEU A 1 72 ? -1.575 -5.174 -11.453 1.00 0.00 171 LEU A CA 18
ATOM 19551 C C . LEU A 1 72 ? -2.980 -5.404 -12.000 1.00 0.00 171 LEU A C 18
ATOM 19552 O O . LEU A 1 72 ? -3.179 -6.199 -12.919 1.00 0.00 171 LEU A O 18
ATOM 19568 N N . CYS A 1 73 ? -3.953 -4.701 -11.430 1.00 0.00 172 CYS A N 18
ATOM 19569 C CA . CYS A 1 73 ? -5.341 -4.825 -11.860 1.00 0.00 172 CYS A CA 18
ATOM 19570 C C . CYS A 1 73 ? -5.617 -3.936 -13.069 1.00 0.00 172 CYS A C 18
ATOM 19571 O O . CYS A 1 73 ? -6.766 -3.609 -13.361 1.00 0.00 172 CYS A O 18
ATOM 19578 N N . ASN A 1 74 ? -4.555 -3.550 -13.768 1.00 0.00 173 ASN A N 18
ATOM 19579 C CA . ASN A 1 74 ? -4.682 -2.699 -14.945 1.00 0.00 173 ASN A CA 18
ATOM 19580 C C . ASN A 1 74 ? -4.505 -3.510 -16.225 1.00 0.00 173 ASN A C 18
ATOM 19581 O O . ASN A 1 74 ? -4.761 -3.019 -17.325 1.00 0.00 173 ASN A O 18
ATOM 19592 N N . HIS A 1 75 ? -4.066 -4.755 -16.073 1.00 0.00 174 HIS A N 18
ATOM 19593 C CA . HIS A 1 75 ? -3.855 -5.636 -17.217 1.00 0.00 174 HIS A CA 18
ATOM 19594 C C . HIS A 1 75 ? -5.185 -6.153 -17.757 1.00 0.00 174 HIS A C 18
ATOM 19595 O O . HIS A 1 75 ? -6.252 -5.765 -17.281 1.00 0.00 174 HIS A O 18
ATOM 19609 N N . ASP A 1 76 ? -5.114 -7.029 -18.753 1.00 0.00 175 ASP A N 18
ATOM 19610 C CA . ASP A 1 76 ? -6.312 -7.599 -19.358 1.00 0.00 175 ASP A CA 18
ATOM 19611 C C . ASP A 1 76 ? -7.151 -8.331 -18.315 1.00 0.00 175 ASP A C 18
ATOM 19612 O O . ASP A 1 76 ? -8.141 -8.983 -18.648 1.00 0.00 175 ASP A O 18
ATOM 19621 N N . MET A 1 1 ? 1.552 -0.215 -0.258 1.00 0.00 100 MET A N 19
ATOM 19622 C CA . MET A 1 1 ? 2.746 -0.569 -1.018 1.00 0.00 100 MET A CA 19
ATOM 19623 C C . MET A 1 1 ? 2.514 -1.835 -1.837 1.00 0.00 100 MET A C 19
ATOM 19624 O O . MET A 1 1 ? 2.820 -2.940 -1.388 1.00 0.00 100 MET A O 19
ATOM 19638 N N . ILE A 1 2 ? 1.972 -1.666 -3.038 1.00 0.00 101 ILE A N 19
ATOM 19639 C CA . ILE A 1 2 ? 1.701 -2.795 -3.919 1.00 0.00 101 ILE A CA 19
ATOM 19640 C C . ILE A 1 2 ? 2.371 -2.608 -5.276 1.00 0.00 101 ILE A C 19
ATOM 19641 O O . ILE A 1 2 ? 2.950 -1.557 -5.553 1.00 0.00 101 ILE A O 19
ATOM 19657 N N . TRP A 1 3 ? 2.287 -3.632 -6.117 1.00 0.00 102 TRP A N 19
ATOM 19658 C CA . TRP A 1 3 ? 2.884 -3.579 -7.447 1.00 0.00 102 TRP A CA 19
ATOM 19659 C C . TRP A 1 3 ? 1.808 -3.590 -8.527 1.00 0.00 102 TRP A C 19
ATOM 19660 O O . TRP A 1 3 ? 0.825 -4.326 -8.432 1.00 0.00 102 TRP A O 19
ATOM 19681 N N . CYS A 1 4 ? 1.999 -2.769 -9.555 1.00 0.00 103 CYS A N 19
ATOM 19682 C CA . CYS A 1 4 ? 1.045 -2.684 -10.654 1.00 0.00 103 CYS A CA 19
ATOM 19683 C C . CYS A 1 4 ? 1.761 -2.432 -11.977 1.00 0.00 103 CYS A C 19
ATOM 19684 O O . CYS A 1 4 ? 2.991 -2.414 -12.037 1.00 0.00 103 CYS A O 19
ATOM 19691 N N . HIS A 1 5 ? 0.982 -2.236 -13.037 1.00 0.00 104 HIS A N 19
ATOM 19692 C CA . HIS A 1 5 ? 1.542 -1.983 -14.360 1.00 0.00 104 HIS A CA 19
ATOM 19693 C C . HIS A 1 5 ? 1.732 -0.488 -14.593 1.00 0.00 104 HIS A C 19
ATOM 19694 O O . HIS A 1 5 ? 0.787 0.293 -14.477 1.00 0.00 104 HIS A O 19
ATOM 19708 N N . GLN A 1 6 ? 2.959 -0.096 -14.921 1.00 0.00 105 GLN A N 19
ATOM 19709 C CA . GLN A 1 6 ? 3.272 1.306 -15.169 1.00 0.00 105 GLN A CA 19
ATOM 19710 C C . GLN A 1 6 ? 3.907 1.488 -16.543 1.00 0.00 105 GLN A C 19
ATOM 19711 O O . GLN A 1 6 ? 4.891 2.212 -16.694 1.00 0.00 105 GLN A O 19
ATOM 19725 N N . CYS A 1 7 ? 3.337 0.826 -17.545 1.00 0.00 106 CYS A N 19
ATOM 19726 C CA . CYS A 1 7 ? 3.846 0.914 -18.908 1.00 0.00 106 CYS A CA 19
ATOM 19727 C C . CYS A 1 7 ? 3.305 2.154 -19.613 1.00 0.00 106 CYS A C 19
ATOM 19728 O O . CYS A 1 7 ? 2.384 2.809 -19.123 1.00 0.00 106 CYS A O 19
ATOM 19735 N N . THR A 1 8 ? 3.884 2.473 -20.766 1.00 0.00 107 THR A N 19
ATOM 19736 C CA . THR A 1 8 ? 3.462 3.635 -21.538 1.00 0.00 107 THR A CA 19
ATOM 19737 C C . THR A 1 8 ? 2.189 3.340 -22.324 1.00 0.00 107 THR A C 19
ATOM 19738 O O . THR A 1 8 ? 1.240 4.121 -22.302 1.00 0.00 107 THR A O 19
ATOM 19749 N N . GLY A 1 9 ? 2.177 2.205 -23.017 1.00 0.00 108 GLY A N 19
ATOM 19750 C CA . GLY A 1 9 ? 1.015 1.827 -23.800 1.00 0.00 108 GLY A CA 19
ATOM 19751 C C . GLY A 1 9 ? 1.390 1.146 -25.102 1.00 0.00 108 GLY A C 19
ATOM 19752 O O . GLY A 1 9 ? 2.025 0.091 -25.098 1.00 0.00 108 GLY A O 19
ATOM 19756 N N . PHE A 1 10 ? 0.994 1.748 -26.218 1.00 0.00 109 PHE A N 19
ATOM 19757 C CA . PHE A 1 10 ? 1.290 1.191 -27.533 1.00 0.00 109 PHE A CA 19
ATOM 19758 C C . PHE A 1 10 ? 0.585 -0.149 -27.727 1.00 0.00 109 PHE A C 19
ATOM 19759 O O . PHE A 1 10 ? 1.172 -1.103 -28.235 1.00 0.00 109 PHE A O 19
ATOM 19776 N N . GLY A 1 11 ? -0.678 -0.211 -27.318 1.00 0.00 110 GLY A N 19
ATOM 19777 C CA . GLY A 1 11 ? -1.443 -1.437 -27.455 1.00 0.00 110 GLY A CA 19
ATOM 19778 C C . GLY A 1 11 ? -1.790 -2.056 -26.116 1.00 0.00 110 GLY A C 19
ATOM 19779 O O . GLY A 1 11 ? -2.318 -3.165 -26.055 1.00 0.00 110 GLY A O 19
ATOM 19783 N N . GLY A 1 12 ? -1.492 -1.336 -25.038 1.00 0.00 111 GLY A N 19
ATOM 19784 C CA . GLY A 1 12 ? -1.782 -1.838 -23.707 1.00 0.00 111 GLY A CA 19
ATOM 19785 C C . GLY A 1 12 ? -0.599 -2.554 -23.087 1.00 0.00 111 GLY A C 19
ATOM 19786 O O . GLY A 1 12 ? -0.768 -3.532 -22.357 1.00 0.00 111 GLY A O 19
ATOM 19790 N N . CYS A 1 13 ? 0.603 -2.069 -23.378 1.00 0.00 112 CYS A N 19
ATOM 19791 C CA . CYS A 1 13 ? 1.820 -2.670 -22.847 1.00 0.00 112 CYS A CA 19
ATOM 19792 C C . CYS A 1 13 ? 1.729 -2.835 -21.332 1.00 0.00 112 CYS A C 19
ATOM 19793 O O . CYS A 1 13 ? 1.181 -1.980 -20.636 1.00 0.00 112 CYS A O 19
ATOM 19800 N N . SER A 1 14 ? 2.269 -3.940 -20.829 1.00 0.00 113 SER A N 19
ATOM 19801 C CA . SER A 1 14 ? 2.246 -4.219 -19.398 1.00 0.00 113 SER A CA 19
ATOM 19802 C C . SER A 1 14 ? 3.655 -4.183 -18.815 1.00 0.00 113 SER A C 19
ATOM 19803 O O . SER A 1 14 ? 4.640 -4.375 -19.528 1.00 0.00 113 SER A O 19
ATOM 19811 N N . HIS A 1 15 ? 3.743 -3.935 -17.512 1.00 0.00 114 HIS A N 19
ATOM 19812 C CA . HIS A 1 15 ? 5.031 -3.874 -16.830 1.00 0.00 114 HIS A CA 19
ATOM 19813 C C . HIS A 1 15 ? 4.842 -3.777 -15.319 1.00 0.00 114 HIS A C 19
ATOM 19814 O O . HIS A 1 15 ? 4.768 -2.683 -14.761 1.00 0.00 114 HIS A O 19
ATOM 19828 N N . GLY A 1 16 ? 4.764 -4.931 -14.662 1.00 0.00 115 GLY A N 19
ATOM 19829 C CA . GLY A 1 16 ? 4.584 -4.954 -13.222 1.00 0.00 115 GLY A CA 19
ATOM 19830 C C . GLY A 1 16 ? 5.762 -4.355 -12.481 1.00 0.00 115 GLY A C 19
ATOM 19831 O O . GLY A 1 16 ? 6.790 -5.008 -12.304 1.00 0.00 115 GLY A O 19
ATOM 19835 N N . SER A 1 17 ? 5.614 -3.107 -12.047 1.00 0.00 116 SER A N 19
ATOM 19836 C CA . SER A 1 17 ? 6.677 -2.417 -11.325 1.00 0.00 116 SER A CA 19
ATOM 19837 C C . SER A 1 17 ? 6.193 -1.959 -9.953 1.00 0.00 116 SER A C 19
ATOM 19838 O O . SER A 1 17 ? 4.991 -1.894 -9.697 1.00 0.00 116 SER A O 19
ATOM 19846 N N . ARG A 1 18 ? 7.139 -1.642 -9.075 1.00 0.00 117 ARG A N 19
ATOM 19847 C CA . ARG A 1 18 ? 6.810 -1.190 -7.728 1.00 0.00 117 ARG A CA 19
ATOM 19848 C C . ARG A 1 18 ? 6.159 0.189 -7.761 1.00 0.00 117 ARG A C 19
ATOM 19849 O O . ARG A 1 18 ? 6.611 1.084 -8.476 1.00 0.00 117 ARG A O 19
ATOM 19870 N N . CYS A 1 19 ? 5.095 0.355 -6.982 1.00 0.00 118 CYS A N 19
ATOM 19871 C CA . CYS A 1 19 ? 4.381 1.624 -6.922 1.00 0.00 118 CYS A CA 19
ATOM 19872 C C . CYS A 1 19 ? 4.818 2.437 -5.707 1.00 0.00 118 CYS A C 19
ATOM 19873 O O . CYS A 1 19 ? 5.433 1.908 -4.780 1.00 0.00 118 CYS A O 19
ATOM 19880 N N . LEU A 1 20 ? 4.498 3.726 -5.719 1.00 0.00 119 LEU A N 19
ATOM 19881 C CA . LEU A 1 20 ? 4.857 4.614 -4.618 1.00 0.00 119 LEU A CA 19
ATOM 19882 C C . LEU A 1 20 ? 4.300 4.096 -3.296 1.00 0.00 119 LEU A C 19
ATOM 19883 O O . LEU A 1 20 ? 3.188 3.570 -3.243 1.00 0.00 119 LEU A O 19
ATOM 19899 N N . ARG A 1 21 ? 5.080 4.249 -2.231 1.00 0.00 120 ARG A N 19
ATOM 19900 C CA . ARG A 1 21 ? 4.664 3.797 -0.908 1.00 0.00 120 ARG A CA 19
ATOM 19901 C C . ARG A 1 21 ? 3.272 4.323 -0.567 1.00 0.00 120 ARG A C 19
ATOM 19902 O O . ARG A 1 21 ? 2.454 3.611 0.016 1.00 0.00 120 ARG A O 19
ATOM 19923 N N . ASP A 1 22 ? 3.012 5.573 -0.933 1.00 0.00 121 ASP A N 19
ATOM 19924 C CA . ASP A 1 22 ? 1.720 6.195 -0.666 1.00 0.00 121 ASP A CA 19
ATOM 19925 C C . ASP A 1 22 ? 0.636 5.598 -1.557 1.00 0.00 121 ASP A C 19
ATOM 19926 O O . ASP A 1 22 ? -0.498 5.397 -1.121 1.00 0.00 121 ASP A O 19
ATOM 19935 N N . SER A 1 23 ? 0.991 5.318 -2.806 1.00 0.00 122 SER A N 19
ATOM 19936 C CA . SER A 1 23 ? 0.047 4.749 -3.761 1.00 0.00 122 SER A CA 19
ATOM 19937 C C . SER A 1 23 ? -0.214 3.277 -3.455 1.00 0.00 122 SER A C 19
ATOM 19938 O O . SER A 1 23 ? 0.683 2.440 -3.561 1.00 0.00 122 SER A O 19
ATOM 19946 N N . THR A 1 24 ? -1.449 2.967 -3.074 1.00 0.00 123 THR A N 19
ATOM 19947 C CA . THR A 1 24 ? -1.829 1.598 -2.751 1.00 0.00 123 THR A CA 19
ATOM 19948 C C . THR A 1 24 ? -2.871 1.071 -3.732 1.00 0.00 123 THR A C 19
ATOM 19949 O O . THR A 1 24 ? -3.532 0.066 -3.470 1.00 0.00 123 THR A O 19
ATOM 19960 N N . HIS A 1 25 ? -3.011 1.754 -4.863 1.00 0.00 124 HIS A N 19
ATOM 19961 C CA . HIS A 1 25 ? -3.972 1.353 -5.885 1.00 0.00 124 HIS A CA 19
ATOM 19962 C C . HIS A 1 25 ? -3.375 1.504 -7.281 1.00 0.00 124 HIS A C 19
ATOM 19963 O O . HIS A 1 25 ? -2.319 2.112 -7.454 1.00 0.00 124 HIS A O 19
ATOM 19977 N N . CYS A 1 26 ? -4.059 0.945 -8.274 1.00 0.00 125 CYS A N 19
ATOM 19978 C CA . CYS A 1 26 ? -3.596 1.015 -9.655 1.00 0.00 125 CYS A CA 19
ATOM 19979 C C . CYS A 1 26 ? -4.661 1.638 -10.554 1.00 0.00 125 CYS A C 19
ATOM 19980 O O . CYS A 1 26 ? -5.858 1.515 -10.294 1.00 0.00 125 CYS A O 19
ATOM 19987 N N . VAL A 1 27 ? -4.216 2.307 -11.613 1.00 0.00 126 VAL A N 19
ATOM 19988 C CA . VAL A 1 27 ? -5.129 2.948 -12.552 1.00 0.00 126 VAL A CA 19
ATOM 19989 C C . VAL A 1 27 ? -4.676 2.735 -13.992 1.00 0.00 126 VAL A C 19
ATOM 19990 O O . VAL A 1 27 ? -3.491 2.530 -14.258 1.00 0.00 126 VAL A O 19
ATOM 20003 N N . THR A 1 28 ? -5.627 2.785 -14.919 1.00 0.00 127 THR A N 19
ATOM 20004 C CA . THR A 1 28 ? -5.326 2.597 -16.333 1.00 0.00 127 THR A CA 19
ATOM 20005 C C . THR A 1 28 ? -6.312 3.360 -17.211 1.00 0.00 127 THR A C 19
ATOM 20006 O O . THR A 1 28 ? -7.505 3.424 -16.913 1.00 0.00 127 THR A O 19
ATOM 20017 N N . THR A 1 29 ? -5.805 3.940 -18.295 1.00 0.00 128 THR A N 19
ATOM 20018 C CA . THR A 1 29 ? -6.641 4.700 -19.216 1.00 0.00 128 THR A CA 19
ATOM 20019 C C . THR A 1 29 ? -6.238 4.443 -20.664 1.00 0.00 128 THR A C 19
ATOM 20020 O O . THR A 1 29 ? -5.081 4.634 -21.039 1.00 0.00 128 THR A O 19
ATOM 20031 N N . ALA A 1 30 ? -7.199 4.010 -21.473 1.00 0.00 129 ALA A N 19
ATOM 20032 C CA . ALA A 1 30 ? -6.944 3.729 -22.880 1.00 0.00 129 ALA A CA 19
ATOM 20033 C C . ALA A 1 30 ? -7.585 4.785 -23.775 1.00 0.00 129 ALA A C 19
ATOM 20034 O O . ALA A 1 30 ? -8.805 4.818 -23.939 1.00 0.00 129 ALA A O 19
ATOM 20041 N N . THR A 1 31 ? -6.754 5.648 -24.353 1.00 0.00 130 THR A N 19
ATOM 20042 C CA . THR A 1 31 ? -7.240 6.706 -25.229 1.00 0.00 130 THR A CA 19
ATOM 20043 C C . THR A 1 31 ? -6.107 7.293 -26.063 1.00 0.00 130 THR A C 19
ATOM 20044 O O . THR A 1 31 ? -4.948 6.905 -25.913 1.00 0.00 130 THR A O 19
ATOM 20055 N N . ARG A 1 32 ? -6.449 8.230 -26.941 1.00 0.00 131 ARG A N 19
ATOM 20056 C CA . ARG A 1 32 ? -5.459 8.871 -27.799 1.00 0.00 131 ARG A CA 19
ATOM 20057 C C . ARG A 1 32 ? -5.890 10.289 -28.162 1.00 0.00 131 ARG A C 19
ATOM 20058 O O . ARG A 1 32 ? -5.088 11.222 -28.125 1.00 0.00 131 ARG A O 19
ATOM 20079 N N . VAL A 1 33 ? -7.163 10.443 -28.513 1.00 0.00 132 VAL A N 19
ATOM 20080 C CA . VAL A 1 33 ? -7.702 11.746 -28.883 1.00 0.00 132 VAL A CA 19
ATOM 20081 C C . VAL A 1 33 ? -6.740 12.500 -29.794 1.00 0.00 132 VAL A C 19
ATOM 20082 O O . VAL A 1 33 ? -6.550 13.709 -29.651 1.00 0.00 132 VAL A O 19
ATOM 20095 N N . LEU A 1 34 ? -6.136 11.779 -30.732 1.00 0.00 133 LEU A N 19
ATOM 20096 C CA . LEU A 1 34 ? -5.193 12.380 -31.670 1.00 0.00 133 LEU A CA 19
ATOM 20097 C C . LEU A 1 34 ? -5.097 11.555 -32.949 1.00 0.00 133 LEU A C 19
ATOM 20098 O O . LEU A 1 34 ? -5.520 11.998 -34.018 1.00 0.00 133 LEU A O 19
ATOM 20114 N N . SER A 1 35 ? -4.541 10.354 -32.833 1.00 0.00 134 SER A N 19
ATOM 20115 C CA . SER A 1 35 ? -4.389 9.467 -33.981 1.00 0.00 134 SER A CA 19
ATOM 20116 C C . SER A 1 35 ? -3.264 9.947 -34.893 1.00 0.00 134 SER A C 19
ATOM 20117 O O . SER A 1 35 ? -2.970 9.326 -35.913 1.00 0.00 134 SER A O 19
ATOM 20125 N N . ASN A 1 36 ? -2.639 11.058 -34.516 1.00 0.00 135 ASN A N 19
ATOM 20126 C CA . ASN A 1 36 ? -1.546 11.623 -35.299 1.00 0.00 135 ASN A CA 19
ATOM 20127 C C . ASN A 1 36 ? -0.200 11.079 -34.827 1.00 0.00 135 ASN A C 19
ATOM 20128 O O . ASN A 1 36 ? 0.844 11.391 -35.400 1.00 0.00 135 ASN A O 19
ATOM 20139 N N . THR A 1 37 ? -0.233 10.263 -33.777 1.00 0.00 136 THR A N 19
ATOM 20140 C CA . THR A 1 37 ? 0.982 9.676 -33.227 1.00 0.00 136 THR A CA 19
ATOM 20141 C C . THR A 1 37 ? 1.092 8.200 -33.589 1.00 0.00 136 THR A C 19
ATOM 20142 O O . THR A 1 37 ? 2.187 7.688 -33.820 1.00 0.00 136 THR A O 19
ATOM 20153 N N . GLU A 1 38 ? -0.050 7.520 -33.637 1.00 0.00 137 GLU A N 19
ATOM 20154 C CA . GLU A 1 38 ? -0.081 6.101 -33.971 1.00 0.00 137 GLU A CA 19
ATOM 20155 C C . GLU A 1 38 ? -1.469 5.684 -34.446 1.00 0.00 137 GLU A C 19
ATOM 20156 O O . GLU A 1 38 ? -2.386 6.503 -34.516 1.00 0.00 137 GLU A O 19
ATOM 20168 N N . ASP A 1 39 ? -1.617 4.404 -34.771 1.00 0.00 138 ASP A N 19
ATOM 20169 C CA . ASP A 1 39 ? -2.893 3.877 -35.240 1.00 0.00 138 ASP A CA 19
ATOM 20170 C C . ASP A 1 39 ? -3.691 3.280 -34.084 1.00 0.00 138 ASP A C 19
ATOM 20171 O O . ASP A 1 39 ? -4.922 3.329 -34.075 1.00 0.00 138 ASP A O 19
ATOM 20180 N N . LEU A 1 40 ? -2.983 2.717 -33.111 1.00 0.00 139 LEU A N 19
ATOM 20181 C CA . LEU A 1 40 ? -3.626 2.110 -31.951 1.00 0.00 139 LEU A CA 19
ATOM 20182 C C . LEU A 1 40 ? -3.750 3.115 -30.810 1.00 0.00 139 LEU A C 19
ATOM 20183 O O . LEU A 1 40 ? -2.962 4.053 -30.687 1.00 0.00 139 LEU A O 19
ATOM 20199 N N . PRO A 1 41 ? -4.763 2.915 -29.954 1.00 0.00 140 PRO A N 19
ATOM 20200 C CA . PRO A 1 41 ? -5.014 3.792 -28.806 1.00 0.00 140 PRO A CA 19
ATOM 20201 C C . PRO A 1 41 ? -3.945 3.654 -27.727 1.00 0.00 140 PRO A C 19
ATOM 20202 O O . PRO A 1 41 ? -3.533 2.545 -27.385 1.00 0.00 140 PRO A O 19
ATOM 20213 N N . LEU A 1 42 ? -3.500 4.786 -27.193 1.00 0.00 141 LEU A N 19
ATOM 20214 C CA . LEU A 1 42 ? -2.479 4.792 -26.152 1.00 0.00 141 LEU A CA 19
ATOM 20215 C C . LEU A 1 42 ? -3.061 4.343 -24.815 1.00 0.00 141 LEU A C 19
ATOM 20216 O O . LEU A 1 42 ? -4.161 4.748 -24.438 1.00 0.00 141 LEU A O 19
ATOM 20232 N N . VAL A 1 43 ? -2.316 3.505 -24.102 1.00 0.00 142 VAL A N 19
ATOM 20233 C CA . VAL A 1 43 ? -2.757 3.004 -22.805 1.00 0.00 142 VAL A CA 19
ATOM 20234 C C . VAL A 1 43 ? -1.719 3.287 -21.725 1.00 0.00 142 VAL A C 19
ATOM 20235 O O . VAL A 1 43 ? -0.716 2.581 -21.611 1.00 0.00 142 VAL A O 19
ATOM 20248 N N . THR A 1 44 ? -1.966 4.325 -20.932 1.00 0.00 143 THR A N 19
ATOM 20249 C CA . THR A 1 44 ? -1.053 4.702 -19.860 1.00 0.00 143 THR A CA 19
ATOM 20250 C C . THR A 1 44 ? -1.508 4.129 -18.523 1.00 0.00 143 THR A C 19
ATOM 20251 O O . THR A 1 44 ? -2.646 4.338 -18.101 1.00 0.00 143 THR A O 19
ATOM 20262 N N . LYS A 1 45 ? -0.613 3.406 -17.859 1.00 0.00 144 LYS A N 19
ATOM 20263 C CA . LYS A 1 45 ? -0.921 2.804 -16.567 1.00 0.00 144 LYS A CA 19
ATOM 20264 C C . LYS A 1 45 ? -0.001 3.349 -15.479 1.00 0.00 144 LYS A C 19
ATOM 20265 O O . LYS A 1 45 ? 1.152 3.688 -15.741 1.00 0.00 144 LYS A O 19
ATOM 20284 N N . MET A 1 46 ? -0.520 3.430 -14.258 1.00 0.00 145 MET A N 19
ATOM 20285 C CA . MET A 1 46 ? 0.256 3.932 -13.130 1.00 0.00 145 MET A CA 19
ATOM 20286 C C . MET A 1 46 ? -0.425 3.595 -11.808 1.00 0.00 145 MET A C 19
ATOM 20287 O O . MET A 1 46 ? -1.422 2.873 -11.778 1.00 0.00 145 MET A O 19
ATOM 20301 N N . CYS A 1 47 ? 0.118 4.123 -10.716 1.00 0.00 146 CYS A N 19
ATOM 20302 C CA . CYS A 1 47 ? -0.436 3.877 -9.390 1.00 0.00 146 CYS A CA 19
ATOM 20303 C C . CYS A 1 47 ? -0.743 5.191 -8.677 1.00 0.00 146 CYS A C 19
ATOM 20304 O O . CYS A 1 47 ? -0.153 6.228 -8.983 1.00 0.00 146 CYS A O 19
ATOM 20311 N N . HIS A 1 48 ? -1.668 5.139 -7.724 1.00 0.00 147 HIS A N 19
ATOM 20312 C CA . HIS A 1 48 ? -2.052 6.324 -6.966 1.00 0.00 147 HIS A CA 19
ATOM 20313 C C . HIS A 1 48 ? -2.846 5.939 -5.721 1.00 0.00 147 HIS A C 19
ATOM 20314 O O . HIS A 1 48 ? -3.146 4.765 -5.504 1.00 0.00 147 HIS A O 19
ATOM 20328 N N . ILE A 1 49 ? -3.181 6.935 -4.908 1.00 0.00 148 ILE A N 19
ATOM 20329 C CA . ILE A 1 49 ? -3.939 6.700 -3.685 1.00 0.00 148 ILE A CA 19
ATOM 20330 C C . ILE A 1 49 ? -5.439 6.792 -3.943 1.00 0.00 148 ILE A C 19
ATOM 20331 O O . ILE A 1 49 ? -6.175 7.413 -3.177 1.00 0.00 148 ILE A O 19
ATOM 20347 N N . GLY A 1 50 ? -5.887 6.166 -5.028 1.00 0.00 149 GLY A N 19
ATOM 20348 C CA . GLY A 1 50 ? -7.298 6.188 -5.367 1.00 0.00 149 GLY A CA 19
ATOM 20349 C C . GLY A 1 50 ? -7.540 6.544 -6.820 1.00 0.00 149 GLY A C 19
ATOM 20350 O O . GLY A 1 50 ? -6.595 6.687 -7.598 1.00 0.00 149 GLY A O 19
ATOM 20354 N N . CYS A 1 51 ? -8.808 6.686 -7.190 1.00 0.00 150 CYS A N 19
ATOM 20355 C CA . CYS A 1 51 ? -9.172 7.025 -8.560 1.00 0.00 150 CYS A CA 19
ATOM 20356 C C . CYS A 1 51 ? -9.645 8.473 -8.655 1.00 0.00 150 CYS A C 19
ATOM 20357 O O . CYS A 1 51 ? -10.827 8.778 -8.491 1.00 0.00 150 CYS A O 19
ATOM 20364 N N . PRO A 1 52 ? -8.702 9.387 -8.926 1.00 0.00 151 PRO A N 19
ATOM 20365 C CA . PRO A 1 52 ? -8.998 10.817 -9.049 1.00 0.00 151 PRO A CA 19
ATOM 20366 C C . PRO A 1 52 ? -9.805 11.136 -10.303 1.00 0.00 151 PRO A C 19
ATOM 20367 O O . PRO A 1 52 ? -10.439 12.187 -10.393 1.00 0.00 151 PRO A O 19
ATOM 20378 N N . ASP A 1 53 ? -9.778 10.222 -11.267 1.00 0.00 152 ASP A N 19
ATOM 20379 C CA . ASP A 1 53 ? -10.509 10.406 -12.515 1.00 0.00 152 ASP A CA 19
ATOM 20380 C C . ASP A 1 53 ? -9.958 11.594 -13.297 1.00 0.00 152 ASP A C 19
ATOM 20381 O O . ASP A 1 53 ? -10.623 12.125 -14.187 1.00 0.00 152 ASP A O 19
ATOM 20390 N N . ILE A 1 54 ? -8.741 12.007 -12.958 1.00 0.00 153 ILE A N 19
ATOM 20391 C CA . ILE A 1 54 ? -8.102 13.132 -13.629 1.00 0.00 153 ILE A CA 19
ATOM 20392 C C . ILE A 1 54 ? -8.422 13.137 -15.120 1.00 0.00 153 ILE A C 19
ATOM 20393 O O . ILE A 1 54 ? -7.846 12.385 -15.906 1.00 0.00 153 ILE A O 19
ATOM 20409 N N . PRO A 1 55 ? -9.361 14.007 -15.521 1.00 0.00 154 PRO A N 19
ATOM 20410 C CA . PRO A 1 55 ? -9.777 14.133 -16.921 1.00 0.00 154 PRO A CA 19
ATOM 20411 C C . PRO A 1 55 ? -8.692 14.753 -17.794 1.00 0.00 154 PRO A C 19
ATOM 20412 O O . PRO A 1 55 ? -8.824 14.811 -19.017 1.00 0.00 154 PRO A O 19
ATOM 20423 N N . SER A 1 56 ? -7.619 15.213 -17.159 1.00 0.00 155 SER A N 19
ATOM 20424 C CA . SER A 1 56 ? -6.511 15.831 -17.879 1.00 0.00 155 SER A CA 19
ATOM 20425 C C . SER A 1 56 ? -5.864 14.836 -18.838 1.00 0.00 155 SER A C 19
ATOM 20426 O O . SER A 1 56 ? -5.163 15.224 -19.774 1.00 0.00 155 SER A O 19
ATOM 20434 N N . LEU A 1 57 ? -6.104 13.552 -18.598 1.00 0.00 156 LEU A N 19
ATOM 20435 C CA . LEU A 1 57 ? -5.545 12.499 -19.440 1.00 0.00 156 LEU A CA 19
ATOM 20436 C C . LEU A 1 57 ? -6.125 12.563 -20.849 1.00 0.00 156 LEU A C 19
ATOM 20437 O O . LEU A 1 57 ? -5.604 11.942 -21.775 1.00 0.00 156 LEU A O 19
ATOM 20453 N N . GLY A 1 58 ? -7.206 13.322 -21.005 1.00 0.00 157 GLY A N 19
ATOM 20454 C CA . GLY A 1 58 ? -7.837 13.455 -22.305 1.00 0.00 157 GLY A CA 19
ATOM 20455 C C . GLY A 1 58 ? -9.117 14.265 -22.248 1.00 0.00 157 GLY A C 19
ATOM 20456 O O . GLY A 1 58 ? -9.093 15.458 -21.940 1.00 0.00 157 GLY A O 19
ATOM 20460 N N . LEU A 1 59 ? -10.238 13.618 -22.545 1.00 0.00 158 LEU A N 19
ATOM 20461 C CA . LEU A 1 59 ? -11.535 14.286 -22.527 1.00 0.00 158 LEU A CA 19
ATOM 20462 C C . LEU A 1 59 ? -12.199 14.151 -21.161 1.00 0.00 158 LEU A C 19
ATOM 20463 O O . LEU A 1 59 ? -12.422 15.142 -20.467 1.00 0.00 158 LEU A O 19
ATOM 20479 N N . GLY A 1 60 ? -12.510 12.916 -20.779 1.00 0.00 159 GLY A N 19
ATOM 20480 C CA . GLY A 1 60 ? -13.143 12.674 -19.496 1.00 0.00 159 GLY A CA 19
ATOM 20481 C C . GLY A 1 60 ? -14.352 11.766 -19.608 1.00 0.00 159 GLY A C 19
ATOM 20482 O O . GLY A 1 60 ? -14.299 10.581 -19.277 1.00 0.00 159 GLY A O 19
ATOM 20486 N N . PRO A 1 61 ? -15.475 12.325 -20.084 1.00 0.00 160 PRO A N 19
ATOM 20487 C CA . PRO A 1 61 ? -16.724 11.576 -20.249 1.00 0.00 160 PRO A CA 19
ATOM 20488 C C . PRO A 1 61 ? -16.641 10.551 -21.374 1.00 0.00 160 PRO A C 19
ATOM 20489 O O . PRO A 1 61 ? -17.540 9.726 -21.544 1.00 0.00 160 PRO A O 19
ATOM 20500 N N . TYR A 1 62 ? -15.558 10.607 -22.141 1.00 0.00 161 TYR A N 19
ATOM 20501 C CA . TYR A 1 62 ? -15.358 9.683 -23.251 1.00 0.00 161 TYR A CA 19
ATOM 20502 C C . TYR A 1 62 ? -14.274 8.661 -22.923 1.00 0.00 161 TYR A C 19
ATOM 20503 O O . TYR A 1 62 ? -14.458 7.460 -23.118 1.00 0.00 161 TYR A O 19
ATOM 20521 N N . VAL A 1 63 ? -13.144 9.148 -22.421 1.00 0.00 162 VAL A N 19
ATOM 20522 C CA . VAL A 1 63 ? -12.030 8.279 -22.063 1.00 0.00 162 VAL A CA 19
ATOM 20523 C C . VAL A 1 63 ? -12.489 7.142 -21.156 1.00 0.00 162 VAL A C 19
ATOM 20524 O O . VAL A 1 63 ? -13.458 7.283 -20.410 1.00 0.00 162 VAL A O 19
ATOM 20537 N N . SER A 1 64 ? -11.786 6.016 -21.226 1.00 0.00 163 SER A N 19
ATOM 20538 C CA . SER A 1 64 ? -12.124 4.853 -20.414 1.00 0.00 163 SER A CA 19
ATOM 20539 C C . SER A 1 64 ? -11.046 4.591 -19.366 1.00 0.00 163 SER A C 19
ATOM 20540 O O . SER A 1 64 ? -9.948 4.138 -19.690 1.00 0.00 163 SER A O 19
ATOM 20548 N N . ILE A 1 65 ? -11.368 4.879 -18.110 1.00 0.00 164 ILE A N 19
ATOM 20549 C CA . ILE A 1 65 ? -10.429 4.674 -17.015 1.00 0.00 164 ILE A CA 19
ATOM 20550 C C . ILE A 1 65 ? -10.833 3.477 -16.161 1.00 0.00 164 ILE A C 19
ATOM 20551 O O . ILE A 1 65 ? -12.019 3.236 -15.934 1.00 0.00 164 ILE A O 19
ATOM 20567 N N . ALA A 1 66 ? -9.840 2.731 -15.689 1.00 0.00 165 ALA A N 19
ATOM 20568 C CA . ALA A 1 66 ? -10.091 1.562 -14.856 1.00 0.00 165 ALA A CA 19
ATOM 20569 C C . ALA A 1 66 ? -9.258 1.606 -13.580 1.00 0.00 165 ALA A C 19
ATOM 20570 O O . ALA A 1 66 ? -8.032 1.496 -13.623 1.00 0.00 165 ALA A O 19
ATOM 20577 N N . CYS A 1 67 ? -9.930 1.768 -12.445 1.00 0.00 166 CYS A N 19
ATOM 20578 C CA . CYS A 1 67 ? -9.251 1.828 -11.156 1.00 0.00 166 CYS A CA 19
ATOM 20579 C C . CYS A 1 67 ? -9.659 0.654 -10.271 1.00 0.00 166 CYS A C 19
ATOM 20580 O O . CYS A 1 67 ? -10.785 0.162 -10.354 1.00 0.00 166 CYS A O 19
ATOM 20587 N N . CYS A 1 68 ? -8.736 0.210 -9.425 1.00 0.00 167 CYS A N 19
ATOM 20588 C CA . CYS A 1 68 ? -8.998 -0.906 -8.524 1.00 0.00 167 CYS A CA 19
ATOM 20589 C C . CYS A 1 68 ? -7.936 -0.984 -7.431 1.00 0.00 167 CYS A C 19
ATOM 20590 O O . CYS A 1 68 ? -6.783 -0.611 -7.645 1.00 0.00 167 CYS A O 19
ATOM 20597 N N . GLN A 1 69 ? -8.335 -1.470 -6.260 1.00 0.00 168 GLN A N 19
ATOM 20598 C CA . GLN A 1 69 ? -7.418 -1.595 -5.133 1.00 0.00 168 GLN A CA 19
ATOM 20599 C C . GLN A 1 69 ? -6.753 -2.968 -5.123 1.00 0.00 168 GLN A C 19
ATOM 20600 O O . GLN A 1 69 ? -6.672 -3.624 -4.084 1.00 0.00 168 GLN A O 19
ATOM 20614 N N . THR A 1 70 ? -6.277 -3.398 -6.288 1.00 0.00 169 THR A N 19
ATOM 20615 C CA . THR A 1 70 ? -5.620 -4.693 -6.414 1.00 0.00 169 THR A CA 19
ATOM 20616 C C . THR A 1 70 ? -4.315 -4.575 -7.193 1.00 0.00 169 THR A C 19
ATOM 20617 O O . THR A 1 70 ? -4.255 -3.904 -8.223 1.00 0.00 169 THR A O 19
ATOM 20628 N N . SER A 1 71 ? -3.272 -5.231 -6.695 1.00 0.00 170 SER A N 19
ATOM 20629 C CA . SER A 1 71 ? -1.967 -5.196 -7.343 1.00 0.00 170 SER A CA 19
ATOM 20630 C C . SER A 1 71 ? -2.056 -5.721 -8.773 1.00 0.00 170 SER A C 19
ATOM 20631 O O . SER A 1 71 ? -2.671 -6.756 -9.029 1.00 0.00 170 SER A O 19
ATOM 20639 N N . LEU A 1 72 ? -1.438 -4.998 -9.701 1.00 0.00 171 LEU A N 19
ATOM 20640 C CA . LEU A 1 72 ? -1.446 -5.390 -11.106 1.00 0.00 171 LEU A CA 19
ATOM 20641 C C . LEU A 1 72 ? -2.864 -5.698 -11.577 1.00 0.00 171 LEU A C 19
ATOM 20642 O O . LEU A 1 72 ? -3.083 -6.629 -12.353 1.00 0.00 171 LEU A O 19
ATOM 20658 N N . CYS A 1 73 ? -3.824 -4.910 -11.104 1.00 0.00 172 CYS A N 19
ATOM 20659 C CA . CYS A 1 73 ? -5.221 -5.097 -11.477 1.00 0.00 172 CYS A CA 19
ATOM 20660 C C . CYS A 1 73 ? -5.521 -4.424 -12.814 1.00 0.00 172 CYS A C 19
ATOM 20661 O O . CYS A 1 73 ? -6.671 -4.106 -13.115 1.00 0.00 172 CYS A O 19
ATOM 20668 N N . ASN A 1 74 ? -4.479 -4.211 -13.610 1.00 0.00 173 ASN A N 19
ATOM 20669 C CA . ASN A 1 74 ? -4.631 -3.576 -14.914 1.00 0.00 173 ASN A CA 19
ATOM 20670 C C . ASN A 1 74 ? -4.486 -4.598 -16.037 1.00 0.00 173 ASN A C 19
ATOM 20671 O O . ASN A 1 74 ? -4.795 -4.313 -17.195 1.00 0.00 173 ASN A O 19
ATOM 20682 N N . HIS A 1 75 ? -4.016 -5.791 -15.687 1.00 0.00 174 HIS A N 19
ATOM 20683 C CA . HIS A 1 75 ? -3.832 -6.857 -16.666 1.00 0.00 174 HIS A CA 19
ATOM 20684 C C . HIS A 1 75 ? -5.172 -7.305 -17.240 1.00 0.00 174 HIS A C 19
ATOM 20685 O O . HIS A 1 75 ? -6.113 -7.589 -16.499 1.00 0.00 174 HIS A O 19
ATOM 20699 N N . ASP A 1 76 ? -5.252 -7.365 -18.565 1.00 0.00 175 ASP A N 19
ATOM 20700 C CA . ASP A 1 76 ? -6.477 -7.778 -19.240 1.00 0.00 175 ASP A CA 19
ATOM 20701 C C . ASP A 1 76 ? -6.476 -9.282 -19.495 1.00 0.00 175 ASP A C 19
ATOM 20702 O O . ASP A 1 76 ? -5.500 -9.971 -19.197 1.00 0.00 175 ASP A O 19
ATOM 20711 N N . MET A 1 1 ? 0.854 -0.431 -1.093 1.00 0.00 100 MET A N 20
ATOM 20712 C CA . MET A 1 1 ? 2.200 -0.975 -1.230 1.00 0.00 100 MET A CA 20
ATOM 20713 C C . MET A 1 1 ? 2.192 -2.235 -2.089 1.00 0.00 100 MET A C 20
ATOM 20714 O O . MET A 1 1 ? 2.812 -3.240 -1.738 1.00 0.00 100 MET A O 20
ATOM 20728 N N . ILE A 1 2 ? 1.488 -2.174 -3.214 1.00 0.00 101 ILE A N 20
ATOM 20729 C CA . ILE A 1 2 ? 1.401 -3.310 -4.123 1.00 0.00 101 ILE A CA 20
ATOM 20730 C C . ILE A 1 2 ? 2.121 -3.021 -5.436 1.00 0.00 101 ILE A C 20
ATOM 20731 O O . ILE A 1 2 ? 2.649 -1.927 -5.637 1.00 0.00 101 ILE A O 20
ATOM 20747 N N . TRP A 1 3 ? 2.136 -4.006 -6.325 1.00 0.00 102 TRP A N 20
ATOM 20748 C CA . TRP A 1 3 ? 2.789 -3.856 -7.621 1.00 0.00 102 TRP A CA 20
ATOM 20749 C C . TRP A 1 3 ? 1.759 -3.745 -8.740 1.00 0.00 102 TRP A C 20
ATOM 20750 O O . TRP A 1 3 ? 0.777 -4.487 -8.769 1.00 0.00 102 TRP A O 20
ATOM 20771 N N . CYS A 1 4 ? 1.990 -2.814 -9.660 1.00 0.00 103 CYS A N 20
ATOM 20772 C CA . CYS A 1 4 ? 1.082 -2.606 -10.781 1.00 0.00 103 CYS A CA 20
ATOM 20773 C C . CYS A 1 4 ? 1.853 -2.223 -12.041 1.00 0.00 103 CYS A C 20
ATOM 20774 O O . CYS A 1 4 ? 3.084 -2.259 -12.064 1.00 0.00 103 CYS A O 20
ATOM 20781 N N . HIS A 1 5 ? 1.121 -1.858 -13.089 1.00 0.00 104 HIS A N 20
ATOM 20782 C CA . HIS A 1 5 ? 1.735 -1.468 -14.353 1.00 0.00 104 HIS A CA 20
ATOM 20783 C C . HIS A 1 5 ? 1.884 0.048 -14.439 1.00 0.00 104 HIS A C 20
ATOM 20784 O O . HIS A 1 5 ? 0.910 0.786 -14.287 1.00 0.00 104 HIS A O 20
ATOM 20798 N N . GLN A 1 6 ? 3.108 0.505 -14.683 1.00 0.00 105 GLN A N 20
ATOM 20799 C CA . GLN A 1 6 ? 3.383 1.933 -14.788 1.00 0.00 105 GLN A CA 20
ATOM 20800 C C . GLN A 1 6 ? 3.899 2.287 -16.179 1.00 0.00 105 GLN A C 20
ATOM 20801 O O . GLN A 1 6 ? 4.820 3.092 -16.325 1.00 0.00 105 GLN A O 20
ATOM 20815 N N . CYS A 1 7 ? 3.301 1.682 -17.199 1.00 0.00 106 CYS A N 20
ATOM 20816 C CA . CYS A 1 7 ? 3.700 1.932 -18.579 1.00 0.00 106 CYS A CA 20
ATOM 20817 C C . CYS A 1 7 ? 3.053 3.208 -19.109 1.00 0.00 106 CYS A C 20
ATOM 20818 O O . CYS A 1 7 ? 2.135 3.754 -18.497 1.00 0.00 106 CYS A O 20
ATOM 20825 N N . THR A 1 8 ? 3.539 3.679 -20.254 1.00 0.00 107 THR A N 20
ATOM 20826 C CA . THR A 1 8 ? 3.010 4.891 -20.867 1.00 0.00 107 THR A CA 20
ATOM 20827 C C . THR A 1 8 ? 1.686 4.618 -21.571 1.00 0.00 107 THR A C 20
ATOM 20828 O O . THR A 1 8 ? 0.711 5.344 -21.384 1.00 0.00 107 THR A O 20
ATOM 20839 N N . GLY A 1 9 ? 1.658 3.564 -22.382 1.00 0.00 108 GLY A N 20
ATOM 20840 C CA . GLY A 1 9 ? 0.448 3.213 -23.101 1.00 0.00 108 GLY A CA 20
ATOM 20841 C C . GLY A 1 9 ? 0.700 2.969 -24.576 1.00 0.00 108 GLY A C 20
ATOM 20842 O O . GLY A 1 9 ? 1.007 3.899 -25.323 1.00 0.00 108 GLY A O 20
ATOM 20846 N N . PHE A 1 10 ? 0.572 1.715 -24.997 1.00 0.00 109 PHE A N 20
ATOM 20847 C CA . PHE A 1 10 ? 0.791 1.351 -26.392 1.00 0.00 109 PHE A CA 20
ATOM 20848 C C . PHE A 1 10 ? 0.068 0.052 -26.735 1.00 0.00 109 PHE A C 20
ATOM 20849 O O . PHE A 1 10 ? 0.653 -1.029 -26.683 1.00 0.00 109 PHE A O 20
ATOM 20866 N N . GLY A 1 11 ? -1.210 0.167 -27.085 1.00 0.00 110 GLY A N 20
ATOM 20867 C CA . GLY A 1 11 ? -1.993 -1.005 -27.430 1.00 0.00 110 GLY A CA 20
ATOM 20868 C C . GLY A 1 11 ? -1.922 -2.083 -26.367 1.00 0.00 110 GLY A C 20
ATOM 20869 O O . GLY A 1 11 ? -1.707 -3.255 -26.675 1.00 0.00 110 GLY A O 20
ATOM 20873 N N . GLY A 1 12 ? -2.102 -1.687 -25.111 1.00 0.00 111 GLY A N 20
ATOM 20874 C CA . GLY A 1 12 ? -2.052 -2.640 -24.018 1.00 0.00 111 GLY A CA 20
ATOM 20875 C C . GLY A 1 12 ? -0.644 -2.853 -23.498 1.00 0.00 111 GLY A C 20
ATOM 20876 O O . GLY A 1 12 ? -0.190 -3.990 -23.361 1.00 0.00 111 GLY A O 20
ATOM 20880 N N . CYS A 1 13 ? 0.051 -1.758 -23.210 1.00 0.00 112 CYS A N 20
ATOM 20881 C CA . CYS A 1 13 ? 1.417 -1.829 -22.705 1.00 0.00 112 CYS A CA 20
ATOM 20882 C C . CYS A 1 13 ? 1.496 -2.729 -21.476 1.00 0.00 112 CYS A C 20
ATOM 20883 O O . CYS A 1 13 ? 0.479 -3.051 -20.862 1.00 0.00 112 CYS A O 20
ATOM 20890 N N . SER A 1 14 ? 2.713 -3.132 -21.122 1.00 0.00 113 SER A N 20
ATOM 20891 C CA . SER A 1 14 ? 2.925 -3.998 -19.968 1.00 0.00 113 SER A CA 20
ATOM 20892 C C . SER A 1 14 ? 4.261 -3.691 -19.298 1.00 0.00 113 SER A C 20
ATOM 20893 O O . SER A 1 14 ? 5.295 -3.601 -19.960 1.00 0.00 113 SER A O 20
ATOM 20901 N N . HIS A 1 15 ? 4.231 -3.532 -17.978 1.00 0.00 114 HIS A N 20
ATOM 20902 C CA . HIS A 1 15 ? 5.439 -3.235 -17.216 1.00 0.00 114 HIS A CA 20
ATOM 20903 C C . HIS A 1 15 ? 5.151 -3.238 -15.718 1.00 0.00 114 HIS A C 20
ATOM 20904 O O . HIS A 1 15 ? 4.881 -2.194 -15.126 1.00 0.00 114 HIS A O 20
ATOM 20918 N N . GLY A 1 16 ? 5.209 -4.419 -15.111 1.00 0.00 115 GLY A N 20
ATOM 20919 C CA . GLY A 1 16 ? 4.951 -4.535 -13.688 1.00 0.00 115 GLY A CA 20
ATOM 20920 C C . GLY A 1 16 ? 6.052 -3.921 -12.847 1.00 0.00 115 GLY A C 20
ATOM 20921 O O . GLY A 1 16 ? 7.162 -4.450 -12.781 1.00 0.00 115 GLY A O 20
ATOM 20925 N N . SER A 1 17 ? 5.747 -2.799 -12.202 1.00 0.00 116 SER A N 20
ATOM 20926 C CA . SER A 1 17 ? 6.721 -2.109 -11.366 1.00 0.00 116 SER A CA 20
ATOM 20927 C C . SER A 1 17 ? 6.169 -1.883 -9.962 1.00 0.00 116 SER A C 20
ATOM 20928 O O . SER A 1 17 ? 4.960 -1.954 -9.740 1.00 0.00 116 SER A O 20
ATOM 20936 N N . ARG A 1 18 ? 7.063 -1.610 -9.017 1.00 0.00 117 ARG A N 20
ATOM 20937 C CA . ARG A 1 18 ? 6.667 -1.375 -7.634 1.00 0.00 117 ARG A CA 20
ATOM 20938 C C . ARG A 1 18 ? 6.049 0.011 -7.474 1.00 0.00 117 ARG A C 20
ATOM 20939 O O . ARG A 1 18 ? 6.649 1.018 -7.850 1.00 0.00 117 ARG A O 20
ATOM 20960 N N . CYS A 1 19 ? 4.845 0.055 -6.914 1.00 0.00 118 CYS A N 20
ATOM 20961 C CA . CYS A 1 19 ? 4.144 1.316 -6.704 1.00 0.00 118 CYS A CA 20
ATOM 20962 C C . CYS A 1 19 ? 4.604 1.986 -5.413 1.00 0.00 118 CYS A C 20
ATOM 20963 O O . CYS A 1 19 ? 5.263 1.364 -4.579 1.00 0.00 118 CYS A O 20
ATOM 20970 N N . LEU A 1 20 ? 4.252 3.257 -5.254 1.00 0.00 119 LEU A N 20
ATOM 20971 C CA . LEU A 1 20 ? 4.628 4.012 -4.064 1.00 0.00 119 LEU A CA 20
ATOM 20972 C C . LEU A 1 20 ? 4.176 3.293 -2.798 1.00 0.00 119 LEU A C 20
ATOM 20973 O O . LEU A 1 20 ? 3.083 2.729 -2.748 1.00 0.00 119 LEU A O 20
ATOM 20989 N N . ARG A 1 21 ? 5.023 3.319 -1.774 1.00 0.00 120 ARG A N 20
ATOM 20990 C CA . ARG A 1 21 ? 4.711 2.670 -0.507 1.00 0.00 120 ARG A CA 20
ATOM 20991 C C . ARG A 1 21 ? 3.332 3.090 -0.006 1.00 0.00 120 ARG A C 20
ATOM 20992 O O . ARG A 1 21 ? 2.623 2.305 0.622 1.00 0.00 120 ARG A O 20
ATOM 21013 N N . ASP A 1 22 ? 2.959 4.334 -0.289 1.00 0.00 121 ASP A N 20
ATOM 21014 C CA . ASP A 1 22 ? 1.665 4.858 0.131 1.00 0.00 121 ASP A CA 20
ATOM 21015 C C . ASP A 1 22 ? 0.559 4.394 -0.811 1.00 0.00 121 ASP A C 20
ATOM 21016 O O . ASP A 1 22 ? -0.572 4.155 -0.386 1.00 0.00 121 ASP A O 20
ATOM 21025 N N . SER A 1 23 ? 0.892 4.271 -2.092 1.00 0.00 122 SER A N 20
ATOM 21026 C CA . SER A 1 23 ? -0.075 3.840 -3.095 1.00 0.00 122 SER A CA 20
ATOM 21027 C C . SER A 1 23 ? -0.377 2.351 -2.955 1.00 0.00 122 SER A C 20
ATOM 21028 O O . SER A 1 23 ? 0.527 1.515 -2.997 1.00 0.00 122 SER A O 20
ATOM 21036 N N . THR A 1 24 ? -1.655 2.026 -2.788 1.00 0.00 123 THR A N 20
ATOM 21037 C CA . THR A 1 24 ? -2.078 0.639 -2.641 1.00 0.00 123 THR A CA 20
ATOM 21038 C C . THR A 1 24 ? -3.118 0.267 -3.691 1.00 0.00 123 THR A C 20
ATOM 21039 O O . THR A 1 24 ? -3.812 -0.742 -3.562 1.00 0.00 123 THR A O 20
ATOM 21050 N N . HIS A 1 25 ? -3.220 1.086 -4.733 1.00 0.00 124 HIS A N 20
ATOM 21051 C CA . HIS A 1 25 ? -4.175 0.842 -5.807 1.00 0.00 124 HIS A CA 20
ATOM 21052 C C . HIS A 1 25 ? -3.574 1.205 -7.162 1.00 0.00 124 HIS A C 20
ATOM 21053 O O . HIS A 1 25 ? -2.613 1.970 -7.241 1.00 0.00 124 HIS A O 20
ATOM 21067 N N . CYS A 1 26 ? -4.146 0.650 -8.225 1.00 0.00 125 CYS A N 20
ATOM 21068 C CA . CYS A 1 26 ? -3.667 0.914 -9.577 1.00 0.00 125 CYS A CA 20
ATOM 21069 C C . CYS A 1 26 ? -4.736 1.623 -10.404 1.00 0.00 125 CYS A C 20
ATOM 21070 O O . CYS A 1 26 ? -5.931 1.490 -10.140 1.00 0.00 125 CYS A O 20
ATOM 21077 N N . VAL A 1 27 ? -4.296 2.376 -11.408 1.00 0.00 126 VAL A N 20
ATOM 21078 C CA . VAL A 1 27 ? -5.214 3.105 -12.275 1.00 0.00 126 VAL A CA 20
ATOM 21079 C C . VAL A 1 27 ? -4.866 2.893 -13.744 1.00 0.00 126 VAL A C 20
ATOM 21080 O O . VAL A 1 27 ? -3.699 2.725 -14.100 1.00 0.00 126 VAL A O 20
ATOM 21093 N N . THR A 1 28 ? -5.887 2.903 -14.596 1.00 0.00 127 THR A N 20
ATOM 21094 C CA . THR A 1 28 ? -5.691 2.712 -16.027 1.00 0.00 127 THR A CA 20
ATOM 21095 C C . THR A 1 28 ? -6.649 3.580 -16.835 1.00 0.00 127 THR A C 20
ATOM 21096 O O . THR A 1 28 ? -7.831 3.263 -16.965 1.00 0.00 127 THR A O 20
ATOM 21107 N N . THR A 1 29 ? -6.131 4.678 -17.376 1.00 0.00 128 THR A N 20
ATOM 21108 C CA . THR A 1 29 ? -6.941 5.593 -18.171 1.00 0.00 128 THR A CA 20
ATOM 21109 C C . THR A 1 29 ? -6.722 5.367 -19.663 1.00 0.00 128 THR A C 20
ATOM 21110 O O . THR A 1 29 ? -5.586 5.264 -20.125 1.00 0.00 128 THR A O 20
ATOM 21121 N N . ALA A 1 30 ? -7.818 5.290 -20.412 1.00 0.00 129 ALA A N 20
ATOM 21122 C CA . ALA A 1 30 ? -7.745 5.078 -21.852 1.00 0.00 129 ALA A CA 20
ATOM 21123 C C . ALA A 1 30 ? -8.132 6.342 -22.613 1.00 0.00 129 ALA A C 20
ATOM 21124 O O . ALA A 1 30 ? -9.043 7.067 -22.211 1.00 0.00 129 ALA A O 20
ATOM 21131 N N . THR A 1 31 ? -7.433 6.602 -23.713 1.00 0.00 130 THR A N 20
ATOM 21132 C CA . THR A 1 31 ? -7.702 7.779 -24.529 1.00 0.00 130 THR A CA 20
ATOM 21133 C C . THR A 1 31 ? -7.441 7.497 -26.005 1.00 0.00 130 THR A C 20
ATOM 21134 O O . THR A 1 31 ? -6.455 6.849 -26.357 1.00 0.00 130 THR A O 20
ATOM 21145 N N . ARG A 1 32 ? -8.329 7.989 -26.862 1.00 0.00 131 ARG A N 20
ATOM 21146 C CA . ARG A 1 32 ? -8.194 7.789 -28.300 1.00 0.00 131 ARG A CA 20
ATOM 21147 C C . ARG A 1 32 ? -7.821 9.093 -28.998 1.00 0.00 131 ARG A C 20
ATOM 21148 O O . ARG A 1 32 ? -8.185 10.178 -28.544 1.00 0.00 131 ARG A O 20
ATOM 21169 N N . VAL A 1 33 ? -7.094 8.980 -30.105 1.00 0.00 132 VAL A N 20
ATOM 21170 C CA . VAL A 1 33 ? -6.672 10.150 -30.866 1.00 0.00 132 VAL A CA 20
ATOM 21171 C C . VAL A 1 33 ? -6.287 9.769 -32.291 1.00 0.00 132 VAL A C 20
ATOM 21172 O O . VAL A 1 33 ? -5.296 9.072 -32.513 1.00 0.00 132 VAL A O 20
ATOM 21185 N N . LEU A 1 34 ? -7.076 10.231 -33.255 1.00 0.00 133 LEU A N 20
ATOM 21186 C CA . LEU A 1 34 ? -6.818 9.939 -34.661 1.00 0.00 133 LEU A CA 20
ATOM 21187 C C . LEU A 1 34 ? -5.493 10.548 -35.108 1.00 0.00 133 LEU A C 20
ATOM 21188 O O . LEU A 1 34 ? -5.258 11.744 -34.937 1.00 0.00 133 LEU A O 20
ATOM 21204 N N . SER A 1 35 ? -4.630 9.716 -35.684 1.00 0.00 134 SER A N 20
ATOM 21205 C CA . SER A 1 35 ? -3.328 10.172 -36.156 1.00 0.00 134 SER A CA 20
ATOM 21206 C C . SER A 1 35 ? -2.726 9.173 -37.140 1.00 0.00 134 SER A C 20
ATOM 21207 O O . SER A 1 35 ? -2.857 7.962 -36.970 1.00 0.00 134 SER A O 20
ATOM 21215 N N . ASN A 1 36 ? -2.067 9.692 -38.171 1.00 0.00 135 ASN A N 20
ATOM 21216 C CA . ASN A 1 36 ? -1.445 8.847 -39.184 1.00 0.00 135 ASN A CA 20
ATOM 21217 C C . ASN A 1 36 ? -0.369 7.959 -38.566 1.00 0.00 135 ASN A C 20
ATOM 21218 O O . ASN A 1 36 ? -0.023 6.911 -39.113 1.00 0.00 135 ASN A O 20
ATOM 21229 N N . THR A 1 37 ? 0.156 8.384 -37.421 1.00 0.00 136 THR A N 20
ATOM 21230 C CA . THR A 1 37 ? 1.193 7.629 -36.728 1.00 0.00 136 THR A CA 20
ATOM 21231 C C . THR A 1 37 ? 0.622 6.891 -35.523 1.00 0.00 136 THR A C 20
ATOM 21232 O O . THR A 1 37 ? -0.216 7.424 -34.797 1.00 0.00 136 THR A O 20
ATOM 21243 N N . GLU A 1 38 ? 1.083 5.661 -35.316 1.00 0.00 137 GLU A N 20
ATOM 21244 C CA . GLU A 1 38 ? 0.617 4.850 -34.197 1.00 0.00 137 GLU A CA 20
ATOM 21245 C C . GLU A 1 38 ? -0.885 5.022 -33.989 1.00 0.00 137 GLU A C 20
ATOM 21246 O O . GLU A 1 38 ? -1.320 5.841 -33.179 1.00 0.00 137 GLU A O 20
ATOM 21258 N N . ASP A 1 39 ? -1.672 4.245 -34.726 1.00 0.00 138 ASP A N 20
ATOM 21259 C CA . ASP A 1 39 ? -3.125 4.310 -34.622 1.00 0.00 138 ASP A CA 20
ATOM 21260 C C . ASP A 1 39 ? -3.613 3.593 -33.367 1.00 0.00 138 ASP A C 20
ATOM 21261 O O . ASP A 1 39 ? -4.799 3.634 -33.038 1.00 0.00 138 ASP A O 20
ATOM 21270 N N . LEU A 1 40 ? -2.692 2.937 -32.671 1.00 0.00 139 LEU A N 20
ATOM 21271 C CA . LEU A 1 40 ? -3.028 2.209 -31.452 1.00 0.00 139 LEU A CA 20
ATOM 21272 C C . LEU A 1 40 ? -3.519 3.162 -30.367 1.00 0.00 139 LEU A C 20
ATOM 21273 O O . LEU A 1 40 ? -3.053 4.295 -30.244 1.00 0.00 139 LEU A O 20
ATOM 21289 N N . PRO A 1 41 ? -4.482 2.694 -29.559 1.00 0.00 140 PRO A N 20
ATOM 21290 C CA . PRO A 1 41 ? -5.055 3.487 -28.468 1.00 0.00 140 PRO A CA 20
ATOM 21291 C C . PRO A 1 41 ? -4.066 3.703 -27.327 1.00 0.00 140 PRO A C 20
ATOM 21292 O O . PRO A 1 41 ? -3.244 2.835 -27.032 1.00 0.00 140 PRO A O 20
ATOM 21303 N N . LEU A 1 42 ? -4.152 4.865 -26.689 1.00 0.00 141 LEU A N 20
ATOM 21304 C CA . LEU A 1 42 ? -3.265 5.195 -25.578 1.00 0.00 141 LEU A CA 20
ATOM 21305 C C . LEU A 1 42 ? -3.856 4.728 -24.252 1.00 0.00 141 LEU A C 20
ATOM 21306 O O . LEU A 1 42 ? -5.048 4.900 -23.996 1.00 0.00 141 LEU A O 20
ATOM 21322 N N . VAL A 1 43 ? -3.013 4.138 -23.410 1.00 0.00 142 VAL A N 20
ATOM 21323 C CA . VAL A 1 43 ? -3.451 3.649 -22.108 1.00 0.00 142 VAL A CA 20
ATOM 21324 C C . VAL A 1 43 ? -2.372 3.859 -21.051 1.00 0.00 142 VAL A C 20
ATOM 21325 O O . VAL A 1 43 ? -1.431 3.071 -20.943 1.00 0.00 142 VAL A O 20
ATOM 21338 N N . THR A 1 44 ? -2.513 4.927 -20.272 1.00 0.00 143 THR A N 20
ATOM 21339 C CA . THR A 1 44 ? -1.551 5.241 -19.224 1.00 0.00 143 THR A CA 20
ATOM 21340 C C . THR A 1 44 ? -1.916 4.549 -17.916 1.00 0.00 143 THR A C 20
ATOM 21341 O O . THR A 1 44 ? -3.026 4.706 -17.407 1.00 0.00 143 THR A O 20
ATOM 21352 N N . LYS A 1 45 ? -0.976 3.781 -17.376 1.00 0.00 144 LYS A N 20
ATOM 21353 C CA . LYS A 1 45 ? -1.198 3.065 -16.125 1.00 0.00 144 LYS A CA 20
ATOM 21354 C C . LYS A 1 45 ? -0.304 3.615 -15.018 1.00 0.00 144 LYS A C 20
ATOM 21355 O O . LYS A 1 45 ? 0.841 3.994 -15.262 1.00 0.00 144 LYS A O 20
ATOM 21374 N N . MET A 1 46 ? -0.835 3.653 -13.800 1.00 0.00 145 MET A N 20
ATOM 21375 C CA . MET A 1 46 ? -0.084 4.154 -12.655 1.00 0.00 145 MET A CA 20
ATOM 21376 C C . MET A 1 46 ? -0.660 3.615 -11.349 1.00 0.00 145 MET A C 20
ATOM 21377 O O . MET A 1 46 ? -1.492 2.708 -11.353 1.00 0.00 145 MET A O 20
ATOM 21391 N N . CYS A 1 47 ? -0.211 4.180 -10.232 1.00 0.00 146 CYS A N 20
ATOM 21392 C CA . CYS A 1 47 ? -0.681 3.756 -8.919 1.00 0.00 146 CYS A CA 20
ATOM 21393 C C . CYS A 1 47 ? -0.984 4.962 -8.034 1.00 0.00 146 CYS A C 20
ATOM 21394 O O . CYS A 1 47 ? -0.383 6.026 -8.189 1.00 0.00 146 CYS A O 20
ATOM 21401 N N . HIS A 1 48 ? -1.920 4.788 -7.107 1.00 0.00 147 HIS A N 20
ATOM 21402 C CA . HIS A 1 48 ? -2.303 5.862 -6.196 1.00 0.00 147 HIS A CA 20
ATOM 21403 C C . HIS A 1 48 ? -3.121 5.318 -5.029 1.00 0.00 147 HIS A C 20
ATOM 21404 O O . HIS A 1 48 ? -3.487 4.143 -5.009 1.00 0.00 147 HIS A O 20
ATOM 21418 N N . ILE A 1 49 ? -3.403 6.181 -4.058 1.00 0.00 148 ILE A N 20
ATOM 21419 C CA . ILE A 1 49 ? -4.178 5.787 -2.888 1.00 0.00 148 ILE A CA 20
ATOM 21420 C C . ILE A 1 49 ? -5.665 6.051 -3.099 1.00 0.00 148 ILE A C 20
ATOM 21421 O O . ILE A 1 49 ? -6.347 6.561 -2.211 1.00 0.00 148 ILE A O 20
ATOM 21437 N N . GLY A 1 50 ? -6.161 5.700 -4.281 1.00 0.00 149 GLY A N 20
ATOM 21438 C CA . GLY A 1 50 ? -7.565 5.905 -4.587 1.00 0.00 149 GLY A CA 20
ATOM 21439 C C . GLY A 1 50 ? -7.864 5.758 -6.065 1.00 0.00 149 GLY A C 20
ATOM 21440 O O . GLY A 1 50 ? -7.665 4.689 -6.643 1.00 0.00 149 GLY A O 20
ATOM 21444 N N . CYS A 1 51 ? -8.345 6.834 -6.680 1.00 0.00 150 CYS A N 20
ATOM 21445 C CA . CYS A 1 51 ? -8.674 6.820 -8.100 1.00 0.00 150 CYS A CA 20
ATOM 21446 C C . CYS A 1 51 ? -8.528 8.213 -8.706 1.00 0.00 150 CYS A C 20
ATOM 21447 O O . CYS A 1 51 ? -9.510 8.900 -8.990 1.00 0.00 150 CYS A O 20
ATOM 21454 N N . PRO A 1 52 ? -7.274 8.641 -8.910 1.00 0.00 151 PRO A N 20
ATOM 21455 C CA . PRO A 1 52 ? -6.969 9.955 -9.484 1.00 0.00 151 PRO A CA 20
ATOM 21456 C C . PRO A 1 52 ? -7.343 10.043 -10.960 1.00 0.00 151 PRO A C 20
ATOM 21457 O O . PRO A 1 52 ? -6.490 9.894 -11.836 1.00 0.00 151 PRO A O 20
ATOM 21468 N N . ASP A 1 53 ? -8.621 10.286 -11.228 1.00 0.00 152 ASP A N 20
ATOM 21469 C CA . ASP A 1 53 ? -9.107 10.395 -12.599 1.00 0.00 152 ASP A CA 20
ATOM 21470 C C . ASP A 1 53 ? -8.214 11.319 -13.420 1.00 0.00 152 ASP A C 20
ATOM 21471 O O . ASP A 1 53 ? -7.790 10.970 -14.522 1.00 0.00 152 ASP A O 20
ATOM 21480 N N . ILE A 1 54 ? -7.933 12.499 -12.877 1.00 0.00 153 ILE A N 20
ATOM 21481 C CA . ILE A 1 54 ? -7.090 13.472 -13.560 1.00 0.00 153 ILE A CA 20
ATOM 21482 C C . ILE A 1 54 ? -7.546 13.680 -15.000 1.00 0.00 153 ILE A C 20
ATOM 21483 O O . ILE A 1 54 ? -7.026 13.072 -15.936 1.00 0.00 153 ILE A O 20
ATOM 21499 N N . PRO A 1 55 ? -8.540 14.561 -15.185 1.00 0.00 154 PRO A N 20
ATOM 21500 C CA . PRO A 1 55 ? -9.087 14.872 -16.509 1.00 0.00 154 PRO A CA 20
ATOM 21501 C C . PRO A 1 55 ? -8.103 15.653 -17.373 1.00 0.00 154 PRO A C 20
ATOM 21502 O O . PRO A 1 55 ? -8.363 15.908 -18.549 1.00 0.00 154 PRO A O 20
ATOM 21513 N N . SER A 1 56 ? -6.973 16.029 -16.784 1.00 0.00 155 SER A N 20
ATOM 21514 C CA . SER A 1 56 ? -5.952 16.784 -17.500 1.00 0.00 155 SER A CA 20
ATOM 21515 C C . SER A 1 56 ? -5.312 15.932 -18.592 1.00 0.00 155 SER A C 20
ATOM 21516 O O . SER A 1 56 ? -4.612 16.445 -19.466 1.00 0.00 155 SER A O 20
ATOM 21524 N N . LEU A 1 57 ? -5.558 14.627 -18.536 1.00 0.00 156 LEU A N 20
ATOM 21525 C CA . LEU A 1 57 ? -5.007 13.702 -19.520 1.00 0.00 156 LEU A CA 20
ATOM 21526 C C . LEU A 1 57 ? -5.562 13.991 -20.910 1.00 0.00 156 LEU A C 20
ATOM 21527 O O . LEU A 1 57 ? -5.024 13.527 -21.914 1.00 0.00 156 LEU A O 20
ATOM 21543 N N . GLY A 1 58 ? -6.643 14.765 -20.961 1.00 0.00 157 GLY A N 20
ATOM 21544 C CA . GLY A 1 58 ? -7.252 15.105 -22.234 1.00 0.00 157 GLY A CA 20
ATOM 21545 C C . GLY A 1 58 ? -8.742 15.358 -22.114 1.00 0.00 157 GLY A C 20
ATOM 21546 O O . GLY A 1 58 ? -9.245 16.382 -22.580 1.00 0.00 157 GLY A O 20
ATOM 21550 N N . LEU A 1 59 ? -9.451 14.424 -21.490 1.00 0.00 158 LEU A N 20
ATOM 21551 C CA . LEU A 1 59 ? -10.893 14.549 -21.312 1.00 0.00 158 LEU A CA 20
ATOM 21552 C C . LEU A 1 59 ? -11.580 14.865 -22.637 1.00 0.00 158 LEU A C 20
ATOM 21553 O O . LEU A 1 59 ? -12.275 15.872 -22.763 1.00 0.00 158 LEU A O 20
ATOM 21569 N N . GLY A 1 60 ? -11.383 13.994 -23.622 1.00 0.00 159 GLY A N 20
ATOM 21570 C CA . GLY A 1 60 ? -11.991 14.197 -24.924 1.00 0.00 159 GLY A CA 20
ATOM 21571 C C . GLY A 1 60 ? -12.943 13.078 -25.299 1.00 0.00 159 GLY A C 20
ATOM 21572 O O . GLY A 1 60 ? -14.154 13.171 -25.099 1.00 0.00 159 GLY A O 20
ATOM 21576 N N . PRO A 1 61 ? -12.393 11.990 -25.859 1.00 0.00 160 PRO A N 20
ATOM 21577 C CA . PRO A 1 61 ? -13.183 10.828 -26.276 1.00 0.00 160 PRO A CA 20
ATOM 21578 C C . PRO A 1 61 ? -13.745 10.053 -25.089 1.00 0.00 160 PRO A C 20
ATOM 21579 O O . PRO A 1 61 ? -13.529 8.848 -24.963 1.00 0.00 160 PRO A O 20
ATOM 21590 N N . TYR A 1 62 ? -14.468 10.752 -24.220 1.00 0.00 161 TYR A N 20
ATOM 21591 C CA . TYR A 1 62 ? -15.059 10.130 -23.042 1.00 0.00 161 TYR A CA 20
ATOM 21592 C C . TYR A 1 62 ? -14.039 9.258 -22.316 1.00 0.00 161 TYR A C 20
ATOM 21593 O O . TYR A 1 62 ? -14.235 8.053 -22.159 1.00 0.00 161 TYR A O 20
ATOM 21611 N N . VAL A 1 63 ? -12.949 9.877 -21.875 1.00 0.00 162 VAL A N 20
ATOM 21612 C CA . VAL A 1 63 ? -11.897 9.160 -21.164 1.00 0.00 162 VAL A CA 20
ATOM 21613 C C . VAL A 1 63 ? -12.474 8.324 -20.027 1.00 0.00 162 VAL A C 20
ATOM 21614 O O . VAL A 1 63 ? -13.332 8.788 -19.275 1.00 0.00 162 VAL A O 20
ATOM 21627 N N . SER A 1 64 ? -11.997 7.090 -19.906 1.00 0.00 163 SER A N 20
ATOM 21628 C CA . SER A 1 64 ? -12.467 6.187 -18.862 1.00 0.00 163 SER A CA 20
ATOM 21629 C C . SER A 1 64 ? -11.352 5.878 -17.867 1.00 0.00 163 SER A C 20
ATOM 21630 O O . SER A 1 64 ? -10.237 5.532 -18.258 1.00 0.00 163 SER A O 20
ATOM 21638 N N . ILE A 1 65 ? -11.662 6.006 -16.582 1.00 0.00 164 ILE A N 20
ATOM 21639 C CA . ILE A 1 65 ? -10.687 5.739 -15.531 1.00 0.00 164 ILE A CA 20
ATOM 21640 C C . ILE A 1 65 ? -10.895 4.354 -14.928 1.00 0.00 164 ILE A C 20
ATOM 21641 O O . ILE A 1 65 ? -11.841 4.130 -14.173 1.00 0.00 164 ILE A O 20
ATOM 21657 N N . ALA A 1 66 ? -10.002 3.429 -15.264 1.00 0.00 165 ALA A N 20
ATOM 21658 C CA . ALA A 1 66 ? -10.085 2.066 -14.752 1.00 0.00 165 ALA A CA 20
ATOM 21659 C C . ALA A 1 66 ? -9.320 1.925 -13.440 1.00 0.00 165 ALA A C 20
ATOM 21660 O O . ALA A 1 66 ? -8.107 1.715 -13.436 1.00 0.00 165 ALA A O 20
ATOM 21667 N N . CYS A 1 67 ? -10.036 2.044 -12.327 1.00 0.00 166 CYS A N 20
ATOM 21668 C CA . CYS A 1 67 ? -9.426 1.931 -11.008 1.00 0.00 166 CYS A CA 20
ATOM 21669 C C . CYS A 1 67 ? -9.816 0.616 -10.339 1.00 0.00 166 CYS A C 20
ATOM 21670 O O . CYS A 1 67 ? -10.976 0.207 -10.378 1.00 0.00 166 CYS A O 20
ATOM 21677 N N . CYS A 1 68 ? -8.838 -0.041 -9.725 1.00 0.00 167 CYS A N 20
ATOM 21678 C CA . CYS A 1 68 ? -9.076 -1.310 -9.047 1.00 0.00 167 CYS A CA 20
ATOM 21679 C C . CYS A 1 68 ? -8.090 -1.507 -7.899 1.00 0.00 167 CYS A C 20
ATOM 21680 O O . CYS A 1 68 ? -6.940 -1.077 -7.976 1.00 0.00 167 CYS A O 20
ATOM 21687 N N . GLN A 1 69 ? -8.551 -2.160 -6.837 1.00 0.00 168 GLN A N 20
ATOM 21688 C CA . GLN A 1 69 ? -7.709 -2.414 -5.674 1.00 0.00 168 GLN A CA 20
ATOM 21689 C C . GLN A 1 69 ? -7.002 -3.760 -5.796 1.00 0.00 168 GLN A C 20
ATOM 21690 O O . GLN A 1 69 ? -6.970 -4.546 -4.849 1.00 0.00 168 GLN A O 20
ATOM 21704 N N . THR A 1 70 ? -6.435 -4.020 -6.970 1.00 0.00 169 THR A N 20
ATOM 21705 C CA . THR A 1 70 ? -5.729 -5.270 -7.218 1.00 0.00 169 THR A CA 20
ATOM 21706 C C . THR A 1 70 ? -4.389 -5.020 -7.901 1.00 0.00 169 THR A C 20
ATOM 21707 O O . THR A 1 70 ? -4.293 -4.206 -8.820 1.00 0.00 169 THR A O 20
ATOM 21718 N N . SER A 1 71 ? -3.358 -5.724 -7.447 1.00 0.00 170 SER A N 20
ATOM 21719 C CA . SER A 1 71 ? -2.022 -5.576 -8.013 1.00 0.00 170 SER A CA 20
ATOM 21720 C C . SER A 1 71 ? -2.025 -5.894 -9.505 1.00 0.00 170 SER A C 20
ATOM 21721 O O . SER A 1 71 ? -2.597 -6.896 -9.936 1.00 0.00 170 SER A O 20
ATOM 21729 N N . LEU A 1 72 ? -1.383 -5.035 -10.288 1.00 0.00 171 LEU A N 20
ATOM 21730 C CA . LEU A 1 72 ? -1.311 -5.223 -11.733 1.00 0.00 171 LEU A CA 20
ATOM 21731 C C . LEU A 1 72 ? -2.695 -5.484 -12.318 1.00 0.00 171 LEU A C 20
ATOM 21732 O O . LEU A 1 72 ? -2.854 -6.304 -13.223 1.00 0.00 171 LEU A O 20
ATOM 21748 N N . CYS A 1 73 ? -3.695 -4.780 -11.797 1.00 0.00 172 CYS A N 20
ATOM 21749 C CA . CYS A 1 73 ? -5.066 -4.933 -12.268 1.00 0.00 172 CYS A CA 20
ATOM 21750 C C . CYS A 1 73 ? -5.310 -4.088 -13.515 1.00 0.00 172 CYS A C 20
ATOM 21751 O O . CYS A 1 73 ? -6.448 -3.745 -13.831 1.00 0.00 172 CYS A O 20
ATOM 21758 N N . ASN A 1 74 ? -4.233 -3.758 -14.220 1.00 0.00 173 ASN A N 20
ATOM 21759 C CA . ASN A 1 74 ? -4.329 -2.954 -15.432 1.00 0.00 173 ASN A CA 20
ATOM 21760 C C . ASN A 1 74 ? -4.097 -3.810 -16.673 1.00 0.00 173 ASN A C 20
ATOM 21761 O O . ASN A 1 74 ? -4.374 -3.385 -17.795 1.00 0.00 173 ASN A O 20
ATOM 21772 N N . HIS A 1 75 ? -3.587 -5.020 -16.464 1.00 0.00 174 HIS A N 20
ATOM 21773 C CA . HIS A 1 75 ? -3.318 -5.938 -17.565 1.00 0.00 174 HIS A CA 20
ATOM 21774 C C . HIS A 1 75 ? -4.619 -6.419 -18.201 1.00 0.00 174 HIS A C 20
ATOM 21775 O O . HIS A 1 75 ? -5.703 -5.958 -17.845 1.00 0.00 174 HIS A O 20
ATOM 21789 N N . ASP A 1 76 ? -4.502 -7.349 -19.143 1.00 0.00 175 ASP A N 20
ATOM 21790 C CA . ASP A 1 76 ? -5.669 -7.893 -19.828 1.00 0.00 175 ASP A CA 20
ATOM 21791 C C . ASP A 1 76 ? -5.314 -9.180 -20.566 1.00 0.00 175 ASP A C 20
ATOM 21792 O O . ASP A 1 76 ? -4.370 -9.214 -21.357 1.00 0.00 175 ASP A O 20
#

Foldseek 3Di:
DAWAAQDFFAQFDGDIDDADPQWQKKKKKWDADDDPPRNHTGIGMHTHNWFCVPCVVPVDPVIDIDIDRDHHPSGD

Solvent-accessible surface area: 5082 Å² total; per-residue (Å²): 144,35,137,0,11,66,20,81,0,138,47,33,50,77,113,46,28,178,14,123,197,100,3,53,44,0,3,20,9,47,16,103,38,153,49,147,124,52,131,58,65,28,13,29,16,50,15,83,98,28,66,39,100,84,56,94,71,23,116,22,88,196,49,67,49,61,35,37,143,76,67,58,36,14,124,197

Nearest PDB structures (foldseek):
  2n99-assembly1_A  TM=8.942E-01  e=9.274E-12  Homo sapiens
  1mr6-assembly1_A  TM=7.511E-01  e=7.850E-04  Bungarus multicinctus
  1w6b-assembly1_A  TM=7.397E-01  e=2.361E-03  Naja oxiana
  8d9y-assembly2_J  TM=7.850E-01  e=6.699E-03  Oxyuranus scutellatus scutellatus
  7ulr-assembly1_B  TM=7.011E-01  e=5.014E-03  Bungarus multicinctus

Organism: Homo sapiens (NCBI:txid9606)

InterPro domains:
  IPR016054 Ly-6 antigen/uPA receptor-like [PF00021] (22-96)
  IPR045860 Snake toxin-like superfamily [G3DSA:2.10.60.10] (22-97)
  IPR045860 Snake toxin-like superfamily [SSF57302] (23-97)
  IPR051110 Ly-6/neurotoxin-like and GPI-anchored [PTHR16983] (7-96)

Sequence (76 aa):
MIWCHQCTGFGGCSHGSRCLRDSTHCVTTATRVLSNTEDLPLVTKMCHIGCPDIPSLGLGPYVSIACCQTSLCNHDMIWCHQCTGFGGCSHGSRCLRDSTHCVTTATRVLSNTEDLPLVTKMCHIGCPDIPSLGLGPYVSIACCQTSLCNHDMIWCHQCTGFGGCSHGSRCLRDSTHCVTTATRVLSNTEDLPLVTKMCHIGCPDIPSLGLGPYVSIACCQTSLCNHDMIWCHQCTGFGGCSHGSRCLRDSTHCVTTATRVLSNTEDLPLVTKMCHIGCPDIPSLGLGPYVSIACCQTSLCNHDMIWCHQCTGFGGCSHGSRCLRDSTHCVTTATRVLSNTEDLPLVTKMCHIGCPDIPSLGLGPYVSIACCQTSLCNHDMIWCHQCTGFGGCSHGSRCLRDSTHCVTTATRVLSNTEDLPLVTKMCHIGCPDIPSLGLGPYVSIACCQTSLCNHDMIWCHQCTGFGGCSHGSRCLRDSTHCVTTATRVLSNTEDLPLVTKMCHIGCPDIPSLGLGPYVSIACCQTSLCNHDMIWCHQCTGFGGCSHGSRCLRDSTHCVTTATRVLSNTEDLPLVTKMCHIGCPDIPSLGLGPYVSIACCQTSLCNHDMIWCHQCTGFGGCSHGSRCLRDSTHCVTTATRVLSNTEDLPLVTKMCHIGCPDIPSLGLGPYVSIACCQTSLCNHDMIWCHQCTGFGGCSHGSRCLRDSTHCVTTATRVLSNTEDLPLVTKMCHIGCPDIPSLGLGPYVSIACCQTSLCNHDMIWCHQCTGFGGCSHGSRCLRDSTHCVTTATRVLSNTEDLPLVTKMCHIGCPDIPSLGLGPYVSIACCQTSLCNHDMIWCHQCTGFGGCSHGSRCLRDSTHCVTTATRVLSNTEDLPLVTKMCHIGCPDIPSLGLGPYVSIACCQTSLCNHDMIWCHQCTGFGGCSHGSRCLRDSTHCVTTATRVLSNTEDLPLVTKMCHIGCPDIPSLGLGPYVSIACCQTSLCNHDMIWCHQCTGFGGCSHGSRCLRDSTHCVTTATRVLSNTEDLPLVTKMCHIGCPDIPSLGLGPYVSIACCQTSLCNHDMIWCHQCTGFGGCSHGSRCLRDSTHCVTTATRVLSNTEDLPLVTKMCHIGCPDIPSLGLGPYVSIACCQTSLCNHDMIWCHQCTGFGGCSHGSRCLRDSTHCVTTATRVLSNTEDLPLVTKMCHIGCPDIPSLGLGPYVSIACCQTSLCNHDMIWCHQCTGFGGCSHGSRCLRDSTHCVTTATRVLSNTEDLPLVTKMCHIGCPDIPSLGLGPYVSIACCQTSLCNHDMIWCHQCTGFGGCSHGSRCLRDSTHCVTTATRVLSNTEDLPLVTKMCHIGCPDIPSLGLGPYVSIACCQTSLCNHDMIWCHQCTGFGGCSHGSRCLRDSTHCVTTATRVLSNTEDLPLVTKMCHIGCPDIPSLGLGPYVSIACCQTSLCNHDMIWCHQCTGFGGCSHGSRCLRDSTHCVTTATRVLSNTEDLPLVTKMCHIGCPDIPSLGLGPYVSIACCQTSLCNHD

Secondary structure (DSSP, 8-state):
--EEE----TTT---EEE--SS--EEEEEEE--S-S--SS-EEEEEEESS----GGGTTSSS-EEEEESSTTTT--

GO terms:
  GO:0005576 extracellular region (C, IDA)
  GO:0030548 acetylcholine receptor regulator activity (F, IDA)
  GO:0033130 acetylcholine receptor binding (F, IDA)
  GO:0095500 acetylcholine receptor signaling pathway (P, IDA)
  GO:0099601 regulation of neurotransmitter receptor activity (P, IDA)